Protein 4YCZ (pdb70)

Solvent-accessible surface area: 77269 Å² total

Organism: Thermothelomyces thermophilus (strain ATCC 42464 / BCRC 31852 / DSM 1799) (NCBI:txid573729)

B-factor: mean 158.87, std 43.63, range [20.0, 402.27]

InterPro domains:
  IPR021967 Nuclear pore complex protein NUP96, C-terminal domain [PF12110] (4-226)

Radius of gyration: 55.83 Å; Cα contacts (8 Å, |Δi|>4): 2030; chains: 3; bounding box: 93×138×165 Å

Nearest PDB structures (foldseek):
  4ycz-assembly1_B  TM=1.002E+00  e=1.978E-66  Thermothelomyces thermophilus ATCC 42464
  5a9q-assembly1_3  TM=1.408E-01  e=2.102E+00  Homo sapiens
  4ycz-assembly1_C  TM=1.005E+00  e=1.448E-30  Thermothelomyces thermophilus ATCC 42464
  8w15-assembly1_B  TM=4.619E-01  e=1.065E+00  Homo sapiens
  4ycz-assembly1_A  TM=1.001E+00  e=0.000E+00  Thermothelomyces thermophilus ATCC 42464

Sequence (1486 aa):
DMIHDAVLDYYGRRLATCSSDRTIKIFEIEGETQRLTETLKGHDGAVWCVSWAHPKYGNILASAGYDGKVLIWRELNGAWQRIFDFALHKASVNVVSWSPHEAGCLLACASSDGNVSVLEFRDNSWEHSIFHAHGLGVNSVSWAPATSPGSIVRRFVTGGSDNALKIWAYDPATNTYKLEREPLTGHTDWVRDVAWSPTVLQKSYIASASDRTVRIWTSDPANPLQWNCKVLAAVWRVSWSLSGNVLAASGGDNKVTLWKENLKGEWECVTNWGPNGLLVTTHHGEPADGTLAASEESVGSPENLARLQRYIDSVSFKEASPEFRELAQGDPSWELASLLFDDNGYGLPAFWRQLVSEATDRALAQEPEEKAIICLAGNRVADACGYLLAAGNFRLATLVSGIGMFSQPVRAIYELLARFGLDWMRSFGLRLFYTTGATANVAEAVRSFQADIEQDKEPEPDSALWSLLKAFANQEFDWSDGWLLTKAIYATGKGQDAAEKLDKASLAYASALTAQSQWVPATFVLLQLSDAASREAAVRDHLGRHARRPRNPNSAFSSLRKFGVPETWIWEAKALDFRARSQQEFLALVWAQNYSEANQAFVHRVGPDLVDFRRLFRFAQLLFKVKGKQDWDRGAAVYLLYPMARLQGQHGLDKFDHQLFDGLVALRGQTHGDIRQEAAIADMAEDLIRCRGGDPRLFGLLPEDVRSKYMRASEYRYAALAKDAYQQGTAPVTEPPQVILGTEDLLSRLYDEKDDTLATAAAQLAALWREHVDETPFEKANYLANLALQIHHPLPQTLFRWLNEYHYGSQVDDILRHRPSPACHSLFWQAVFIALKVGDAARLLDQAGWGHVYAYVNVQRAVDETIAVLESCPTLFRVRARGLLEHLRRFAEGWEIYENLNIVFDIVLGQQGAILEAAQDWLEATVGLANSESYLDRLARAFHTAVESDFVEIGACVFEDNIKGVIGLLRGWSLPIAAAVAEIASLGKWLEVDGIKDSTLVQYAQALADYEGLSSVQDRDGWELSISVLGRPERSEEVRDLVEHLVQQLHVDSNATVDRLWFLLNELGIEFAEDTTETYGDILARDSHRYGEAWYYALAHRPNKVREVNLLTSYSLIQPPANDLDDYLYKLLNDRKNTLEQCASQDEAAELLGKLSGYASLRQFYDIRPHATPLSRRKQAATALISVIASSDDEDFLLALLGEALVFVSDPTLDQIDVLLKAIEDLQAVGSRVYNACDEFLQLVLASAPGGSSLVASQLQRSLSGTGGEDIRRLRLGLAKDLAGLWLAEAMLSRLFTAATSISHFEEAHSALLSMMQKSYLRRLVEKMCETGQSSELITLPFSGLQTKVDDILVEKCRATRVPYHQILYAWRINHNDYRGGAAILLDRLQKLRRAGALDTQVTRQYLLLINALSCVPPQEAYILEDDDLEADIDELEKKLDVEGEDAALIEKMKRFSTRNGARRLLMLADLRKQYQQELDRIVAI

Structure (mmCIF, N/CA/C/O backbone):
data_4YCZ
#
_entry.id   4YCZ
#
_cell.length_a   104.984
_cell.length_b   212.022
_cell.length_c   170.643
_cell.angle_alpha   90.00
_cell.angle_beta   107.21
_cell.angle_gamma   90.00
#
_symmetry.space_group_name_H-M   'C 1 2 1'
#
loop_
_entity.id
_entity.type
_entity.pdbx_description
1 polymer 'Fusion Protein of Sec13 and Nup145C'
2 polymer Nup85
3 polymer Nup120
#
loop_
_atom_site.group_PDB
_atom_site.id
_atom_site.type_symbol
_atom_site.label_atom_id
_atom_site.label_alt_id
_atom_site.label_comp_id
_atom_site.label_asym_id
_atom_site.label_entity_id
_atom_site.label_seq_id
_atom_site.pdbx_PDB_ins_code
_atom_site.Cartn_x
_atom_site.Cartn_y
_atom_site.Cartn_z
_atom_site.occupancy
_atom_site.B_iso_or_equiv
_atom_site.auth_seq_id
_atom_site.auth_comp_id
_atom_site.auth_asym_id
_atom_site.auth_atom_id
_atom_site.pdbx_PDB_model_num
ATOM 1 N N . ASP A 1 19 ? 33.912 15.863 13.681 1.00 202.05 19 ASP A N 1
ATOM 2 C CA . ASP A 1 19 ? 34.236 17.275 13.847 1.00 236.15 19 ASP A CA 1
ATOM 3 C C . ASP A 1 19 ? 33.321 17.930 14.876 1.00 236.05 19 ASP A C 1
ATOM 4 O O . ASP A 1 19 ? 33.591 19.036 15.345 1.00 250.19 19 ASP A O 1
ATOM 6 N N . MET A 1 20 ? 32.238 17.242 15.224 1.00 206.45 20 MET A N 1
ATOM 7 C CA . MET A 1 20 ? 31.281 17.767 16.190 1.00 203.41 20 MET A CA 1
ATOM 8 C C . MET A 1 20 ? 31.419 17.050 17.531 1.00 183.68 20 MET A C 1
ATOM 9 O O . MET A 1 20 ? 30.684 16.107 17.828 1.00 179.08 20 MET A O 1
ATOM 14 N N . ILE A 1 21 ? 32.379 17.505 18.330 1.00 167.12 21 ILE A N 1
ATOM 15 C CA . ILE A 1 21 ? 32.621 16.953 19.657 1.00 138.14 21 ILE A CA 1
ATOM 16 C C . ILE A 1 21 ? 31.849 17.770 20.687 1.00 130.70 21 ILE A C 1
ATOM 17 O O . ILE A 1 21 ? 31.764 18.993 20.580 1.00 151.46 21 ILE A O 1
ATOM 22 N N . HIS A 1 22 ? 31.278 17.095 21.680 1.00 104.92 22 HIS A N 1
ATOM 23 C CA . HIS A 1 22 ? 30.462 17.780 22.674 1.00 124.85 22 HIS A CA 1
ATOM 24 C C . HIS A 1 22 ? 31.097 17.752 24.063 1.00 135.59 22 HIS A C 1
ATOM 25 O O . HIS A 1 22 ? 30.654 18.467 24.963 1.00 164.89 22 HIS A O 1
ATOM 32 N N . ASP A 1 23 ? 32.132 16.935 24.236 1.00 81.87 23 ASP A N 1
ATOM 33 C CA . ASP A 1 23 ? 32.814 16.847 25.525 1.00 75.57 23 ASP A CA 1
ATOM 34 C C . ASP A 1 23 ? 34.190 16.196 25.411 1.00 83.70 23 ASP A C 1
ATOM 35 O O . ASP A 1 23 ? 34.405 15.304 24.591 1.00 101.83 23 ASP A O 1
ATOM 40 N N . ALA A 1 24 ? 35.118 16.657 26.245 1.00 79.08 24 ALA A N 1
ATOM 41 C CA . ALA A 1 24 ? 36.459 16.089 26.318 1.00 80.80 24 ALA A CA 1
ATOM 42 C C . ALA A 1 24 ? 36.933 16.086 27.768 1.00 83.45 24 ALA A C 1
ATOM 43 O O . ALA A 1 24 ? 37.135 17.144 28.363 1.00 94.18 24 ALA A O 1
ATOM 45 N N . VAL A 1 25 ? 37.110 14.896 28.334 1.00 121.06 25 VAL A N 1
ATOM 46 C CA . VAL A 1 25 ? 37.412 14.780 29.758 1.00 115.73 25 VAL A CA 1
ATOM 47 C C . VAL A 1 25 ? 38.786 14.169 30.015 1.00 116.32 25 VAL A C 1
ATOM 48 O O . VAL A 1 25 ? 39.087 13.071 29.548 1.00 105.58 25 VAL A O 1
ATOM 52 N N . LEU A 1 26 ? 39.613 14.887 30.768 1.00 95.20 26 LEU A N 1
ATOM 53 C CA . LEU A 1 26 ? 40.917 14.378 31.180 1.00 105.05 26 LEU A CA 1
ATOM 54 C C . LEU A 1 26 ? 40.762 13.370 32.312 1.00 115.30 26 LEU A C 1
ATOM 55 O O . LEU A 1 26 ? 39.813 13.441 33.092 1.00 94.65 26 LEU A O 1
ATOM 60 N N . ASP A 1 27 ? 41.701 12.433 32.399 1.00 133.14 27 ASP A N 1
ATOM 61 C CA . ASP A 1 27 ? 41.684 11.438 33.463 1.00 121.42 27 ASP A CA 1
ATOM 62 C C . ASP A 1 27 ? 42.164 12.053 34.774 1.00 117.13 27 ASP A C 1
ATOM 63 O O . ASP A 1 27 ? 42.448 13.249 34.840 1.00 142.37 27 ASP A O 1
ATOM 68 N N . TYR A 1 28 ? 42.253 11.231 35.813 1.00 109.26 28 TYR A N 1
ATOM 69 C CA . TYR A 1 28 ? 42.647 11.709 37.134 1.00 133.41 28 TYR A CA 1
ATOM 70 C C . TYR A 1 28 ? 44.108 12.154 37.162 1.00 131.67 28 TYR A C 1
ATOM 71 O O . TYR A 1 28 ? 44.494 12.990 37.979 1.00 114.69 28 TYR A O 1
ATOM 80 N N . TYR A 1 29 ? 44.916 11.598 36.265 1.00 137.99 29 TYR A N 1
ATOM 81 C CA . TYR A 1 29 ? 46.340 11.908 36.232 1.00 137.23 29 TYR A CA 1
ATOM 82 C C . TYR A 1 29 ? 46.676 12.922 35.143 1.00 90.12 29 TYR A C 1
ATOM 83 O O . TYR A 1 29 ? 47.672 13.639 35.238 1.00 65.94 29 TYR A O 1
ATOM 92 N N . GLY A 1 30 ? 45.844 12.977 34.109 1.00 104.46 30 GLY A N 1
ATOM 93 C CA . GLY A 1 30 ? 46.128 13.806 32.953 1.00 170.17 30 GLY A CA 1
ATOM 94 C C . GLY A 1 30 ? 47.078 13.095 32.010 1.00 179.24 30 GLY A C 1
ATOM 95 O O . GLY A 1 30 ? 48.137 13.617 31.660 1.00 187.98 30 GLY A O 1
ATOM 96 N N . ARG A 1 31 ? 46.691 11.891 31.602 1.00 177.29 31 ARG A N 1
ATOM 97 C CA . ARG A 1 31 ? 47.546 11.034 30.793 1.00 161.70 31 ARG A CA 1
ATOM 98 C C . ARG A 1 31 ? 46.715 10.300 29.742 1.00 149.64 31 ARG A C 1
ATOM 99 O O . ARG A 1 31 ? 47.243 9.806 28.746 1.00 135.68 31 ARG A O 1
ATOM 107 N N . ARG A 1 32 ? 45.407 10.247 29.972 1.00 143.70 32 ARG A N 1
ATOM 108 C CA . ARG A 1 32 ? 44.484 9.597 29.048 1.00 135.49 32 ARG A CA 1
ATOM 109 C C . ARG A 1 32 ? 43.260 10.477 28.810 1.00 154.89 32 ARG A C 1
ATOM 110 O O . ARG A 1 32 ? 42.543 10.826 29.748 1.00 158.45 32 ARG A O 1
ATOM 118 N N . LEU A 1 33 ? 43.024 10.830 27.550 1.00 155.42 33 LEU A N 1
ATOM 119 C CA . LEU A 1 33 ? 41.947 11.752 27.205 1.00 131.99 33 LEU A CA 1
ATOM 120 C C . LEU A 1 33 ? 40.708 11.009 26.712 1.00 94.27 33 LEU A C 1
ATOM 121 O O . LEU A 1 33 ? 40.802 10.101 25.887 1.00 118.35 33 LEU A O 1
ATOM 126 N N . ALA A 1 34 ? 39.547 11.407 27.226 1.00 63.93 34 ALA A N 1
ATOM 127 C CA . ALA A 1 34 ? 38.279 10.803 26.832 1.00 121.70 34 ALA A CA 1
ATOM 128 C C . ALA A 1 34 ? 37.509 11.725 25.893 1.00 96.14 34 ALA A C 1
ATOM 129 O O . ALA A 1 34 ? 37.269 12.892 26.211 1.00 111.26 34 ALA A O 1
ATOM 131 N N . THR A 1 35 ? 37.119 11.187 24.741 1.00 123.53 35 THR A N 1
ATOM 132 C CA . THR A 1 35 ? 36.429 11.963 23.718 1.00 127.65 35 THR A CA 1
ATOM 133 C C . THR A 1 35 ? 35.074 11.363 23.360 1.00 139.63 35 THR A C 1
ATOM 134 O O . THR A 1 35 ? 34.966 10.168 23.086 1.00 158.82 35 THR A O 1
ATOM 138 N N . CYS A 1 36 ? 34.042 12.199 23.368 1.00 137.31 36 CYS A N 1
ATOM 139 C CA . CYS A 1 36 ? 32.735 11.803 22.862 1.00 138.69 36 CYS A CA 1
ATOM 140 C C . CYS A 1 36 ? 32.490 12.514 21.537 1.00 151.08 36 CYS A C 1
ATOM 141 O O . CYS A 1 36 ? 33.290 13.352 21.123 1.00 161.58 36 CYS A O 1
ATOM 144 N N . SER A 1 37 ? 31.387 12.186 20.874 1.00 143.05 37 SER A N 1
ATOM 145 C CA . SER A 1 37 ? 31.079 12.798 19.588 1.00 144.33 37 SER A CA 1
ATOM 146 C C . SER A 1 37 ? 29.586 12.771 19.286 1.00 130.71 37 SER A C 1
ATOM 147 O O . SER A 1 37 ? 28.775 12.393 20.131 1.00 119.90 37 SER A O 1
ATOM 150 N N . SER A 1 38 ? 29.235 13.179 18.072 1.00 110.86 38 SER A N 1
ATOM 151 C CA . SER A 1 38 ? 27.844 13.204 17.640 1.00 116.37 38 SER A CA 1
ATOM 152 C C . SER A 1 38 ? 27.538 12.028 16.722 1.00 150.93 38 SER A C 1
ATOM 153 O O . SER A 1 38 ? 26.381 11.642 16.555 1.00 152.92 38 SER A O 1
ATOM 156 N N . ASP A 1 39 ? 28.584 11.460 16.130 1.00 183.92 39 ASP A N 1
ATOM 157 C CA . ASP A 1 39 ? 28.427 10.343 15.206 1.00 204.46 39 ASP A CA 1
ATOM 158 C C . ASP A 1 39 ? 28.547 8.997 15.916 1.00 183.73 39 ASP A C 1
ATOM 159 O O . ASP A 1 39 ? 29.078 8.038 15.355 1.00 144.94 39 ASP A O 1
ATOM 164 N N . ARG A 1 40 ? 28.055 8.945 17.152 1.00 181.76 40 ARG A N 1
ATOM 165 C CA . ARG A 1 40 ? 27.983 7.708 17.930 1.00 172.08 40 ARG A CA 1
ATOM 166 C C . ARG A 1 40 ? 29.350 7.063 18.147 1.00 155.81 40 ARG A C 1
ATOM 167 O O . ARG A 1 40 ? 29.460 5.839 18.206 1.00 174.85 40 ARG A O 1
ATOM 175 N N . THR A 1 41 ? 30.389 7.884 18.271 1.00 141.02 41 THR A N 1
ATOM 176 C CA . THR A 1 41 ? 31.743 7.368 18.443 1.00 142.19 41 THR A CA 1
ATOM 177 C C . THR A 1 41 ? 32.413 7.914 19.702 1.00 144.20 41 THR A C 1
ATOM 178 O O . THR A 1 41 ? 32.516 9.126 19.888 1.00 168.26 41 THR A O 1
ATOM 182 N N . ILE A 1 42 ? 32.868 7.006 20.560 1.00 126.09 42 ILE A N 1
ATOM 183 C CA . ILE A 1 42 ? 33.594 7.381 21.767 1.00 122.96 42 ILE A CA 1
ATOM 184 C C . ILE A 1 42 ? 35.070 7.044 21.597 1.00 132.54 42 ILE A C 1
ATOM 185 O O . ILE A 1 42 ? 35.470 5.886 21.720 1.00 146.38 42 ILE A O 1
ATOM 190 N N . LYS A 1 43 ? 35.877 8.061 21.314 1.00 120.20 43 LYS A N 1
ATOM 191 C CA . LYS A 1 43 ? 37.298 7.860 21.055 1.00 124.32 43 LYS A CA 1
ATOM 192 C C . LYS A 1 43 ? 38.131 8.015 22.324 1.00 117.29 43 LYS A C 1
ATOM 193 O O . LYS A 1 43 ? 37.831 8.851 23.176 1.00 127.64 43 LYS A O 1
ATOM 199 N N . ILE A 1 44 ? 39.178 7.204 22.442 1.00 128.58 44 ILE A N 1
ATOM 200 C CA . ILE A 1 44 ? 40.063 7.261 23.598 1.00 134.78 44 ILE A CA 1
ATOM 201 C C . ILE A 1 44 ? 41.488 7.584 23.160 1.00 162.86 44 ILE A C 1
ATOM 202 O O . ILE A 1 44 ? 42.093 6.839 22.388 1.00 161.68 44 ILE A O 1
ATOM 207 N N . PHE A 1 45 ? 42.019 8.696 23.658 1.00 156.75 45 PHE A N 1
ATOM 208 C CA . PHE A 1 45 ? 43.366 9.128 23.301 1.00 123.59 45 PHE A CA 1
ATOM 209 C C . PHE A 1 45 ? 44.334 8.985 24.473 1.00 108.30 45 PHE A C 1
ATOM 210 O O . PHE A 1 45 ? 43.918 8.854 25.624 1.00 90.95 45 PHE A O 1
ATOM 218 N N . GLU A 1 46 ? 45.627 9.010 24.166 1.00 134.89 46 GLU A N 1
ATOM 219 C CA . GLU A 1 46 ? 46.670 8.946 25.184 1.00 161.06 46 GLU A CA 1
ATOM 220 C C . GLU A 1 46 ? 47.533 10.203 25.135 1.00 171.32 46 GLU A C 1
ATOM 221 O O . GLU A 1 46 ? 48.451 10.303 24.321 1.00 185.59 46 GLU A O 1
ATOM 227 N N . ILE A 1 47 ? 47.234 11.159 26.009 1.00 145.09 47 ILE A N 1
ATOM 228 C CA . ILE A 1 47 ? 47.918 12.447 25.994 1.00 160.55 47 ILE A CA 1
ATOM 229 C C . ILE A 1 47 ? 49.163 12.448 26.875 1.00 155.65 47 ILE A C 1
ATOM 230 O O . ILE A 1 47 ? 49.104 12.116 28.059 1.00 145.36 47 ILE A O 1
ATOM 235 N N . GLU A 1 48 ? 50.289 12.824 26.278 1.00 166.34 48 GLU A N 1
ATOM 236 C CA . GLU A 1 48 ? 51.521 13.067 27.018 1.00 189.16 48 GLU A CA 1
ATOM 237 C C . GLU A 1 48 ? 52.100 14.413 26.599 1.00 204.33 48 GLU A C 1
ATOM 238 O O . GLU A 1 48 ? 53.183 14.483 26.016 1.00 216.95 48 GLU A O 1
ATOM 244 N N . GLY A 1 49 ? 51.367 15.481 26.897 1.00 183.52 49 GLY A N 1
ATOM 245 C CA . GLY A 1 49 ? 51.746 16.814 26.469 1.00 148.34 49 GLY A CA 1
ATOM 246 C C . GLY A 1 49 ? 51.197 17.134 25.093 1.00 128.33 49 GLY A C 1
ATOM 247 O O . GLY A 1 49 ? 50.018 17.453 24.943 1.00 95.27 49 GLY A O 1
ATOM 248 N N . GLU A 1 50 ? 52.057 17.045 24.084 1.00 136.96 50 GLU A N 1
ATOM 249 C CA . GLU A 1 50 ? 51.640 17.251 22.703 1.00 146.14 50 GLU A CA 1
ATOM 250 C C . GLU A 1 50 ? 51.536 15.913 21.980 1.00 142.92 50 GLU A C 1
ATOM 251 O O . GLU A 1 50 ? 51.106 15.847 20.829 1.00 130.89 50 GLU A O 1
ATOM 253 N N . THR A 1 51 ? 51.932 14.848 22.669 1.00 187.66 51 THR A N 1
ATOM 254 C CA . THR A 1 51 ? 51.901 13.507 22.100 1.00 223.54 51 THR A CA 1
ATOM 255 C C . THR A 1 51 ? 50.483 12.945 22.104 1.00 213.71 51 THR A C 1
ATOM 256 O O . THR A 1 51 ? 50.020 12.407 23.110 1.00 187.20 51 THR A O 1
ATOM 260 N N . GLN A 1 52 ? 49.797 13.078 20.974 1.00 207.75 52 GLN A N 1
ATOM 261 C CA . GLN A 1 52 ? 48.444 12.552 20.830 1.00 188.82 52 GLN A CA 1
ATOM 262 C C . GLN A 1 52 ? 48.480 11.141 20.254 1.00 203.53 52 GLN A C 1
ATOM 263 O O . GLN A 1 52 ? 48.829 10.946 19.090 1.00 210.69 52 GLN A O 1
ATOM 269 N N . ARG A 1 53 ? 48.117 10.160 21.074 1.00 215.29 53 ARG A N 1
ATOM 270 C CA . ARG A 1 53 ? 48.149 8.765 20.652 1.00 203.54 53 ARG A CA 1
ATOM 271 C C . ARG A 1 53 ? 46.768 8.122 20.725 1.00 179.60 53 ARG A C 1
ATOM 272 O O . ARG A 1 53 ? 46.283 7.790 21.807 1.00 156.57 53 ARG A O 1
ATOM 274 N N . LEU A 1 54 ? 46.140 7.949 19.566 1.00 193.03 54 LEU A N 1
ATOM 275 C CA . LEU A 1 54 ? 44.845 7.285 19.486 1.00 189.32 54 LEU A CA 1
ATOM 276 C C . LEU A 1 54 ? 45.003 5.787 19.719 1.00 185.00 54 LEU A C 1
ATOM 277 O O . LEU A 1 54 ? 45.869 5.147 19.122 1.00 194.80 54 LEU A O 1
ATOM 282 N N . THR A 1 55 ? 44.166 5.232 20.589 1.00 186.29 55 THR A N 1
ATOM 283 C CA . THR A 1 55 ? 44.255 3.816 20.925 1.00 206.67 55 THR A CA 1
ATOM 284 C C . THR A 1 55 ? 42.971 3.059 20.604 1.00 216.79 55 THR A C 1
ATOM 285 O O . THR A 1 55 ? 42.939 2.238 19.688 1.00 240.60 55 THR A O 1
ATOM 289 N N . GLU A 1 56 ? 41.913 3.336 21.360 1.00 190.28 56 GLU A N 1
ATOM 290 C CA . GLU A 1 56 ? 40.684 2.559 21.246 1.00 188.49 56 GLU A CA 1
ATOM 291 C C . GLU A 1 56 ? 39.479 3.404 20.844 1.00 164.96 56 GLU A C 1
ATOM 292 O O . GLU A 1 56 ? 39.387 4.586 21.183 1.00 177.37 56 GLU A O 1
ATOM 298 N N . THR A 1 57 ? 38.557 2.777 20.120 1.00 137.12 57 THR A N 1
ATOM 299 C CA . THR A 1 57 ? 37.337 3.435 19.667 1.00 130.14 57 THR A CA 1
ATOM 300 C C . THR A 1 57 ? 36.117 2.595 20.037 1.00 127.13 57 THR A C 1
ATOM 301 O O . THR A 1 57 ? 36.099 1.383 19.821 1.00 160.49 57 THR A O 1
ATOM 305 N N . LEU A 1 58 ? 35.100 3.244 20.596 1.00 128.12 58 LEU A N 1
ATOM 306 C CA . LEU A 1 58 ? 33.892 2.551 21.028 1.00 154.21 58 LEU A CA 1
ATOM 307 C C . LEU A 1 58 ? 32.669 3.050 20.263 1.00 152.20 58 LEU A C 1
ATOM 308 O O . LEU A 1 58 ? 32.616 4.207 19.846 1.00 149.80 58 LEU A O 1
ATOM 313 N N . LYS A 1 59 ? 31.687 2.171 20.083 1.00 142.67 59 LYS A N 1
ATOM 314 C CA . LYS A 1 59 ? 30.489 2.505 19.320 1.00 149.97 59 LYS A CA 1
ATOM 315 C C . LYS A 1 59 ? 29.315 1.623 19.737 1.00 168.91 59 LYS A C 1
ATOM 316 O O . LYS A 1 59 ? 29.494 0.443 20.042 1.00 186.03 59 LYS A O 1
ATOM 322 N N . GLY A 1 60 ? 28.117 2.199 19.752 1.00 184.09 60 GLY A N 1
ATOM 323 C CA . GLY A 1 60 ? 26.920 1.452 20.095 1.00 194.08 60 GLY A CA 1
ATOM 324 C C . GLY A 1 60 ? 25.809 2.280 20.711 1.00 184.65 60 GLY A C 1
ATOM 325 O O . GLY A 1 60 ? 25.182 1.862 21.685 1.00 151.75 60 GLY A O 1
ATOM 326 N N . HIS A 1 61 ? 25.560 3.456 20.143 1.00 197.70 61 HIS A N 1
ATOM 327 C CA . HIS A 1 61 ? 24.493 4.328 20.625 1.00 174.20 61 HIS A CA 1
ATOM 328 C C . HIS A 1 61 ? 23.569 4.757 19.491 1.00 176.39 61 HIS A C 1
ATOM 329 O O . HIS A 1 61 ? 23.971 4.787 18.329 1.00 196.90 61 HIS A O 1
ATOM 336 N N . ASP A 1 62 ? 22.329 5.087 19.836 1.00 155.21 62 ASP A N 1
ATOM 337 C CA . ASP A 1 62 ? 21.349 5.529 18.850 1.00 163.47 62 ASP A CA 1
ATOM 338 C C . ASP A 1 62 ? 21.586 6.979 18.445 1.00 158.67 62 ASP A C 1
ATOM 339 O O . ASP A 1 62 ? 21.662 7.297 17.258 1.00 164.11 62 ASP A O 1
ATOM 344 N N . GLY A 1 63 ? 21.702 7.854 19.438 1.00 160.57 63 GLY A N 1
ATOM 345 C CA . GLY A 1 63 ? 21.903 9.268 19.185 1.00 178.26 63 GLY A CA 1
ATOM 346 C C . GLY A 1 63 ? 23.303 9.755 19.504 1.00 173.59 63 GLY A C 1
ATOM 347 O O . GLY A 1 63 ? 24.227 8.959 19.674 1.00 205.10 63 GLY A O 1
ATOM 348 N N . ALA A 1 64 ? 23.456 11.072 19.586 1.00 113.87 64 ALA A N 1
ATOM 349 C CA . ALA A 1 64 ? 24.748 11.682 19.876 1.00 103.35 64 ALA A CA 1
ATOM 350 C C . ALA A 1 64 ? 25.131 11.498 21.341 1.00 118.82 64 ALA A C 1
ATOM 351 O O . ALA A 1 64 ? 24.277 11.541 22.226 1.00 95.91 64 ALA A O 1
ATOM 353 N N . VAL A 1 65 ? 26.420 11.289 21.589 1.00 122.65 65 VAL A N 1
ATOM 354 C CA . VAL A 1 65 ? 26.923 11.162 22.950 1.00 130.49 65 VAL A CA 1
ATOM 355 C C . VAL A 1 65 ? 27.218 12.548 23.508 1.00 142.95 65 VAL A C 1
ATOM 356 O O . VAL A 1 65 ? 27.972 13.319 22.915 1.00 140.58 65 VAL A O 1
ATOM 360 N N . TRP A 1 66 ? 26.621 12.860 24.654 1.00 150.10 66 TRP A N 1
ATOM 361 C CA . TRP A 1 66 ? 26.720 14.196 25.229 1.00 126.73 66 TRP A CA 1
ATOM 362 C C . TRP A 1 66 ? 27.920 14.350 26.160 1.00 133.36 66 TRP A C 1
ATOM 363 O O . TRP A 1 66 ? 28.865 15.073 25.846 1.00 144.71 66 TRP A O 1
ATOM 374 N N . CYS A 1 67 ? 27.881 13.676 27.304 1.00 115.10 67 CYS A N 1
ATOM 375 C CA . CYS A 1 67 ? 28.931 13.837 28.304 1.00 100.97 67 CYS A CA 1
ATOM 376 C C . CYS A 1 67 ? 29.527 12.513 28.771 1.00 96.88 67 CYS A C 1
ATOM 377 O O . CYS A 1 67 ? 28.808 11.595 29.164 1.00 110.95 67 CYS A O 1
ATOM 380 N N . VAL A 1 68 ? 30.853 12.431 28.720 1.00 122.51 68 VAL A N 1
ATOM 381 C CA . VAL A 1 68 ? 31.582 11.313 29.301 1.00 124.75 68 VAL A CA 1
ATOM 382 C C . VAL A 1 68 ? 32.167 11.769 30.630 1.00 114.48 68 VAL A C 1
ATOM 383 O O . VAL A 1 68 ? 32.272 12.969 30.886 1.00 123.24 68 VAL A O 1
ATOM 387 N N . SER A 1 69 ? 32.544 10.819 31.478 1.00 114.20 69 SER A N 1
ATOM 388 C CA . SER A 1 69 ? 33.113 11.155 32.777 1.00 113.06 69 SER A CA 1
ATOM 389 C C . SER A 1 69 ? 33.991 10.030 33.309 1.00 109.96 69 SER A C 1
ATOM 390 O O . SER A 1 69 ? 33.544 8.891 33.444 1.00 144.04 69 SER A O 1
ATOM 393 N N . TRP A 1 70 ? 35.242 10.358 33.611 1.00 65.68 70 TRP A N 1
ATOM 394 C CA . TRP A 1 70 ? 36.170 9.385 34.169 1.00 78.52 70 TRP A CA 1
ATOM 395 C C . TRP A 1 70 ? 35.801 9.034 35.604 1.00 93.00 70 TRP A C 1
ATOM 396 O O . TRP A 1 70 ? 35.080 9.775 36.272 1.00 50.56 70 TRP A O 1
ATOM 407 N N . ALA A 1 71 ? 36.303 7.896 36.069 1.00 127.21 71 ALA A N 1
ATOM 408 C CA . ALA A 1 71 ? 36.041 7.440 37.426 1.00 96.95 71 ALA A CA 1
ATOM 409 C C . ALA A 1 71 ? 37.282 7.592 38.293 1.00 76.02 71 ALA A C 1
ATOM 410 O O . ALA A 1 71 ? 38.395 7.715 37.782 1.00 87.37 71 ALA A O 1
ATOM 412 N N . HIS A 1 72 ? 37.085 7.582 39.606 1.00 55.92 72 HIS A N 1
ATOM 413 C CA . HIS A 1 72 ? 38.204 7.642 40.533 1.00 99.22 72 HIS A CA 1
ATOM 414 C C . HIS A 1 72 ? 38.958 6.317 40.501 1.00 98.42 72 HIS A C 1
ATOM 415 O O . HIS A 1 72 ? 38.350 5.252 40.613 1.00 116.80 72 HIS A O 1
ATOM 422 N N . PRO A 1 73 ? 40.290 6.384 40.341 1.00 97.62 73 PRO A N 1
ATOM 423 C CA . PRO A 1 73 ? 41.182 5.226 40.197 1.00 105.32 73 PRO A CA 1
ATOM 424 C C . PRO A 1 73 ? 41.021 4.156 41.278 1.00 112.40 73 PRO A C 1
ATOM 425 O O . PRO A 1 73 ? 41.422 3.013 41.060 1.00 124.24 73 PRO A O 1
ATOM 429 N N . LYS A 1 74 ? 40.445 4.521 42.419 1.00 104.15 74 LYS A N 1
ATOM 430 C CA . LYS A 1 74 ? 40.223 3.567 43.501 1.00 108.83 74 LYS A CA 1
ATOM 431 C C . LYS A 1 74 ? 39.175 2.529 43.114 1.00 79.69 74 LYS A C 1
ATOM 432 O O . LYS A 1 74 ? 39.114 1.447 43.698 1.00 76.78 74 LYS A O 1
ATOM 434 N N . TYR A 1 75 ? 38.350 2.866 42.128 1.00 59.46 75 TYR A N 1
ATOM 435 C CA . TYR A 1 75 ? 37.302 1.965 41.664 1.00 48.61 75 TYR A CA 1
ATOM 436 C C . TYR A 1 75 ? 37.632 1.422 40.278 1.00 70.16 75 TYR A C 1
ATOM 437 O O . TYR A 1 75 ? 36.777 0.842 39.608 1.00 105.86 75 TYR A O 1
ATOM 446 N N . GLY A 1 76 ? 38.877 1.614 39.854 1.00 59.24 76 GLY A N 1
ATOM 447 C CA . GLY A 1 76 ? 39.315 1.163 38.546 1.00 70.68 76 GLY A CA 1
ATOM 448 C C . GLY A 1 76 ? 38.976 2.142 37.439 1.00 64.80 76 GLY A C 1
ATOM 449 O O . GLY A 1 76 ? 38.247 3.109 37.657 1.00 88.32 76 GLY A O 1
ATOM 450 N N . ASN A 1 77 ? 39.506 1.890 36.247 1.00 65.88 77 ASN A N 1
ATOM 451 C CA . ASN A 1 77 ? 39.261 2.758 35.101 1.00 116.53 77 ASN A CA 1
ATOM 452 C C . ASN A 1 77 ? 37.859 2.541 34.540 1.00 118.57 77 ASN A C 1
ATOM 453 O O . ASN A 1 77 ? 37.616 1.593 33.792 1.00 133.97 77 ASN A O 1
ATOM 458 N N . ILE A 1 78 ? 36.940 3.429 34.907 1.00 95.01 78 ILE A N 1
ATOM 459 C CA . ILE A 1 78 ? 35.547 3.318 34.494 1.00 105.70 78 ILE A CA 1
ATOM 460 C C . ILE A 1 78 ? 35.099 4.605 33.805 1.00 106.92 78 ILE A C 1
ATOM 461 O O . ILE A 1 78 ? 35.447 5.703 34.237 1.00 122.93 78 ILE A O 1
ATOM 466 N N . LEU A 1 79 ? 34.332 4.465 32.727 1.00 110.97 79 LEU A N 1
ATOM 467 C CA . LEU A 1 79 ? 33.802 5.617 32.007 1.00 80.75 79 LEU A CA 1
ATOM 468 C C . LEU A 1 79 ? 32.275 5.610 32.044 1.00 89.68 79 LEU A C 1
ATOM 469 O O . LEU A 1 79 ? 31.654 4.549 32.069 1.00 120.91 79 LEU A O 1
ATOM 474 N N . ALA A 1 80 ? 31.675 6.796 32.056 1.00 73.34 80 ALA A N 1
ATOM 475 C CA . ALA A 1 80 ? 30.220 6.913 32.068 1.00 109.13 80 ALA A CA 1
ATOM 476 C C . ALA A 1 80 ? 29.733 7.747 30.887 1.00 113.45 80 ALA A C 1
ATOM 477 O O . ALA A 1 80 ? 29.943 8.958 30.841 1.00 108.19 80 ALA A O 1
ATOM 479 N N . SER A 1 81 ? 29.079 7.088 29.937 1.00 134.29 81 SER A N 1
ATOM 480 C CA . SER A 1 81 ? 28.611 7.748 28.723 1.00 133.46 81 SER A CA 1
ATOM 481 C C . SER A 1 81 ? 27.096 7.916 28.711 1.00 112.49 81 SER A C 1
ATOM 482 O O . SER A 1 81 ? 26.355 6.994 29.051 1.00 109.98 81 SER A O 1
ATOM 485 N N . ALA A 1 82 ? 26.645 9.100 28.310 1.00 114.63 82 ALA A N 1
ATOM 486 C CA . ALA A 1 82 ? 25.220 9.391 28.202 1.00 106.02 82 ALA A CA 1
ATOM 487 C C . ALA A 1 82 ? 24.875 9.836 26.785 1.00 110.99 82 ALA A C 1
ATOM 488 O O . ALA A 1 82 ? 25.398 10.837 26.295 1.00 115.61 82 ALA A O 1
ATOM 490 N N . GLY A 1 83 ? 23.991 9.090 26.130 1.00 141.95 83 GLY A N 1
ATOM 491 C CA . GLY A 1 83 ? 23.630 9.372 24.753 1.00 148.58 83 GLY A CA 1
ATOM 492 C C . GLY A 1 83 ? 22.342 10.155 24.585 1.00 143.64 83 GLY A C 1
ATOM 493 O O . GLY A 1 83 ? 21.646 10.448 25.557 1.00 130.24 83 GLY A O 1
ATOM 494 N N . TYR A 1 84 ? 22.029 10.495 23.338 1.00 135.59 84 TYR A N 1
ATOM 495 C CA . TYR A 1 84 ? 20.815 11.235 23.016 1.00 152.67 84 TYR A CA 1
ATOM 496 C C . TYR A 1 84 ? 19.589 10.333 23.121 1.00 162.80 84 TYR A C 1
ATOM 497 O O . TYR A 1 84 ? 18.469 10.807 23.314 1.00 176.48 84 TYR A O 1
ATOM 506 N N . ASP A 1 85 ? 19.814 9.029 22.994 1.00 138.77 85 ASP A N 1
ATOM 507 C CA . ASP A 1 85 ? 18.738 8.047 23.065 1.00 129.28 85 ASP A CA 1
ATOM 508 C C . ASP A 1 85 ? 18.122 7.979 24.459 1.00 139.35 85 ASP A C 1
ATOM 509 O O . ASP A 1 85 ? 16.938 7.681 24.612 1.00 156.24 85 ASP A O 1
ATOM 514 N N . GLY A 1 86 ? 18.935 8.256 25.472 1.00 101.72 86 GLY A N 1
ATOM 515 C CA . GLY A 1 86 ? 18.490 8.176 26.850 1.00 76.42 86 GLY A CA 1
ATOM 516 C C . GLY A 1 86 ? 19.187 7.065 27.609 1.00 107.90 86 GLY A C 1
ATOM 517 O O . GLY A 1 86 ? 19.044 6.946 28.826 1.00 117.05 86 GLY A O 1
ATOM 518 N N . LYS A 1 87 ? 19.944 6.248 26.884 1.00 144.96 87 LYS A N 1
ATOM 519 C CA . LYS A 1 87 ? 20.686 5.152 27.493 1.00 159.32 87 LYS A CA 1
ATOM 520 C C . LYS A 1 87 ? 21.997 5.646 28.093 1.00 122.82 87 LYS A C 1
ATOM 521 O O . LYS A 1 87 ? 22.577 6.625 27.624 1.00 128.01 87 LYS A O 1
ATOM 527 N N . VAL A 1 88 ? 22.456 4.961 29.134 1.00 111.07 88 VAL A N 1
ATOM 528 C CA . VAL A 1 88 ? 23.705 5.307 29.796 1.00 111.39 88 VAL A CA 1
ATOM 529 C C . VAL A 1 88 ? 24.627 4.094 29.821 1.00 129.90 88 VAL A C 1
ATOM 530 O O . VAL A 1 88 ? 24.361 3.116 30.521 1.00 133.95 88 VAL A O 1
ATOM 534 N N . LEU A 1 89 ? 25.709 4.160 29.051 1.00 126.62 89 LEU A N 1
ATOM 535 C CA . LEU A 1 89 ? 26.651 3.048 28.962 1.00 123.44 89 LEU A CA 1
ATOM 536 C C . LEU A 1 89 ? 27.841 3.243 29.894 1.00 98.99 89 LEU A C 1
ATOM 537 O O . LEU A 1 89 ? 28.545 4.248 29.815 1.00 99.47 89 LEU A O 1
ATOM 542 N N . ILE A 1 90 ? 28.061 2.273 30.775 1.00 99.70 90 ILE A N 1
ATOM 543 C CA . ILE A 1 90 ? 29.175 2.330 31.712 1.00 46.04 90 ILE A CA 1
ATOM 544 C C . ILE A 1 90 ? 30.305 1.422 31.237 1.00 47.46 90 ILE A C 1
ATOM 545 O O . ILE A 1 90 ? 30.228 0.200 31.363 1.00 121.65 90 ILE A O 1
ATOM 550 N N . TRP A 1 91 ? 31.351 2.030 30.688 1.00 38.90 91 TRP A N 1
ATOM 551 C CA . TRP A 1 91 ? 32.492 1.287 30.165 1.00 72.59 91 TRP A CA 1
ATOM 552 C C . TRP A 1 91 ? 33.527 1.016 31.253 1.00 100.09 91 TRP A C 1
ATOM 553 O O . TRP A 1 91 ? 33.568 1.708 32.269 1.00 82.88 91 TRP A O 1
ATOM 564 N N . ARG A 1 92 ? 34.365 0.009 31.023 1.00 123.11 92 ARG A N 1
ATOM 565 C CA . ARG A 1 92 ? 35.446 -0.334 31.942 1.00 113.95 92 ARG A CA 1
ATOM 566 C C . ARG A 1 92 ? 36.433 -1.272 31.255 1.00 117.86 92 ARG A C 1
ATOM 567 O O . ARG A 1 92 ? 36.031 -2.162 30.506 1.00 130.21 92 ARG A O 1
ATOM 575 N N . GLU A 1 93 ? 37.724 -1.071 31.504 1.00 120.56 93 GLU A N 1
ATOM 576 C CA . GLU A 1 93 ? 38.746 -1.907 30.885 1.00 135.13 93 GLU A CA 1
ATOM 577 C C . GLU A 1 93 ? 39.033 -3.150 31.726 1.00 163.81 93 GLU A C 1
ATOM 578 O O . GLU A 1 93 ? 39.031 -3.098 32.957 1.00 163.60 93 GLU A O 1
ATOM 584 N N . LEU A 1 94 ? 39.265 -4.270 31.049 1.00 151.73 94 LEU A N 1
ATOM 585 C CA . LEU A 1 94 ? 39.571 -5.530 31.719 1.00 133.82 94 LEU A CA 1
ATOM 586 C C . LEU A 1 94 ? 40.853 -6.146 31.166 1.00 147.91 94 LEU A C 1
ATOM 587 O O . LEU A 1 94 ? 40.875 -6.638 30.037 1.00 137.26 94 LEU A O 1
ATOM 592 N N . ASN A 1 95 ? 41.911 -6.110 31.973 1.00 179.28 95 ASN A N 1
ATOM 593 C CA . ASN A 1 95 ? 43.212 -6.672 31.609 1.00 186.84 95 ASN A CA 1
ATOM 594 C C . ASN A 1 95 ? 43.747 -6.109 30.294 1.00 179.02 95 ASN A C 1
ATOM 595 O O . ASN A 1 95 ? 44.174 -6.859 29.416 1.00 191.48 95 ASN A O 1
ATOM 600 N N . GLY A 1 96 ? 43.720 -4.786 30.165 1.00 161.67 96 GLY A N 1
ATOM 601 C CA . GLY A 1 96 ? 44.258 -4.123 28.991 1.00 160.34 96 GLY A CA 1
ATOM 602 C C . GLY A 1 96 ? 43.302 -4.044 27.816 1.00 128.22 96 GLY A C 1
ATOM 603 O O . GLY A 1 96 ? 43.696 -3.670 26.712 1.00 118.04 96 GLY A O 1
ATOM 604 N N . ALA A 1 97 ? 42.043 -4.396 28.053 1.00 116.85 97 ALA A N 1
ATOM 605 C CA . ALA A 1 97 ? 41.028 -4.349 27.006 1.00 129.41 97 ALA A CA 1
ATOM 606 C C . ALA A 1 97 ? 39.712 -3.805 27.551 1.00 135.97 97 ALA A C 1
ATOM 607 O O . ALA A 1 97 ? 39.301 -4.147 28.659 1.00 150.18 97 ALA A O 1
ATOM 609 N N . TRP A 1 98 ? 39.052 -2.962 26.762 1.00 106.82 98 TRP A N 1
ATOM 610 C CA . TRP A 1 98 ? 37.819 -2.313 27.192 1.00 99.37 98 TRP A CA 1
ATOM 611 C C . TRP A 1 98 ? 36.605 -3.216 27.008 1.00 105.13 98 TRP A C 1
ATOM 612 O O . TRP A 1 98 ? 36.435 -3.841 25.960 1.00 97.87 98 TRP A O 1
ATOM 623 N N . GLN A 1 99 ? 35.761 -3.277 28.033 1.00 125.37 99 GLN A N 1
ATOM 624 C CA . GLN A 1 99 ? 34.568 -4.114 27.997 1.00 131.00 99 GLN A CA 1
ATOM 625 C C . GLN A 1 99 ? 33.334 -3.349 28.468 1.00 106.09 99 GLN A C 1
ATOM 626 O O . GLN A 1 99 ? 33.327 -2.768 29.553 1.00 109.47 99 GLN A O 1
ATOM 628 N N . ARG A 1 100 ? 32.295 -3.355 27.640 1.00 88.76 100 ARG A N 1
ATOM 629 C CA . ARG A 1 100 ? 31.026 -2.722 27.982 1.00 85.15 100 ARG A CA 1
ATOM 630 C C . ARG A 1 100 ? 30.272 -3.570 29.003 1.00 91.32 100 ARG A C 1
ATOM 631 O O . ARG A 1 100 ? 29.779 -4.651 28.681 1.00 144.27 100 ARG A O 1
ATOM 639 N N . ILE A 1 101 ? 30.184 -3.073 30.233 1.00 60.38 101 ILE A N 1
ATOM 640 C CA . ILE A 1 101 ? 29.611 -3.848 31.327 1.00 118.69 101 ILE A CA 1
ATOM 641 C C . ILE A 1 101 ? 28.107 -3.630 31.469 1.00 131.76 101 ILE A C 1
ATOM 642 O O . ILE A 1 101 ? 27.319 -4.548 31.247 1.00 174.93 101 ILE A O 1
ATOM 647 N N . PHE A 1 102 ? 27.710 -2.416 31.841 1.00 75.01 102 PHE A N 1
ATOM 648 C CA . PHE A 1 102 ? 26.320 -2.159 32.205 1.00 114.11 102 PHE A CA 1
ATOM 649 C C . PHE A 1 102 ? 25.672 -1.023 31.412 1.00 137.65 102 PHE A C 1
ATOM 650 O O . PHE A 1 102 ? 26.313 -0.022 31.091 1.00 148.88 102 PHE A O 1
ATOM 658 N N . ASP A 1 103 ? 24.388 -1.199 31.107 1.00 146.89 103 ASP A N 1
ATOM 659 C CA . ASP A 1 103 ? 23.590 -0.199 30.406 1.00 133.57 103 ASP A CA 1
ATOM 660 C C . ASP A 1 103 ? 22.345 0.176 31.210 1.00 138.29 103 ASP A C 1
ATOM 661 O O . ASP A 1 103 ? 21.531 -0.687 31.539 1.00 148.34 103 ASP A O 1
ATOM 666 N N . PHE A 1 104 ? 22.196 1.461 31.520 1.00 130.05 104 PHE A N 1
ATOM 667 C CA . PHE A 1 104 ? 21.024 1.932 32.255 1.00 125.20 104 PHE A CA 1
ATOM 668 C C . PHE A 1 104 ? 20.167 2.863 31.406 1.00 153.45 104 PHE A C 1
ATOM 669 O O . PHE A 1 104 ? 20.573 3.981 31.095 1.00 162.90 104 PHE A O 1
ATOM 677 N N . ALA A 1 105 ? 18.975 2.402 31.044 1.00 150.92 105 ALA A N 1
ATOM 678 C CA . ALA A 1 105 ? 18.063 3.201 30.236 1.00 147.77 105 ALA A CA 1
ATOM 679 C C . ALA A 1 105 ? 16.749 3.452 30.969 1.00 141.21 105 ALA A C 1
ATOM 680 O O . ALA A 1 105 ? 15.898 2.567 31.056 1.00 128.87 105 ALA A O 1
ATOM 682 N N . LEU A 1 106 ? 16.591 4.662 31.496 1.00 139.12 106 LEU A N 1
ATOM 683 C CA . LEU A 1 106 ? 15.363 5.039 32.186 1.00 141.95 106 LEU A CA 1
ATOM 684 C C . LEU A 1 106 ? 15.131 6.544 32.076 1.00 136.85 106 LEU A C 1
ATOM 685 O O . LEU A 1 106 ? 14.865 7.223 33.068 1.00 120.99 106 LEU A O 1
ATOM 690 N N . HIS A 1 107 ? 15.241 7.059 30.856 1.00 140.80 107 HIS A N 1
ATOM 691 C CA . HIS A 1 107 ? 14.987 8.469 30.589 1.00 142.10 107 HIS A CA 1
ATOM 692 C C . HIS A 1 107 ? 14.315 8.633 29.231 1.00 151.12 107 HIS A C 1
ATOM 693 O O . HIS A 1 107 ? 14.841 8.190 28.210 1.00 155.21 107 HIS A O 1
ATOM 700 N N . LYS A 1 108 ? 13.148 9.269 29.228 1.00 134.60 108 LYS A N 1
ATOM 701 C CA . LYS A 1 108 ? 12.359 9.431 28.012 1.00 115.30 108 LYS A CA 1
ATOM 702 C C . LYS A 1 108 ? 13.062 10.340 27.009 1.00 106.93 108 LYS A C 1
ATOM 703 O O . LYS A 1 108 ? 12.905 10.183 25.798 1.00 87.48 108 LYS A O 1
ATOM 709 N N . ALA A 1 109 ? 13.838 11.290 27.521 1.00 121.80 109 ALA A N 1
ATOM 710 C CA . ALA A 1 109 ? 14.573 12.216 26.669 1.00 139.45 109 ALA A CA 1
ATOM 711 C C . ALA A 1 109 ? 16.075 11.979 26.776 1.00 130.10 109 ALA A C 1
ATOM 712 O O . ALA A 1 109 ? 16.520 11.045 27.443 1.00 129.89 109 ALA A O 1
ATOM 714 N N . SER A 1 110 ? 16.850 12.832 26.116 1.00 125.82 110 SER A N 1
ATOM 715 C CA . SER A 1 110 ? 18.302 12.702 26.101 1.00 100.58 110 SER A CA 1
ATOM 716 C C . SER A 1 110 ? 18.914 13.035 27.458 1.00 107.10 110 SER A C 1
ATOM 717 O O . SER A 1 110 ? 18.498 13.985 28.121 1.00 114.32 110 SER A O 1
ATOM 720 N N . VAL A 1 111 ? 19.904 12.246 27.864 1.00 112.49 111 VAL A N 1
ATOM 721 C CA . VAL A 1 111 ? 20.637 12.510 29.094 1.00 111.80 111 VAL A CA 1
ATOM 722 C C . VAL A 1 111 ? 21.780 13.470 28.785 1.00 136.14 111 VAL A C 1
ATOM 723 O O . VAL A 1 111 ? 22.766 13.091 28.151 1.00 148.54 111 VAL A O 1
ATOM 727 N N . ASN A 1 112 ? 21.642 14.713 29.234 1.00 127.65 112 ASN A N 1
ATOM 728 C CA . ASN A 1 112 ? 22.580 15.770 28.867 1.00 118.21 112 ASN A CA 1
ATOM 729 C C . ASN A 1 112 ? 23.941 15.631 29.546 1.00 107.52 112 ASN A C 1
ATOM 730 O O . ASN A 1 112 ? 24.975 15.693 28.883 1.00 96.37 112 ASN A O 1
ATOM 735 N N . VAL A 1 113 ? 23.946 15.451 30.862 1.00 103.72 113 VAL A N 1
ATOM 736 C CA . VAL A 1 113 ? 25.202 15.390 31.599 1.00 107.30 113 VAL A CA 1
ATOM 737 C C . VAL A 1 113 ? 25.132 14.360 32.726 1.00 111.63 113 VAL A C 1
ATOM 738 O O . VAL A 1 113 ? 24.078 14.146 33.327 1.00 87.16 113 VAL A O 1
ATOM 742 N N . VAL A 1 114 ? 26.261 13.712 32.992 1.00 117.05 114 VAL A N 1
ATOM 743 C CA . VAL A 1 114 ? 26.365 12.744 34.076 1.00 129.45 114 VAL A CA 1
ATOM 744 C C . VAL A 1 114 ? 27.593 13.061 34.925 1.00 157.61 114 VAL A C 1
ATOM 745 O O . VAL A 1 114 ? 28.727 12.926 34.466 1.00 169.19 114 VAL A O 1
ATOM 749 N N . SER A 1 115 ? 27.361 13.486 36.163 1.00 156.90 115 SER A N 1
ATOM 750 C CA . SER A 1 115 ? 28.448 13.863 37.061 1.00 136.58 115 SER A CA 1
ATOM 751 C C . SER A 1 115 ? 28.968 12.660 37.841 1.00 101.11 115 SER A C 1
ATOM 752 O O . SER A 1 115 ? 28.208 11.755 38.185 1.00 95.06 115 SER A O 1
ATOM 755 N N . TRP A 1 116 ? 30.268 12.659 38.120 1.00 103.88 116 TRP A N 1
ATOM 756 C CA . TRP A 1 116 ? 30.891 11.563 38.853 1.00 110.08 116 TRP A CA 1
ATOM 757 C C . TRP A 1 116 ? 30.957 11.859 40.350 1.00 86.78 116 TRP A C 1
ATOM 758 O O . TRP A 1 116 ? 31.314 12.962 40.762 1.00 115.98 116 TRP A O 1
ATOM 769 N N . SER A 1 117 ? 30.610 10.859 41.154 1.00 86.95 117 SER A N 1
ATOM 770 C CA . SER A 1 117 ? 30.579 10.997 42.606 1.00 80.01 117 SER A CA 1
ATOM 771 C C . SER A 1 117 ? 31.983 10.934 43.204 1.00 98.73 117 SER A C 1
ATOM 772 O O . SER A 1 117 ? 32.875 10.312 42.630 1.00 108.62 117 SER A O 1
ATOM 775 N N . PRO A 1 118 ? 32.185 11.573 44.368 1.00 102.56 118 PRO A N 1
ATOM 776 C CA . PRO A 1 118 ? 33.507 11.490 44.997 1.00 91.61 118 PRO A CA 1
ATOM 777 C C . PRO A 1 118 ? 33.726 10.153 45.699 1.00 80.38 118 PRO A C 1
ATOM 778 O O . PRO A 1 118 ? 32.775 9.543 46.186 1.00 90.31 118 PRO A O 1
ATOM 782 N N . HIS A 1 119 ? 34.979 9.712 45.745 1.00 54.50 119 HIS A N 1
ATOM 783 C CA . HIS A 1 119 ? 35.325 8.399 46.280 1.00 112.42 119 HIS A CA 1
ATOM 784 C C . HIS A 1 119 ? 35.119 8.299 47.790 1.00 101.24 119 HIS A C 1
ATOM 785 O O . HIS A 1 119 ? 35.123 7.204 48.352 1.00 107.44 119 HIS A O 1
ATOM 792 N N . GLU A 1 120 ? 34.938 9.442 48.444 1.00 82.81 120 GLU A N 1
ATOM 793 C CA . GLU A 1 120 ? 34.669 9.463 49.878 1.00 100.23 120 GLU A CA 1
ATOM 794 C C . GLU A 1 120 ? 33.209 9.117 50.153 1.00 102.73 120 GLU A C 1
ATOM 795 O O . GLU A 1 120 ? 32.838 8.792 51.281 1.00 96.17 120 GLU A O 1
ATOM 801 N N . ALA A 1 121 ? 32.387 9.189 49.111 1.00 94.46 121 ALA A N 1
ATOM 802 C CA . ALA A 1 121 ? 30.964 8.898 49.233 1.00 106.10 121 ALA A CA 1
ATOM 803 C C . ALA A 1 121 ? 30.594 7.643 48.451 1.00 116.18 121 ALA A C 1
ATOM 804 O O . ALA A 1 121 ? 29.471 7.511 47.965 1.00 102.19 121 ALA A O 1
ATOM 806 N N . GLY A 1 122 ? 31.546 6.723 48.334 1.00 127.11 122 GLY A N 1
ATOM 807 C CA . GLY A 1 122 ? 31.326 5.490 47.601 1.00 114.53 122 GLY A CA 1
ATOM 808 C C . GLY A 1 122 ? 31.397 5.675 46.098 1.00 102.90 122 GLY A C 1
ATOM 809 O O . GLY A 1 122 ? 31.971 6.648 45.608 1.00 116.59 122 GLY A O 1
ATOM 810 N N . CYS A 1 123 ? 30.807 4.739 45.363 1.00 112.81 123 CYS A N 1
ATOM 811 C CA . CYS A 1 123 ? 30.818 4.793 43.906 1.00 121.42 123 CYS A CA 1
ATOM 812 C C . CYS A 1 123 ? 29.414 5.035 43.357 1.00 146.99 123 CYS A C 1
ATOM 813 O O . CYS A 1 123 ? 28.742 4.106 42.910 1.00 167.85 123 CYS A O 1
ATOM 816 N N . LEU A 1 124 ? 28.978 6.290 43.398 1.00 101.60 124 LEU A N 1
ATOM 817 C CA . LEU A 1 124 ? 27.658 6.659 42.897 1.00 105.34 124 LEU A CA 1
ATOM 818 C C . LEU A 1 124 ? 27.770 7.264 41.502 1.00 110.59 124 LEU A C 1
ATOM 819 O O . LEU A 1 124 ? 28.867 7.388 40.958 1.00 87.73 124 LEU A O 1
ATOM 824 N N . LEU A 1 125 ? 26.631 7.642 40.928 1.00 123.29 125 LEU A N 1
ATOM 825 C CA . LEU A 1 125 ? 26.606 8.218 39.588 1.00 119.41 125 LEU A CA 1
ATOM 826 C C . LEU A 1 125 ? 25.300 8.965 39.331 1.00 110.45 125 LEU A C 1
ATOM 827 O O . LEU A 1 125 ? 24.256 8.349 39.118 1.00 124.69 125 LEU A O 1
ATOM 832 N N . ALA A 1 126 ? 25.365 10.293 39.347 1.00 100.08 126 ALA A N 1
ATOM 833 C CA . ALA A 1 126 ? 24.181 11.119 39.132 1.00 93.74 126 ALA A CA 1
ATOM 834 C C . ALA A 1 126 ? 23.930 11.354 37.646 1.00 112.70 126 ALA A C 1
ATOM 835 O O . ALA A 1 126 ? 24.828 11.767 36.912 1.00 95.15 126 ALA A O 1
ATOM 837 N N . CYS A 1 127 ? 22.702 11.092 37.210 1.00 123.84 127 CYS A N 1
ATOM 838 C CA . CYS A 1 127 ? 22.327 11.276 35.813 1.00 133.70 127 CYS A CA 1
ATOM 839 C C . CYS A 1 127 ? 21.334 12.423 35.661 1.00 121.44 127 CYS A C 1
ATOM 840 O O . CYS A 1 127 ? 20.386 12.539 36.437 1.00 113.18 127 CYS A O 1
ATOM 843 N N . ALA A 1 128 ? 21.555 13.267 34.657 1.00 96.06 128 ALA A N 1
ATOM 844 C CA . ALA A 1 128 ? 20.681 14.409 34.411 1.00 84.11 128 ALA A CA 1
ATOM 845 C C . ALA A 1 128 ? 20.114 14.380 32.995 1.00 88.86 128 ALA A C 1
ATOM 846 O O . ALA A 1 128 ? 20.854 14.492 32.018 1.00 74.94 128 ALA A O 1
ATOM 848 N N . SER A 1 129 ? 18.797 14.233 32.893 1.00 98.92 129 SER A N 1
ATOM 849 C CA . SER A 1 129 ? 18.128 14.196 31.598 1.00 123.84 129 SER A CA 1
ATOM 850 C C . SER A 1 129 ? 16.996 15.216 31.537 1.00 135.03 129 SER A C 1
ATOM 851 O O . SER A 1 129 ? 16.453 15.617 32.566 1.00 127.67 129 SER A O 1
ATOM 854 N N . SER A 1 130 ? 16.645 15.631 30.324 1.00 130.11 130 SER A N 1
ATOM 855 C CA . SER A 1 130 ? 15.593 16.622 30.129 1.00 99.48 130 SER A CA 1
ATOM 856 C C . SER A 1 130 ? 14.234 15.960 29.928 1.00 93.94 130 SER A C 1
ATOM 857 O O . SER A 1 130 ? 13.541 16.235 28.949 1.00 95.32 130 SER A O 1
ATOM 860 N N . ASP A 1 131 ? 13.857 15.090 30.859 1.00 87.62 131 ASP A N 1
ATOM 861 C CA . ASP A 1 131 ? 12.570 14.407 30.784 1.00 119.07 131 ASP A CA 1
ATOM 862 C C . ASP A 1 131 ? 11.742 14.647 32.043 1.00 120.43 131 ASP A C 1
ATOM 863 O O . ASP A 1 131 ? 10.514 14.701 31.984 1.00 140.54 131 ASP A O 1
ATOM 868 N N . GLY A 1 132 ? 12.415 14.789 33.181 1.00 98.25 132 GLY A N 1
ATOM 869 C CA . GLY A 1 132 ? 11.730 15.096 34.423 1.00 137.34 132 GLY A CA 1
ATOM 870 C C . GLY A 1 132 ? 12.219 14.361 35.657 1.00 140.06 132 GLY A C 1
ATOM 871 O O . GLY A 1 132 ? 11.609 14.461 36.722 1.00 144.25 132 GLY A O 1
ATOM 872 N N . ASN A 1 133 ? 13.317 13.624 35.526 1.00 142.19 133 ASN A N 1
ATOM 873 C CA . ASN A 1 133 ? 13.856 12.877 36.659 1.00 152.92 133 ASN A CA 1
ATOM 874 C C . ASN A 1 133 ? 15.381 12.789 36.627 1.00 145.42 133 ASN A C 1
ATOM 875 O O . ASN A 1 133 ? 16.000 12.904 35.569 1.00 141.28 133 ASN A O 1
ATOM 880 N N . VAL A 1 134 ? 15.976 12.591 37.799 1.00 103.40 134 VAL A N 1
ATOM 881 C CA . VAL A 1 134 ? 17.423 12.456 37.917 1.00 94.64 134 VAL A CA 1
ATOM 882 C C . VAL A 1 134 ? 17.763 11.245 38.785 1.00 140.58 134 VAL A C 1
ATOM 883 O O . VAL A 1 134 ? 17.648 11.287 40.010 1.00 140.47 134 VAL A O 1
ATOM 887 N N . SER A 1 135 ? 18.180 10.161 38.140 1.00 151.57 135 SER A N 1
ATOM 888 C CA . SER A 1 135 ? 18.460 8.914 38.844 1.00 131.77 135 SER A CA 1
ATOM 889 C C . SER A 1 135 ? 19.935 8.783 39.210 1.00 122.95 135 SER A C 1
ATOM 890 O O . SER A 1 135 ? 20.815 9.078 38.402 1.00 93.31 135 SER A O 1
ATOM 893 N N . VAL A 1 136 ? 20.193 8.337 40.436 1.00 146.61 136 VAL A N 1
ATOM 894 C CA . VAL A 1 136 ? 21.555 8.109 40.902 1.00 144.05 136 VAL A CA 1
ATOM 895 C C . VAL A 1 136 ? 21.860 6.614 40.876 1.00 127.39 136 VAL A C 1
ATOM 896 O O . VAL A 1 136 ? 21.072 5.800 41.362 1.00 92.06 136 VAL A O 1
ATOM 900 N N . LEU A 1 137 ? 23.007 6.259 40.305 1.00 109.39 137 LEU A N 1
ATOM 901 C CA . LEU A 1 137 ? 23.382 4.859 40.146 1.00 104.04 137 LEU A CA 1
ATOM 902 C C . LEU A 1 137 ? 24.458 4.430 41.141 1.00 137.26 137 LEU A C 1
ATOM 903 O O . LEU A 1 137 ? 25.624 4.803 41.013 1.00 146.28 137 LEU A O 1
ATOM 908 N N . GLU A 1 138 ? 24.050 3.643 42.131 1.00 156.48 138 GLU A N 1
ATOM 909 C CA . GLU A 1 138 ? 24.972 3.058 43.097 1.00 149.53 138 GLU A CA 1
ATOM 910 C C . GLU A 1 138 ? 25.671 1.835 42.512 1.00 139.08 138 GLU A C 1
ATOM 911 O O . GLU A 1 138 ? 25.055 1.032 41.806 1.00 155.77 138 GLU A O 1
ATOM 917 N N . PHE A 1 139 ? 26.957 1.692 42.819 1.00 119.93 139 PHE A N 1
ATOM 918 C CA . PHE A 1 139 ? 27.737 0.560 42.334 1.00 173.98 139 PHE A CA 1
ATOM 919 C C . PHE A 1 139 ? 27.831 -0.543 43.382 1.00 207.24 139 PHE A C 1
ATOM 920 O O . PHE A 1 139 ? 28.653 -0.483 44.296 1.00 196.14 139 PHE A O 1
ATOM 928 N N . ARG A 1 140 ? 26.971 -1.546 43.242 1.00 217.82 140 ARG A N 1
ATOM 929 C CA . ARG A 1 140 ? 27.016 -2.738 44.077 1.00 208.78 140 ARG A CA 1
ATOM 930 C C . ARG A 1 140 ? 28.296 -3.514 43.765 1.00 200.00 140 ARG A C 1
ATOM 931 O O . ARG A 1 140 ? 28.859 -3.367 42.680 1.00 195.37 140 ARG A O 1
ATOM 939 N N . ASP A 1 141 ? 28.756 -4.319 44.721 1.00 188.33 141 ASP A N 1
ATOM 940 C CA . ASP A 1 141 ? 29.983 -5.102 44.570 1.00 179.48 141 ASP A CA 1
ATOM 941 C C . ASP A 1 141 ? 30.014 -5.910 43.273 1.00 187.49 141 ASP A C 1
ATOM 942 O O . ASP A 1 141 ? 31.068 -6.084 42.662 1.00 183.76 141 ASP A O 1
ATOM 947 N N . ASN A 1 142 ? 28.848 -6.397 42.861 1.00 181.25 142 ASN A N 1
ATOM 948 C CA . ASN A 1 142 ? 28.725 -7.162 41.627 1.00 183.07 142 ASN A CA 1
ATOM 949 C C . ASN A 1 142 ? 28.205 -6.291 40.491 1.00 175.14 142 ASN A C 1
ATOM 950 O O . ASN A 1 142 ? 28.973 -5.813 39.656 1.00 139.42 142 ASN A O 1
ATOM 952 N N . SER A 1 143 ? 26.892 -6.089 40.470 1.00 185.98 143 SER A N 1
ATOM 953 C CA . SER A 1 143 ? 26.254 -5.325 39.408 1.00 179.68 143 SER A CA 1
ATOM 954 C C . SER A 1 143 ? 25.350 -4.226 39.956 1.00 175.96 143 SER A C 1
ATOM 955 O O . SER A 1 143 ? 24.767 -4.364 41.029 1.00 178.67 143 SER A O 1
ATOM 957 N N . TRP A 1 144 ? 25.261 -3.144 39.187 1.00 161.55 144 TRP A N 1
ATOM 958 C CA . TRP A 1 144 ? 24.430 -1.959 39.438 1.00 151.27 144 TRP A CA 1
ATOM 959 C C . TRP A 1 144 ? 23.245 -2.071 40.402 1.00 152.17 144 TRP A C 1
ATOM 960 O O . TRP A 1 144 ? 22.497 -3.049 40.390 1.00 173.37 144 TRP A O 1
ATOM 971 N N . GLU A 1 145 ? 23.078 -1.036 41.221 1.00 139.32 145 GLU A N 1
ATOM 972 C CA . GLU A 1 145 ? 21.842 -0.816 41.964 1.00 148.64 145 GLU A CA 1
ATOM 973 C C . GLU A 1 145 ? 21.371 0.600 41.659 1.00 147.09 145 GLU A C 1
ATOM 974 O O . GLU A 1 145 ? 22.167 1.531 41.692 1.00 161.23 145 GLU A O 1
ATOM 980 N N . HIS A 1 146 ? 20.090 0.774 41.350 1.00 143.13 146 HIS A N 1
ATOM 981 C CA . HIS A 1 146 ? 19.615 2.083 40.912 1.00 126.37 146 HIS A CA 1
ATOM 982 C C . HIS A 1 146 ? 18.679 2.749 41.917 1.00 143.46 146 HIS A C 1
ATOM 983 O O . HIS A 1 146 ? 17.820 2.099 42.515 1.00 137.67 146 HIS A O 1
ATOM 990 N N . SER A 1 147 ? 18.860 4.054 42.097 1.00 151.57 147 SER A N 1
ATOM 991 C CA . SER A 1 147 ? 17.988 4.848 42.955 1.00 154.01 147 SER A CA 1
ATOM 992 C C . SER A 1 147 ? 17.333 5.958 42.139 1.00 155.77 147 SER A C 1
ATOM 993 O O . SER A 1 147 ? 18.013 6.842 41.620 1.00 117.70 147 SER A O 1
ATOM 996 N N . ILE A 1 148 ? 16.009 5.909 42.030 1.00 173.05 148 ILE A N 1
ATOM 997 C CA . ILE A 1 148 ? 15.280 6.836 41.174 1.00 135.14 148 ILE A CA 1
ATOM 998 C C . ILE A 1 148 ? 14.760 8.034 41.958 1.00 139.28 148 ILE A C 1
ATOM 999 O O . ILE A 1 148 ? 14.097 7.879 42.984 1.00 114.48 148 ILE A O 1
ATOM 1004 N N . PHE A 1 149 ? 15.063 9.230 41.464 1.00 174.99 149 PHE A N 1
ATOM 1005 C CA . PHE A 1 149 ? 14.537 10.460 42.041 1.00 160.71 149 PHE A CA 1
ATOM 1006 C C . PHE A 1 149 ? 13.752 11.227 40.982 1.00 153.07 149 PHE A C 1
ATOM 1007 O O . PHE A 1 149 ? 13.730 10.836 39.816 1.00 177.92 149 PHE A O 1
ATOM 1009 N N . HIS A 1 150 ? 13.109 12.316 41.389 1.00 148.31 150 HIS A N 1
ATOM 1010 C CA . HIS A 1 150 ? 12.338 13.132 40.459 1.00 170.73 150 HIS A CA 1
ATOM 1011 C C . HIS A 1 150 ? 12.959 14.518 40.325 1.00 177.57 150 HIS A C 1
ATOM 1012 O O . HIS A 1 150 ? 13.517 15.048 41.284 1.00 186.79 150 HIS A O 1
ATOM 1019 N N . ALA A 1 151 ? 12.861 15.101 39.135 1.00 164.81 151 ALA A N 1
ATOM 1020 C CA . ALA A 1 151 ? 13.476 16.397 38.872 1.00 144.31 151 ALA A CA 1
ATOM 1021 C C . ALA A 1 151 ? 12.465 17.415 38.353 1.00 148.76 151 ALA A C 1
ATOM 1022 O O . ALA A 1 151 ? 11.261 17.279 38.569 1.00 170.54 151 ALA A O 1
ATOM 1024 N N . HIS A 1 152 ? 12.970 18.436 37.667 1.00 136.13 152 HIS A N 1
ATOM 1025 C CA . HIS A 1 152 ? 12.135 19.517 37.157 1.00 136.49 152 HIS A CA 1
ATOM 1026 C C . HIS A 1 152 ? 11.237 19.052 36.017 1.00 123.46 152 HIS A C 1
ATOM 1027 O O . HIS A 1 152 ? 11.628 18.213 35.206 1.00 126.91 152 HIS A O 1
ATOM 1034 N N . GLY A 1 153 ? 10.033 19.612 35.958 1.00 120.31 153 GLY A N 1
ATOM 1035 C CA . GLY A 1 153 ? 9.069 19.250 34.936 1.00 103.55 153 GLY A CA 1
ATOM 1036 C C . GLY A 1 153 ? 9.473 19.654 33.532 1.00 113.47 153 GLY A C 1
ATOM 1037 O O . GLY A 1 153 ? 9.223 18.922 32.575 1.00 121.05 153 GLY A O 1
ATOM 1038 N N . LEU A 1 154 ? 10.103 20.818 33.405 1.00 91.32 154 LEU A N 1
ATOM 1039 C CA . LEU A 1 154 ? 10.506 21.323 32.096 1.00 81.68 154 LEU A CA 1
ATOM 1040 C C . LEU A 1 154 ? 11.830 20.721 31.637 1.00 62.96 154 LEU A C 1
ATOM 1041 O O . LEU A 1 154 ? 12.355 21.087 30.585 1.00 38.01 154 LEU A O 1
ATOM 1046 N N . GLY A 1 155 ? 12.369 19.800 32.430 1.00 74.38 155 GLY A N 1
ATOM 1047 C CA . GLY A 1 155 ? 13.605 19.127 32.078 1.00 104.74 155 GLY A CA 1
ATOM 1048 C C . GLY A 1 155 ? 14.803 19.553 32.906 1.00 96.33 155 GLY A C 1
ATOM 1049 O O . GLY A 1 155 ? 14.748 20.543 33.636 1.00 114.36 155 GLY A O 1
ATOM 1050 N N . VAL A 1 156 ? 15.889 18.795 32.789 1.00 89.09 156 VAL A N 1
ATOM 1051 C CA . VAL A 1 156 ? 17.118 19.077 33.521 1.00 99.25 156 VAL A CA 1
ATOM 1052 C C . VAL A 1 156 ? 18.321 18.904 32.600 1.00 86.76 156 VAL A C 1
ATOM 1053 O O . VAL A 1 156 ? 18.415 17.924 31.863 1.00 83.89 156 VAL A O 1
ATOM 1057 N N . ASN A 1 157 ? 19.241 19.863 32.646 1.00 86.49 157 ASN A N 1
ATOM 1058 C CA . ASN A 1 157 ? 20.394 19.859 31.755 1.00 106.26 157 ASN A CA 1
ATOM 1059 C C . ASN A 1 157 ? 21.714 19.862 32.519 1.00 90.83 157 ASN A C 1
ATOM 1060 O O . ASN A 1 157 ? 22.785 19.872 31.911 1.00 81.25 157 ASN A O 1
ATOM 1065 N N . SER A 1 158 ? 21.644 19.844 33.846 1.00 55.61 158 SER A N 1
ATOM 1066 C CA . SER A 1 158 ? 22.856 19.963 34.649 1.00 57.28 158 SER A CA 1
ATOM 1067 C C . SER A 1 158 ? 22.787 19.229 35.986 1.00 75.42 158 SER A C 1
ATOM 1068 O O . SER A 1 158 ? 21.723 19.109 36.594 1.00 73.34 158 SER A O 1
ATOM 1071 N N . VAL A 1 159 ? 23.945 18.749 36.432 1.00 84.36 159 VAL A N 1
ATOM 1072 C CA . VAL A 1 159 ? 24.084 18.098 37.729 1.00 86.62 159 VAL A CA 1
ATOM 1073 C C . VAL A 1 159 ? 25.556 18.140 38.146 1.00 87.68 159 VAL A C 1
ATOM 1074 O O . VAL A 1 159 ? 26.450 18.038 37.304 1.00 58.42 159 VAL A O 1
ATOM 1078 N N . SER A 1 160 ? 25.807 18.311 39.440 1.00 73.97 160 SER A N 1
ATOM 1079 C CA . SER A 1 160 ? 27.177 18.363 39.946 1.00 68.10 160 SER A CA 1
ATOM 1080 C C . SER A 1 160 ? 27.256 17.869 41.387 1.00 86.73 160 SER A C 1
ATOM 1081 O O . SER A 1 160 ? 26.439 18.245 42.226 1.00 43.34 160 SER A O 1
ATOM 1084 N N . TRP A 1 161 ? 28.248 17.029 41.669 1.00 115.25 161 TRP A N 1
ATOM 1085 C CA . TRP A 1 161 ? 28.411 16.453 43.001 1.00 101.85 161 TRP A CA 1
ATOM 1086 C C . TRP A 1 161 ? 29.121 17.403 43.959 1.00 84.30 161 TRP A C 1
ATOM 1087 O O . TRP A 1 161 ? 29.958 18.208 43.550 1.00 110.34 161 TRP A O 1
ATOM 1098 N N . ALA A 1 162 ? 28.779 17.295 45.239 1.00 70.77 162 ALA A N 1
ATOM 1099 C CA . ALA A 1 162 ? 29.373 18.134 46.272 1.00 86.29 162 ALA A CA 1
ATOM 1100 C C . ALA A 1 162 ? 30.276 17.314 47.188 1.00 107.80 162 ALA A C 1
ATOM 1101 O O . ALA A 1 162 ? 29.852 16.296 47.734 1.00 145.13 162 ALA A O 1
ATOM 1103 N N . PRO A 1 163 ? 31.530 17.759 47.357 1.00 83.41 163 PRO A N 1
ATOM 1104 C CA . PRO A 1 163 ? 32.489 17.079 48.235 1.00 111.46 163 PRO A CA 1
ATOM 1105 C C . PRO A 1 163 ? 32.120 17.209 49.711 1.00 121.23 163 PRO A C 1
ATOM 1106 O O . PRO A 1 163 ? 31.822 18.308 50.178 1.00 137.57 163 PRO A O 1
ATOM 1110 N N . ALA A 1 164 ? 32.141 16.092 50.431 1.00 109.63 164 ALA A N 1
ATOM 1111 C CA . ALA A 1 164 ? 31.785 16.087 51.845 1.00 102.88 164 ALA A CA 1
ATOM 1112 C C . ALA A 1 164 ? 32.994 16.398 52.721 1.00 71.90 164 ALA A C 1
ATOM 1113 O O . ALA A 1 164 ? 34.031 16.842 52.229 1.00 68.78 164 ALA A O 1
ATOM 1115 N N . THR A 1 165 ? 32.853 16.157 54.020 1.00 73.54 165 THR A N 1
ATOM 1116 C CA . THR A 1 165 ? 33.920 16.430 54.976 1.00 98.68 165 THR A CA 1
ATOM 1117 C C . THR A 1 165 ? 34.567 15.140 55.471 1.00 76.95 165 THR A C 1
ATOM 1118 O O . THR A 1 165 ? 34.273 14.675 56.573 1.00 78.06 165 THR A O 1
ATOM 1122 N N . SER A 1 166 ? 35.451 14.568 54.658 1.00 60.17 166 SER A N 1
ATOM 1123 C CA . SER A 1 166 ? 36.099 13.308 55.009 1.00 91.65 166 SER A CA 1
ATOM 1124 C C . SER A 1 166 ? 37.356 13.046 54.183 1.00 105.02 166 SER A C 1
ATOM 1125 O O . SER A 1 166 ? 37.350 13.213 52.964 1.00 88.50 166 SER A O 1
ATOM 1128 N N . PRO A 1 167 ? 38.445 12.643 54.857 1.00 135.89 167 PRO A N 1
ATOM 1129 C CA . PRO A 1 167 ? 39.683 12.214 54.201 1.00 143.14 167 PRO A CA 1
ATOM 1130 C C . PRO A 1 167 ? 39.733 10.703 53.956 1.00 136.54 167 PRO A C 1
ATOM 1131 O O . PRO A 1 167 ? 39.718 9.916 54.903 1.00 137.20 167 PRO A O 1
ATOM 1135 N N . GLY A 1 168 ? 39.789 10.311 52.688 1.00 134.00 168 GLY A N 1
ATOM 1136 C CA . GLY A 1 168 ? 39.849 8.908 52.319 1.00 114.98 168 GLY A CA 1
ATOM 1137 C C . GLY A 1 168 ? 40.243 8.743 50.865 1.00 115.47 168 GLY A C 1
ATOM 1138 O O . GLY A 1 168 ? 39.723 9.443 49.999 1.00 133.59 168 GLY A O 1
ATOM 1139 N N . SER A 1 169 ? 41.158 7.819 50.592 1.00 100.56 169 SER A N 1
ATOM 1140 C CA . SER A 1 169 ? 41.717 7.690 49.250 1.00 94.11 169 SER A CA 1
ATOM 1141 C C . SER A 1 169 ? 41.547 6.292 48.655 1.00 146.44 169 SER A C 1
ATOM 1142 O O . SER A 1 169 ? 40.982 6.138 47.572 1.00 149.37 169 SER A O 1
ATOM 1145 N N . ILE A 1 170 ? 42.039 5.279 49.361 1.00 174.29 170 ILE A N 1
ATOM 1146 C CA . ILE A 1 170 ? 42.068 3.918 48.833 1.00 134.37 170 ILE A CA 1
ATOM 1147 C C . ILE A 1 170 ? 40.687 3.265 48.837 1.00 138.59 170 ILE A C 1
ATOM 1148 O O . ILE A 1 170 ? 40.311 2.601 47.868 1.00 137.29 170 ILE A O 1
ATOM 1153 N N . VAL A 1 171 ? 39.946 3.466 49.926 1.00 121.59 171 VAL A N 1
ATOM 1154 C CA . VAL A 1 171 ? 38.645 2.830 50.153 1.00 127.99 171 VAL A CA 1
ATOM 1155 C C . VAL A 1 171 ? 38.799 1.314 50.248 1.00 166.31 171 VAL A C 1
ATOM 1156 O O . VAL A 1 171 ? 38.985 0.627 49.243 1.00 171.09 171 VAL A O 1
ATOM 1160 N N . ARG A 1 183 ? 26.838 13.923 51.783 1.00 131.62 183 ARG A N 1
ATOM 1161 C CA . ARG A 1 183 ? 26.952 13.860 50.331 1.00 140.89 183 ARG A CA 1
ATOM 1162 C C . ARG A 1 183 ? 25.736 14.476 49.645 1.00 148.09 183 ARG A C 1
ATOM 1163 O O . ARG A 1 183 ? 24.640 13.915 49.671 1.00 148.50 183 ARG A O 1
ATOM 1171 N N . ARG A 1 184 ? 25.944 15.638 49.034 1.00 119.82 184 ARG A N 1
ATOM 1172 C CA . ARG A 1 184 ? 24.881 16.356 48.342 1.00 95.06 184 ARG A CA 1
ATOM 1173 C C . ARG A 1 184 ? 25.229 16.514 46.867 1.00 101.43 184 ARG A C 1
ATOM 1174 O O . ARG A 1 184 ? 26.363 16.259 46.463 1.00 79.72 184 ARG A O 1
ATOM 1182 N N . PHE A 1 185 ? 24.256 16.933 46.063 1.00 107.00 185 PHE A N 1
ATOM 1183 C CA . PHE A 1 185 ? 24.529 17.262 44.667 1.00 90.78 185 PHE A CA 1
ATOM 1184 C C . PHE A 1 185 ? 23.494 18.238 44.115 1.00 100.53 185 PHE A C 1
ATOM 1185 O O . PHE A 1 185 ? 22.295 18.094 44.353 1.00 89.82 185 PHE A O 1
ATOM 1193 N N . VAL A 1 186 ? 23.976 19.236 43.381 1.00 91.16 186 VAL A N 1
ATOM 1194 C CA . VAL A 1 186 ? 23.122 20.288 42.848 1.00 100.75 186 VAL A CA 1
ATOM 1195 C C . VAL A 1 186 ? 22.631 19.925 41.449 1.00 104.28 186 VAL A C 1
ATOM 1196 O O . VAL A 1 186 ? 23.388 19.414 40.621 1.00 86.56 186 VAL A O 1
ATOM 1200 N N . THR A 1 187 ? 21.351 20.181 41.202 1.00 94.68 187 THR A N 1
ATOM 1201 C CA . THR A 1 187 ? 20.738 19.910 39.910 1.00 90.53 187 THR A CA 1
ATOM 1202 C C . THR A 1 187 ? 20.277 21.202 39.242 1.00 109.01 187 THR A C 1
ATOM 1203 O O . THR A 1 187 ? 19.479 21.961 39.805 1.00 114.04 187 THR A O 1
ATOM 1207 N N . GLY A 1 188 ? 20.799 21.448 38.043 1.00 120.37 188 GLY A N 1
ATOM 1208 C CA . GLY A 1 188 ? 20.399 22.593 37.245 1.00 136.78 188 GLY A CA 1
ATOM 1209 C C . GLY A 1 188 ? 19.050 22.364 36.595 1.00 128.09 188 GLY A C 1
ATOM 1210 O O . GLY A 1 188 ? 18.562 21.236 36.555 1.00 114.75 188 GLY A O 1
ATOM 1211 N N . GLY A 1 189 ? 18.443 23.426 36.076 1.00 141.25 189 GLY A N 1
ATOM 1212 C CA . GLY A 1 189 ? 17.099 23.311 35.546 1.00 123.17 189 GLY A CA 1
ATOM 1213 C C . GLY A 1 189 ? 16.782 24.031 34.253 1.00 119.04 189 GLY A C 1
ATOM 1214 O O . GLY A 1 189 ? 17.246 25.145 34.009 1.00 123.15 189 GLY A O 1
ATOM 1215 N N . SER A 1 190 ? 15.973 23.381 33.424 1.00 100.29 190 SER A N 1
ATOM 1216 C CA . SER A 1 190 ? 15.476 23.987 32.198 1.00 79.37 190 SER A CA 1
ATOM 1217 C C . SER A 1 190 ? 14.159 24.703 32.478 1.00 87.06 190 SER A C 1
ATOM 1218 O O . SER A 1 190 ? 13.501 25.197 31.563 1.00 81.98 190 SER A O 1
ATOM 1221 N N . ASP A 1 191 ? 13.778 24.748 33.751 1.00 74.75 191 ASP A N 1
ATOM 1222 C CA . ASP A 1 191 ? 12.564 25.438 34.168 1.00 98.92 191 ASP A CA 1
ATOM 1223 C C . ASP A 1 191 ? 12.910 26.776 34.811 1.00 143.54 191 ASP A C 1
ATOM 1224 O O . ASP A 1 191 ? 12.144 27.302 35.621 1.00 151.13 191 ASP A O 1
ATOM 1229 N N . ASN A 1 192 ? 14.074 27.308 34.443 1.00 160.83 192 ASN A N 1
ATOM 1230 C CA . ASN A 1 192 ? 14.554 28.598 34.935 1.00 151.18 192 ASN A CA 1
ATOM 1231 C C . ASN A 1 192 ? 14.705 28.601 36.457 1.00 153.45 192 ASN A C 1
ATOM 1232 O O . ASN A 1 192 ? 14.252 29.525 37.135 1.00 174.31 192 ASN A O 1
ATOM 1237 N N . ALA A 1 193 ? 15.346 27.561 36.984 1.00 122.90 193 ALA A N 1
ATOM 1238 C CA . ALA A 1 193 ? 15.586 27.438 38.420 1.00 124.15 193 ALA A CA 1
ATOM 1239 C C . ALA A 1 193 ? 16.592 26.330 38.711 1.00 143.03 193 ALA A C 1
ATOM 1240 O O . ALA A 1 193 ? 16.862 25.487 37.857 1.00 155.39 193 ALA A O 1
ATOM 1242 N N . LEU A 1 194 ? 17.145 26.337 39.919 1.00 125.29 194 LEU A N 1
ATOM 1243 C CA . LEU A 1 194 ? 18.055 25.282 40.355 1.00 122.19 194 LEU A CA 1
ATOM 1244 C C . LEU A 1 194 ? 17.482 24.574 41.576 1.00 138.11 194 LEU A C 1
ATOM 1245 O O . LEU A 1 194 ? 16.536 25.064 42.192 1.00 119.93 194 LEU A O 1
ATOM 1250 N N . LYS A 1 195 ? 18.049 23.420 41.918 1.00 152.39 195 LYS A N 1
ATOM 1251 C CA . LYS A 1 195 ? 17.700 22.748 43.169 1.00 119.92 195 LYS A CA 1
ATOM 1252 C C . LYS A 1 195 ? 18.927 22.075 43.776 1.00 105.37 195 LYS A C 1
ATOM 1253 O O . LYS A 1 195 ? 19.903 21.811 43.081 1.00 95.91 195 LYS A O 1
ATOM 1259 N N . ILE A 1 196 ? 18.876 21.811 45.078 1.00 106.57 196 ILE A N 1
ATOM 1260 C CA . ILE A 1 196 ? 19.995 21.185 45.773 1.00 138.96 196 ILE A CA 1
ATOM 1261 C C . ILE A 1 196 ? 19.537 19.916 46.483 1.00 158.62 196 ILE A C 1
ATOM 1262 O O . ILE A 1 196 ? 18.785 19.975 47.455 1.00 153.66 196 ILE A O 1
ATOM 1267 N N . TRP A 1 197 ? 20.001 18.770 45.996 1.00 122.15 197 TRP A N 1
ATOM 1268 C CA . TRP A 1 197 ? 19.603 17.486 46.562 1.00 93.30 197 TRP A CA 1
ATOM 1269 C C . TRP A 1 197 ? 20.535 17.039 47.681 1.00 134.02 197 TRP A C 1
ATOM 1270 O O . TRP A 1 197 ? 21.759 17.133 47.560 1.00 101.53 197 TRP A O 1
ATOM 1281 N N . ALA A 1 198 ? 19.946 16.545 48.766 1.00 176.36 198 ALA A N 1
ATOM 1282 C CA . ALA A 1 198 ? 20.716 16.000 49.878 1.00 153.95 198 ALA A CA 1
ATOM 1283 C C . ALA A 1 198 ? 20.340 14.541 50.115 1.00 129.84 198 ALA A C 1
ATOM 1284 O O . ALA A 1 198 ? 19.181 14.161 49.961 1.00 124.36 198 ALA A O 1
ATOM 1286 N N . TYR A 1 199 ? 21.323 13.727 50.486 1.00 130.70 199 TYR A N 1
ATOM 1287 C CA . TYR A 1 199 ? 21.085 12.308 50.730 1.00 160.76 199 TYR A CA 1
ATOM 1288 C C . TYR A 1 199 ? 20.223 12.111 51.973 1.00 151.38 199 TYR A C 1
ATOM 1289 O O . TYR A 1 199 ? 20.354 12.845 52.952 1.00 156.18 199 TYR A O 1
ATOM 1298 N N . ASP A 1 200 ? 19.341 11.117 51.927 1.00 135.28 200 ASP A N 1
ATOM 1299 C CA . ASP A 1 200 ? 18.444 10.844 53.044 1.00 126.90 200 ASP A CA 1
ATOM 1300 C C . ASP A 1 200 ? 18.224 9.343 53.214 1.00 114.47 200 ASP A C 1
ATOM 1301 O O . ASP A 1 200 ? 17.536 8.716 52.408 1.00 113.53 200 ASP A O 1
ATOM 1306 N N . PRO A 1 201 ? 18.815 8.763 54.271 1.00 117.34 201 PRO A N 1
ATOM 1307 C CA . PRO A 1 201 ? 18.700 7.332 54.570 1.00 128.91 201 PRO A CA 1
ATOM 1308 C C . PRO A 1 201 ? 17.396 6.969 55.278 1.00 140.43 201 PRO A C 1
ATOM 1309 O O . PRO A 1 201 ? 17.087 5.786 55.418 1.00 147.43 201 PRO A O 1
ATOM 1313 N N . ALA A 1 202 ? 16.648 7.976 55.721 1.00 145.34 202 ALA A N 1
ATOM 1314 C CA . ALA A 1 202 ? 15.381 7.744 56.407 1.00 162.38 202 ALA A CA 1
ATOM 1315 C C . ALA A 1 202 ? 14.363 7.116 55.462 1.00 140.03 202 ALA A C 1
ATOM 1316 O O . ALA A 1 202 ? 13.540 6.298 55.873 1.00 106.30 202 ALA A O 1
ATOM 1318 N N . THR A 1 203 ? 14.425 7.507 54.194 1.00 123.35 203 THR A N 1
ATOM 1319 C CA . THR A 1 203 ? 13.553 6.944 53.171 1.00 84.47 203 THR A CA 1
ATOM 1320 C C . THR A 1 203 ? 14.383 6.342 52.044 1.00 98.89 203 THR A C 1
ATOM 1321 O O . THR A 1 203 ? 13.846 5.954 51.005 1.00 117.80 203 THR A O 1
ATOM 1325 N N . ASN A 1 204 ? 15.695 6.272 52.266 1.00 113.51 204 ASN A N 1
ATOM 1326 C CA . ASN A 1 204 ? 16.648 5.745 51.289 1.00 119.94 204 ASN A CA 1
ATOM 1327 C C . ASN A 1 204 ? 16.546 6.463 49.946 1.00 129.77 204 ASN A C 1
ATOM 1328 O O . ASN A 1 204 ? 16.747 5.859 48.892 1.00 108.10 204 ASN A O 1
ATOM 1333 N N . THR A 1 205 ? 16.234 7.754 49.993 1.00 140.82 205 THR A N 1
ATOM 1334 C CA . THR A 1 205 ? 16.114 8.560 48.784 1.00 124.62 205 THR A CA 1
ATOM 1335 C C . THR A 1 205 ? 16.885 9.868 48.924 1.00 125.79 205 THR A C 1
ATOM 1336 O O . THR A 1 205 ? 17.785 9.984 49.757 1.00 139.11 205 THR A O 1
ATOM 1340 N N . TYR A 1 206 ? 16.527 10.850 48.105 1.00 114.42 206 TYR A N 1
ATOM 1341 C CA . TYR A 1 206 ? 17.174 12.156 48.148 1.00 110.43 206 TYR A CA 1
ATOM 1342 C C . TYR A 1 206 ? 16.166 13.257 48.453 1.00 127.86 206 TYR A C 1
ATOM 1343 O O . TYR A 1 206 ? 15.266 13.529 47.658 1.00 147.02 206 TYR A O 1
ATOM 1352 N N . LYS A 1 207 ? 16.326 13.888 49.611 1.00 134.49 207 LYS A N 1
ATOM 1353 C CA . LYS A 1 207 ? 15.419 14.942 50.043 1.00 156.01 207 LYS A CA 1
ATOM 1354 C C . LYS A 1 207 ? 15.906 16.322 49.608 1.00 159.37 207 LYS A C 1
ATOM 1355 O O . LYS A 1 207 ? 17.109 16.557 49.464 1.00 154.34 207 LYS A O 1
ATOM 1357 N N . LEU A 1 208 ? 14.954 17.226 49.399 1.00 148.98 208 LEU A N 1
ATOM 1358 C CA . LEU A 1 208 ? 15.251 18.610 49.054 1.00 149.11 208 LEU A CA 1
ATOM 1359 C C . LEU A 1 208 ? 15.118 19.490 50.292 1.00 174.88 208 LEU A C 1
ATOM 1360 O O . LEU A 1 208 ? 14.009 19.799 50.727 1.00 195.51 208 LEU A O 1
ATOM 1365 N N . GLU A 1 209 ? 16.252 19.891 50.858 1.00 160.84 209 GLU A N 1
ATOM 1366 C CA . GLU A 1 209 ? 16.252 20.652 52.103 1.00 164.31 209 GLU A CA 1
ATOM 1367 C C . GLU A 1 209 ? 16.007 22.143 51.876 1.00 144.85 209 GLU A C 1
ATOM 1368 O O . GLU A 1 209 ? 15.234 22.767 52.603 1.00 130.12 209 GLU A O 1
ATOM 1374 N N . ARG A 1 210 ? 16.661 22.710 50.868 1.00 144.27 210 ARG A N 1
ATOM 1375 C CA . ARG A 1 210 ? 16.528 24.134 50.581 1.00 145.08 210 ARG A CA 1
ATOM 1376 C C . ARG A 1 210 ? 16.539 24.397 49.081 1.00 146.53 210 ARG A C 1
ATOM 1377 O O . ARG A 1 210 ? 17.502 24.061 48.391 1.00 175.34 210 ARG A O 1
ATOM 1379 N N . GLU A 1 211 ? 15.466 25.000 48.581 1.00 113.24 211 GLU A N 1
ATOM 1380 C CA . GLU A 1 211 ? 15.365 25.301 47.159 1.00 118.49 211 GLU A CA 1
ATOM 1381 C C . GLU A 1 211 ? 15.747 26.754 46.881 1.00 152.51 211 GLU A C 1
ATOM 1382 O O . GLU A 1 211 ? 15.307 27.668 47.580 1.00 185.22 211 GLU A O 1
ATOM 1388 N N . PRO A 1 212 ? 16.607 26.967 45.875 1.00 168.31 212 PRO A N 1
ATOM 1389 C CA . PRO A 1 212 ? 16.944 28.319 45.422 1.00 163.60 212 PRO A CA 1
ATOM 1390 C C . PRO A 1 212 ? 15.896 28.852 44.450 1.00 166.94 212 PRO A C 1
ATOM 1391 O O . PRO A 1 212 ? 15.225 28.061 43.788 1.00 135.30 212 PRO A O 1
ATOM 1395 N N . LEU A 1 213 ? 15.758 30.172 44.363 1.00 166.56 213 LEU A N 1
ATOM 1396 C CA . LEU A 1 213 ? 14.661 30.760 43.603 1.00 161.38 213 LEU A CA 1
ATOM 1397 C C . LEU A 1 213 ? 15.112 31.742 42.524 1.00 174.33 213 LEU A C 1
ATOM 1398 O O . LEU A 1 213 ? 15.754 32.750 42.817 1.00 191.40 213 LEU A O 1
ATOM 1400 N N . THR A 1 214 ? 14.756 31.425 41.280 1.00 180.88 214 THR A N 1
ATOM 1401 C CA . THR A 1 214 ? 14.908 32.322 40.132 1.00 194.48 214 THR A CA 1
ATOM 1402 C C . THR A 1 214 ? 16.281 32.980 40.020 1.00 192.21 214 THR A C 1
ATOM 1403 O O . THR A 1 214 ? 16.421 34.183 40.239 1.00 196.61 214 THR A O 1
ATOM 1407 N N . GLY A 1 215 ? 17.290 32.188 39.673 1.00 182.39 215 GLY A N 1
ATOM 1408 C CA . GLY A 1 215 ? 18.625 32.715 39.465 1.00 175.89 215 GLY A CA 1
ATOM 1409 C C . GLY A 1 215 ? 18.730 33.508 38.177 1.00 158.87 215 GLY A C 1
ATOM 1410 O O . GLY A 1 215 ? 19.438 34.513 38.108 1.00 150.33 215 GLY A O 1
ATOM 1411 N N . HIS A 1 216 ? 18.015 33.053 37.154 1.00 140.52 216 HIS A N 1
ATOM 1412 C CA . HIS A 1 216 ? 18.027 33.709 35.852 1.00 133.73 216 HIS A CA 1
ATOM 1413 C C . HIS A 1 216 ? 16.613 33.941 35.329 1.00 154.54 216 HIS A C 1
ATOM 1414 O O . HIS A 1 216 ? 15.640 33.861 36.079 1.00 158.28 216 HIS A O 1
ATOM 1421 N N . THR A 1 217 ? 16.513 34.225 34.035 1.00 167.07 217 THR A N 1
ATOM 1422 C CA . THR A 1 217 ? 15.223 34.398 33.377 1.00 187.51 217 THR A CA 1
ATOM 1423 C C . THR A 1 217 ? 15.044 33.346 32.287 1.00 202.78 217 THR A C 1
ATOM 1424 O O . THR A 1 217 ? 13.927 32.913 32.002 1.00 209.75 217 THR A O 1
ATOM 1428 N N . ASP A 1 218 ? 16.156 32.939 31.684 1.00 187.21 218 ASP A N 1
ATOM 1429 C CA . ASP A 1 218 ? 16.146 31.906 30.655 1.00 179.55 218 ASP A CA 1
ATOM 1430 C C . ASP A 1 218 ? 16.598 30.578 31.258 1.00 168.95 218 ASP A C 1
ATOM 1431 O O . ASP A 1 218 ? 17.083 30.539 32.390 1.00 160.96 218 ASP A O 1
ATOM 1436 N N . TRP A 1 219 ? 16.431 29.495 30.503 1.00 176.61 219 TRP A N 1
ATOM 1437 C CA . TRP A 1 219 ? 16.788 28.156 30.963 1.00 143.89 219 TRP A CA 1
ATOM 1438 C C . TRP A 1 219 ? 18.259 28.069 31.359 1.00 138.19 219 TRP A C 1
ATOM 1439 O O . TRP A 1 219 ? 19.133 28.564 30.648 1.00 167.64 219 TRP A O 1
ATOM 1450 N N . VAL A 1 220 ? 18.526 27.437 32.498 1.00 101.66 220 VAL A N 1
ATOM 1451 C CA . VAL A 1 220 ? 19.893 27.269 32.972 1.00 91.15 220 VAL A CA 1
ATOM 1452 C C . VAL A 1 220 ? 20.606 26.211 32.141 1.00 67.99 220 VAL A C 1
ATOM 1453 O O . VAL A 1 220 ? 20.164 25.065 32.064 1.00 78.88 220 VAL A O 1
ATOM 1457 N N . ARG A 1 221 ? 21.714 26.603 31.521 1.00 74.81 221 ARG A N 1
ATOM 1458 C CA . ARG A 1 221 ? 22.460 25.708 30.647 1.00 68.62 221 ARG A CA 1
ATOM 1459 C C . ARG A 1 221 ? 23.254 24.674 31.439 1.00 73.36 221 ARG A C 1
ATOM 1460 O O . ARG A 1 221 ? 23.179 23.479 31.153 1.00 91.60 221 ARG A O 1
ATOM 1462 N N . ASP A 1 222 ? 24.013 25.127 32.434 1.00 100.75 222 ASP A N 1
ATOM 1463 C CA . ASP A 1 222 ? 24.840 24.208 33.215 1.00 94.42 222 ASP A CA 1
ATOM 1464 C C . ASP A 1 222 ? 25.134 24.725 34.622 1.00 93.45 222 ASP A C 1
ATOM 1465 O O . ASP A 1 222 ? 25.151 25.931 34.863 1.00 130.81 222 ASP A O 1
ATOM 1470 N N . VAL A 1 223 ? 25.364 23.797 35.547 1.00 54.96 223 VAL A N 1
ATOM 1471 C CA . VAL A 1 223 ? 25.688 24.126 36.931 1.00 85.91 223 VAL A CA 1
ATOM 1472 C C . VAL A 1 223 ? 26.889 23.300 37.380 1.00 50.19 223 VAL A C 1
ATOM 1473 O O . VAL A 1 223 ? 26.961 22.104 37.102 1.00 66.82 223 VAL A O 1
ATOM 1477 N N . ALA A 1 224 ? 27.831 23.936 38.071 1.00 97.37 224 ALA A N 1
ATOM 1478 C CA . ALA A 1 224 ? 29.029 23.239 38.529 1.00 117.61 224 ALA A CA 1
ATOM 1479 C C . ALA A 1 224 ? 29.375 23.585 39.977 1.00 134.41 224 ALA A C 1
ATOM 1480 O O . ALA A 1 224 ? 29.411 24.755 40.356 1.00 134.42 224 ALA A O 1
ATOM 1482 N N . TRP A 1 225 ? 29.630 22.555 40.780 1.00 113.53 225 TRP A N 1
ATOM 1483 C CA . TRP A 1 225 ? 29.988 22.734 42.185 1.00 94.58 225 TRP A CA 1
ATOM 1484 C C . TRP A 1 225 ? 31.504 22.845 42.336 1.00 94.30 225 TRP A C 1
ATOM 1485 O O . TRP A 1 225 ? 32.255 22.151 41.650 1.00 64.66 225 TRP A O 1
ATOM 1496 N N . SER A 1 226 ? 31.950 23.718 43.234 1.00 107.67 226 SER A N 1
ATOM 1497 C CA . SER A 1 226 ? 33.377 23.931 43.454 1.00 97.90 226 SER A CA 1
ATOM 1498 C C . SER A 1 226 ? 34.008 22.778 44.229 1.00 80.11 226 SER A C 1
ATOM 1499 O O . SER A 1 226 ? 33.572 22.455 45.334 1.00 68.10 226 SER A O 1
ATOM 1502 N N . PRO A 1 227 ? 35.044 22.154 43.648 1.00 90.48 227 PRO A N 1
ATOM 1503 C CA . PRO A 1 227 ? 35.775 21.061 44.296 1.00 93.80 227 PRO A CA 1
ATOM 1504 C C . PRO A 1 227 ? 36.713 21.562 45.390 1.00 113.26 227 PRO A C 1
ATOM 1505 O O . PRO A 1 227 ? 37.159 20.778 46.228 1.00 139.76 227 PRO A O 1
ATOM 1509 N N . THR A 1 228 ? 37.008 22.858 45.371 1.00 111.88 228 THR A N 1
ATOM 1510 C CA . THR A 1 228 ? 37.873 23.469 46.373 1.00 94.70 228 THR A CA 1
ATOM 1511 C C . THR A 1 228 ? 37.214 23.422 47.746 1.00 90.06 228 THR A C 1
ATOM 1512 O O . THR A 1 228 ? 36.059 23.820 47.901 1.00 89.79 228 THR A O 1
ATOM 1516 N N . VAL A 1 229 ? 37.949 22.935 48.740 1.00 61.20 229 VAL A N 1
ATOM 1517 C CA . VAL A 1 229 ? 37.411 22.828 50.089 1.00 78.19 229 VAL A CA 1
ATOM 1518 C C . VAL A 1 229 ? 37.713 24.095 50.887 1.00 102.37 229 VAL A C 1
ATOM 1519 O O . VAL A 1 229 ? 38.871 24.437 51.129 1.00 84.05 229 VAL A O 1
ATOM 1523 N N . LEU A 1 230 ? 36.655 24.796 51.282 1.00 124.44 230 LEU A N 1
ATOM 1524 C CA . LEU A 1 230 ? 36.784 26.031 52.047 1.00 116.50 230 LEU A CA 1
ATOM 1525 C C . LEU A 1 230 ? 35.728 26.098 53.144 1.00 104.84 230 LEU A C 1
ATOM 1526 O O . LEU A 1 230 ? 35.125 25.087 53.502 1.00 86.65 230 LEU A O 1
ATOM 1531 N N . GLN A 1 231 ? 35.508 27.297 53.673 1.00 145.61 231 GLN A N 1
ATOM 1532 C CA . GLN A 1 231 ? 34.480 27.509 54.684 1.00 192.64 231 GLN A CA 1
ATOM 1533 C C . GLN A 1 231 ? 33.108 27.613 54.027 1.00 186.84 231 GLN A C 1
ATOM 1534 O O . GLN A 1 231 ? 32.079 27.424 54.676 1.00 178.57 231 GLN A O 1
ATOM 1536 N N . LYS A 1 232 ? 33.104 27.915 52.732 1.00 183.72 232 LYS A N 1
ATOM 1537 C CA . LYS A 1 232 ? 31.867 28.025 51.969 1.00 183.17 232 LYS A CA 1
ATOM 1538 C C . LYS A 1 232 ? 31.958 27.221 50.677 1.00 138.85 232 LYS A C 1
ATOM 1539 O O . LYS A 1 232 ? 33.051 26.892 50.215 1.00 110.79 232 LYS A O 1
ATOM 1541 N N . SER A 1 233 ? 30.805 26.906 50.097 1.00 105.85 233 SER A N 1
ATOM 1542 C CA . SER A 1 233 ? 30.758 26.140 48.858 1.00 94.50 233 SER A CA 1
ATOM 1543 C C . SER A 1 233 ? 30.248 27.002 47.708 1.00 95.20 233 SER A C 1
ATOM 1544 O O . SER A 1 233 ? 29.128 27.506 47.749 1.00 93.39 233 SER A O 1
ATOM 1547 N N . TYR A 1 234 ? 31.074 27.165 46.681 1.00 115.09 234 TYR A N 1
ATOM 1548 C CA . TYR A 1 234 ? 30.727 28.026 45.557 1.00 139.06 234 TYR A CA 1
ATOM 1549 C C . TYR A 1 234 ? 30.056 27.243 44.430 1.00 128.49 234 TYR A C 1
ATOM 1550 O O . TYR A 1 234 ? 30.544 26.195 44.009 1.00 118.40 234 TYR A O 1
ATOM 1559 N N . ILE A 1 235 ? 28.933 27.765 43.949 1.00 129.97 235 ILE A N 1
ATOM 1560 C CA . ILE A 1 235 ? 28.178 27.124 42.881 1.00 124.94 235 ILE A CA 1
ATOM 1561 C C . ILE A 1 235 ? 28.113 28.036 41.663 1.00 138.22 235 ILE A C 1
ATOM 1562 O O . ILE A 1 235 ? 27.725 29.200 41.766 1.00 159.89 235 ILE A O 1
ATOM 1567 N N . ALA A 1 236 ? 28.495 27.498 40.509 1.00 108.76 236 ALA A N 1
ATOM 1568 C CA . ALA A 1 236 ? 28.455 28.250 39.262 1.00 127.59 236 ALA A CA 1
ATOM 1569 C C . ALA A 1 236 ? 27.221 27.880 38.449 1.00 102.24 236 ALA A C 1
ATOM 1570 O O . ALA A 1 236 ? 26.929 26.702 38.251 1.00 146.13 236 ALA A O 1
ATOM 1572 N N . SER A 1 237 ? 26.503 28.896 37.981 1.00 85.54 237 SER A N 1
ATOM 1573 C CA . SER A 1 237 ? 25.292 28.694 37.196 1.00 65.72 237 SER A CA 1
ATOM 1574 C C . SER A 1 237 ? 25.334 29.510 35.909 1.00 103.08 237 SER A C 1
ATOM 1575 O O . SER A 1 237 ? 25.391 30.740 35.942 1.00 140.80 237 SER A O 1
ATOM 1578 N N . ALA A 1 238 ? 25.303 28.815 34.777 1.00 90.71 238 ALA A N 1
ATOM 1579 C CA . ALA A 1 238 ? 25.352 29.464 33.473 1.00 102.77 238 ALA A CA 1
ATOM 1580 C C . ALA A 1 238 ? 24.094 29.172 32.664 1.00 76.58 238 ALA A C 1
ATOM 1581 O O . ALA A 1 238 ? 23.642 28.027 32.588 1.00 148.94 238 ALA A O 1
ATOM 1583 N N . SER A 1 239 ? 23.540 30.218 32.060 1.00 42.28 239 SER A N 1
ATOM 1584 C CA . SER A 1 239 ? 22.340 30.097 31.243 1.00 83.40 239 SER A CA 1
ATOM 1585 C C . SER A 1 239 ? 22.632 30.458 29.790 1.00 115.49 239 SER A C 1
ATOM 1586 O O . SER A 1 239 ? 22.576 31.627 29.407 1.00 126.76 239 SER A O 1
ATOM 1589 N N . ASP A 1 241 ? 20.088 33.346 29.021 1.00 155.71 241 ASP A N 1
ATOM 1590 C CA . ASP A 1 241 ? 19.888 34.783 28.877 1.00 210.39 241 ASP A CA 1
ATOM 1591 C C . ASP A 1 241 ? 21.220 35.522 28.883 1.00 188.08 241 ASP A C 1
ATOM 1592 O O . ASP A 1 241 ? 21.274 36.721 29.162 1.00 177.97 241 ASP A O 1
ATOM 1597 N N . ARG A 1 242 ? 22.288 34.787 28.581 1.00 159.47 242 ARG A N 1
ATOM 1598 C CA . ARG A 1 242 ? 23.638 35.339 28.489 1.00 176.53 242 ARG A CA 1
ATOM 1599 C C . ARG A 1 242 ? 24.086 35.998 29.793 1.00 170.47 242 ARG A C 1
ATOM 1600 O O . ARG A 1 242 ? 24.913 36.910 29.788 1.00 191.56 242 ARG A O 1
ATOM 1608 N N . THR A 1 243 ? 23.535 35.526 30.906 1.00 119.83 243 THR A N 1
ATOM 1609 C CA . THR A 1 243 ? 23.944 35.987 32.227 1.00 103.20 243 THR A CA 1
ATOM 1610 C C . THR A 1 243 ? 24.470 34.806 33.035 1.00 102.01 243 THR A C 1
ATOM 1611 O O . THR A 1 243 ? 24.111 33.659 32.771 1.00 172.68 243 THR A O 1
ATOM 1615 N N . VAL A 1 244 ? 25.328 35.085 34.012 1.00 82.72 244 VAL A N 1
ATOM 1616 C CA . VAL A 1 244 ? 25.936 34.030 34.817 1.00 103.92 244 VAL A CA 1
ATOM 1617 C C . VAL A 1 244 ? 25.837 34.350 36.306 1.00 137.21 244 VAL A C 1
ATOM 1618 O O . VAL A 1 244 ? 26.252 35.423 36.746 1.00 170.60 244 VAL A O 1
ATOM 1622 N N . ARG A 1 245 ? 25.290 33.415 37.077 1.00 106.85 245 ARG A N 1
ATOM 1623 C CA . ARG A 1 245 ? 25.209 33.570 38.527 1.00 108.74 245 ARG A CA 1
ATOM 1624 C C . ARG A 1 245 ? 26.299 32.760 39.219 1.00 82.33 245 ARG A C 1
ATOM 1625 O O . ARG A 1 245 ? 26.646 31.667 38.776 1.00 105.66 245 ARG A O 1
ATOM 1633 N N . ILE A 1 246 ? 26.845 33.307 40.300 1.00 90.95 246 ILE A N 1
ATOM 1634 C CA . ILE A 1 246 ? 27.841 32.605 41.102 1.00 99.14 246 ILE A CA 1
ATOM 1635 C C . ILE A 1 246 ? 27.435 32.670 42.571 1.00 133.28 246 ILE A C 1
ATOM 1636 O O . ILE A 1 246 ? 27.727 33.646 43.262 1.00 152.17 246 ILE A O 1
ATOM 1641 N N . TRP A 1 247 ? 26.759 31.627 43.043 1.00 138.60 247 TRP A N 1
ATOM 1642 C CA . TRP A 1 247 ? 26.238 31.608 44.406 1.00 144.21 247 TRP A CA 1
ATOM 1643 C C . TRP A 1 247 ? 27.290 31.170 45.419 1.00 137.86 247 TRP A C 1
ATOM 1644 O O . TRP A 1 247 ? 27.909 30.118 45.271 1.00 141.83 247 TRP A O 1
ATOM 1655 N N . THR A 1 248 ? 27.485 31.985 46.450 1.00 147.33 248 THR A N 1
ATOM 1656 C CA . THR A 1 248 ? 28.432 31.669 47.513 1.00 156.68 248 THR A CA 1
ATOM 1657 C C . THR A 1 248 ? 27.698 31.091 48.718 1.00 164.51 248 THR A C 1
ATOM 1658 O O . THR A 1 248 ? 27.175 31.832 49.550 1.00 167.87 248 THR A O 1
ATOM 1662 N N . SER A 1 249 ? 27.662 29.766 48.807 1.00 183.46 249 SER A N 1
ATOM 1663 C CA . SER A 1 249 ? 26.895 29.092 49.849 1.00 182.55 249 SER A CA 1
ATOM 1664 C C . SER A 1 249 ? 27.677 28.939 51.151 1.00 161.19 249 SER A C 1
ATOM 1665 O O . SER A 1 249 ? 28.403 27.963 51.345 1.00 138.04 249 SER A O 1
ATOM 1668 N N . ASP A 1 250 ? 27.523 29.920 52.032 1.00 185.60 250 ASP A N 1
ATOM 1669 C CA . ASP A 1 250 ? 28.007 29.825 53.403 1.00 214.54 250 ASP A CA 1
ATOM 1670 C C . ASP A 1 250 ? 26.927 29.109 54.214 1.00 229.42 250 ASP A C 1
ATOM 1671 O O . ASP A 1 250 ? 25.880 28.768 53.663 1.00 221.90 250 ASP A O 1
ATOM 1673 N N . PRO A 1 251 ? 27.163 28.859 55.516 1.00 250.94 251 PRO A N 1
ATOM 1674 C CA . PRO A 1 251 ? 26.050 28.334 56.320 1.00 251.22 251 PRO A CA 1
ATOM 1675 C C . PRO A 1 251 ? 24.842 29.277 56.398 1.00 245.83 251 PRO A C 1
ATOM 1676 O O . PRO A 1 251 ? 24.413 29.635 57.496 1.00 210.84 251 PRO A O 1
ATOM 1680 N N . ALA A 1 252 ? 24.303 29.649 55.239 1.00 260.76 252 ALA A N 1
ATOM 1681 C CA . ALA A 1 252 ? 23.172 30.565 55.134 1.00 253.31 252 ALA A CA 1
ATOM 1682 C C . ALA A 1 252 ? 22.668 30.594 53.694 1.00 210.25 252 ALA A C 1
ATOM 1683 O O . ALA A 1 252 ? 22.938 29.680 52.915 1.00 183.46 252 ALA A O 1
ATOM 1685 N N . ASN A 1 253 ? 21.943 31.651 53.341 1.00 195.97 253 ASN A N 1
ATOM 1686 C CA . ASN A 1 253 ? 21.416 31.801 51.988 1.00 179.34 253 ASN A CA 1
ATOM 1687 C C . ASN A 1 253 ? 22.425 32.497 51.077 1.00 208.94 253 ASN A C 1
ATOM 1688 O O . ASN A 1 253 ? 22.866 33.609 51.368 1.00 235.02 253 ASN A O 1
ATOM 1690 N N . PRO A 1 254 ? 22.795 31.837 49.969 1.00 192.61 254 PRO A N 1
ATOM 1691 C CA . PRO A 1 254 ? 23.774 32.367 49.014 1.00 182.18 254 PRO A CA 1
ATOM 1692 C C . PRO A 1 254 ? 23.193 33.402 48.052 1.00 179.23 254 PRO A C 1
ATOM 1693 O O . PRO A 1 254 ? 21.983 33.431 47.827 1.00 176.33 254 PRO A O 1
ATOM 1697 N N . LEU A 1 255 ? 24.062 34.240 47.494 1.00 169.06 255 LEU A N 1
ATOM 1698 C CA . LEU A 1 255 ? 23.659 35.238 46.510 1.00 150.41 255 LEU A CA 1
ATOM 1699 C C . LEU A 1 255 ? 24.728 35.363 45.428 1.00 119.38 255 LEU A C 1
ATOM 1700 O O . LEU A 1 255 ? 25.787 34.744 45.523 1.00 130.87 255 LEU A O 1
ATOM 1702 N N . GLN A 1 256 ? 24.452 36.162 44.402 1.00 96.91 256 GLN A N 1
ATOM 1703 C CA . GLN A 1 256 ? 25.386 36.305 43.290 1.00 107.94 256 GLN A CA 1
ATOM 1704 C C . GLN A 1 256 ? 25.362 37.694 42.664 1.00 177.30 256 GLN A C 1
ATOM 1705 O O . GLN A 1 256 ? 24.485 38.508 42.952 1.00 211.75 256 GLN A O 1
ATOM 1707 N N . TRP A 1 257 ? 26.340 37.949 41.802 1.00 161.66 257 TRP A N 1
ATOM 1708 C CA . TRP A 1 257 ? 26.413 39.195 41.051 1.00 159.81 257 TRP A CA 1
ATOM 1709 C C . TRP A 1 257 ? 26.499 38.893 39.559 1.00 139.89 257 TRP A C 1
ATOM 1710 O O . TRP A 1 257 ? 27.587 38.699 39.017 1.00 110.63 257 TRP A O 1
ATOM 1712 N N . ASN A 1 258 ? 25.344 38.848 38.903 1.00 127.08 258 ASN A N 1
ATOM 1713 C CA . ASN A 1 258 ? 25.274 38.511 37.486 1.00 145.45 258 ASN A CA 1
ATOM 1714 C C . ASN A 1 258 ? 25.950 39.566 36.618 1.00 224.72 258 ASN A C 1
ATOM 1715 O O . ASN A 1 258 ? 25.502 40.711 36.552 1.00 266.52 258 ASN A O 1
ATOM 1717 N N . CYS A 1 259 ? 27.030 39.171 35.953 1.00 219.28 259 CYS A N 1
ATOM 1718 C CA . CYS A 1 259 ? 27.746 40.068 35.055 1.00 244.95 259 CYS A CA 1
ATOM 1719 C C . CYS A 1 259 ? 27.121 40.043 33.664 1.00 246.91 259 CYS A C 1
ATOM 1720 O O . CYS A 1 259 ? 27.128 39.014 32.988 1.00 226.14 259 CYS A O 1
ATOM 1722 N N . LYS A 1 260 ? 26.578 41.181 33.243 1.00 252.13 260 LYS A N 1
ATOM 1723 C CA . LYS A 1 260 ? 25.947 41.289 31.933 1.00 255.89 260 LYS A CA 1
ATOM 1724 C C . LYS A 1 260 ? 26.991 41.274 30.821 1.00 283.63 260 LYS A C 1
ATOM 1725 O O . LYS A 1 260 ? 27.271 42.302 30.205 1.00 311.86 260 LYS A O 1
ATOM 1727 N N . VAL A 1 261 ? 27.562 40.100 30.571 1.00 263.71 261 VAL A N 1
ATOM 1728 C CA . VAL A 1 261 ? 28.590 39.949 29.549 1.00 257.49 261 VAL A CA 1
ATOM 1729 C C . VAL A 1 261 ? 27.953 39.756 28.178 1.00 242.96 261 VAL A C 1
ATOM 1730 O O . VAL A 1 261 ? 28.627 39.868 27.153 1.00 243.67 261 VAL A O 1
ATOM 1732 N N . LEU A 1 262 ? 26.654 39.466 28.176 1.00 220.94 262 LEU A N 1
ATOM 1733 C CA . LEU A 1 262 ? 25.890 39.246 26.949 1.00 202.88 262 LEU A CA 1
ATOM 1734 C C . LEU A 1 262 ? 26.513 38.154 26.083 1.00 200.91 262 LEU A C 1
ATOM 1735 O O . LEU A 1 262 ? 26.945 38.410 24.959 1.00 203.28 262 LEU A O 1
ATOM 1737 N N . ALA A 1 266 ? 27.537 35.999 23.379 1.00 215.69 266 ALA A N 1
ATOM 1738 C CA . ALA A 1 266 ? 26.567 34.953 23.081 1.00 230.81 266 ALA A CA 1
ATOM 1739 C C . ALA A 1 266 ? 26.140 34.225 24.351 1.00 208.29 266 ALA A C 1
ATOM 1740 O O . ALA A 1 266 ? 26.536 34.600 25.455 1.00 197.06 266 ALA A O 1
ATOM 1742 N N . ALA A 1 267 ? 25.328 33.186 24.188 1.00 199.28 267 ALA A N 1
ATOM 1743 C CA . ALA A 1 267 ? 24.848 32.401 25.320 1.00 182.94 267 ALA A CA 1
ATOM 1744 C C . ALA A 1 267 ? 25.960 31.535 25.902 1.00 163.29 267 ALA A C 1
ATOM 1745 O O . ALA A 1 267 ? 26.784 30.994 25.166 1.00 152.72 267 ALA A O 1
ATOM 1747 N N . VAL A 1 268 ? 25.978 31.410 27.227 1.00 143.85 268 VAL A N 1
ATOM 1748 C CA . VAL A 1 268 ? 26.962 30.581 27.913 1.00 148.18 268 VAL A CA 1
ATOM 1749 C C . VAL A 1 268 ? 26.385 29.190 28.146 1.00 137.51 268 VAL A C 1
ATOM 1750 O O . VAL A 1 268 ? 25.358 29.040 28.807 1.00 89.16 268 VAL A O 1
ATOM 1754 N N . TRP A 1 269 ? 27.050 28.173 27.608 1.00 148.21 269 TRP A N 1
ATOM 1755 C CA . TRP A 1 269 ? 26.529 26.813 27.681 1.00 152.02 269 TRP A CA 1
ATOM 1756 C C . TRP A 1 269 ? 27.157 25.999 28.813 1.00 133.30 269 TRP A C 1
ATOM 1757 O O . TRP A 1 269 ? 26.443 25.439 29.645 1.00 120.12 269 TRP A O 1
ATOM 1768 N N . ARG A 1 270 ? 28.485 25.937 28.850 1.00 129.40 270 ARG A N 1
ATOM 1769 C CA . ARG A 1 270 ? 29.157 25.051 29.800 1.00 115.12 270 ARG A CA 1
ATOM 1770 C C . ARG A 1 270 ? 30.149 25.770 30.709 1.00 103.99 270 ARG A C 1
ATOM 1771 O O . ARG A 1 270 ? 30.885 26.645 30.266 1.00 137.90 270 ARG A O 1
ATOM 1779 N N . VAL A 1 271 ? 30.172 25.383 31.981 1.00 89.72 271 VAL A N 1
ATOM 1780 C CA . VAL A 1 271 ? 31.094 25.970 32.948 1.00 107.49 271 VAL A CA 1
ATOM 1781 C C . VAL A 1 271 ? 31.836 24.881 33.716 1.00 113.80 271 VAL A C 1
ATOM 1782 O O . VAL A 1 271 ? 31.219 24.003 34.320 1.00 143.12 271 VAL A O 1
ATOM 1786 N N . SER A 1 272 ? 33.163 24.951 33.695 1.00 104.36 272 SER A N 1
ATOM 1787 C CA . SER A 1 272 ? 33.993 23.975 34.393 1.00 95.62 272 SER A CA 1
ATOM 1788 C C . SER A 1 272 ? 34.814 24.625 35.502 1.00 99.77 272 SER A C 1
ATOM 1789 O O . SER A 1 272 ? 35.497 25.626 35.279 1.00 145.34 272 SER A O 1
ATOM 1792 N N . TRP A 1 273 ? 34.738 24.052 36.699 1.00 95.76 273 TRP A N 1
ATOM 1793 C CA . TRP A 1 273 ? 35.537 24.522 37.823 1.00 89.24 273 TRP A CA 1
ATOM 1794 C C . TRP A 1 273 ? 36.979 24.050 37.687 1.00 64.90 273 TRP A C 1
ATOM 1795 O O . TRP A 1 273 ? 37.287 23.207 36.844 1.00 78.28 273 TRP A O 1
ATOM 1806 N N . SER A 1 274 ? 37.860 24.595 38.518 1.00 86.68 274 SER A N 1
ATOM 1807 C CA . SER A 1 274 ? 39.268 24.224 38.467 1.00 106.30 274 SER A CA 1
ATOM 1808 C C . SER A 1 274 ? 39.936 24.338 39.832 1.00 142.50 274 SER A C 1
ATOM 1809 O O . SER A 1 274 ? 40.007 25.425 40.417 1.00 179.81 274 SER A O 1
ATOM 1812 N N . LEU A 1 275 ? 40.427 23.204 40.326 1.00 127.96 275 LEU A N 1
ATOM 1813 C CA . LEU A 1 275 ? 41.186 23.151 41.571 1.00 163.99 275 LEU A CA 1
ATOM 1814 C C . LEU A 1 275 ? 42.625 23.590 41.305 1.00 182.62 275 LEU A C 1
ATOM 1815 O O . LEU A 1 275 ? 43.576 22.838 41.522 1.00 200.75 275 LEU A O 1
ATOM 1820 N N . SER A 1 276 ? 42.770 24.815 40.812 1.00 174.72 276 SER A N 1
ATOM 1821 C CA . SER A 1 276 ? 44.076 25.388 40.518 1.00 183.75 276 SER A CA 1
ATOM 1822 C C . SER A 1 276 ? 44.073 26.863 40.894 1.00 174.05 276 SER A C 1
ATOM 1823 O O . SER A 1 276 ? 44.573 27.710 40.154 1.00 168.17 276 SER A O 1
ATOM 1826 N N . GLY A 1 277 ? 43.502 27.157 42.057 1.00 187.30 277 GLY A N 1
ATOM 1827 C CA . GLY A 1 277 ? 43.354 28.522 42.520 1.00 173.20 277 GLY A CA 1
ATOM 1828 C C . GLY A 1 277 ? 41.895 28.925 42.565 1.00 164.40 277 GLY A C 1
ATOM 1829 O O . GLY A 1 277 ? 41.568 30.110 42.480 1.00 172.60 277 GLY A O 1
ATOM 1830 N N . ASN A 1 278 ? 41.025 27.925 42.701 1.00 140.55 278 ASN A N 1
ATOM 1831 C CA . ASN A 1 278 ? 39.578 28.123 42.700 1.00 121.44 278 ASN A CA 1
ATOM 1832 C C . ASN A 1 278 ? 39.153 28.848 41.426 1.00 113.66 278 ASN A C 1
ATOM 1833 O O . ASN A 1 278 ? 38.447 29.856 41.474 1.00 127.86 278 ASN A O 1
ATOM 1838 N N . VAL A 1 279 ? 39.596 28.329 40.284 1.00 104.96 279 VAL A N 1
ATOM 1839 C CA . VAL A 1 279 ? 39.352 28.988 39.005 1.00 96.18 279 VAL A CA 1
ATOM 1840 C C . VAL A 1 279 ? 37.991 28.595 38.444 1.00 92.51 279 VAL A C 1
ATOM 1841 O O . VAL A 1 279 ? 37.522 27.476 38.656 1.00 132.18 279 VAL A O 1
ATOM 1843 N N . LEU A 1 280 ? 37.361 29.520 37.726 1.00 87.44 280 LEU A N 1
ATOM 1844 C CA . LEU A 1 280 ? 36.041 29.268 37.158 1.00 85.30 280 LEU A CA 1
ATOM 1845 C C . LEU A 1 280 ? 36.016 29.528 35.655 1.00 73.96 280 LEU A C 1
ATOM 1846 O O . LEU A 1 280 ? 35.990 30.676 35.218 1.00 108.65 280 LEU A O 1
ATOM 1851 N N . ALA A 1 281 ? 36.014 28.457 34.869 1.00 84.53 281 ALA A N 1
ATOM 1852 C CA . ALA A 1 281 ? 36.023 28.583 33.416 1.00 81.20 281 ALA A CA 1
ATOM 1853 C C . ALA A 1 281 ? 34.607 28.628 32.851 1.00 78.89 281 ALA A C 1
ATOM 1854 O O . ALA A 1 281 ? 33.838 27.681 33.005 1.00 113.18 281 ALA A O 1
ATOM 1856 N N . ALA A 1 282 ? 34.272 29.734 32.195 1.00 108.96 282 ALA A N 1
ATOM 1857 C CA . ALA A 1 282 ? 32.968 29.893 31.563 1.00 98.73 282 ALA A CA 1
ATOM 1858 C C . ALA A 1 282 ? 33.105 29.811 30.047 1.00 104.51 282 ALA A C 1
ATOM 1859 O O . ALA A 1 282 ? 33.993 30.427 29.458 1.00 106.13 282 ALA A O 1
ATOM 1861 N N . SER A 1 283 ? 32.211 29.057 29.418 1.00 102.25 283 SER A N 1
ATOM 1862 C CA . SER A 1 283 ? 32.321 28.777 27.992 1.00 106.03 283 SER A CA 1
ATOM 1863 C C . SER A 1 283 ? 30.976 28.867 27.266 1.00 123.16 283 SER A C 1
ATOM 1864 O O . SER A 1 283 ? 30.027 28.132 27.578 1.00 132.82 283 SER A O 1
ATOM 1867 N N . GLY A 1 284 ? 30.917 29.782 26.300 1.00 165.72 284 GLY A N 1
ATOM 1868 C CA . GLY A 1 284 ? 29.768 29.948 25.429 1.00 155.35 284 GLY A CA 1
ATOM 1869 C C . GLY A 1 284 ? 30.214 30.128 23.989 1.00 171.43 284 GLY A C 1
ATOM 1870 O O . GLY A 1 284 ? 31.370 29.866 23.666 1.00 203.58 284 GLY A O 1
ATOM 1871 N N . GLY A 1 285 ? 29.312 30.586 23.126 1.00 129.87 285 GLY A N 1
ATOM 1872 C CA . GLY A 1 285 ? 29.613 30.690 21.707 1.00 128.51 285 GLY A CA 1
ATOM 1873 C C . GLY A 1 285 ? 30.318 31.956 21.247 1.00 162.97 285 GLY A C 1
ATOM 1874 O O . GLY A 1 285 ? 29.725 32.792 20.565 1.00 183.40 285 GLY A O 1
ATOM 1875 N N . ASP A 1 286 ? 31.590 32.096 21.609 1.00 175.73 286 ASP A N 1
ATOM 1876 C CA . ASP A 1 286 ? 32.381 33.248 21.183 1.00 201.87 286 ASP A CA 1
ATOM 1877 C C . ASP A 1 286 ? 33.777 32.833 20.723 1.00 192.64 286 ASP A C 1
ATOM 1878 O O . ASP A 1 286 ? 34.685 33.662 20.656 1.00 208.89 286 ASP A O 1
ATOM 1883 N N . ASN A 1 287 ? 33.932 31.548 20.406 1.00 190.39 287 ASN A N 1
ATOM 1884 C CA . ASN A 1 287 ? 35.207 30.984 19.957 1.00 210.85 287 ASN A CA 1
ATOM 1885 C C . ASN A 1 287 ? 36.329 31.223 20.966 1.00 203.95 287 ASN A C 1
ATOM 1886 O O . ASN A 1 287 ? 37.494 31.361 20.591 1.00 198.44 287 ASN A O 1
ATOM 1888 N N . LYS A 1 288 ? 35.970 31.265 22.246 1.00 190.97 288 LYS A N 1
ATOM 1889 C CA . LYS A 1 288 ? 36.940 31.483 23.313 1.00 164.29 288 LYS A CA 1
ATOM 1890 C C . LYS A 1 288 ? 36.373 31.062 24.665 1.00 151.65 288 LYS A C 1
ATOM 1891 O O . LYS A 1 288 ? 35.157 30.962 24.835 1.00 147.15 288 LYS A O 1
ATOM 1893 N N . VAL A 1 289 ? 37.260 30.819 25.624 1.00 131.20 289 VAL A N 1
ATOM 1894 C CA . VAL A 1 289 ? 36.848 30.437 26.968 1.00 119.56 289 VAL A CA 1
ATOM 1895 C C . VAL A 1 289 ? 37.212 31.535 27.960 1.00 109.45 289 VAL A C 1
ATOM 1896 O O . VAL A 1 289 ? 38.387 31.842 28.156 1.00 134.10 289 VAL A O 1
ATOM 1898 N N . THR A 1 290 ? 36.197 32.122 28.586 1.00 82.40 290 THR A N 1
ATOM 1899 C CA . THR A 1 290 ? 36.412 33.199 29.545 1.00 99.77 290 THR A CA 1
ATOM 1900 C C . THR A 1 290 ? 36.771 32.643 30.918 1.00 95.59 290 THR A C 1
ATOM 1901 O O . THR A 1 290 ? 35.951 31.996 31.566 1.00 129.09 290 THR A O 1
ATOM 1905 N N . LEU A 1 291 ? 38.000 32.897 31.357 1.00 95.05 291 LEU A N 1
ATOM 1906 C CA . LEU A 1 291 ? 38.465 32.398 32.647 1.00 96.17 291 LEU A CA 1
ATOM 1907 C C . LEU A 1 291 ? 38.219 33.429 33.745 1.00 87.05 291 LEU A C 1
ATOM 1908 O O . LEU A 1 291 ? 38.478 34.618 33.561 1.00 128.39 291 LEU A O 1
ATOM 1913 N N . TRP A 1 292 ? 37.720 32.965 34.886 1.00 74.21 292 TRP A N 1
ATOM 1914 C CA . TRP A 1 292 ? 37.349 33.854 35.982 1.00 89.37 292 TRP A CA 1
ATOM 1915 C C . TRP A 1 292 ? 38.074 33.500 37.277 1.00 87.72 292 TRP A C 1
ATOM 1916 O O . TRP A 1 292 ? 37.996 32.368 37.759 1.00 108.97 292 TRP A O 1
ATOM 1927 N N . LYS A 1 293 ? 38.781 34.481 37.833 1.00 86.49 293 LYS A N 1
ATOM 1928 C CA . LYS A 1 293 ? 39.432 34.335 39.129 1.00 75.12 293 LYS A CA 1
ATOM 1929 C C . LYS A 1 293 ? 38.732 35.225 40.152 1.00 110.05 293 LYS A C 1
ATOM 1930 O O . LYS A 1 293 ? 37.973 36.120 39.784 1.00 136.18 293 LYS A O 1
ATOM 1932 N N . GLU A 1 294 ? 38.992 34.983 41.433 1.00 108.35 294 GLU A N 1
ATOM 1933 C CA . GLU A 1 294 ? 38.299 35.706 42.494 1.00 110.33 294 GLU A CA 1
ATOM 1934 C C . GLU A 1 294 ? 39.171 36.778 43.142 1.00 130.23 294 GLU A C 1
ATOM 1935 O O . GLU A 1 294 ? 40.334 36.537 43.466 1.00 109.80 294 GLU A O 1
ATOM 1941 N N . ASN A 1 295 ? 38.597 37.963 43.326 1.00 137.01 295 ASN A N 1
ATOM 1942 C CA . ASN A 1 295 ? 39.263 39.037 44.053 1.00 133.96 295 ASN A CA 1
ATOM 1943 C C . ASN A 1 295 ? 38.703 39.133 45.469 1.00 131.21 295 ASN A C 1
ATOM 1944 O O . ASN A 1 295 ? 37.601 38.656 45.741 1.00 108.68 295 ASN A O 1
ATOM 1949 N N . LEU A 1 296 ? 39.464 39.752 46.365 1.00 158.01 296 LEU A N 1
ATOM 1950 C CA . LEU A 1 296 ? 39.073 39.841 47.768 1.00 171.06 296 LEU A CA 1
ATOM 1951 C C . LEU A 1 296 ? 37.974 40.876 47.993 1.00 194.33 296 LEU A C 1
ATOM 1952 O O . LEU A 1 296 ? 37.378 40.934 49.069 1.00 199.53 296 LEU A O 1
ATOM 1957 N N . LYS A 1 297 ? 37.709 41.692 46.978 1.00 192.87 297 LYS A N 1
ATOM 1958 C CA . LYS A 1 297 ? 36.660 42.704 47.063 1.00 178.84 297 LYS A CA 1
ATOM 1959 C C . LYS A 1 297 ? 35.276 42.063 47.066 1.00 165.59 297 LYS A C 1
ATOM 1960 O O . LYS A 1 297 ? 34.418 42.417 47.874 1.00 170.05 297 LYS A O 1
ATOM 1966 N N . GLY A 1 298 ? 35.067 41.119 46.155 1.00 117.59 298 GLY A N 1
ATOM 1967 C CA . GLY A 1 298 ? 33.784 40.454 46.022 1.00 101.82 298 GLY A CA 1
ATOM 1968 C C . GLY A 1 298 ? 33.403 40.236 44.572 1.00 106.97 298 GLY A C 1
ATOM 1969 O O . GLY A 1 298 ? 32.427 39.550 44.269 1.00 120.43 298 GLY A O 1
ATOM 1970 N N . GLU A 1 299 ? 34.180 40.830 43.672 1.00 122.34 299 GLU A N 1
ATOM 1971 C CA . GLU A 1 299 ? 33.955 40.678 42.240 1.00 92.55 299 GLU A CA 1
ATOM 1972 C C . GLU A 1 299 ? 34.953 39.690 41.646 1.00 71.07 299 GLU A C 1
ATOM 1973 O O . GLU A 1 299 ? 35.994 39.411 42.241 1.00 68.65 299 GLU A O 1
ATOM 1975 N N . TRP A 1 300 ? 34.630 39.165 40.469 1.00 49.89 300 TRP A N 1
ATOM 1976 C CA . TRP A 1 300 ? 35.480 38.177 39.815 1.00 78.29 300 TRP A CA 1
ATOM 1977 C C . TRP A 1 300 ? 36.195 38.772 38.606 1.00 58.08 300 TRP A C 1
ATOM 1978 O O . TRP A 1 300 ? 35.558 39.236 37.661 1.00 66.53 300 TRP A O 1
ATOM 1989 N N . GLU A 1 301 ? 37.524 38.752 38.644 1.00 61.14 301 GLU A N 1
ATOM 1990 C CA . GLU A 1 301 ? 38.331 39.308 37.562 1.00 102.48 301 GLU A CA 1
ATOM 1991 C C . GLU A 1 301 ? 38.513 38.301 36.431 1.00 82.59 301 GLU A C 1
ATOM 1992 O O . GLU A 1 301 ? 38.813 37.132 36.670 1.00 72.31 301 GLU A O 1
ATOM 1994 N N . CYS A 1 302 ? 38.333 38.764 35.198 1.00 96.53 302 CYS A N 1
ATOM 1995 C CA . CYS A 1 302 ? 38.472 37.905 34.028 1.00 82.03 302 CYS A CA 1
ATOM 1996 C C . CYS A 1 302 ? 39.906 37.910 33.510 1.00 70.16 302 CYS A C 1
ATOM 1997 O O . CYS A 1 302 ? 40.492 38.970 33.289 1.00 123.77 302 CYS A O 1
ATOM 2000 N N . VAL A 1 303 ? 40.466 36.721 33.317 1.00 47.79 303 VAL A N 1
ATOM 2001 C CA . VAL A 1 303 ? 41.831 36.590 32.821 1.00 62.14 303 VAL A CA 1
ATOM 2002 C C . VAL A 1 303 ? 41.830 36.376 31.312 1.00 55.32 303 VAL A C 1
ATOM 2003 O O . VAL A 1 303 ? 40.916 35.761 30.762 1.00 67.39 303 VAL A O 1
ATOM 2007 N N . THR A 1 356 ? 25.451 23.156 17.823 1.00 135.81 1271 THR A N 1
ATOM 2008 C CA . THR A 1 356 ? 26.766 23.602 18.267 1.00 158.44 1271 THR A CA 1
ATOM 2009 C C . THR A 1 356 ? 26.941 23.385 19.768 1.00 163.41 1271 THR A C 1
ATOM 2010 O O . THR A 1 356 ? 25.973 23.430 20.528 1.00 151.38 1271 THR A O 1
ATOM 2012 N N . ASN A 1 357 ? 28.180 23.150 20.188 1.00 180.33 1272 ASN A N 1
ATOM 2013 C CA . ASN A 1 357 ? 28.473 22.900 21.594 1.00 180.79 1272 ASN A CA 1
ATOM 2014 C C . ASN A 1 357 ? 29.931 23.198 21.928 1.00 162.66 1272 ASN A C 1
ATOM 2015 O O . ASN A 1 357 ? 30.750 23.421 21.038 1.00 170.19 1272 ASN A O 1
ATOM 2017 N N . TRP A 1 358 ? 30.244 23.198 23.220 1.00 145.63 1273 TRP A N 1
ATOM 2018 C CA . TRP A 1 358 ? 31.604 23.437 23.690 1.00 155.00 1273 TRP A CA 1
ATOM 2019 C C . TRP A 1 358 ? 32.093 22.278 24.551 1.00 111.29 1273 TRP A C 1
ATOM 2020 O O . TRP A 1 358 ? 32.808 21.395 24.077 1.00 106.63 1273 TRP A O 1
ATOM 2031 N N . GLY A 1 359 ? 31.701 22.294 25.820 1.00 89.89 1274 GLY A N 1
ATOM 2032 C CA . GLY A 1 359 ? 32.081 21.256 26.762 1.00 108.17 1274 GLY A CA 1
ATOM 2033 C C . GLY A 1 359 ? 33.552 21.215 27.137 1.00 131.82 1274 GLY A C 1
ATOM 2034 O O . GLY A 1 359 ? 34.268 20.297 26.736 1.00 147.84 1274 GLY A O 1
ATOM 2035 N N . PRO A 1 360 ? 34.017 22.212 27.907 1.00 147.74 1275 PRO A N 1
ATOM 2036 C CA . PRO A 1 360 ? 35.392 22.194 28.410 1.00 139.42 1275 PRO A CA 1
ATOM 2037 C C . PRO A 1 360 ? 35.492 21.528 29.778 1.00 132.53 1275 PRO A C 1
ATOM 2038 O O . PRO A 1 360 ? 34.493 21.451 30.494 1.00 144.70 1275 PRO A O 1
ATOM 2042 N N . ASN A 1 361 ? 36.681 21.056 30.134 1.00 112.70 1276 ASN A N 1
ATOM 2043 C CA . ASN A 1 361 ? 36.903 20.458 31.446 1.00 115.05 1276 ASN A CA 1
ATOM 2044 C C . ASN A 1 361 ? 38.329 20.699 31.924 1.00 121.52 1276 ASN A C 1
ATOM 2045 O O . ASN A 1 361 ? 39.282 20.152 31.369 1.00 103.60 1276 ASN A O 1
ATOM 2050 N N . GLY A 1 362 ? 38.467 21.524 32.957 1.00 158.47 1277 GLY A N 1
ATOM 2051 C CA . GLY A 1 362 ? 39.766 21.809 33.535 1.00 166.02 1277 GLY A CA 1
ATOM 2052 C C . GLY A 1 362 ? 40.345 20.614 34.263 1.00 154.24 1277 GLY A C 1
ATOM 2053 O O . GLY A 1 362 ? 39.779 20.145 35.252 1.00 153.18 1277 GLY A O 1
ATOM 2054 N N . LEU A 1 363 ? 41.474 20.116 33.769 1.00 168.22 1278 LEU A N 1
ATOM 2055 C CA . LEU A 1 363 ? 42.135 18.968 34.375 1.00 157.47 1278 LEU A CA 1
ATOM 2056 C C . LEU A 1 363 ? 42.618 19.299 35.781 1.00 164.00 1278 LEU A C 1
ATOM 2057 O O . LEU A 1 363 ? 42.962 20.444 36.076 1.00 196.56 1278 LEU A O 1
ATOM 2059 N N . LEU A 1 364 ? 42.644 18.290 36.645 1.00 129.28 1279 LEU A N 1
ATOM 2060 C CA . LEU A 1 364 ? 43.077 18.474 38.025 1.00 120.94 1279 LEU A CA 1
ATOM 2061 C C . LEU A 1 364 ? 44.600 18.508 38.120 1.00 127.95 1279 LEU A C 1
ATOM 2062 O O . LEU A 1 364 ? 45.163 18.631 39.207 1.00 159.60 1279 LEU A O 1
ATOM 2064 N N . VAL A 1 365 ? 45.257 18.399 36.969 1.00 105.98 1280 VAL A N 1
ATOM 2065 C CA . VAL A 1 365 ? 46.706 18.505 36.887 1.00 149.22 1280 VAL A CA 1
ATOM 2066 C C . VAL A 1 365 ? 47.049 19.951 36.508 1.00 177.14 1280 VAL A C 1
ATOM 2067 O O . VAL A 1 365 ? 48.119 20.242 35.966 1.00 170.38 1280 VAL A O 1
ATOM 2071 N N . THR A 1 366 ? 46.121 20.853 36.827 1.00 186.29 1281 THR A N 1
ATOM 2072 C CA . THR A 1 366 ? 46.232 22.279 36.516 1.00 176.73 1281 THR A CA 1
ATOM 2073 C C . THR A 1 366 ? 46.392 22.510 35.017 1.00 197.18 1281 THR A C 1
ATOM 2074 O O . THR A 1 366 ? 47.433 22.982 34.557 1.00 210.19 1281 THR A O 1
ATOM 2078 N N . THR A 1 367 ? 45.352 22.172 34.260 1.00 193.59 1282 THR A N 1
ATOM 2079 C CA . THR A 1 367 ? 45.356 22.346 32.812 1.00 171.97 1282 THR A CA 1
ATOM 2080 C C . THR A 1 367 ? 43.931 22.523 32.291 1.00 146.21 1282 THR A C 1
ATOM 2081 O O . THR A 1 367 ? 43.017 21.812 32.707 1.00 155.46 1282 THR A O 1
ATOM 2085 N N . HIS A 1 368 ? 43.747 23.478 31.384 1.00 131.83 1283 HIS A N 1
ATOM 2086 C CA . HIS A 1 368 ? 42.441 23.721 30.781 1.00 128.82 1283 HIS A CA 1
ATOM 2087 C C . HIS A 1 368 ? 42.348 23.059 29.410 1.00 145.94 1283 HIS A C 1
ATOM 2088 O O . HIS A 1 368 ? 43.265 23.169 28.595 1.00 131.10 1283 HIS A O 1
ATOM 2090 N N . HIS A 1 369 ? 41.237 22.374 29.160 1.00 176.06 1284 HIS A N 1
ATOM 2091 C CA . HIS A 1 369 ? 41.044 21.666 27.899 1.00 165.42 1284 HIS A CA 1
ATOM 2092 C C . HIS A 1 369 ? 39.989 22.343 27.030 1.00 173.90 1284 HIS A C 1
ATOM 2093 O O . HIS A 1 369 ? 38.837 22.493 27.437 1.00 165.45 1284 HIS A O 1
ATOM 2095 N N . GLY A 1 370 ? 40.392 22.746 25.829 1.00 159.07 1285 GLY A N 1
ATOM 2096 C CA . GLY A 1 370 ? 39.481 23.372 24.889 1.00 145.42 1285 GLY A CA 1
ATOM 2097 C C . GLY A 1 370 ? 38.979 22.409 23.832 1.00 156.60 1285 GLY A C 1
ATOM 2098 O O . GLY A 1 370 ? 39.534 21.325 23.654 1.00 151.07 1285 GLY A O 1
ATOM 2099 N N . GLU A 1 371 ? 37.923 22.805 23.129 1.00 166.46 1286 GLU A N 1
ATOM 2100 C CA . GLU A 1 371 ? 37.341 21.968 22.087 1.00 133.20 1286 GLU A CA 1
ATOM 2101 C C . GLU A 1 371 ? 37.338 22.687 20.741 1.00 153.44 1286 GLU A C 1
ATOM 2102 O O . GLU A 1 371 ? 36.360 23.347 20.390 1.00 175.96 1286 GLU A O 1
ATOM 2104 N N . PRO A 1 372 ? 38.441 22.562 19.986 1.00 168.67 1287 PRO A N 1
ATOM 2105 C CA . PRO A 1 372 ? 38.583 23.189 18.667 1.00 194.66 1287 PRO A CA 1
ATOM 2106 C C . PRO A 1 372 ? 37.529 22.713 17.671 1.00 205.91 1287 PRO A C 1
ATOM 2107 O O . PRO A 1 372 ? 37.338 21.505 17.536 1.00 207.28 1287 PRO A O 1
ATOM 2111 N N . ALA A 1 377 ? 40.126 18.002 16.934 1.00 233.75 1292 ALA A N 1
ATOM 2112 C CA . ALA A 1 377 ? 39.740 18.710 18.148 1.00 178.39 1292 ALA A CA 1
ATOM 2113 C C . ALA A 1 377 ? 40.633 18.313 19.319 1.00 174.29 1292 ALA A C 1
ATOM 2114 O O . ALA A 1 377 ? 40.404 17.294 19.970 1.00 198.65 1292 ALA A O 1
ATOM 2116 N N . ASP A 1 378 ? 41.652 19.125 19.580 1.00 151.39 1293 ASP A N 1
ATOM 2117 C CA . ASP A 1 378 ? 42.582 18.861 20.672 1.00 183.48 1293 ASP A CA 1
ATOM 2118 C C . ASP A 1 378 ? 42.948 20.148 21.403 1.00 189.99 1293 ASP A C 1
ATOM 2119 O O . ASP A 1 378 ? 43.496 21.076 20.809 1.00 190.05 1293 ASP A O 1
ATOM 2121 N N . GLY A 1 379 ? 42.641 20.197 22.695 1.00 182.66 1294 GLY A N 1
ATOM 2122 C CA . GLY A 1 379 ? 42.933 21.365 23.505 1.00 136.96 1294 GLY A CA 1
ATOM 2123 C C . GLY A 1 379 ? 43.710 21.045 24.767 1.00 114.81 1294 GLY A C 1
ATOM 2124 O O . GLY A 1 379 ? 43.371 20.114 25.497 1.00 108.92 1294 GLY A O 1
ATOM 2125 N N . THR A 1 380 ? 44.757 21.822 25.023 1.00 127.33 1295 THR A N 1
ATOM 2126 C CA . THR A 1 380 ? 45.587 21.626 26.206 1.00 166.71 1295 THR A CA 1
ATOM 2127 C C . THR A 1 380 ? 46.258 22.930 26.625 1.00 171.60 1295 THR A C 1
ATOM 2128 O O . THR A 1 380 ? 47.462 23.107 26.440 1.00 175.23 1295 THR A O 1
ATOM 2130 N N . LEU A 1 381 ? 45.470 23.840 27.189 1.00 146.44 1296 LEU A N 1
ATOM 2131 C CA . LEU A 1 381 ? 45.983 25.134 27.623 1.00 140.33 1296 LEU A CA 1
ATOM 2132 C C . LEU A 1 381 ? 46.292 25.136 29.117 1.00 148.34 1296 LEU A C 1
ATOM 2133 O O . LEU A 1 381 ? 45.425 24.842 29.940 1.00 154.37 1296 LEU A O 1
ATOM 2138 N N . ALA A 1 382 ? 47.531 25.470 29.460 1.00 124.61 1297 ALA A N 1
ATOM 2139 C CA . ALA A 1 382 ? 47.942 25.552 30.856 1.00 94.41 1297 ALA A CA 1
ATOM 2140 C C . ALA A 1 382 ? 47.606 26.925 31.429 1.00 128.55 1297 ALA A C 1
ATOM 2141 O O . ALA A 1 382 ? 48.067 27.948 30.924 1.00 160.06 1297 ALA A O 1
ATOM 2143 N N . ALA A 1 383 ? 46.799 26.940 32.486 1.00 121.78 1298 ALA A N 1
ATOM 2144 C CA . ALA A 1 383 ? 46.366 28.191 33.097 1.00 150.68 1298 ALA A CA 1
ATOM 2145 C C . ALA A 1 383 ? 46.957 28.365 34.493 1.00 194.95 1298 ALA A C 1
ATOM 2146 O O . ALA A 1 383 ? 46.787 27.509 35.362 1.00 145.39 1298 ALA A O 1
ATOM 2148 N N . SER A 1 384 ? 47.651 29.479 34.699 1.00 223.30 1299 SER A N 1
ATOM 2149 C CA . SER A 1 384 ? 48.247 29.787 35.993 1.00 214.92 1299 SER A CA 1
ATOM 2150 C C . SER A 1 384 ? 48.301 31.295 36.216 1.00 211.87 1299 SER A C 1
ATOM 2151 O O . SER A 1 384 ? 48.131 32.075 35.279 1.00 208.63 1299 SER A O 1
ATOM 2154 N N . GLU A 1 385 ? 48.535 31.697 37.461 1.00 209.87 1300 GLU A N 1
ATOM 2155 C CA . GLU A 1 385 ? 48.597 33.112 37.813 1.00 229.72 1300 GLU A CA 1
ATOM 2156 C C . GLU A 1 385 ? 49.801 33.789 37.167 1.00 272.44 1300 GLU A C 1
ATOM 2157 O O . GLU A 1 385 ? 50.856 33.177 37.003 1.00 267.69 1300 GLU A O 1
ATOM 2159 N N . GLU A 1 386 ? 49.635 35.057 36.803 1.00 305.44 1301 GLU A N 1
ATOM 2160 C CA . GLU A 1 386 ? 50.696 35.810 36.143 1.00 297.15 1301 GLU A CA 1
ATOM 2161 C C . GLU A 1 386 ? 51.479 36.662 37.137 1.00 293.32 1301 GLU A C 1
ATOM 2162 O O . GLU A 1 386 ? 50.945 37.609 37.715 1.00 274.84 1301 GLU A O 1
ATOM 2164 N N . SER A 1 387 ? 52.748 36.317 37.329 1.00 304.70 1302 SER A N 1
ATOM 2165 C CA . SER A 1 387 ? 53.621 37.062 38.228 1.00 280.02 1302 SER A CA 1
ATOM 2166 C C . SER A 1 387 ? 55.081 36.880 37.829 1.00 283.64 1302 SER A C 1
ATOM 2167 O O . SER A 1 387 ? 55.393 36.112 36.919 1.00 304.25 1302 SER A O 1
ATOM 2170 N N . VAL A 1 388 ? 55.970 37.595 38.512 1.00 258.78 1303 VAL A N 1
ATOM 2171 C CA . VAL A 1 388 ? 57.403 37.476 38.270 1.00 250.58 1303 VAL A CA 1
ATOM 2172 C C . VAL A 1 388 ? 57.852 36.062 38.625 1.00 248.78 1303 VAL A C 1
ATOM 2173 O O . VAL A 1 388 ? 57.343 35.468 39.576 1.00 234.83 1303 VAL A O 1
ATOM 2177 N N . GLY A 1 389 ? 58.791 35.530 37.844 1.00 234.19 1304 GLY A N 1
ATOM 2178 C CA . GLY A 1 389 ? 59.290 34.175 38.010 1.00 181.54 1304 GLY A CA 1
ATOM 2179 C C . GLY A 1 389 ? 59.575 33.732 39.433 1.00 176.51 1304 GLY A C 1
ATOM 2180 O O . GLY A 1 389 ? 60.298 34.397 40.175 1.00 173.43 1304 GLY A O 1
ATOM 2181 N N . SER A 1 390 ? 58.997 32.596 39.805 1.00 184.66 1305 SER A N 1
ATOM 2182 C CA . SER A 1 390 ? 59.134 32.045 41.151 1.00 188.32 1305 SER A CA 1
ATOM 2183 C C . SER A 1 390 ? 60.382 31.194 41.492 1.00 186.94 1305 SER A C 1
ATOM 2184 O O . SER A 1 390 ? 60.591 30.919 42.671 1.00 189.25 1305 SER A O 1
ATOM 2187 N N . PRO A 1 391 ? 61.192 30.751 40.495 1.00 178.46 1306 PRO A N 1
ATOM 2188 C CA . PRO A 1 391 ? 62.398 29.999 40.880 1.00 183.82 1306 PRO A CA 1
ATOM 2189 C C . PRO A 1 391 ? 63.246 30.611 42.000 1.00 198.45 1306 PRO A C 1
ATOM 2190 O O . PRO A 1 391 ? 63.699 29.876 42.879 1.00 217.30 1306 PRO A O 1
ATOM 2194 N N . GLU A 1 392 ? 63.455 31.923 41.971 1.00 159.45 1307 GLU A N 1
ATOM 2195 C CA . GLU A 1 392 ? 64.169 32.593 43.051 1.00 143.26 1307 GLU A CA 1
ATOM 2196 C C . GLU A 1 392 ? 63.341 32.537 44.331 1.00 155.60 1307 GLU A C 1
ATOM 2197 O O . GLU A 1 392 ? 63.851 32.217 45.410 1.00 148.36 1307 GLU A O 1
ATOM 2199 N N . ASN A 1 393 ? 62.053 32.842 44.196 1.00 160.54 1308 ASN A N 1
ATOM 2200 C CA . ASN A 1 393 ? 61.126 32.802 45.319 1.00 167.34 1308 ASN A CA 1
ATOM 2201 C C . ASN A 1 393 ? 60.932 31.374 45.818 1.00 191.02 1308 ASN A C 1
ATOM 2202 O O . ASN A 1 393 ? 60.649 31.156 46.994 1.00 183.40 1308 ASN A O 1
ATOM 2204 N N . LEU A 1 394 ? 61.080 30.405 44.918 1.00 209.18 1309 LEU A N 1
ATOM 2205 C CA . LEU A 1 394 ? 60.987 28.998 45.291 1.00 210.16 1309 LEU A CA 1
ATOM 2206 C C . LEU A 1 394 ? 62.240 28.572 46.043 1.00 199.51 1309 LEU A C 1
ATOM 2207 O O . LEU A 1 394 ? 62.185 27.721 46.930 1.00 206.91 1309 LEU A O 1
ATOM 2209 N N . ALA A 1 395 ? 63.372 29.167 45.677 1.00 183.44 1310 ALA A N 1
ATOM 2210 C CA . ALA A 1 395 ? 64.626 28.911 46.372 1.00 163.78 1310 ALA A CA 1
ATOM 2211 C C . ALA A 1 395 ? 64.558 29.474 47.786 1.00 130.26 1310 ALA A C 1
ATOM 2212 O O . ALA A 1 395 ? 64.961 28.818 48.749 1.00 137.95 1310 ALA A O 1
ATOM 2214 N N . ARG A 1 396 ? 64.038 30.693 47.903 1.00 138.06 1311 ARG A N 1
ATOM 2215 C CA . ARG A 1 396 ? 63.872 31.330 49.205 1.00 189.89 1311 ARG A CA 1
ATOM 2216 C C . ARG A 1 396 ? 62.861 30.570 50.062 1.00 167.49 1311 ARG A C 1
ATOM 2217 O O . ARG A 1 396 ? 63.047 30.419 51.271 1.00 149.94 1311 ARG A O 1
ATOM 2219 N N . LEU A 1 397 ? 61.796 30.093 49.427 1.00 163.52 1312 LEU A N 1
ATOM 2220 C CA . LEU A 1 397 ? 60.752 29.346 50.122 1.00 162.94 1312 LEU A CA 1
ATOM 2221 C C . LEU A 1 397 ? 61.286 28.015 50.636 1.00 162.79 1312 LEU A C 1
ATOM 2222 O O . LEU A 1 397 ? 61.010 27.624 51.769 1.00 158.36 1312 LEU A O 1
ATOM 2224 N N . GLN A 1 398 ? 62.048 27.322 49.795 1.00 179.68 1313 GLN A N 1
ATOM 2225 C CA . GLN A 1 398 ? 62.669 26.062 50.186 1.00 177.54 1313 GLN A CA 1
ATOM 2226 C C . GLN A 1 398 ? 63.671 26.302 51.309 1.00 165.66 1313 GLN A C 1
ATOM 2227 O O . GLN A 1 398 ? 63.818 25.477 52.213 1.00 150.02 1313 GLN A O 1
ATOM 2229 N N . ARG A 1 399 ? 64.353 27.441 51.245 1.00 170.41 1314 ARG A N 1
ATOM 2230 C CA . ARG A 1 399 ? 65.280 27.841 52.296 1.00 160.27 1314 ARG A CA 1
ATOM 2231 C C . ARG A 1 399 ? 64.529 28.085 53.601 1.00 148.84 1314 ARG A C 1
ATOM 2232 O O . ARG A 1 399 ? 65.062 27.860 54.687 1.00 124.49 1314 ARG A O 1
ATOM 2234 N N . TYR A 1 400 ? 63.287 28.547 53.486 1.00 157.16 1315 TYR A N 1
ATOM 2235 C CA . TYR A 1 400 ? 62.440 28.765 54.653 1.00 152.26 1315 TYR A CA 1
ATOM 2236 C C . TYR A 1 400 ? 61.971 27.440 55.247 1.00 145.24 1315 TYR A C 1
ATOM 2237 O O . TYR A 1 400 ? 61.946 27.273 56.466 1.00 132.93 1315 TYR A O 1
ATOM 2246 N N . ILE A 1 401 ? 61.596 26.505 54.379 1.00 157.15 1316 ILE A N 1
ATOM 2247 C CA . ILE A 1 401 ? 61.122 25.196 54.814 1.00 167.55 1316 ILE A CA 1
ATOM 2248 C C . ILE A 1 401 ? 62.243 24.429 55.505 1.00 161.57 1316 ILE A C 1
ATOM 2249 O O . ILE A 1 401 ? 62.033 23.806 56.546 1.00 147.39 1316 ILE A O 1
ATOM 2254 N N . ASP A 1 402 ? 63.438 24.486 54.925 1.00 155.11 1317 ASP A N 1
ATOM 2255 C CA . ASP A 1 402 ? 64.585 23.762 55.462 1.00 144.04 1317 ASP A CA 1
ATOM 2256 C C . ASP A 1 402 ? 65.079 24.361 56.777 1.00 144.63 1317 ASP A C 1
ATOM 2257 O O . ASP A 1 402 ? 65.823 23.718 57.518 1.00 112.10 1317 ASP A O 1
ATOM 2259 N N . SER A 1 403 ? 64.665 25.591 57.063 1.00 170.07 1318 SER A N 1
ATOM 2260 C CA . SER A 1 403 ? 65.109 26.283 58.269 1.00 177.88 1318 SER A CA 1
ATOM 2261 C C . SER A 1 403 ? 63.990 26.413 59.299 1.00 169.85 1318 SER A C 1
ATOM 2262 O O . SER A 1 403 ? 64.151 27.087 60.317 1.00 174.87 1318 SER A O 1
ATOM 2264 N N . VAL A 1 404 ? 62.859 25.767 59.034 1.00 157.79 1319 VAL A N 1
ATOM 2265 C CA . VAL A 1 404 ? 61.722 25.822 59.945 1.00 166.71 1319 VAL A CA 1
ATOM 2266 C C . VAL A 1 404 ? 61.210 24.420 60.252 1.00 178.07 1319 VAL A C 1
ATOM 2267 O O . VAL A 1 404 ? 60.847 24.118 61.390 1.00 197.43 1319 VAL A O 1
ATOM 2269 N N . SER A 1 405 ? 61.181 23.567 59.234 1.00 156.97 1320 SER A N 1
ATOM 2270 C CA . SER A 1 405 ? 60.687 22.205 59.393 1.00 150.19 1320 SER A CA 1
ATOM 2271 C C . SER A 1 405 ? 61.794 21.262 59.856 1.00 168.68 1320 SER A C 1
ATOM 2272 O O . SER A 1 405 ? 62.670 20.887 59.076 1.00 172.65 1320 SER A O 1
ATOM 2274 N N . PHE A 1 406 ? 61.746 20.885 61.129 1.00 184.85 1321 PHE A N 1
ATOM 2275 C CA . PHE A 1 406 ? 62.724 19.965 61.697 1.00 183.52 1321 PHE A CA 1
ATOM 2276 C C . PHE A 1 406 ? 62.042 18.961 62.619 1.00 178.72 1321 PHE A C 1
ATOM 2277 O O . PHE A 1 406 ? 62.433 17.795 62.683 1.00 194.33 1321 PHE A O 1
ATOM 2279 N N . LYS A 1 407 ? 61.019 19.423 63.330 1.00 190.15 1322 LYS A N 1
ATOM 2280 C CA . LYS A 1 407 ? 60.260 18.566 64.232 1.00 199.94 1322 LYS A CA 1
ATOM 2281 C C . LYS A 1 407 ? 58.790 18.526 63.829 1.00 191.49 1322 LYS A C 1
ATOM 2282 O O . LYS A 1 407 ? 58.301 19.432 63.152 1.00 187.04 1322 LY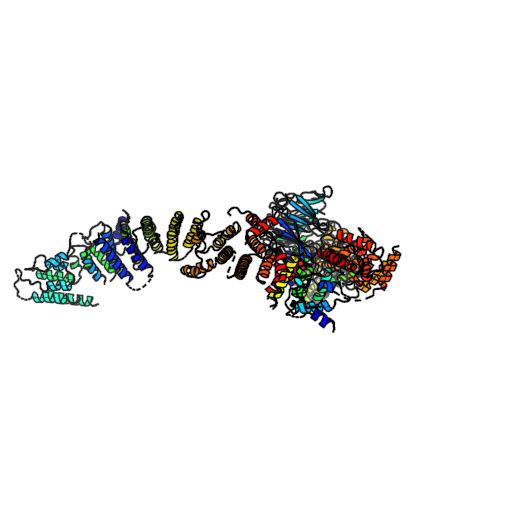S A O 1
ATOM 2284 N N . GLU A 1 408 ? 58.099 17.469 64.251 1.00 175.83 1323 GLU A N 1
ATOM 2285 C CA . GLU A 1 408 ? 56.682 17.271 63.949 1.00 149.61 1323 GLU A CA 1
ATOM 2286 C C . GLU A 1 408 ? 56.412 17.307 62.446 1.00 143.54 1323 GLU A C 1
ATOM 2287 O O . GLU A 1 408 ? 55.671 18.161 61.958 1.00 111.17 1323 GLU A O 1
ATOM 2289 N N . ALA A 1 413 ? 55.180 25.674 63.704 1.00 93.57 1328 ALA A N 1
ATOM 2290 C CA . ALA A 1 413 ? 55.885 26.496 62.727 1.00 82.83 1328 ALA A CA 1
ATOM 2291 C C . ALA A 1 413 ? 55.761 27.976 63.072 1.00 150.11 1328 ALA A C 1
ATOM 2292 O O . ALA A 1 413 ? 54.893 28.370 63.851 1.00 152.66 1328 ALA A O 1
ATOM 2294 N N . SER A 1 414 ? 56.633 28.790 62.485 1.00 185.61 1329 SER A N 1
ATOM 2295 C CA . SER A 1 414 ? 56.627 30.228 62.733 1.00 165.64 1329 SER A CA 1
ATOM 2296 C C . SER A 1 414 ? 57.314 30.987 61.601 1.00 157.33 1329 SER A C 1
ATOM 2297 O O . SER A 1 414 ? 58.390 30.596 61.149 1.00 175.90 1329 SER A O 1
ATOM 2299 N N . PRO A 1 415 ? 56.688 32.081 61.141 1.00 145.34 1330 PRO A N 1
ATOM 2300 C CA . PRO A 1 415 ? 57.242 32.930 60.083 1.00 183.97 1330 PRO A CA 1
ATOM 2301 C C . PRO A 1 415 ? 58.096 34.070 60.635 1.00 206.89 1330 PRO A C 1
ATOM 2302 O O . PRO A 1 415 ? 57.575 34.973 61.289 1.00 211.75 1330 PRO A O 1
ATOM 2306 N N . GLU A 1 416 ? 59.398 34.022 60.368 1.00 188.22 1331 GLU A N 1
ATOM 2307 C CA . GLU A 1 416 ? 60.322 35.027 60.882 1.00 159.14 1331 GLU A CA 1
ATOM 2308 C C . GLU A 1 416 ? 60.635 36.091 59.834 1.00 155.78 1331 GLU A C 1
ATOM 2309 O O . GLU A 1 416 ? 60.146 36.029 58.706 1.00 148.85 1331 GLU A O 1
ATOM 2311 N N . PHE A 1 417 ? 61.455 37.065 60.217 1.00 181.46 1332 PHE A N 1
ATOM 2312 C CA . PHE A 1 417 ? 61.810 38.167 59.330 1.00 183.57 1332 PHE A CA 1
ATOM 2313 C C . PHE A 1 417 ? 63.272 38.101 58.899 1.00 166.49 1332 PHE A C 1
ATOM 2314 O O . PHE A 1 417 ? 63.576 37.825 57.738 1.00 136.68 1332 PHE A O 1
ATOM 2322 N N . ARG A 1 418 ? 64.173 38.357 59.842 1.00 179.88 1333 ARG A N 1
ATOM 2323 C CA . ARG A 1 418 ? 65.601 38.418 59.548 1.00 172.19 1333 ARG A CA 1
ATOM 2324 C C . ARG A 1 418 ? 66.243 37.034 59.508 1.00 188.66 1333 ARG A C 1
ATOM 2325 O O . ARG A 1 418 ? 67.451 36.908 59.308 1.00 187.14 1333 ARG A O 1
ATOM 2327 N N . GLU A 1 419 ? 65.433 35.998 59.699 1.00 177.76 1334 GLU A N 1
ATOM 2328 C CA . GLU A 1 419 ? 65.931 34.628 59.669 1.00 150.89 1334 GLU A CA 1
ATOM 2329 C C . GLU A 1 419 ? 65.898 34.066 58.252 1.00 156.38 1334 GLU A C 1
ATOM 2330 O O . GLU A 1 419 ? 66.648 33.147 57.921 1.00 166.13 1334 GLU A O 1
ATOM 2332 N N . LEU A 1 420 ? 65.026 34.624 57.419 1.00 157.77 1335 LEU A N 1
ATOM 2333 C CA . LEU A 1 420 ? 64.889 34.173 56.039 1.00 159.12 1335 LEU A CA 1
ATOM 2334 C C . LEU A 1 420 ? 64.955 35.344 55.064 1.00 187.67 1335 LEU A C 1
ATOM 2335 O O . LEU A 1 420 ? 64.454 35.258 53.942 1.00 195.90 1335 LEU A O 1
ATOM 2337 N N . ALA A 1 421 ? 65.575 36.437 55.497 1.00 185.50 1336 ALA A N 1
ATOM 2338 C CA . ALA A 1 421 ? 65.710 37.626 54.662 1.00 159.87 1336 ALA A CA 1
ATOM 2339 C C . ALA A 1 421 ? 66.739 37.401 53.559 1.00 172.28 1336 ALA A C 1
ATOM 2340 O O . ALA A 1 421 ? 66.434 37.551 52.374 1.00 190.21 1336 ALA A O 1
ATOM 2342 N N . GLN A 1 422 ? 67.956 37.049 53.966 1.00 163.36 1337 GLN A N 1
ATOM 2343 C CA . GLN A 1 422 ? 69.049 36.732 53.047 1.00 165.97 1337 GLN A CA 1
ATOM 2344 C C . GLN A 1 422 ? 69.391 37.884 52.103 1.00 154.61 1337 GLN A C 1
ATOM 2345 O O . GLN A 1 422 ? 69.674 38.998 52.544 1.00 126.29 1337 GLN A O 1
ATOM 2347 N N . GLY A 1 423 ? 69.360 37.607 50.802 1.00 159.79 1338 GLY A N 1
ATOM 2348 C CA . GLY A 1 423 ? 69.835 38.550 49.806 1.00 148.23 1338 GLY A CA 1
ATOM 2349 C C . GLY A 1 423 ? 68.830 39.555 49.275 1.00 174.84 1338 GLY A C 1
ATOM 2350 O O . GLY A 1 423 ? 69.189 40.698 48.987 1.00 179.84 1338 GLY A O 1
ATOM 2351 N N . ASP A 1 424 ? 67.577 39.135 49.135 1.00 190.08 1339 ASP A N 1
ATOM 2352 C CA . ASP A 1 424 ? 66.541 39.996 48.570 1.00 148.88 1339 ASP A CA 1
ATOM 2353 C C . ASP A 1 424 ? 66.281 41.218 49.449 1.00 127.00 1339 ASP A C 1
ATOM 2354 O O . ASP A 1 424 ? 65.956 41.083 50.629 1.00 111.07 1339 ASP A O 1
ATOM 2356 N N . PRO A 1 425 ? 66.428 42.419 48.868 1.00 136.44 1340 PRO A N 1
ATOM 2357 C CA . PRO A 1 425 ? 66.258 43.697 49.571 1.00 135.37 1340 PRO A CA 1
ATOM 2358 C C . PRO A 1 425 ? 64.845 43.911 50.108 1.00 118.63 1340 PRO A C 1
ATOM 2359 O O . PRO A 1 425 ? 64.660 44.701 51.033 1.00 117.03 1340 PRO A O 1
ATOM 2363 N N . SER A 1 426 ? 63.870 43.217 49.529 1.00 107.11 1341 SER A N 1
ATOM 2364 C CA . SER A 1 426 ? 62.473 43.364 49.928 1.00 113.64 1341 SER A CA 1
ATOM 2365 C C . SER A 1 426 ? 62.262 42.993 51.393 1.00 116.25 1341 SER A C 1
ATOM 2366 O O . SER A 1 426 ? 61.618 43.729 52.143 1.00 88.19 1341 SER A O 1
ATOM 2369 N N . TRP A 1 427 ? 62.811 41.850 51.793 1.00 139.41 1342 TRP A N 1
ATOM 2370 C CA . TRP A 1 427 ? 62.667 41.363 53.160 1.00 167.81 1342 TRP A CA 1
ATOM 2371 C C . TRP A 1 427 ? 63.346 42.296 54.158 1.00 166.45 1342 TRP A C 1
ATOM 2372 O O . TRP A 1 427 ? 62.759 42.662 55.176 1.00 175.05 1342 TRP A O 1
ATOM 2383 N N . GLU A 1 428 ? 64.584 42.677 53.856 1.00 148.43 1343 GLU A N 1
ATOM 2384 C CA . GLU A 1 428 ? 65.361 43.542 54.738 1.00 135.78 1343 GLU A CA 1
ATOM 2385 C C . GLU A 1 428 ? 64.720 44.918 54.883 1.00 150.77 1343 GLU A C 1
ATOM 2386 O O . GLU A 1 428 ? 64.755 45.515 55.958 1.00 165.76 1343 GLU A O 1
ATOM 2392 N N . LEU A 1 429 ? 64.135 45.415 53.799 1.00 150.18 1344 LEU A N 1
ATOM 2393 C CA . LEU A 1 429 ? 63.479 46.717 53.820 1.00 160.14 1344 LEU A CA 1
ATOM 2394 C C . LEU A 1 429 ? 62.181 46.645 54.617 1.00 148.15 1344 LEU A C 1
ATOM 2395 O O . LEU A 1 429 ? 61.928 47.486 55.478 1.00 141.09 1344 LEU A O 1
ATOM 2400 N N . ALA A 1 430 ? 61.367 45.635 54.328 1.00 136.32 1345 ALA A N 1
ATOM 2401 C CA . ALA A 1 430 ? 60.068 45.486 54.977 1.00 139.35 1345 ALA A CA 1
ATOM 2402 C C . ALA A 1 430 ? 60.206 45.178 56.466 1.00 144.21 1345 ALA A C 1
ATOM 2403 O O . ALA A 1 430 ? 59.321 45.504 57.257 1.00 130.74 1345 ALA A O 1
ATOM 2405 N N . SER A 1 431 ? 61.317 44.552 56.842 1.00 152.31 1346 SER A N 1
ATOM 2406 C CA . SER A 1 431 ? 61.552 44.176 58.232 1.00 166.35 1346 SER A CA 1
ATOM 2407 C C . SER A 1 431 ? 61.715 45.399 59.130 1.00 171.37 1346 SER A C 1
ATOM 2408 O O . SER A 1 431 ? 61.127 45.471 60.209 1.00 146.02 1346 SER A O 1
ATOM 2411 N N . LEU A 1 432 ? 62.516 46.359 58.678 1.00 185.12 1347 LEU A N 1
ATOM 2412 C CA . LEU A 1 432 ? 62.770 47.569 59.453 1.00 163.89 1347 LEU A CA 1
ATOM 2413 C C . LEU A 1 432 ? 61.793 48.681 59.084 1.00 120.19 1347 LEU A C 1
ATOM 2414 O O . LEU A 1 432 ? 61.913 49.808 59.562 1.00 123.30 1347 LEU A O 1
ATOM 2419 N N . LEU A 1 433 ? 60.827 48.355 58.233 1.00 116.83 1348 LEU A N 1
ATOM 2420 C CA . LEU A 1 433 ? 59.859 49.338 57.762 1.00 136.31 1348 LEU A CA 1
ATOM 2421 C C . LEU A 1 433 ? 58.753 49.561 58.788 1.00 148.95 1348 LEU A C 1
ATOM 2422 O O . LEU A 1 433 ? 58.135 50.626 58.826 1.00 156.64 1348 LEU A O 1
ATOM 2427 N N . PHE A 1 434 ? 58.508 48.554 59.620 1.00 143.80 1349 PHE A N 1
ATOM 2428 C CA . PHE A 1 434 ? 57.487 48.654 60.656 1.00 166.98 1349 PHE A CA 1
ATOM 2429 C C . PHE A 1 434 ? 57.921 49.629 61.745 1.00 165.39 1349 PHE A C 1
ATOM 2430 O O . PHE A 1 434 ? 57.130 50.457 62.199 1.00 115.04 1349 PHE A O 1
ATOM 2438 N N . ASP A 1 435 ? 59.179 49.527 62.161 1.00 167.00 1350 ASP A N 1
ATOM 2439 C CA . ASP A 1 435 ? 59.745 50.484 63.102 1.00 122.21 1350 ASP A CA 1
ATOM 2440 C C . ASP A 1 435 ? 59.917 51.831 62.411 1.00 143.66 1350 ASP A C 1
ATOM 2441 O O . ASP A 1 435 ? 60.485 51.908 61.322 1.00 156.77 1350 ASP A O 1
ATOM 2446 N N . ASP A 1 436 ? 59.418 52.888 63.045 1.00 171.34 1351 ASP A N 1
ATOM 2447 C CA . ASP A 1 436 ? 59.470 54.226 62.464 1.00 176.77 1351 ASP A CA 1
ATOM 2448 C C . ASP A 1 436 ? 60.907 54.705 62.287 1.00 164.13 1351 ASP A C 1
ATOM 2449 O O . ASP A 1 436 ? 61.421 55.466 63.108 1.00 163.65 1351 ASP A O 1
ATOM 2451 N N . ASN A 1 437 ? 61.541 54.250 61.208 1.00 129.69 1352 ASN A N 1
ATOM 2452 C CA . ASN A 1 437 ? 62.921 54.604 60.884 1.00 142.18 1352 ASN A CA 1
ATOM 2453 C C . ASN A 1 437 ? 63.879 54.266 62.023 1.00 174.97 1352 ASN A C 1
ATOM 2454 O O . ASN A 1 437 ? 64.841 54.992 62.274 1.00 217.69 1352 ASN A O 1
ATOM 2456 N N . GLY A 1 438 ? 63.611 53.158 62.706 1.00 183.11 1353 GLY A N 1
ATOM 2457 C CA . GLY A 1 438 ? 64.425 52.741 63.831 1.00 191.67 1353 GLY A CA 1
ATOM 2458 C C . GLY A 1 438 ? 65.762 52.145 63.437 1.00 218.61 1353 GLY A C 1
ATOM 2459 O O . GLY A 1 438 ? 66.796 52.486 64.011 1.00 199.36 1353 GLY A O 1
ATOM 2460 N N . TYR A 1 439 ? 65.743 51.253 62.451 1.00 251.93 1354 TYR A N 1
ATOM 2461 C CA . TYR A 1 439 ? 66.958 50.574 62.014 1.00 261.34 1354 TYR A CA 1
ATOM 2462 C C . TYR A 1 439 ? 67.588 51.260 60.806 1.00 240.87 1354 TYR A C 1
ATOM 2463 O O . TYR A 1 439 ? 67.992 50.601 59.847 1.00 258.22 1354 TYR A O 1
ATOM 2465 N N . GLY A 1 440 ? 67.668 52.585 60.858 1.00 213.03 1355 GLY A N 1
ATOM 2466 C CA . GLY A 1 440 ? 68.312 53.356 59.810 1.00 212.79 1355 GLY A CA 1
ATOM 2467 C C . GLY A 1 440 ? 67.606 53.327 58.468 1.00 199.19 1355 GLY A C 1
ATOM 2468 O O . GLY A 1 440 ? 68.178 52.893 57.468 1.00 195.17 1355 GLY A O 1
ATOM 2469 N N . LEU A 1 441 ? 66.360 53.789 58.447 1.00 193.73 1356 LEU A N 1
ATOM 2470 C CA . LEU A 1 441 ? 65.599 53.897 57.204 1.00 195.55 1356 LEU A CA 1
ATOM 2471 C C . LEU A 1 441 ? 66.234 54.853 56.181 1.00 196.44 1356 LEU A C 1
ATOM 2472 O O . LEU A 1 441 ? 66.303 54.520 54.998 1.00 163.55 1356 LEU A O 1
ATOM 2477 N N . PRO A 1 442 ? 66.700 56.043 56.616 1.00 213.85 1357 PRO A N 1
ATOM 2478 C CA . PRO A 1 442 ? 67.316 56.903 55.598 1.00 223.89 1357 PRO A CA 1
ATOM 2479 C C . PRO A 1 442 ? 68.722 56.466 55.184 1.00 214.34 1357 PRO A C 1
ATOM 2480 O O . PRO A 1 442 ? 69.402 57.210 54.478 1.00 239.18 1357 PRO A O 1
ATOM 2484 N N . ALA A 1 443 ? 69.148 55.283 55.615 1.00 199.22 1358 ALA A N 1
ATOM 2485 C CA . ALA A 1 443 ? 70.469 54.771 55.268 1.00 188.88 1358 ALA A CA 1
ATOM 2486 C C . ALA A 1 443 ? 70.376 53.676 54.207 1.00 181.52 1358 ALA A C 1
ATOM 2487 O O . ALA A 1 443 ? 71.234 53.576 53.328 1.00 167.35 1358 ALA A O 1
ATOM 2489 N N . PHE A 1 444 ? 69.332 52.858 54.294 1.00 190.15 1359 PHE A N 1
ATOM 2490 C CA . PHE A 1 444 ? 69.135 51.771 53.341 1.00 169.68 1359 PHE A CA 1
ATOM 2491 C C . PHE A 1 444 ? 68.811 52.322 51.957 1.00 171.20 1359 PHE A C 1
ATOM 2492 O O . PHE A 1 444 ? 69.413 51.917 50.962 1.00 151.63 1359 PHE A O 1
ATOM 2500 N N . TRP A 1 445 ? 67.856 53.246 51.901 1.00 188.41 1360 TRP A N 1
ATOM 2501 C CA . TRP A 1 445 ? 67.514 53.913 50.651 1.00 162.07 1360 TRP A CA 1
ATOM 2502 C C . TRP A 1 445 ? 68.696 54.743 50.168 1.00 129.99 1360 TRP A C 1
ATOM 2503 O O . TRP A 1 445 ? 68.888 54.927 48.966 1.00 121.99 1360 TRP A O 1
ATOM 2514 N N . ARG A 1 446 ? 69.484 55.240 51.116 1.00 115.83 1361 ARG A N 1
ATOM 2515 C CA . ARG A 1 446 ? 70.708 55.961 50.793 1.00 139.80 1361 ARG A CA 1
ATOM 2516 C C . ARG A 1 446 ? 71.660 55.050 50.031 1.00 159.70 1361 ARG A C 1
ATOM 2517 O O . ARG A 1 446 ? 72.298 55.471 49.067 1.00 165.57 1361 ARG A O 1
ATOM 2519 N N . GLN A 1 447 ? 71.741 53.798 50.468 1.00 155.52 1362 GLN A N 1
ATOM 2520 C CA . GLN A 1 447 ? 72.559 52.801 49.789 1.00 137.48 1362 GLN A CA 1
ATOM 2521 C C . GLN A 1 447 ? 71.944 52.423 48.445 1.00 145.50 1362 GLN A C 1
ATOM 2522 O O . GLN A 1 447 ? 72.657 52.103 47.494 1.00 160.51 1362 GLN A O 1
ATOM 2524 N N . LEU A 1 448 ? 70.617 52.466 48.377 1.00 148.62 1363 LEU A N 1
ATOM 2525 C CA . LEU A 1 448 ? 69.899 52.139 47.149 1.00 145.68 1363 LEU A CA 1
ATOM 2526 C C . LEU A 1 448 ? 70.204 53.152 46.051 1.00 161.54 1363 LEU A C 1
ATOM 2527 O O . LEU A 1 448 ? 70.472 52.779 44.909 1.00 174.89 1363 LEU A O 1
ATOM 2529 N N . VAL A 1 449 ? 70.165 54.433 46.402 1.00 148.54 1364 VAL A N 1
ATOM 2530 C CA . VAL A 1 449 ? 70.456 55.491 45.443 1.00 153.07 1364 VAL A CA 1
ATOM 2531 C C . VAL A 1 449 ? 71.969 55.606 45.261 1.00 166.06 1364 VAL A C 1
ATOM 2532 O O . VAL A 1 449 ? 72.446 56.152 44.267 1.00 173.19 1364 VAL A O 1
ATOM 2536 N N . SER A 1 450 ? 72.724 55.075 46.220 1.00 176.17 1365 SER A N 1
ATOM 2537 C CA . SER A 1 450 ? 74.177 55.021 46.095 1.00 179.87 1365 SER A CA 1
ATOM 2538 C C . SER A 1 450 ? 74.575 54.029 45.008 1.00 168.69 1365 SER A C 1
ATOM 2539 O O . SER A 1 450 ? 75.687 54.075 44.484 1.00 159.65 1365 SER A O 1
ATOM 2541 N N . GLU A 1 451 ? 73.654 53.129 44.676 1.00 197.24 1366 GLU A N 1
ATOM 2542 C CA . GLU A 1 451 ? 73.881 52.145 43.627 1.00 221.31 1366 GLU A CA 1
ATOM 2543 C C . GLU A 1 451 ? 73.040 52.458 42.393 1.00 211.83 1366 GLU A C 1
ATOM 2544 O O . GLU A 1 451 ? 73.145 51.778 41.372 1.00 213.85 1366 GLU A O 1
ATOM 2546 N N . ALA A 1 452 ? 72.211 53.493 42.491 1.00 179.74 1367 ALA A N 1
ATOM 2547 C CA . ALA A 1 452 ? 71.309 53.854 41.403 1.00 178.99 1367 ALA A CA 1
ATOM 2548 C C . ALA A 1 452 ? 71.732 55.147 40.710 1.00 163.81 1367 ALA A C 1
ATOM 2549 O O . ALA A 1 452 ? 71.698 55.241 39.483 1.00 171.62 1367 ALA A O 1
ATOM 2551 N N . THR A 1 453 ? 72.135 56.139 41.498 1.00 151.55 1368 THR A N 1
ATOM 2552 C CA . THR A 1 453 ? 72.474 57.455 40.962 1.00 148.08 1368 THR A CA 1
ATOM 2553 C C . THR A 1 453 ? 73.793 57.452 40.193 1.00 140.05 1368 THR A C 1
ATOM 2554 O O . THR A 1 453 ? 74.129 58.429 39.526 1.00 158.45 1368 THR A O 1
ATOM 2556 N N . ASP A 1 454 ? 74.535 56.353 40.288 1.00 119.91 1369 ASP A N 1
ATOM 2557 C CA . ASP A 1 454 ? 75.824 56.233 39.612 1.00 98.75 1369 ASP A CA 1
ATOM 2558 C C . ASP A 1 454 ? 75.669 56.282 38.094 1.00 136.98 1369 ASP A C 1
ATOM 2559 O O . ASP A 1 454 ? 76.593 56.673 37.380 1.00 152.25 1369 ASP A O 1
ATOM 2561 N N . ARG A 1 455 ? 74.498 55.884 37.608 1.00 144.17 1370 ARG A N 1
ATOM 2562 C CA . ARG A 1 455 ? 74.215 55.904 36.178 1.00 155.84 1370 ARG A CA 1
ATOM 2563 C C . ARG A 1 455 ? 73.629 57.248 35.756 1.00 168.45 1370 ARG A C 1
ATOM 2564 O O . ARG A 1 455 ? 73.628 57.593 34.574 1.00 171.01 1370 ARG A O 1
ATOM 2566 N N . ALA A 1 456 ? 73.133 58.004 36.730 1.00 161.02 1371 ALA A N 1
ATOM 2567 C CA . ALA A 1 456 ? 72.529 59.304 36.461 1.00 182.91 1371 ALA A CA 1
ATOM 2568 C C . ALA A 1 456 ? 73.576 60.414 36.481 1.00 170.10 1371 ALA A C 1
ATOM 2569 O O . ALA A 1 456 ? 73.376 61.478 35.895 1.00 153.42 1371 ALA A O 1
ATOM 2571 N N . LEU A 1 457 ? 74.691 60.160 37.158 1.00 150.06 1372 LEU A N 1
ATOM 2572 C CA . LEU A 1 457 ? 75.773 61.134 37.242 1.00 137.73 1372 LEU A CA 1
ATOM 2573 C C . LEU A 1 457 ? 76.671 61.062 36.011 1.00 145.27 1372 LEU A C 1
ATOM 2574 O O . LEU A 1 457 ? 77.552 61.901 35.824 1.00 167.60 1372 LEU A O 1
ATOM 2579 N N . ALA A 1 458 ? 76.440 60.055 35.175 1.00 139.45 1373 ALA A N 1
ATOM 2580 C CA . ALA A 1 458 ? 77.210 59.887 33.948 1.00 162.03 1373 ALA A CA 1
ATOM 2581 C C . ALA A 1 458 ? 76.650 60.765 32.835 1.00 209.86 1373 ALA A C 1
ATOM 2582 O O . ALA A 1 458 ? 75.441 60.995 32.766 1.00 221.34 1373 ALA A O 1
ATOM 2584 N N . GLN A 1 459 ? 77.541 61.252 31.973 1.00 212.37 1374 GLN A N 1
ATOM 2585 C CA . GLN A 1 459 ? 77.176 62.118 30.852 1.00 177.50 1374 GLN A CA 1
ATOM 2586 C C . GLN A 1 459 ? 76.421 63.361 31.316 1.00 177.13 1374 GLN A C 1
ATOM 2587 O O . GLN A 1 459 ? 75.532 63.855 30.623 1.00 177.35 1374 GLN A O 1
ATOM 2589 N N . GLU A 1 460 ? 76.783 63.862 32.493 1.00 167.22 1375 GLU A N 1
ATOM 2590 C CA . GLU A 1 460 ? 76.151 65.053 33.048 1.00 157.71 1375 GLU A CA 1
ATOM 2591 C C . GLU A 1 460 ? 77.193 66.121 33.362 1.00 173.27 1375 GLU A C 1
ATOM 2592 O O . GLU A 1 460 ? 77.909 66.022 34.358 1.00 168.50 1375 GLU A O 1
ATOM 2594 N N . PRO A 1 461 ? 77.280 67.149 32.505 1.00 173.30 1376 PRO A N 1
ATOM 2595 C CA . PRO A 1 461 ? 78.249 68.235 32.662 1.00 165.88 1376 PRO A CA 1
ATOM 2596 C C . PRO A 1 461 ? 77.696 69.407 33.466 1.00 106.19 1376 PRO A C 1
ATOM 2597 O O . PRO A 1 461 ? 78.286 70.486 33.426 1.00 77.85 1376 PRO A O 1
ATOM 2601 N N . GLU A 1 464 ? 77.161 71.761 38.842 1.00 80.04 1379 GLU A N 1
ATOM 2602 C CA . GLU A 1 464 ? 76.440 71.854 37.578 1.00 104.80 1379 GLU A CA 1
ATOM 2603 C C . GLU A 1 464 ? 75.083 71.162 37.672 1.00 100.77 1379 GLU A C 1
ATOM 2604 O O . GLU A 1 464 ? 74.373 71.302 38.667 1.00 90.41 1379 GLU A O 1
ATOM 2606 N N . GLU A 1 465 ? 74.727 70.419 36.629 1.00 101.37 1380 GLU A N 1
ATOM 2607 C CA . GLU A 1 465 ? 73.484 69.656 36.623 1.00 132.27 1380 GLU A CA 1
ATOM 2608 C C . GLU A 1 465 ? 73.655 68.376 37.432 1.00 123.31 1380 GLU A C 1
ATOM 2609 O O . GLU A 1 465 ? 72.705 67.875 38.040 1.00 85.07 1380 GLU A O 1
ATOM 2611 N N . LYS A 1 466 ? 74.879 67.856 37.439 1.00 122.63 1381 LYS A N 1
ATOM 2612 C CA . LYS A 1 466 ? 75.209 66.669 38.217 1.00 89.98 1381 LYS A CA 1
ATOM 2613 C C . LYS A 1 466 ? 75.110 66.964 39.709 1.00 96.99 1381 LYS A C 1
ATOM 2614 O O . LYS A 1 4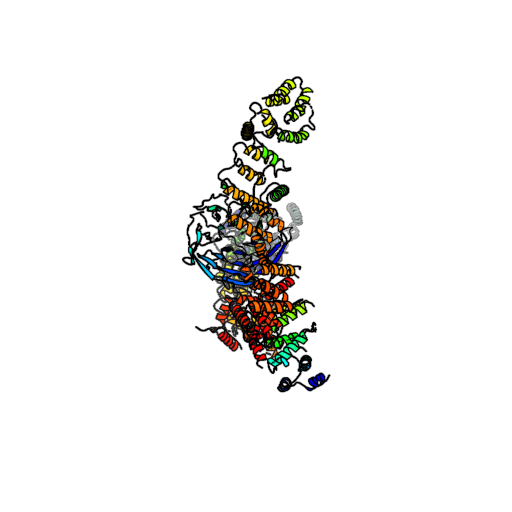66 ? 74.978 66.052 40.523 1.00 121.88 1381 LYS A O 1
ATOM 2616 N N . ALA A 1 467 ? 75.180 68.245 40.058 1.00 94.48 1382 ALA A N 1
ATOM 2617 C CA . ALA A 1 467 ? 75.001 68.678 41.438 1.00 122.84 1382 ALA A CA 1
ATOM 2618 C C . ALA A 1 467 ? 73.573 68.411 41.891 1.00 121.52 1382 ALA A C 1
ATOM 2619 O O . ALA A 1 467 ? 73.342 67.885 42.979 1.00 122.58 1382 ALA A O 1
ATOM 2621 N N . ILE A 1 468 ? 72.616 68.781 41.046 1.00 111.95 1383 ILE A N 1
ATOM 2622 C CA . ILE A 1 468 ? 71.206 68.567 41.338 1.00 120.49 1383 ILE A CA 1
ATOM 2623 C C . ILE A 1 468 ? 70.882 67.085 41.237 1.00 118.81 1383 ILE A C 1
ATOM 2624 O O . ILE A 1 468 ? 70.090 66.557 42.018 1.00 124.47 1383 ILE A O 1
ATOM 2629 N N . ILE A 1 469 ? 71.499 66.420 40.264 1.00 128.41 1384 ILE A N 1
ATOM 2630 C CA . ILE A 1 469 ? 71.291 64.992 40.057 1.00 142.37 1384 ILE A CA 1
ATOM 2631 C C . ILE A 1 469 ? 71.793 64.202 41.260 1.00 119.56 1384 ILE A C 1
ATOM 2632 O O . ILE A 1 469 ? 71.265 63.137 41.578 1.00 93.76 1384 ILE A O 1
ATOM 2634 N N . CYS A 1 470 ? 72.816 64.731 41.925 1.00 116.74 1385 CYS A N 1
ATOM 2635 C CA . CYS A 1 470 ? 73.362 64.095 43.118 1.00 95.33 1385 CYS A CA 1
ATOM 2636 C C . CYS A 1 470 ? 72.586 64.529 44.356 1.00 111.67 1385 CYS A C 1
ATOM 2637 O O . CYS A 1 470 ? 72.557 63.821 45.363 1.00 122.86 1385 CYS A O 1
ATOM 2640 N N . LEU A 1 471 ? 71.961 65.700 44.277 1.00 127.57 1386 LEU A N 1
ATOM 2641 C CA . LEU A 1 471 ? 71.115 66.187 45.360 1.00 134.75 1386 LEU A CA 1
ATOM 2642 C C . LEU A 1 471 ? 69.852 65.341 45.434 1.00 149.14 1386 LEU A C 1
ATOM 2643 O O . LEU A 1 471 ? 69.298 65.123 46.513 1.00 145.92 1386 LEU A O 1
ATOM 2648 N N . ALA A 1 472 ? 69.402 64.867 44.276 1.00 150.77 1387 ALA A N 1
ATOM 2649 C CA . ALA A 1 472 ? 68.300 63.917 44.215 1.00 145.77 1387 ALA A CA 1
ATOM 2650 C C . ALA A 1 472 ? 68.724 62.625 44.899 1.00 134.80 1387 ALA A C 1
ATOM 2651 O O . ALA A 1 472 ? 67.902 61.910 45.472 1.00 124.12 1387 ALA A O 1
ATOM 2653 N N . GLY A 1 473 ? 70.020 62.335 44.832 1.00 132.90 1388 GLY A N 1
ATOM 2654 C CA . GLY A 1 473 ? 70.596 61.235 45.579 1.00 113.87 1388 GLY A CA 1
ATOM 2655 C C . GLY A 1 473 ? 70.669 61.572 47.054 1.00 153.54 1388 GLY A C 1
ATOM 2656 O O . GLY A 1 473 ? 70.484 62.726 47.442 1.00 177.01 1388 GLY A O 1
ATOM 2657 N N . ASN A 1 474 ? 70.942 60.568 47.879 1.00 146.61 1389 ASN A N 1
ATOM 2658 C CA . ASN A 1 474 ? 70.971 60.755 49.326 1.00 151.96 1389 ASN A CA 1
ATOM 2659 C C . ASN A 1 474 ? 72.074 61.713 49.763 1.00 133.23 1389 ASN A C 1
ATOM 2660 O O . ASN A 1 474 ? 71.822 62.664 50.504 1.00 104.51 1389 ASN A O 1
ATOM 2662 N N . ARG A 1 475 ? 73.294 61.456 49.303 1.00 129.75 1390 ARG A N 1
ATOM 2663 C CA . ARG A 1 475 ? 74.443 62.271 49.681 1.00 141.36 1390 ARG A CA 1
ATOM 2664 C C . ARG A 1 475 ? 74.335 63.684 49.120 1.00 159.78 1390 ARG A C 1
ATOM 2665 O O . ARG A 1 475 ? 73.961 63.878 47.963 1.00 103.90 1390 ARG A O 1
ATOM 2667 N N . VAL A 1 476 ? 74.663 64.669 49.950 1.00 184.82 1391 VAL A N 1
ATOM 2668 C CA . VAL A 1 476 ? 74.637 66.064 49.534 1.00 121.76 1391 VAL A CA 1
ATOM 2669 C C . VAL A 1 476 ? 76.054 66.620 49.498 1.00 95.61 1391 VAL A C 1
ATOM 2670 O O . VAL A 1 476 ? 76.264 67.788 49.174 1.00 107.27 1391 VAL A O 1
ATOM 2672 N N . ALA A 1 477 ? 77.023 65.774 49.832 1.00 120.87 1392 ALA A N 1
ATOM 2673 C CA . ALA A 1 477 ? 78.425 66.177 49.863 1.00 149.02 1392 ALA A CA 1
ATOM 2674 C C . ALA A 1 477 ? 78.941 66.494 48.463 1.00 148.83 1392 ALA A C 1
ATOM 2675 O O . ALA A 1 477 ? 79.513 67.559 48.229 1.00 143.01 1392 ALA A O 1
ATOM 2677 N N . ASP A 1 478 ? 78.738 65.563 47.536 1.00 157.30 1393 ASP A N 1
ATOM 2678 C CA . ASP A 1 478 ? 79.171 65.749 46.156 1.00 165.84 1393 ASP A CA 1
ATOM 2679 C C . ASP A 1 478 ? 78.354 66.842 45.475 1.00 149.15 1393 ASP A C 1
ATOM 2680 O O . ASP A 1 478 ? 78.847 67.540 44.589 1.00 121.91 1393 ASP A O 1
ATOM 2682 N N . ALA A 1 479 ? 77.100 66.983 45.896 1.00 143.99 1394 ALA A N 1
ATOM 2683 C CA . ALA A 1 479 ? 76.231 68.034 45.384 1.00 129.43 1394 ALA A CA 1
ATOM 2684 C C . ALA A 1 479 ? 76.753 69.400 45.812 1.00 119.22 1394 ALA A C 1
ATOM 2685 O O . ALA A 1 479 ? 76.869 70.319 44.998 1.00 108.95 1394 ALA A O 1
ATOM 2687 N N . CYS A 1 480 ? 77.070 69.521 47.098 1.00 124.42 1395 CYS A N 1
ATOM 2688 C CA . CYS A 1 480 ? 77.636 70.749 47.641 1.00 109.18 1395 CYS A CA 1
ATOM 2689 C C . CYS A 1 480 ? 79.001 71.039 47.029 1.00 114.82 1395 CYS A C 1
ATOM 2690 O O . CYS A 1 480 ? 79.399 72.194 46.909 1.00 127.08 1395 CYS A O 1
ATOM 2693 N N . GLY A 1 481 ? 79.712 69.983 46.647 1.00 116.36 1396 GLY A N 1
ATOM 2694 C CA . GLY A 1 481 ? 81.009 70.128 46.011 1.00 105.50 1396 GLY A CA 1
ATOM 2695 C C . GLY A 1 481 ? 80.905 70.661 44.595 1.00 114.79 1396 GLY A C 1
ATOM 2696 O O . GLY A 1 481 ? 81.649 71.562 44.202 1.00 156.20 1396 GLY A O 1
ATOM 2697 N N . TYR A 1 482 ? 79.977 70.102 43.826 1.00 95.71 1397 TYR A N 1
ATOM 2698 C CA . TYR A 1 482 ? 79.752 70.550 42.457 1.00 131.45 1397 TYR A CA 1
ATOM 2699 C C . TYR A 1 482 ? 79.153 71.952 42.442 1.00 137.46 1397 TYR A C 1
ATOM 2700 O O . TYR A 1 482 ? 79.368 72.718 41.502 1.00 108.52 1397 TYR A O 1
ATOM 2709 N N . LEU A 1 483 ? 78.399 72.284 43.486 1.00 136.09 1398 LEU A N 1
ATOM 2710 C CA . LEU A 1 483 ? 77.834 73.623 43.618 1.00 117.59 1398 LEU A CA 1
ATOM 2711 C C . LEU A 1 483 ? 78.870 74.564 44.230 1.00 113.52 1398 LEU A C 1
ATOM 2712 O O . LEU A 1 483 ? 78.679 75.780 44.271 1.00 123.93 1398 LEU A O 1
ATOM 2717 N N . LEU A 1 484 ? 79.967 73.989 44.709 1.00 110.98 1399 LEU A N 1
ATOM 2718 C CA . LEU A 1 484 ? 81.100 74.770 45.190 1.00 104.74 1399 LEU A CA 1
ATOM 2719 C C . LEU A 1 484 ? 82.020 75.083 44.016 1.00 122.05 1399 LEU A C 1
ATOM 2720 O O . LEU A 1 484 ? 82.716 76.099 44.008 1.00 177.35 1399 LEU A O 1
ATOM 2725 N N . ALA A 1 485 ? 82.008 74.200 43.022 1.00 89.92 1400 ALA A N 1
ATOM 2726 C CA . ALA A 1 485 ? 82.768 74.409 41.796 1.00 77.57 1400 ALA A CA 1
ATOM 2727 C C . ALA A 1 485 ? 82.232 75.620 41.036 1.00 111.88 1400 ALA A C 1
ATOM 2728 O O . ALA A 1 485 ? 82.963 76.576 40.777 1.00 141.49 1400 ALA A O 1
ATOM 2730 N N . ALA A 1 486 ? 80.952 75.569 40.683 1.00 116.56 1401 ALA A N 1
ATOM 2731 C CA . ALA A 1 486 ? 80.291 76.681 40.009 1.00 100.84 1401 ALA A CA 1
ATOM 2732 C C . ALA A 1 486 ? 78.947 76.975 40.667 1.00 113.51 1401 ALA A C 1
ATOM 2733 O O . ALA A 1 486 ? 78.497 76.227 41.534 1.00 136.57 1401 ALA A O 1
ATOM 2735 N N . GLY A 1 487 ? 78.308 78.062 40.251 1.00 88.01 1402 GLY A N 1
ATOM 2736 C CA . GLY A 1 487 ? 77.042 78.466 40.833 1.00 107.37 1402 GLY A CA 1
ATOM 2737 C C . GLY A 1 487 ? 77.217 79.497 41.930 1.00 137.04 1402 GLY A C 1
ATOM 2738 O O . GLY A 1 487 ? 76.239 80.002 42.484 1.00 139.26 1402 GLY A O 1
ATOM 2739 N N . ASN A 1 488 ? 78.476 79.795 42.243 1.00 144.63 1403 ASN A N 1
ATOM 2740 C CA . ASN A 1 488 ? 78.840 80.818 43.222 1.00 175.27 1403 ASN A CA 1
ATOM 2741 C C . ASN A 1 488 ? 78.265 80.552 44.613 1.00 166.99 1403 ASN A C 1
ATOM 2742 O O . ASN A 1 488 ? 78.500 79.497 45.203 1.00 121.09 1403 ASN A O 1
ATOM 2744 N N . PHE A 1 489 ? 77.509 81.517 45.127 1.00 211.85 1404 PHE A N 1
ATOM 2745 C CA . PHE A 1 489 ? 77.039 81.485 46.509 1.00 204.84 1404 PHE A CA 1
ATOM 2746 C C . PHE A 1 489 ? 75.839 80.564 46.722 1.00 182.90 1404 PHE A C 1
ATOM 2747 O O . PHE A 1 489 ? 75.327 80.459 47.838 1.00 183.78 1404 PHE A O 1
ATOM 2749 N N . ARG A 1 490 ? 75.397 79.900 45.658 1.00 167.77 1405 ARG A N 1
ATOM 2750 C CA . ARG A 1 490 ? 74.273 78.969 45.743 1.00 185.94 1405 ARG A CA 1
ATOM 2751 C C . ARG A 1 490 ? 74.539 77.891 46.789 1.00 176.89 1405 ARG A C 1
ATOM 2752 O O . ARG A 1 490 ? 73.623 77.437 47.479 1.00 164.91 1405 ARG A O 1
ATOM 2754 N N . LEU A 1 491 ? 75.806 77.499 46.901 1.00 160.89 1406 LEU A N 1
ATOM 2755 C CA . LEU A 1 491 ? 76.252 76.536 47.901 1.00 127.56 1406 LEU A CA 1
ATOM 2756 C C . LEU A 1 491 ? 75.796 76.921 49.305 1.00 147.35 1406 LEU A C 1
ATOM 2757 O O . LEU A 1 491 ? 75.360 76.066 50.078 1.00 157.42 1406 LEU A O 1
ATOM 2762 N N . ALA A 1 492 ? 75.881 78.212 49.616 1.00 181.97 1407 ALA A N 1
ATOM 2763 C CA . ALA A 1 492 ? 75.521 78.717 50.939 1.00 174.16 1407 ALA A CA 1
ATOM 2764 C C . ALA A 1 492 ? 74.081 78.369 51.303 1.00 163.89 1407 ALA A C 1
ATOM 2765 O O . ALA A 1 492 ? 73.730 78.301 52.481 1.00 131.13 1407 ALA A O 1
ATOM 2767 N N . THR A 1 493 ? 73.251 78.149 50.288 1.00 173.80 1408 THR A N 1
ATOM 2768 C CA . THR A 1 493 ? 71.878 77.724 50.514 1.00 173.77 1408 THR A CA 1
ATOM 2769 C C . THR A 1 493 ? 71.808 76.206 50.648 1.00 196.53 1408 THR A C 1
ATOM 2770 O O . THR A 1 493 ? 71.143 75.682 51.543 1.00 204.37 1408 THR A O 1
ATOM 2772 N N . LEU A 1 494 ? 72.513 75.508 49.762 1.00 188.53 1409 LEU A N 1
ATOM 2773 C CA . LEU A 1 494 ? 72.456 74.050 49.710 1.00 174.80 1409 LEU A CA 1
ATOM 2774 C C . LEU A 1 494 ? 72.953 73.416 51.004 1.00 204.59 1409 LEU A C 1
ATOM 2775 O O . LEU A 1 494 ? 72.327 72.499 51.537 1.00 197.09 1409 LEU A O 1
ATOM 2780 N N . VAL A 1 495 ? 74.077 73.914 51.509 1.00 218.52 1410 VAL A N 1
ATOM 2781 C CA . VAL A 1 495 ? 74.644 73.411 52.753 1.00 188.17 1410 VAL A CA 1
ATOM 2782 C C . VAL A 1 495 ? 73.733 73.796 53.917 1.00 220.67 1410 VAL A C 1
ATOM 2783 O O . VAL A 1 495 ? 73.768 73.174 54.980 1.00 201.59 1410 VAL A O 1
ATOM 2787 N N . SER A 1 496 ? 72.906 74.817 53.707 1.00 238.11 1411 SER A N 1
ATOM 2788 C CA . SER A 1 496 ? 71.949 75.241 54.721 1.00 243.71 1411 SER A CA 1
ATOM 2789 C C . SER A 1 496 ? 70.675 74.411 54.622 1.00 255.62 1411 SER A C 1
ATOM 2790 O O . SER A 1 496 ? 69.817 74.464 55.503 1.00 275.26 1411 SER A O 1
ATOM 2792 N N . GLY A 1 497 ? 70.560 73.644 53.542 1.00 242.93 1412 GLY A N 1
ATOM 2793 C CA . GLY A 1 497 ? 69.409 72.785 53.334 1.00 244.78 1412 GLY A CA 1
ATOM 2794 C C . GLY A 1 497 ? 69.662 71.353 53.763 1.00 249.70 1412 GLY A C 1
ATOM 2795 O O . GLY A 1 497 ? 68.725 70.582 53.972 1.00 226.75 1412 GLY A O 1
ATOM 2796 N N . ILE A 1 498 ? 70.936 70.999 53.893 1.00 253.92 1413 ILE A N 1
ATOM 2797 C CA . ILE A 1 498 ? 71.319 69.657 54.313 1.00 244.53 1413 ILE A CA 1
ATOM 2798 C C . ILE A 1 498 ? 71.447 69.600 55.830 1.00 254.21 1413 ILE A C 1
ATOM 2799 O O . ILE A 1 498 ? 71.526 68.521 56.417 1.00 234.91 1413 ILE A O 1
ATOM 2801 N N . GLY A 1 499 ? 71.467 70.770 56.461 1.00 262.65 1414 GLY A N 1
ATOM 2802 C CA . GLY A 1 499 ? 71.573 70.857 57.905 1.00 253.81 1414 GLY A CA 1
ATOM 2803 C C . GLY A 1 499 ? 70.224 70.876 58.598 1.00 252.51 1414 GLY A C 1
ATOM 2804 O O . GLY A 1 499 ? 70.050 70.271 59.655 1.00 248.88 1414 GLY A O 1
ATOM 2805 N N . MET A 1 500 ? 69.266 71.574 57.996 1.00 251.83 1415 MET A N 1
ATOM 2806 C CA . MET A 1 500 ? 67.920 71.665 58.550 1.00 238.54 1415 MET A CA 1
ATOM 2807 C C . MET A 1 500 ? 67.047 70.515 58.059 1.00 214.91 1415 MET A C 1
ATOM 2808 O O . MET A 1 500 ? 66.351 70.638 57.052 1.00 158.91 1415 MET A O 1
ATOM 2813 N N . PHE A 1 521 ? 64.986 82.665 37.062 1.00 103.65 1436 PHE A N 1
ATOM 2814 C CA . PHE A 1 521 ? 65.654 82.894 35.787 1.00 128.24 1436 PHE A CA 1
ATOM 2815 C C . PHE A 1 521 ? 66.501 81.690 35.388 1.00 170.06 1436 PHE A C 1
ATOM 2816 O O . PHE A 1 521 ? 67.298 81.763 34.452 1.00 174.16 1436 PHE A O 1
ATOM 2818 N N . SER A 1 522 ? 66.322 80.584 36.104 1.00 164.28 1437 SER A N 1
ATOM 2819 C CA . SER A 1 522 ? 67.072 79.365 35.830 1.00 162.53 1437 SER A CA 1
ATOM 2820 C C . SER A 1 522 ? 66.383 78.141 36.426 1.00 152.09 1437 SER A C 1
ATOM 2821 O O . SER A 1 522 ? 65.804 78.207 37.510 1.00 150.34 1437 SER A O 1
ATOM 2823 N N . GLN A 1 523 ? 66.449 77.026 35.706 1.00 163.39 1438 GLN A N 1
ATOM 2824 C CA . GLN A 1 523 ? 65.894 75.763 36.183 1.00 149.68 1438 GLN A CA 1
ATOM 2825 C C . GLN A 1 523 ? 66.665 75.171 37.376 1.00 118.97 1438 GLN A C 1
ATOM 2826 O O . GLN A 1 523 ? 66.040 74.661 38.308 1.00 94.60 1438 GLN A O 1
ATOM 2828 N N . PRO A 1 524 ? 68.016 75.216 37.355 1.00 131.15 1439 PRO A N 1
ATOM 2829 C CA . PRO A 1 524 ? 68.726 74.745 38.551 1.00 140.01 1439 PRO A CA 1
ATOM 2830 C C . PRO A 1 524 ? 68.363 75.506 39.825 1.00 126.51 1439 PRO A C 1
ATOM 2831 O O . PRO A 1 524 ? 68.135 74.887 40.866 1.00 123.69 1439 PRO A O 1
ATOM 2835 N N . VAL A 1 525 ? 68.312 76.831 39.733 1.00 128.29 1440 VAL A N 1
ATOM 2836 C CA . VAL A 1 525 ? 67.989 77.671 40.880 1.00 155.70 1440 VAL A CA 1
ATOM 2837 C C . VAL A 1 525 ? 66.569 77.386 41.358 1.00 133.00 1440 VAL A C 1
ATOM 2838 O O . VAL A 1 525 ? 66.310 77.321 42.559 1.00 128.89 1440 VAL A O 1
ATOM 2842 N N . ARG A 1 526 ? 65.655 77.209 40.408 1.00 115.83 1441 ARG A N 1
ATOM 2843 C CA . ARG A 1 526 ? 64.258 76.935 40.725 1.00 97.97 1441 ARG A CA 1
ATOM 2844 C C . ARG A 1 526 ? 64.100 75.594 41.434 1.00 127.25 1441 ARG A C 1
ATOM 2845 O O . ARG A 1 526 ? 63.370 75.486 42.420 1.00 127.49 1441 ARG A O 1
ATOM 2847 N N . ALA A 1 527 ? 64.789 74.576 40.928 1.00 136.09 1442 ALA A N 1
ATOM 2848 C CA . ALA A 1 527 ? 64.717 73.239 41.506 1.00 116.08 1442 ALA A CA 1
ATOM 2849 C C . ALA A 1 527 ? 65.347 73.205 42.895 1.00 111.07 1442 ALA A C 1
ATOM 2850 O O . ALA A 1 527 ? 64.807 72.590 43.816 1.00 101.68 1442 ALA A O 1
ATOM 2852 N N . ILE A 1 528 ? 66.488 73.872 43.038 1.00 104.00 1443 ILE A N 1
ATOM 2853 C CA . ILE A 1 528 ? 67.199 73.913 44.310 1.00 59.01 1443 ILE A CA 1
ATOM 2854 C C . ILE A 1 528 ? 66.384 74.667 45.355 1.00 65.24 1443 ILE A C 1
ATOM 2855 O O . ILE A 1 528 ? 66.334 74.270 46.519 1.00 70.38 1443 ILE A O 1
ATOM 2857 N N . TYR A 1 529 ? 65.745 75.754 44.933 1.00 107.00 1444 TYR A N 1
ATOM 2858 C CA . TYR A 1 529 ? 64.927 76.558 45.834 1.00 137.43 1444 TYR A CA 1
ATOM 2859 C C . TYR A 1 529 ? 63.661 75.810 46.237 1.00 128.02 1444 TYR A C 1
ATOM 2860 O O . TYR A 1 529 ? 63.226 75.882 47.386 1.00 114.73 1444 TYR A O 1
ATOM 2862 N N . GLU A 1 530 ? 63.074 75.094 45.283 1.00 124.78 1445 GLU A N 1
ATOM 2863 C CA . GLU A 1 530 ? 61.869 74.315 45.544 1.00 137.54 1445 GLU A CA 1
ATOM 2864 C C . GLU A 1 530 ? 62.172 73.149 46.479 1.00 151.09 1445 GLU A C 1
ATOM 2865 O O . GLU A 1 530 ? 61.341 72.772 47.306 1.00 150.64 1445 GLU A O 1
ATOM 2867 N N . LEU A 1 531 ? 63.366 72.582 46.343 1.00 143.23 1446 LEU A N 1
ATOM 2868 C CA . LEU A 1 531 ? 63.787 71.474 47.191 1.00 142.08 1446 LEU A CA 1
ATOM 2869 C C . LEU A 1 531 ? 64.265 71.978 48.550 1.00 153.48 1446 LEU A C 1
ATOM 2870 O O . LEU A 1 531 ? 64.333 71.219 49.516 1.00 162.01 1446 LEU A O 1
ATOM 2872 N N . LEU A 1 532 ? 64.595 73.265 48.615 1.00 142.81 1447 LEU A N 1
ATOM 2873 C CA . LEU A 1 532 ? 65.059 73.875 49.856 1.00 125.61 1447 LEU A CA 1
ATOM 2874 C C . LEU A 1 532 ? 63.913 74.044 50.848 1.00 125.42 1447 LEU A C 1
ATOM 2875 O O . LEU A 1 532 ? 64.128 74.075 52.060 1.00 93.03 1447 LEU A O 1
ATOM 2877 N N . ALA A 1 533 ? 62.695 74.154 50.326 1.00 134.75 1448 ALA A N 1
ATOM 2878 C CA . ALA A 1 533 ? 61.514 74.319 51.165 1.00 139.27 1448 ALA A CA 1
ATOM 2879 C C . ALA A 1 533 ? 60.735 73.012 51.271 1.00 126.25 1448 ALA A C 1
ATOM 2880 O O . ALA A 1 533 ? 59.687 72.850 50.645 1.00 106.87 1448 ALA A O 1
ATOM 2882 N N . ARG A 1 559 ? 57.291 70.532 44.690 1.00 127.22 1474 ARG A N 1
ATOM 2883 C CA . ARG A 1 559 ? 57.160 69.748 43.468 1.00 166.48 1474 ARG A CA 1
ATOM 2884 C C . ARG A 1 559 ? 58.375 68.849 43.261 1.00 196.80 1474 ARG A C 1
ATOM 2885 O O . ARG A 1 559 ? 59.365 68.951 43.986 1.00 169.38 1474 ARG A O 1
ATOM 2887 N N . PHE A 1 560 ? 58.293 67.969 42.269 1.00 192.55 1475 PHE A N 1
ATOM 2888 C CA . PHE A 1 560 ? 59.381 67.043 41.974 1.00 147.18 1475 PHE A CA 1
ATOM 2889 C C . PHE A 1 560 ? 60.219 67.531 40.797 1.00 124.40 1475 PHE A C 1
ATOM 2890 O O . PHE A 1 560 ? 61.440 67.376 40.787 1.00 103.10 1475 PHE A O 1
ATOM 2892 N N . GLY A 1 561 ? 59.557 68.122 39.808 1.00 137.52 1476 GLY A N 1
ATOM 2893 C CA . GLY A 1 561 ? 60.236 68.611 38.622 1.00 154.36 1476 GLY A CA 1
ATOM 2894 C C . GLY A 1 561 ? 60.388 67.549 37.551 1.00 131.30 1476 GLY A C 1
ATOM 2895 O O . GLY A 1 561 ? 59.902 67.708 36.432 1.00 138.91 1476 GLY A O 1
ATOM 2896 N N . LEU A 1 562 ? 61.069 66.461 37.897 1.00 132.00 1477 LEU A N 1
ATOM 2897 C CA . LEU A 1 562 ? 61.258 65.348 36.975 1.00 172.67 1477 LEU A CA 1
ATOM 2898 C C . LEU A 1 562 ? 60.766 64.044 37.595 1.00 211.48 1477 LEU A C 1
ATOM 2899 O O . LEU A 1 562 ? 60.182 64.045 38.679 1.00 190.70 1477 LEU A O 1
ATOM 2904 N N . ASP A 1 563 ? 61.004 62.934 36.905 1.00 255.01 1478 ASP A N 1
ATOM 2905 C CA . ASP A 1 563 ? 60.536 61.633 37.371 1.00 259.42 1478 ASP A CA 1
ATOM 2906 C C . ASP A 1 563 ? 61.669 60.614 37.446 1.00 246.06 1478 ASP A C 1
ATOM 2907 O O . ASP A 1 563 ? 62.536 60.567 36.572 1.00 246.73 1478 ASP A O 1
ATOM 2909 N N . TRP A 1 564 ? 61.649 59.800 38.496 1.00 221.79 1479 TRP A N 1
ATOM 2910 C CA . TRP A 1 564 ? 62.647 58.753 38.691 1.00 203.66 1479 TRP A CA 1
ATOM 2911 C C . TRP A 1 564 ? 62.159 57.738 39.718 1.00 186.11 1479 TRP A C 1
ATOM 2912 O O . TRP A 1 564 ? 61.099 57.911 40.319 1.00 187.41 1479 TRP A O 1
ATOM 2914 N N . MET A 1 565 ? 62.936 56.678 39.916 1.00 170.08 1480 MET A N 1
ATOM 2915 C CA . MET A 1 565 ? 62.607 55.667 40.914 1.00 168.47 1480 MET A CA 1
ATOM 2916 C C . MET A 1 565 ? 63.007 56.148 42.304 1.00 171.07 1480 MET A C 1
ATOM 2917 O O . MET A 1 565 ? 62.569 55.599 43.316 1.00 148.98 1480 MET A O 1
ATOM 2919 N N . ARG A 1 566 ? 63.842 57.181 42.340 1.00 180.84 1481 ARG A N 1
ATOM 2920 C CA . ARG A 1 566 ? 64.318 57.756 43.591 1.00 151.66 1481 ARG A CA 1
ATOM 2921 C C . ARG A 1 566 ? 63.467 58.955 43.997 1.00 131.76 1481 ARG A C 1
ATOM 2922 O O . ARG A 1 566 ? 63.797 59.668 44.945 1.00 114.15 1481 ARG A O 1
ATOM 2930 N N . SER A 1 567 ? 62.374 59.168 43.270 1.00 140.41 1482 SER A N 1
ATOM 2931 C CA . SER A 1 567 ? 61.513 60.328 43.479 1.00 150.66 1482 SER A CA 1
ATOM 2932 C C . SER A 1 567 ? 60.906 60.352 44.879 1.00 143.37 1482 SER A C 1
ATOM 2933 O O . SER A 1 567 ? 60.945 61.378 45.561 1.00 152.14 1482 SER A O 1
ATOM 2936 N N . PHE A 1 568 ? 60.346 59.222 45.300 1.00 114.23 1483 PHE A N 1
ATOM 2937 C CA . PHE A 1 568 ? 59.727 59.125 46.618 1.00 102.13 1483 PHE A CA 1
ATOM 2938 C C . PHE A 1 568 ? 60.746 59.343 47.730 1.00 115.34 1483 PHE A C 1
ATOM 2939 O O . PHE A 1 568 ? 60.447 59.984 48.736 1.00 131.73 1483 PHE A O 1
ATOM 2947 N N . GLY A 1 569 ? 61.946 58.801 47.547 1.00 128.56 1484 GLY A N 1
ATOM 2948 C CA . GLY A 1 569 ? 63.016 58.985 48.510 1.00 162.99 1484 GLY A CA 1
ATOM 2949 C C . GLY A 1 569 ? 63.471 60.429 48.57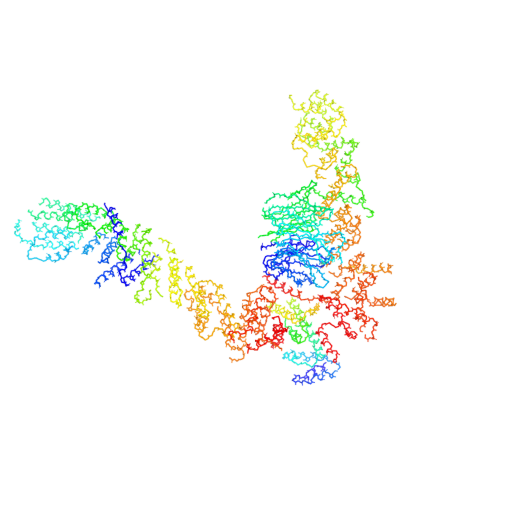6 1.00 135.17 1484 GLY A C 1
ATOM 2950 O O . GLY A 1 569 ? 63.768 60.953 49.653 1.00 124.20 1484 GLY A O 1
ATOM 2951 N N . LEU A 1 570 ? 63.520 61.073 47.414 1.00 141.82 1485 LEU A N 1
ATOM 2952 C CA . LEU A 1 570 ? 63.885 62.481 47.326 1.00 157.39 1485 LEU A CA 1
ATOM 2953 C C . LEU A 1 570 ? 62.862 63.340 48.059 1.00 134.10 1485 LEU A C 1
ATOM 2954 O O . LEU A 1 570 ? 63.222 64.268 48.781 1.00 141.15 1485 LEU A O 1
ATOM 2956 N N . ARG A 1 571 ? 61.585 63.024 47.872 1.00 109.38 1486 ARG A N 1
ATOM 2957 C CA . ARG A 1 571 ? 60.521 63.736 48.568 1.00 92.22 1486 ARG A CA 1
ATOM 2958 C C . ARG A 1 571 ? 60.545 63.422 50.060 1.00 107.27 1486 ARG A C 1
ATOM 2959 O O . ARG A 1 571 ? 60.094 64.219 50.877 1.00 93.15 1486 ARG A O 1
ATOM 2967 N N . LEU A 1 572 ? 61.079 62.256 50.409 1.00 145.27 1487 LEU A N 1
ATOM 2968 C CA . LEU A 1 572 ? 61.132 61.824 51.800 1.00 149.20 1487 LEU A CA 1
ATOM 2969 C C . LEU A 1 572 ? 62.276 62.509 52.541 1.00 146.10 1487 LEU A C 1
ATOM 2970 O O . LEU A 1 572 ? 62.206 62.715 53.753 1.00 151.07 1487 LEU A O 1
ATOM 2975 N N . PHE A 1 573 ? 63.325 62.865 51.807 1.00 146.68 1488 PHE A N 1
ATOM 2976 C CA . PHE A 1 573 ? 64.501 63.481 52.414 1.00 150.45 1488 PHE A CA 1
ATOM 2977 C C . PHE A 1 573 ? 64.367 64.994 52.573 1.00 126.94 1488 PHE A C 1
ATOM 2978 O O . PHE A 1 573 ? 65.101 65.604 53.351 1.00 113.47 1488 PHE A O 1
ATOM 2986 N N . TYR A 1 574 ? 63.436 65.601 51.843 1.00 138.58 1489 TYR A N 1
ATOM 2987 C CA . TYR A 1 574 ? 63.319 67.056 51.851 1.00 111.19 1489 TYR A CA 1
ATOM 2988 C C . TYR A 1 574 ? 61.896 67.541 52.127 1.00 100.95 1489 TYR A C 1
ATOM 2989 O O . TYR A 1 574 ? 61.536 68.664 51.777 1.00 94.83 1489 TYR A O 1
ATOM 2998 N N . THR A 1 575 ? 61.094 66.687 52.755 1.00 130.06 1490 THR A N 1
ATOM 2999 C CA . THR A 1 575 ? 59.790 67.094 53.267 1.00 135.17 1490 THR A CA 1
ATOM 3000 C C . THR A 1 575 ? 59.709 66.719 54.740 1.00 127.65 1490 THR A C 1
ATOM 3001 O O . THR A 1 575 ? 58.820 67.168 55.464 1.00 112.79 1490 THR A O 1
ATOM 3003 N N . THR A 1 576 ? 60.649 65.885 55.170 1.00 131.80 1491 THR A N 1
ATOM 3004 C CA . THR A 1 576 ? 60.777 65.519 56.574 1.00 175.07 1491 THR A CA 1
ATOM 3005 C C . THR A 1 576 ? 61.934 66.291 57.197 1.00 202.97 1491 THR A C 1
ATOM 3006 O O . THR A 1 576 ? 62.401 67.282 56.635 1.00 193.81 1491 THR A O 1
ATOM 3008 N N . GLY A 1 577 ? 62.396 65.835 58.356 1.00 226.20 1492 GLY A N 1
ATOM 3009 C CA . GLY A 1 577 ? 63.485 66.499 59.050 1.00 229.53 1492 GLY A CA 1
ATOM 3010 C C . GLY A 1 577 ? 63.012 67.624 59.949 1.00 238.05 1492 GLY A C 1
ATOM 3011 O O . GLY A 1 577 ? 63.542 67.822 61.043 1.00 253.55 1492 GLY A O 1
ATOM 3012 N N . ALA A 1 578 ? 62.011 68.365 59.484 1.00 240.70 1493 ALA A N 1
ATOM 3013 C CA . ALA A 1 578 ? 61.420 69.440 60.272 1.00 255.06 1493 ALA A CA 1
ATOM 3014 C C . ALA A 1 578 ? 60.602 68.862 61.421 1.00 250.56 1493 ALA A C 1
ATOM 3015 O O . ALA A 1 578 ? 60.370 69.528 62.430 1.00 239.92 1493 ALA A O 1
ATOM 3017 N N . THR A 1 579 ? 60.166 67.618 61.256 1.00 242.74 1494 THR A N 1
ATOM 3018 C CA . THR A 1 579 ? 59.412 66.919 62.288 1.00 219.06 1494 THR A CA 1
ATOM 3019 C C . THR A 1 579 ? 59.856 65.463 62.375 1.00 207.50 1494 THR A C 1
ATOM 3020 O O . THR A 1 579 ? 59.432 64.730 63.270 1.00 220.82 1494 THR A O 1
ATOM 3022 N N . ALA A 1 580 ? 60.711 65.062 61.436 1.00 213.81 1495 ALA A N 1
ATOM 3023 C CA . ALA A 1 580 ? 61.249 63.704 61.369 1.00 224.90 1495 ALA A CA 1
ATOM 3024 C C . ALA A 1 580 ? 60.140 62.655 61.326 1.00 221.12 1495 ALA A C 1
ATOM 3025 O O . ALA A 1 580 ? 60.140 61.706 62.110 1.00 208.98 1495 ALA A O 1
ATOM 3027 N N . ASN A 1 581 ? 59.200 62.833 60.404 1.00 194.54 1496 ASN A N 1
ATOM 3028 C CA . ASN A 1 581 ? 58.087 61.902 60.256 1.00 113.58 1496 ASN A CA 1
ATOM 3029 C C . ASN A 1 581 ? 58.199 61.117 58.953 1.00 135.20 1496 ASN A C 1
ATOM 3030 O O . ASN A 1 581 ? 58.672 61.637 57.942 1.00 130.98 1496 ASN A O 1
ATOM 3032 N N . VAL A 1 582 ? 57.760 59.863 58.986 1.00 169.93 1497 VAL A N 1
ATOM 3033 C CA . VAL A 1 582 ? 57.806 59.004 57.810 1.00 156.38 1497 VAL A CA 1
ATOM 3034 C C . VAL A 1 582 ? 56.402 58.815 57.246 1.00 118.70 1497 VAL A C 1
ATOM 3035 O O . VAL A 1 582 ? 56.201 58.853 56.032 1.00 109.63 1497 VAL A O 1
ATOM 3039 N N . ALA A 1 583 ? 55.435 58.618 58.137 1.00 110.59 1498 ALA A N 1
ATOM 3040 C CA . ALA A 1 583 ? 54.047 58.410 57.738 1.00 120.80 1498 ALA A CA 1
ATOM 3041 C C . ALA A 1 583 ? 53.486 59.636 57.025 1.00 134.14 1498 ALA A C 1
ATOM 3042 O O . ALA A 1 583 ? 52.666 59.515 56.114 1.00 133.57 1498 ALA A O 1
ATOM 3044 N N . GLU A 1 584 ? 53.933 60.815 57.445 1.00 147.70 1499 GLU A N 1
ATOM 3045 C CA . GLU A 1 584 ? 53.496 62.064 56.834 1.00 143.86 1499 GLU A CA 1
ATOM 3046 C C . GLU A 1 584 ? 54.003 62.169 55.399 1.00 132.85 1499 GLU A C 1
ATOM 3047 O O . GLU A 1 584 ? 53.287 62.632 54.511 1.00 124.00 1499 GLU A O 1
ATOM 3049 N N . ALA A 1 585 ? 55.240 61.734 55.182 1.00 118.03 1500 ALA A N 1
ATOM 3050 C CA . ALA A 1 585 ? 55.841 61.761 53.853 1.00 117.55 1500 ALA A CA 1
ATOM 3051 C C . ALA A 1 585 ? 55.147 60.771 52.923 1.00 133.85 1500 ALA A C 1
ATOM 3052 O O . ALA A 1 585 ? 54.884 61.079 51.760 1.00 133.27 1500 ALA A O 1
ATOM 3054 N N . VAL A 1 586 ? 54.852 59.584 53.444 1.00 149.31 1501 VAL A N 1
ATOM 3055 C CA . VAL A 1 586 ? 54.189 58.543 52.668 1.00 142.29 1501 VAL A CA 1
ATOM 3056 C C . VAL A 1 586 ? 52.768 58.967 52.312 1.00 143.40 1501 VAL A C 1
ATOM 3057 O O . VAL A 1 586 ? 52.312 58.757 51.187 1.00 130.54 1501 VAL A O 1
ATOM 3061 N N . ARG A 1 587 ? 52.073 59.570 53.272 1.00 137.82 1502 ARG A N 1
ATOM 3062 C CA . ARG A 1 587 ? 50.702 60.021 53.058 1.00 124.18 1502 ARG A CA 1
ATOM 3063 C C . ARG A 1 587 ? 50.647 61.177 52.064 1.00 147.54 1502 ARG A C 1
ATOM 3064 O O . ARG A 1 587 ? 49.813 61.187 51.155 1.00 151.17 1502 ARG A O 1
ATOM 3066 N N . SER A 1 588 ? 51.538 62.148 52.242 1.00 145.52 1503 SER A N 1
ATOM 3067 C CA . SER A 1 588 ? 51.612 63.297 51.345 1.00 148.11 1503 SER A CA 1
ATOM 3068 C C . SER A 1 588 ? 51.966 62.848 49.933 1.00 126.45 1503 SER A C 1
ATOM 3069 O O . SER A 1 588 ? 51.448 63.384 48.951 1.00 146.44 1503 SER A O 1
ATOM 3072 N N . PHE A 1 589 ? 52.850 61.860 49.838 1.00 95.02 1504 PHE A N 1
ATOM 3073 C CA . PHE A 1 589 ? 53.213 61.287 48.550 1.00 98.89 1504 PHE A CA 1
ATOM 3074 C C . PHE A 1 589 ? 52.010 60.582 47.937 1.00 125.56 1504 PHE A C 1
ATOM 3075 O O . PHE A 1 589 ? 51.803 60.637 46.730 1.00 131.74 1504 PHE A O 1
ATOM 3083 N N . GLN A 1 590 ? 51.215 59.930 48.779 1.00 154.95 1505 GLN A N 1
ATOM 3084 C CA . GLN A 1 590 ? 50.025 59.221 48.321 1.00 172.36 1505 GLN A CA 1
ATOM 3085 C C . GLN A 1 590 ? 48.993 60.190 47.751 1.00 157.43 1505 GLN A C 1
ATOM 3086 O O . GLN A 1 590 ? 48.365 59.913 46.729 1.00 140.66 1505 GLN A O 1
ATOM 3088 N N . ALA A 1 591 ? 48.820 61.327 48.418 1.00 131.16 1506 ALA A N 1
ATOM 3089 C CA . ALA A 1 591 ? 47.898 62.351 47.940 1.00 113.45 1506 ALA A CA 1
ATOM 3090 C C . ALA A 1 591 ? 48.421 62.981 46.652 1.00 115.79 1506 ALA A C 1
ATOM 3091 O O . ALA A 1 591 ? 47.658 63.241 45.716 1.00 140.70 1506 ALA A O 1
ATOM 3093 N N . ASP A 1 592 ? 49.729 63.218 46.611 1.00 107.74 1507 ASP A N 1
ATOM 3094 C CA . ASP A 1 592 ? 50.363 63.823 45.446 1.00 126.94 1507 ASP A CA 1
ATOM 3095 C C . ASP A 1 592 ? 50.208 62.936 44.215 1.00 125.46 1507 ASP A C 1
ATOM 3096 O O . ASP A 1 592 ? 49.868 63.419 43.137 1.00 132.80 1507 ASP A O 1
ATOM 3101 N N . ILE A 1 593 ? 50.451 61.639 44.381 1.00 146.29 1508 ILE A N 1
ATOM 3102 C CA . ILE A 1 593 ? 50.313 60.696 43.279 1.00 160.65 1508 ILE A CA 1
ATOM 3103 C C . ILE A 1 593 ? 48.837 60.457 42.988 1.00 164.98 1508 ILE A C 1
ATOM 3104 O O . ILE A 1 593 ? 48.476 60.008 41.900 1.00 161.61 1508 ILE A O 1
ATOM 3109 N N . GLU A 1 594 ? 47.984 60.758 43.963 1.00 174.53 1509 GLU A N 1
ATOM 3110 C CA . GLU A 1 594 ? 46.545 60.726 43.740 1.00 179.22 1509 GLU A CA 1
ATOM 3111 C C . GLU A 1 594 ? 46.140 61.931 42.900 1.00 164.97 1509 GLU A C 1
ATOM 3112 O O . GLU A 1 594 ? 45.071 61.946 42.289 1.00 140.28 1509 GLU A O 1
ATOM 3114 N N . GLN A 1 595 ? 47.004 62.942 42.875 1.00 163.70 1510 GLN A N 1
ATOM 3115 C CA . GLN A 1 595 ? 46.768 64.130 42.062 1.00 129.05 1510 GLN A CA 1
ATOM 3116 C C . GLN A 1 595 ? 47.821 64.292 40.964 1.00 126.66 1510 GLN A C 1
ATOM 3117 O O . GLN A 1 595 ? 48.024 65.393 40.452 1.00 129.77 1510 GLN A O 1
ATOM 3119 N N . ASP A 1 596 ? 48.486 63.197 40.605 1.00 115.91 1511 ASP A N 1
ATOM 3120 C CA . ASP A 1 596 ? 49.511 63.234 39.561 1.00 128.98 1511 ASP A CA 1
ATOM 3121 C C . ASP A 1 596 ? 49.341 62.095 38.558 1.00 150.77 1511 ASP A C 1
ATOM 3122 O O . ASP A 1 596 ? 48.342 61.377 38.584 1.00 180.72 1511 ASP A O 1
ATOM 3124 N N . LYS A 1 597 ? 50.326 61.936 37.678 1.00 176.01 1512 LYS A N 1
ATOM 3125 C CA . LYS A 1 597 ? 50.265 60.922 36.628 1.00 212.68 1512 LYS A CA 1
ATOM 3126 C C . LYS A 1 597 ? 51.541 60.084 36.558 1.00 212.96 1512 LYS A C 1
ATOM 3127 O O . LYS A 1 597 ? 52.634 60.573 36.846 1.00 163.66 1512 LYS A O 1
ATOM 3129 N N . GLU A 1 598 ? 51.379 58.824 36.159 1.00 245.01 1513 GLU A N 1
ATOM 3130 C CA . GLU A 1 598 ? 52.471 57.847 36.080 1.00 238.84 1513 GLU A CA 1
ATOM 3131 C C . GLU A 1 598 ? 53.384 57.807 37.314 1.00 231.66 1513 GLU A C 1
ATOM 3132 O O . GLU A 1 598 ? 54.582 58.068 37.202 1.00 217.51 1513 GLU A O 1
ATOM 3134 N N . PRO A 1 599 ? 52.826 57.482 38.494 1.00 238.11 1514 PRO A N 1
ATOM 3135 C CA . PRO A 1 599 ? 53.677 57.436 39.682 1.00 226.21 1514 PRO A CA 1
ATOM 3136 C C . PRO A 1 599 ? 53.769 56.056 40.338 1.00 198.96 1514 PRO A C 1
ATOM 3137 O O . PRO A 1 599 ? 52.747 55.498 40.742 1.00 184.92 1514 PRO A O 1
ATOM 3141 N N . GLU A 1 600 ? 54.986 55.529 40.451 1.00 189.57 1515 GLU A N 1
ATOM 3142 C CA . GLU A 1 600 ? 55.233 54.254 41.126 1.00 174.14 1515 GLU A CA 1
ATOM 3143 C C . GLU A 1 600 ? 54.366 53.119 40.568 1.00 166.58 1515 GLU A C 1
ATOM 3144 O O . GLU A 1 600 ? 53.487 52.609 41.263 1.00 141.81 1515 GLU A O 1
ATOM 3150 N N . PRO A 1 601 ? 54.606 52.724 39.306 1.00 199.71 1516 PRO A N 1
ATOM 3151 C CA . PRO A 1 601 ? 53.775 51.684 38.692 1.00 221.81 1516 PRO A CA 1
ATOM 3152 C C . PRO A 1 601 ? 54.341 50.272 38.849 1.00 234.93 1516 PRO A C 1
ATOM 3153 O O . PRO A 1 601 ? 55.509 50.038 38.534 1.00 247.81 1516 PRO A O 1
ATOM 3157 N N . ASP A 1 602 ? 53.508 49.352 39.332 1.00 210.73 1517 ASP 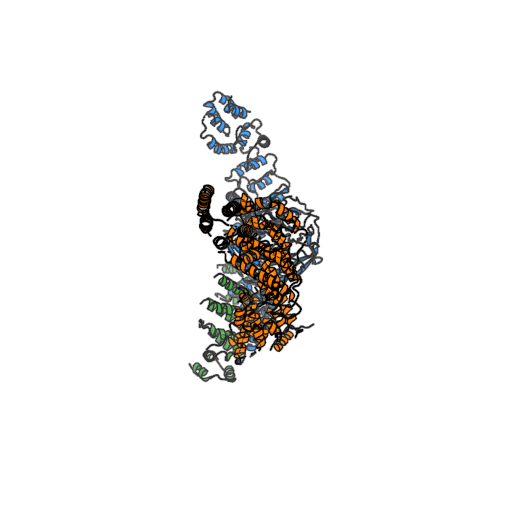A N 1
ATOM 3158 C CA . ASP A 1 602 ? 53.874 47.942 39.476 1.00 168.73 1517 ASP A CA 1
ATOM 3159 C C . ASP A 1 602 ? 55.167 47.750 40.264 1.00 164.00 1517 ASP A C 1
ATOM 3160 O O . ASP A 1 602 ? 56.219 47.472 39.688 1.00 196.24 1517 ASP A O 1
ATOM 3162 N N . SER A 1 603 ? 55.083 47.897 41.582 1.00 146.31 1518 SER A N 1
ATOM 3163 C CA . SER A 1 603 ? 56.252 47.746 42.441 1.00 146.10 1518 SER A CA 1
ATOM 3164 C C . SER A 1 603 ? 55.893 47.058 43.754 1.00 156.95 1518 SER A C 1
ATOM 3165 O O . SER A 1 603 ? 54.771 47.182 44.244 1.00 163.74 1518 SER A O 1
ATOM 3167 N N . ALA A 1 604 ? 56.853 46.331 44.317 1.00 138.12 1519 ALA A N 1
ATOM 3168 C CA . ALA A 1 604 ? 56.661 45.670 45.603 1.00 136.00 1519 ALA A CA 1
ATOM 3169 C C . ALA A 1 604 ? 56.872 46.665 46.739 1.00 140.17 1519 ALA A C 1
ATOM 3170 O O . ALA A 1 604 ? 56.161 46.641 47.749 1.00 138.67 1519 ALA A O 1
ATOM 3172 N N . LEU A 1 605 ? 57.851 47.547 46.557 1.00 140.97 1520 LEU A N 1
ATOM 3173 C CA . LEU A 1 605 ? 58.132 48.601 47.524 1.00 134.36 1520 LEU A CA 1
ATOM 3174 C C . LEU A 1 605 ? 56.922 49.512 47.683 1.00 136.81 1520 LEU A C 1
ATOM 3175 O O . LEU A 1 605 ? 56.733 50.126 48.733 1.00 132.14 1520 LEU A O 1
ATOM 3177 N N . TRP A 1 606 ? 56.109 49.592 46.633 1.00 154.76 1521 TRP A N 1
ATOM 3178 C CA . TRP A 1 606 ? 54.863 50.348 46.666 1.00 160.62 1521 TRP A CA 1
ATOM 3179 C C . TRP A 1 606 ? 53.974 49.866 47.806 1.00 136.36 1521 TRP A C 1
ATOM 3180 O O . TRP A 1 606 ? 53.706 50.607 48.752 1.00 146.10 1521 TRP A O 1
ATOM 3182 N N . SER A 1 607 ? 53.535 48.614 47.710 1.00 137.31 1522 SER A N 1
ATOM 3183 C CA . SER A 1 607 ? 52.704 48.004 48.740 1.00 165.08 1522 SER A CA 1
ATOM 3184 C C . SER A 1 607 ? 53.426 47.987 50.082 1.00 167.78 1522 SER A C 1
ATOM 3185 O O . SER A 1 607 ? 52.803 48.158 51.133 1.00 172.26 1522 SER A O 1
ATOM 3187 N N . LEU A 1 608 ? 54.741 47.782 50.036 1.00 153.53 1523 LEU A N 1
ATOM 3188 C CA . LEU A 1 608 ? 55.561 47.749 51.244 1.00 143.01 1523 LEU A CA 1
ATOM 3189 C C . LEU A 1 608 ? 55.428 49.030 52.068 1.00 142.58 1523 LEU A C 1
ATOM 3190 O O . LEU A 1 608 ? 55.003 48.987 53.223 1.00 130.42 1523 LEU A O 1
ATOM 3195 N N . LEU A 1 609 ? 55.779 50.166 51.473 1.00 147.02 1524 LEU A N 1
ATOM 3196 C CA . LEU A 1 609 ? 55.771 51.430 52.204 1.00 145.59 1524 LEU A CA 1
ATOM 3197 C C . LEU A 1 609 ? 54.355 51.980 52.367 1.00 149.49 1524 LEU A C 1
ATOM 3198 O O . LEU A 1 609 ? 54.091 52.762 53.279 1.00 139.94 1524 LEU A O 1
ATOM 3203 N N . LYS A 1 610 ? 53.445 51.571 51.486 1.00 157.73 1525 LYS A N 1
ATOM 3204 C CA . LYS A 1 610 ? 52.044 51.963 51.614 1.00 157.96 1525 LYS A CA 1
ATOM 3205 C C . LYS A 1 610 ? 51.363 51.199 52.746 1.00 154.21 1525 LYS A C 1
ATOM 3206 O O . LYS A 1 610 ? 50.302 51.600 53.224 1.00 127.47 1525 LYS A O 1
ATOM 3212 N N . ALA A 1 611 ? 51.977 50.097 53.169 1.00 158.71 1526 ALA A N 1
ATOM 3213 C CA . ALA A 1 611 ? 51.414 49.273 54.235 1.00 156.58 1526 ALA A CA 1
ATOM 3214 C C . ALA A 1 611 ? 51.572 49.931 55.603 1.00 167.75 1526 ALA A C 1
ATOM 3215 O O . ALA A 1 611 ? 50.870 49.578 56.550 1.00 160.29 1526 ALA A O 1
ATOM 3217 N N . PHE A 1 612 ? 52.496 50.882 55.705 1.00 164.58 1527 PHE A N 1
ATOM 3218 C CA . PHE A 1 612 ? 52.753 51.557 56.973 1.00 132.68 1527 PHE A CA 1
ATOM 3219 C C . PHE A 1 612 ? 51.546 52.385 57.401 1.00 126.02 1527 PHE A C 1
ATOM 3220 O O . PHE A 1 612 ? 50.939 52.121 58.439 1.00 122.46 1527 PHE A O 1
ATOM 3228 N N . ALA A 1 613 ? 51.205 53.389 56.598 1.00 130.04 1528 ALA A N 1
ATOM 3229 C CA . ALA A 1 613 ? 50.010 54.188 56.837 1.00 160.77 1528 ALA A CA 1
ATOM 3230 C C . ALA A 1 613 ? 48.784 53.435 56.336 1.00 179.45 1528 ALA A C 1
ATOM 3231 O O . ALA A 1 613 ? 48.789 52.911 55.221 1.00 149.75 1528 ALA A O 1
ATOM 3233 N N . ASN A 1 614 ? 47.743 53.389 57.165 1.00 193.34 1529 ASN A N 1
ATOM 3234 C CA . ASN A 1 614 ? 46.539 52.610 56.881 1.00 173.60 1529 ASN A CA 1
ATOM 3235 C C . ASN A 1 614 ? 46.898 51.150 56.618 1.00 153.32 1529 ASN A C 1
ATOM 3236 O O . ASN A 1 614 ? 46.858 50.685 55.479 1.00 158.93 1529 ASN A O 1
ATOM 3238 N N . GLN A 1 615 ? 47.252 50.436 57.683 1.00 144.94 1530 GLN A N 1
ATOM 3239 C CA . GLN A 1 615 ? 47.708 49.054 57.572 1.00 168.18 1530 GLN A CA 1
ATOM 3240 C C . GLN A 1 615 ? 46.599 48.118 57.100 1.00 177.77 1530 GLN A C 1
ATOM 3241 O O . GLN A 1 615 ? 45.898 47.513 57.911 1.00 148.89 1530 GLN A O 1
ATOM 3247 N N . GLU A 1 616 ? 46.449 48.001 55.784 1.00 189.60 1531 GLU A N 1
ATOM 3248 C CA . GLU A 1 616 ? 45.455 47.109 55.196 1.00 171.80 1531 GLU A CA 1
ATOM 3249 C C . GLU A 1 616 ? 46.005 46.434 53.942 1.00 161.92 1531 GLU A C 1
ATOM 3250 O O . GLU A 1 616 ? 47.218 46.339 53.759 1.00 134.84 1531 GLU A O 1
ATOM 3256 N N . PHE A 1 617 ? 45.105 45.965 53.083 1.00 183.09 1532 PHE A N 1
ATOM 3257 C CA . PHE A 1 617 ? 45.500 45.300 51.846 1.00 200.31 1532 PHE A CA 1
ATOM 3258 C C . PHE A 1 617 ? 45.221 46.180 50.632 1.00 176.89 1532 PHE A C 1
ATOM 3259 O O . PHE A 1 617 ? 44.224 46.901 50.591 1.00 151.80 1532 PHE A O 1
ATOM 3267 N N . ASP A 1 618 ? 46.108 46.115 49.644 1.00 176.41 1533 ASP A N 1
ATOM 3268 C CA . ASP A 1 618 ? 45.968 46.917 48.434 1.00 165.41 1533 ASP A CA 1
ATOM 3269 C C . ASP A 1 618 ? 46.005 46.045 47.183 1.00 156.16 1533 ASP A C 1
ATOM 3270 O O . ASP A 1 618 ? 44.977 45.812 46.547 1.00 101.57 1533 ASP A O 1
ATOM 3272 N N . TRP A 1 619 ? 47.195 45.566 46.834 1.00 172.41 1534 TRP A N 1
ATOM 3273 C CA . TRP A 1 619 ? 47.367 44.738 45.646 1.00 148.13 1534 TRP A CA 1
ATOM 3274 C C . TRP A 1 619 ? 48.323 43.578 45.910 1.00 140.04 1534 TRP A C 1
ATOM 3275 O O . TRP A 1 619 ? 48.775 43.377 47.037 1.00 143.10 1534 TRP A O 1
ATOM 3277 N N . SER A 1 620 ? 48.626 42.820 44.861 1.00 139.21 1535 SER A N 1
ATOM 3278 C CA . SER A 1 620 ? 49.517 41.671 44.976 1.00 139.76 1535 SER A CA 1
ATOM 3279 C C . SER A 1 620 ? 50.979 42.098 44.904 1.00 154.97 1535 SER A C 1
ATOM 3280 O O . SER A 1 620 ? 51.348 42.956 44.102 1.00 184.29 1535 SER A O 1
ATOM 3282 N N . ASP A 1 621 ? 51.808 41.491 45.748 1.00 149.12 1536 ASP A N 1
ATOM 3283 C CA . ASP A 1 621 ? 53.232 41.801 45.782 1.00 154.30 1536 ASP A CA 1
ATOM 3284 C C . ASP A 1 621 ? 54.034 40.629 46.338 1.00 88.57 1536 ASP A C 1
ATOM 3285 O O . ASP A 1 621 ? 54.004 40.358 47.538 1.00 67.83 1536 ASP A O 1
ATOM 3287 N N . GLY A 1 625 ? 55.793 36.665 47.288 1.00 111.20 1540 GLY A N 1
ATOM 3288 C CA . GLY A 1 625 ? 55.641 35.641 48.305 1.00 110.76 1540 GLY A CA 1
ATOM 3289 C C . GLY A 1 625 ? 54.589 35.979 49.343 1.00 132.29 1540 GLY A C 1
ATOM 3290 O O . GLY A 1 625 ? 54.310 37.150 49.599 1.00 148.35 1540 GLY A O 1
ATOM 3291 N N . TRP A 1 626 ? 54.004 34.948 49.943 1.00 138.78 1541 TRP A N 1
ATOM 3292 C CA . TRP A 1 626 ? 52.975 35.136 50.959 1.00 160.13 1541 TRP A CA 1
ATOM 3293 C C . TRP A 1 626 ? 53.565 35.010 52.359 1.00 157.27 1541 TRP A C 1
ATOM 3294 O O . TRP A 1 626 ? 52.851 35.114 53.356 1.00 152.81 1541 TRP A O 1
ATOM 3305 N N . LEU A 1 627 ? 54.874 34.786 52.425 1.00 148.50 1542 LEU A N 1
ATOM 3306 C CA . LEU A 1 627 ? 55.567 34.650 53.701 1.00 131.34 1542 LEU A CA 1
ATOM 3307 C C . LEU A 1 627 ? 55.584 35.975 54.455 1.00 137.52 1542 LEU A C 1
ATOM 3308 O O . LEU A 1 627 ? 55.289 36.026 55.650 1.00 119.63 1542 LEU A O 1
ATOM 3310 N N . LEU A 1 628 ? 55.928 37.047 53.748 1.00 161.88 1543 LEU A N 1
ATOM 3311 C CA . LEU A 1 628 ? 55.960 38.379 54.341 1.00 167.85 1543 LEU A CA 1
ATOM 3312 C C . LEU A 1 628 ? 54.551 38.874 54.656 1.00 172.17 1543 LEU A C 1
ATOM 3313 O O . LEU A 1 628 ? 54.368 39.766 55.484 1.00 154.39 1543 LEU A O 1
ATOM 3318 N N . THR A 1 629 ? 53.559 38.288 53.992 1.00 164.59 1544 THR A N 1
ATOM 3319 C CA . THR A 1 629 ? 52.164 38.620 54.249 1.00 158.01 1544 THR A CA 1
ATOM 3320 C C . THR A 1 629 ? 51.731 38.061 55.600 1.00 148.96 1544 THR A C 1
ATOM 3321 O O . THR A 1 629 ? 51.128 38.765 56.411 1.00 144.48 1544 THR A O 1
ATOM 3323 N N . LYS A 1 630 ? 52.046 36.791 55.832 1.00 142.05 1545 LYS A N 1
ATOM 3324 C CA . LYS A 1 630 ? 51.754 36.149 57.108 1.00 168.35 1545 LYS A CA 1
ATOM 3325 C C . LYS A 1 630 ? 52.591 36.777 58.216 1.00 159.15 1545 LYS A C 1
ATOM 3326 O O . LYS A 1 630 ? 52.147 36.887 59.359 1.00 160.29 1545 LYS A O 1
ATOM 3328 N N . ALA A 1 631 ? 53.806 37.188 57.865 1.00 153.79 1546 ALA A N 1
ATOM 3329 C CA . ALA A 1 631 ? 54.688 37.867 58.805 1.00 154.02 1546 ALA A CA 1
ATOM 3330 C C . ALA A 1 631 ? 54.112 39.227 59.185 1.00 150.56 1546 ALA A C 1
ATOM 3331 O O . ALA A 1 631 ? 54.269 39.685 60.317 1.00 153.32 1546 ALA A O 1
ATOM 3333 N N . ILE A 1 632 ? 53.442 39.866 58.231 1.00 134.34 1547 ILE A N 1
ATOM 3334 C CA . ILE A 1 632 ? 52.794 41.147 58.477 1.00 136.59 1547 ILE A CA 1
ATOM 3335 C C . ILE A 1 632 ? 51.500 40.927 59.251 1.00 152.56 1547 ILE A C 1
ATOM 3336 O O . ILE A 1 632 ? 51.003 41.833 59.920 1.00 162.65 1547 ILE A O 1
ATOM 3338 N N . TYR A 1 633 ? 50.960 39.717 59.153 1.00 142.53 1548 TYR A N 1
ATOM 3339 C CA . TYR A 1 633 ? 49.743 39.358 59.871 1.00 162.51 1548 TYR A CA 1
ATOM 3340 C C . TYR A 1 633 ? 50.045 39.037 61.332 1.00 157.48 1548 TYR A C 1
ATOM 3341 O O . TYR A 1 633 ? 49.208 39.249 62.210 1.00 160.84 1548 TYR A O 1
ATOM 3350 N N . ALA A 1 634 ? 51.246 38.526 61.583 1.00 141.11 1549 ALA A N 1
ATOM 3351 C CA . ALA A 1 634 ? 51.644 38.122 62.927 1.00 137.32 1549 ALA A CA 1
ATOM 3352 C C . ALA A 1 634 ? 51.842 39.324 63.848 1.00 156.46 1549 ALA A C 1
ATOM 3353 O O . ALA A 1 634 ? 51.334 39.347 64.969 1.00 151.87 1549 ALA A O 1
ATOM 3355 N N . THR A 1 635 ? 52.583 40.319 63.370 1.00 177.08 1550 THR A N 1
ATOM 3356 C CA . THR A 1 635 ? 52.891 41.496 64.175 1.00 178.97 1550 THR A CA 1
ATOM 3357 C C . THR A 1 635 ? 51.808 42.564 64.053 1.00 184.44 1550 THR A C 1
ATOM 3358 O O . THR A 1 635 ? 50.848 42.579 64.824 1.00 207.20 1550 THR A O 1
ATOM 3362 N N . GLY A 1 636 ? 51.971 43.459 63.084 1.00 140.62 1551 GLY A N 1
ATOM 3363 C CA . GLY A 1 636 ? 51.026 44.541 62.878 1.00 113.64 1551 GLY A CA 1
ATOM 3364 C C . GLY A 1 636 ? 49.837 44.152 62.022 1.00 152.15 1551 GLY A C 1
ATOM 3365 O O . GLY A 1 636 ? 48.989 43.363 62.442 1.00 174.05 1551 GLY A O 1
ATOM 3366 N N . LYS A 1 637 ? 49.775 44.709 60.817 1.00 156.98 1552 LYS A N 1
ATOM 3367 C CA . LYS A 1 637 ? 48.681 44.424 59.896 1.00 172.10 1552 LYS A CA 1
ATOM 3368 C C . LYS A 1 637 ? 49.101 44.680 58.453 1.00 178.89 1552 LYS A C 1
ATOM 3369 O O . LYS A 1 637 ? 50.292 44.737 58.144 1.00 167.44 1552 LYS A O 1
ATOM 3371 N N . GLY A 1 641 ? 44.821 43.966 58.509 1.00 166.92 1556 GLY A N 1
ATOM 3372 C CA . GLY A 1 641 ? 43.886 43.359 57.577 1.00 170.86 1556 GLY A CA 1
ATOM 3373 C C . GLY A 1 641 ? 42.868 42.492 58.289 1.00 159.15 1556 GLY A C 1
ATOM 3374 O O . GLY A 1 641 ? 42.626 41.345 57.904 1.00 170.07 1556 GLY A O 1
ATOM 3375 N N . GLN A 1 642 ? 42.272 43.058 59.333 1.00 192.17 1557 GLN A N 1
ATOM 3376 C CA . GLN A 1 642 ? 41.411 42.318 60.248 1.00 204.00 1557 GLN A CA 1
ATOM 3377 C C . GLN A 1 642 ? 40.262 41.603 59.542 1.00 191.08 1557 GLN A C 1
ATOM 3378 O O . GLN A 1 642 ? 39.965 41.879 58.378 1.00 206.86 1557 GLN A O 1
ATOM 3384 N N . ASP A 1 643 ? 39.645 40.674 60.273 1.00 189.78 1558 ASP A N 1
ATOM 3385 C CA . ASP A 1 643 ? 38.532 39.842 59.801 1.00 195.23 1558 ASP A CA 1
ATOM 3386 C C . ASP A 1 643 ? 38.936 38.769 58.776 1.00 199.57 1558 ASP A C 1
ATOM 3387 O O . ASP A 1 643 ? 38.800 37.571 59.042 1.00 194.83 1558 ASP A O 1
ATOM 3389 N N . ALA A 1 644 ? 39.418 39.190 57.610 1.00 202.99 1559 ALA A N 1
ATOM 3390 C CA . ALA A 1 644 ? 39.585 38.276 56.478 1.00 146.15 1559 ALA A CA 1
ATOM 3391 C C . ALA A 1 644 ? 40.648 37.199 56.698 1.00 139.46 1559 ALA A C 1
ATOM 3392 O O . ALA A 1 644 ? 41.572 37.065 55.899 1.00 128.48 1559 ALA A O 1
ATOM 3394 N N . ALA A 1 645 ? 40.506 36.420 57.765 1.00 148.38 1560 ALA A N 1
ATOM 3395 C CA . ALA A 1 645 ? 41.421 35.313 58.012 1.00 162.19 1560 ALA A CA 1
ATOM 3396 C C . ALA A 1 645 ? 41.148 34.167 57.040 1.00 178.21 1560 ALA A C 1
ATOM 3397 O O . ALA A 1 645 ? 42.073 33.511 56.563 1.00 169.63 1560 ALA A O 1
ATOM 3399 N N . GLU A 1 646 ? 39.872 33.926 56.753 1.00 194.08 1561 GLU A N 1
ATOM 3400 C CA . GLU A 1 646 ? 39.470 32.850 55.845 1.00 178.24 1561 GLU A CA 1
ATOM 3401 C C . GLU A 1 646 ? 39.834 33.201 54.406 1.00 177.33 1561 GLU A C 1
ATOM 3402 O O . GLU A 1 646 ? 39.992 32.323 53.545 1.00 165.42 1561 GLU A O 1
ATOM 3404 N N . LYS A 1 647 ? 39.973 34.501 54.165 1.00 181.93 1562 LYS A N 1
ATOM 3405 C CA . LYS A 1 647 ? 40.418 35.025 52.881 1.00 157.25 1562 LYS A CA 1
ATOM 3406 C C . LYS A 1 647 ? 41.926 34.880 52.766 1.00 132.97 1562 LYS A C 1
ATOM 3407 O O . LYS A 1 647 ? 42.477 34.810 51.668 1.00 100.37 1562 LYS A O 1
ATOM 3409 N N . LEU A 1 648 ? 42.592 34.876 53.915 1.00 132.92 1563 LEU A N 1
ATOM 3410 C CA . LEU A 1 648 ? 44.014 34.593 53.971 1.00 135.36 1563 LEU A CA 1
ATOM 3411 C C . LEU A 1 648 ? 44.186 33.108 53.693 1.00 149.72 1563 LEU A C 1
ATOM 3412 O O . LEU A 1 648 ? 45.159 32.679 53.065 1.00 146.82 1563 LEU A O 1
ATOM 3417 N N . ASP A 1 649 ? 43.218 32.329 54.163 1.00 163.21 1564 ASP A N 1
ATOM 3418 C CA . ASP A 1 649 ? 43.202 30.905 53.882 1.00 166.28 1564 ASP A CA 1
ATOM 3419 C C . ASP A 1 649 ? 43.040 30.693 52.379 1.00 146.12 1564 ASP A C 1
ATOM 3420 O O . ASP A 1 649 ? 43.718 29.856 51.781 1.00 125.21 1564 ASP A O 1
ATOM 3425 N N . LYS A 1 650 ? 42.152 31.467 51.766 1.00 152.88 1565 LYS A N 1
ATOM 3426 C CA . LYS A 1 650 ? 41.906 31.322 50.335 1.00 149.22 1565 LYS A CA 1
ATOM 3427 C C . LYS A 1 650 ? 43.062 31.859 49.490 1.00 116.18 1565 LYS A C 1
ATOM 3428 O O . LYS A 1 650 ? 43.301 31.376 48.385 1.00 104.72 1565 LYS A O 1
ATOM 3430 N N . ALA A 1 651 ? 43.776 32.856 50.004 1.00 97.93 1566 ALA A N 1
ATOM 3431 C CA . ALA A 1 651 ? 44.936 33.391 49.295 1.00 107.33 1566 ALA A CA 1
ATOM 3432 C C . ALA A 1 651 ? 46.118 32.432 49.412 1.00 83.98 1566 ALA A C 1
ATOM 3433 O O . ALA A 1 651 ? 46.940 32.326 48.499 1.00 59.01 1566 ALA A O 1
ATOM 3435 N N . SER A 1 652 ? 46.196 31.727 50.536 1.00 93.39 1567 SER A N 1
ATOM 3436 C CA . SER A 1 652 ? 47.258 30.751 50.741 1.00 118.73 1567 SER A CA 1
ATOM 3437 C C . SER A 1 652 ? 46.969 29.496 49.929 1.00 129.90 1567 SER A C 1
ATOM 3438 O O . SER A 1 652 ? 47.887 28.804 49.493 1.00 114.41 1567 SER A O 1
ATOM 3440 N N . LEU A 1 653 ? 45.685 29.210 49.730 1.00 141.64 1568 LEU A N 1
ATOM 3441 C CA . LEU A 1 653 ? 45.272 28.106 48.872 1.00 149.30 1568 LEU A CA 1
ATOM 3442 C C . LEU A 1 653 ? 45.529 28.454 47.407 1.00 128.80 1568 LEU A C 1
ATOM 3443 O O . LEU A 1 653 ? 45.945 27.605 46.616 1.00 108.57 1568 LEU A O 1
ATOM 3448 N N . ALA A 1 654 ? 45.277 29.712 47.056 1.00 113.64 1569 ALA A N 1
ATOM 3449 C CA . ALA A 1 654 ? 45.509 30.191 45.699 1.00 106.53 1569 ALA A CA 1
ATOM 3450 C C . ALA A 1 654 ? 46.997 30.163 45.367 1.00 122.04 1569 ALA A C 1
ATOM 3451 O O . ALA A 1 654 ? 47.388 29.748 44.276 1.00 117.12 1569 ALA A O 1
ATOM 3453 N N . TYR A 1 655 ? 47.826 30.603 46.310 1.00 134.28 1570 TYR A N 1
ATOM 3454 C CA . TYR A 1 655 ? 49.271 30.567 46.116 1.00 139.37 1570 TYR A CA 1
ATOM 3455 C C . TYR A 1 655 ? 49.785 29.130 46.164 1.00 130.47 1570 TYR A C 1
ATOM 3456 O O . TYR A 1 655 ? 50.807 28.806 45.557 1.00 117.32 1570 TYR A O 1
ATOM 3458 N N . ALA A 1 656 ? 49.069 28.272 46.887 1.00 125.43 1571 ALA A N 1
ATOM 3459 C CA . ALA A 1 656 ? 49.415 26.856 46.957 1.00 147.67 1571 ALA A CA 1
ATOM 3460 C C . ALA A 1 656 ? 49.222 26.189 45.604 1.00 148.93 1571 ALA A C 1
ATOM 3461 O O . ALA A 1 656 ? 50.096 25.467 45.126 1.00 160.09 1571 ALA A O 1
ATOM 3463 N N . SER A 1 657 ? 48.068 26.434 44.994 1.00 140.56 1572 SER A N 1
ATOM 3464 C CA . SER A 1 657 ? 47.768 25.879 43.682 1.00 151.28 1572 SER A CA 1
ATOM 3465 C C . SER A 1 657 ? 48.618 26.549 42.607 1.00 128.57 1572 SER A C 1
ATOM 3466 O O . SER A 1 657 ? 48.904 25.952 41.568 1.00 92.91 1572 SER A O 1
ATOM 3468 N N . ALA A 1 658 ? 49.016 27.791 42.862 1.00 136.94 1573 ALA A N 1
ATOM 3469 C CA . ALA A 1 658 ? 49.892 28.515 41.948 1.00 146.74 1573 ALA A CA 1
ATOM 3470 C C . ALA A 1 658 ? 51.282 27.889 41.939 1.00 124.18 1573 ALA A C 1
ATOM 3471 O O . ALA A 1 658 ? 51.899 27.736 40.884 1.00 107.89 1573 ALA A O 1
ATOM 3473 N N . LEU A 1 659 ? 51.767 27.528 43.123 1.00 120.30 1574 LEU A N 1
ATOM 3474 C CA . LEU A 1 659 ? 53.060 26.866 43.249 1.00 129.29 1574 LEU A CA 1
ATOM 3475 C C . LEU A 1 659 ? 52.968 25.420 42.775 1.00 143.58 1574 LEU A C 1
ATOM 3476 O O . LEU A 1 659 ? 53.965 24.823 42.366 1.00 144.44 1574 LEU A O 1
ATOM 3478 N N . THR A 1 660 ? 51.762 24.864 42.834 1.00 156.94 1575 THR A N 1
ATOM 3479 C CA . THR A 1 660 ? 51.523 23.492 42.404 1.00 167.67 1575 THR A CA 1
ATOM 3480 C C . THR A 1 660 ? 51.502 23.398 40.883 1.00 176.88 1575 THR A C 1
ATOM 3481 O O . THR A 1 660 ? 51.798 22.349 40.311 1.00 176.04 1575 THR A O 1
ATOM 3483 N N . ALA A 1 661 ? 51.151 24.504 40.235 1.00 156.03 1576 ALA A N 1
ATOM 3484 C CA . ALA A 1 661 ? 51.076 24.549 38.781 1.00 172.15 1576 ALA A CA 1
ATOM 3485 C C . ALA A 1 661 ? 52.430 24.896 38.170 1.00 160.10 1576 ALA A C 1
ATOM 3486 O O . ALA A 1 661 ? 52.595 24.869 36.951 1.00 164.41 1576 ALA A O 1
ATOM 3488 N N . GLN A 1 662 ? 53.397 25.218 39.023 1.00 146.65 1577 GLN A N 1
ATOM 3489 C CA . GLN A 1 662 ? 54.732 25.582 38.562 1.00 154.63 1577 GLN A CA 1
ATOM 3490 C C . GLN A 1 662 ? 55.654 24.362 38.562 1.00 160.33 1577 GLN A C 1
ATOM 3491 O O . GLN A 1 662 ? 56.820 24.451 38.948 1.00 162.01 1577 GLN A O 1
ATOM 3497 N N . SER A 1 663 ? 55.113 23.227 38.124 1.00 162.72 1578 SER A N 1
ATOM 3498 C CA . SER A 1 663 ? 55.854 21.968 38.030 1.00 168.43 1578 SER A CA 1
ATOM 3499 C C . SER A 1 663 ? 56.548 21.601 39.341 1.00 177.30 1578 SER A C 1
ATOM 3500 O O . SER A 1 663 ? 57.699 21.163 39.342 1.00 180.46 1578 SER A O 1
ATOM 3503 N N . GLN A 1 664 ? 55.842 21.782 40.452 1.00 172.36 1579 GLN A N 1
ATOM 3504 C CA . GLN A 1 664 ? 56.384 21.460 41.767 1.00 184.92 1579 GLN A CA 1
ATOM 3505 C C . GLN A 1 664 ? 55.316 20.823 42.650 1.00 177.38 1579 GLN A C 1
ATOM 3506 O O . GLN A 1 664 ? 54.143 21.189 42.580 1.00 154.99 1579 GLN A O 1
ATOM 3508 N N . TRP A 1 665 ? 55.727 19.870 43.479 1.00 166.33 1580 TRP A N 1
ATOM 3509 C CA . TRP A 1 665 ? 54.792 19.167 44.350 1.00 174.30 1580 TRP A CA 1
ATOM 3510 C C . TRP A 1 665 ? 55.153 19.326 45.825 1.00 160.66 1580 TRP A C 1
ATOM 3511 O O . TRP A 1 665 ? 54.277 19.537 46.662 1.00 145.25 1580 TRP A O 1
ATOM 3522 N N . VAL A 1 666 ? 56.442 19.226 46.137 1.00 166.08 1581 VAL A N 1
ATOM 3523 C CA . VAL A 1 666 ? 56.906 19.291 47.522 1.00 180.00 1581 VAL A CA 1
ATOM 3524 C C . VAL A 1 666 ? 56.638 20.661 48.168 1.00 169.03 1581 VAL A C 1
ATOM 3525 O O . VAL A 1 666 ? 56.066 20.716 49.263 1.00 158.50 1581 VAL A O 1
ATOM 3529 N N . PRO A 1 667 ? 57.044 21.770 47.511 1.00 160.31 1582 PRO A N 1
ATOM 3530 C CA . PRO A 1 667 ? 56.691 23.052 48.134 1.00 171.77 1582 PRO A CA 1
ATOM 3531 C C . PRO A 1 667 ? 55.182 23.249 48.173 1.00 149.47 1582 PRO A C 1
ATOM 3532 O O . PRO A 1 667 ? 54.650 23.812 49.132 1.00 138.24 1582 PRO A O 1
ATOM 3536 N N . ALA A 1 668 ? 54.509 22.772 47.131 1.00 151.14 1583 ALA A N 1
ATOM 3537 C CA . ALA A 1 668 ? 53.055 22.799 47.069 1.00 161.22 1583 ALA A CA 1
ATOM 3538 C C . ALA A 1 668 ? 52.467 21.981 48.211 1.00 166.35 1583 ALA A C 1
ATOM 3539 O O . ALA A 1 668 ? 51.465 22.368 48.813 1.00 140.16 1583 ALA A O 1
ATOM 3541 N N . THR A 1 669 ? 53.102 20.851 48.508 1.00 174.55 1584 THR A N 1
ATOM 3542 C CA . THR A 1 669 ? 52.669 19.990 49.602 1.00 163.14 1584 THR A CA 1
ATOM 3543 C C . THR A 1 669 ? 52.840 20.692 50.944 1.00 157.81 1584 THR A C 1
ATOM 3544 O O . THR A 1 669 ? 52.030 20.511 51.853 1.00 147.61 1584 THR A O 1
ATOM 3546 N N . PHE A 1 670 ? 53.893 21.494 51.065 1.00 146.33 1585 PHE A N 1
ATOM 3547 C CA . PHE A 1 670 ? 54.136 22.227 52.303 1.00 147.66 1585 PHE A CA 1
ATOM 3548 C C . PHE A 1 670 ? 53.127 23.355 52.499 1.00 133.10 1585 PHE A C 1
ATOM 3549 O O . PHE A 1 670 ? 52.535 23.485 53.570 1.00 118.92 1585 PHE A O 1
ATOM 3557 N N . VAL A 1 671 ? 52.938 24.170 51.465 1.00 127.28 1586 VAL A N 1
ATOM 3558 C CA . VAL A 1 671 ? 52.051 25.324 51.566 1.00 146.58 1586 VAL A CA 1
ATOM 3559 C C . VAL A 1 671 ? 50.594 24.869 51.687 1.00 136.97 1586 VAL A C 1
ATOM 3560 O O . VAL A 1 671 ? 49.779 25.541 52.322 1.00 136.87 1586 VAL A O 1
ATOM 3564 N N . LEU A 1 672 ? 50.271 23.720 51.100 1.00 113.00 1587 LEU A N 1
ATOM 3565 C CA . LEU A 1 672 ? 48.932 23.154 51.243 1.00 100.54 1587 LEU A CA 1
ATOM 3566 C C . LEU A 1 672 ? 48.723 22.606 52.649 1.00 127.75 1587 LEU A C 1
ATOM 3567 O O . LEU A 1 672 ? 47.591 22.476 53.113 1.00 147.57 1587 LEU A O 1
ATOM 3572 N N . LEU A 1 673 ? 49.823 22.287 53.324 1.00 133.43 1588 LEU A N 1
ATOM 3573 C CA . LEU A 1 673 ? 49.763 21.785 54.691 1.00 121.29 1588 LEU A CA 1
ATOM 3574 C C . LEU A 1 673 ? 49.712 22.938 55.687 1.00 144.68 1588 LEU A C 1
ATOM 3575 O O . LEU A 1 673 ? 49.693 22.724 56.899 1.00 175.01 1588 LEU A O 1
ATOM 3577 N N . GLN A 1 674 ? 49.688 24.161 55.167 1.00 129.77 1589 GLN A N 1
ATOM 3578 C CA . GLN A 1 674 ? 49.643 25.352 56.007 1.00 125.05 1589 GLN A CA 1
ATOM 3579 C C . GLN A 1 674 ? 48.295 26.057 55.894 1.00 104.17 1589 GLN A C 1
ATOM 3580 O O . GLN A 1 674 ? 48.233 27.258 55.635 1.00 123.16 1589 GLN A O 1
ATOM 3582 N N . LEU A 1 675 ? 47.218 25.303 56.090 1.00 103.15 1590 LEU A N 1
ATOM 3583 C CA . LEU A 1 675 ? 45.873 25.864 56.047 1.00 115.56 1590 LEU A CA 1
ATOM 3584 C C . LEU A 1 675 ? 45.318 26.038 57.457 1.00 134.56 1590 LEU A C 1
ATOM 3585 O O . LEU A 1 675 ? 45.948 25.636 58.435 1.00 137.97 1590 LEU A O 1
ATOM 3590 N N . SER A 1 676 ? 44.137 26.640 57.556 1.00 142.63 1591 SER A N 1
ATOM 3591 C CA . SER A 1 676 ? 43.511 26.886 58.850 1.00 155.92 1591 SER A CA 1
ATOM 3592 C C . SER A 1 676 ? 42.722 25.670 59.326 1.00 188.27 1591 SER A C 1
ATOM 3593 O O . SER A 1 676 ? 42.954 25.159 60.422 1.00 207.52 1591 SER A O 1
ATOM 3595 N N . ASP A 1 677 ? 41.789 25.213 58.498 1.00 171.05 1592 ASP A N 1
ATOM 3596 C CA . ASP A 1 677 ? 40.957 24.066 58.839 1.00 152.02 1592 ASP A CA 1
ATOM 3597 C C . ASP A 1 677 ? 41.765 22.772 58.812 1.00 156.49 1592 ASP A C 1
ATOM 3598 O O . ASP A 1 677 ? 42.779 22.676 58.122 1.00 144.33 1592 ASP A O 1
ATOM 3600 N N . ALA A 1 678 ? 41.307 21.780 59.569 1.00 175.06 1593 ALA A N 1
ATOM 3601 C CA . ALA A 1 678 ? 41.993 20.495 59.646 1.00 181.79 1593 ALA A CA 1
ATOM 3602 C C . ALA A 1 678 ? 41.554 19.568 58.518 1.00 144.86 1593 ALA A C 1
ATOM 3603 O O . ALA A 1 678 ? 42.386 18.957 57.847 1.00 101.03 1593 ALA A O 1
ATOM 3605 N N . ALA A 1 679 ? 40.244 19.468 58.315 1.00 127.00 1594 ALA A N 1
ATOM 3606 C CA . ALA A 1 679 ? 39.688 18.609 57.275 1.00 136.76 1594 ALA A CA 1
ATOM 3607 C C . ALA A 1 679 ? 40.088 19.100 55.888 1.00 134.43 1594 ALA A C 1
ATOM 3608 O O . ALA A 1 679 ? 40.396 18.301 55.001 1.00 136.38 1594 ALA A O 1
ATOM 3610 N N . SER A 1 680 ? 40.081 20.418 55.712 1.00 131.48 1595 SER A N 1
ATOM 3611 C CA . SER A 1 680 ? 40.465 21.031 54.446 1.00 108.15 1595 SER A CA 1
ATOM 3612 C C . SER A 1 680 ? 41.908 20.695 54.096 1.00 98.31 1595 SER A C 1
ATOM 3613 O O . SER A 1 680 ? 42.196 20.217 52.998 1.00 96.27 1595 SER A O 1
ATOM 3615 N N . ARG A 1 681 ? 42.808 20.945 55.042 1.00 114.39 1596 ARG A N 1
ATOM 3616 C CA . ARG A 1 681 ? 44.226 20.669 54.851 1.00 115.80 1596 ARG A CA 1
ATOM 3617 C C . ARG A 1 681 ? 44.469 19.185 54.608 1.00 94.47 1596 ARG A C 1
ATOM 3618 O O . ARG A 1 681 ? 45.243 18.813 53.729 1.00 64.72 1596 ARG A O 1
ATOM 3620 N N . GLU A 1 682 ? 43.795 18.343 55.384 1.00 117.30 1597 GLU A N 1
ATOM 3621 C CA . GLU A 1 682 ? 43.970 16.898 55.283 1.00 157.65 1597 GLU A CA 1
ATOM 3622 C C . GLU A 1 682 ? 43.545 16.380 53.911 1.00 125.84 1597 GLU A C 1
ATOM 3623 O O . GLU A 1 682 ? 44.293 15.654 53.255 1.00 125.07 1597 GLU A O 1
ATOM 3629 N N . ALA A 1 683 ? 42.348 16.765 53.479 1.00 106.27 1598 ALA A N 1
ATOM 3630 C CA . ALA A 1 683 ? 41.819 16.328 52.190 1.00 109.45 1598 ALA A CA 1
ATOM 3631 C C . ALA A 1 683 ? 42.655 16.866 51.031 1.00 100.60 1598 ALA A C 1
ATOM 3632 O O . ALA A 1 683 ? 43.016 16.121 50.114 1.00 118.97 1598 ALA A O 1
ATOM 3634 N N . ALA A 1 684 ? 42.958 18.161 51.081 1.00 99.57 1599 ALA A N 1
ATOM 3635 C CA . ALA A 1 684 ? 43.736 18.811 50.030 1.00 108.72 1599 ALA A CA 1
ATOM 3636 C C . ALA A 1 684 ? 45.108 18.164 49.881 1.00 102.70 1599 ALA A C 1
ATOM 3637 O O . ALA A 1 684 ? 45.512 17.809 48.775 1.00 118.48 1599 ALA A O 1
ATOM 3639 N N . VAL A 1 685 ? 45.815 18.010 50.997 1.00 87.14 1600 VAL A N 1
ATOM 3640 C CA . VAL A 1 685 ? 47.133 17.386 50.991 1.00 125.33 1600 VAL A CA 1
ATOM 3641 C C . VAL A 1 685 ? 47.029 15.945 50.504 1.00 140.57 1600 VAL A C 1
ATOM 3642 O O . VAL A 1 685 ? 47.892 15.470 49.771 1.00 137.87 1600 VAL A O 1
ATOM 3646 N N . ARG A 1 686 ? 45.962 15.257 50.898 1.00 141.09 1601 ARG A N 1
ATOM 3647 C CA . ARG A 1 686 ? 45.753 13.872 50.486 1.00 140.03 1601 ARG A CA 1
ATOM 3648 C C . ARG A 1 686 ? 45.646 13.737 48.968 1.00 132.95 1601 ARG A C 1
ATOM 3649 O O . ARG A 1 686 ? 46.406 12.990 48.345 1.00 143.65 1601 ARG A O 1
ATOM 3657 N N . ASP A 1 687 ? 44.702 14.465 48.378 1.00 120.07 1602 ASP A N 1
ATOM 3658 C CA . ASP A 1 687 ? 44.460 14.387 46.940 1.00 115.24 1602 ASP A CA 1
ATOM 3659 C C . ASP A 1 687 ? 45.664 14.899 46.147 1.00 108.46 1602 ASP A C 1
ATOM 3660 O O . ASP A 1 687 ? 46.057 14.312 45.128 1.00 89.17 1602 ASP A O 1
ATOM 3665 N N . HIS A 1 688 ? 46.249 15.992 46.629 1.00 127.91 1603 HIS A N 1
ATOM 3666 C CA . HIS A 1 688 ? 47.425 16.581 46.001 1.00 140.48 1603 HIS A CA 1
ATOM 3667 C C . HIS A 1 688 ? 48.590 15.600 46.000 1.00 146.01 1603 HIS A C 1
ATOM 3668 O O . HIS A 1 688 ? 49.349 15.538 45.038 1.00 154.30 1603 HIS A O 1
ATOM 3675 N N . LEU A 1 689 ? 48.727 14.840 47.082 1.00 138.05 1604 LEU A N 1
ATOM 3676 C CA . LEU A 1 689 ? 49.748 13.801 47.162 1.00 128.39 1604 LEU A CA 1
ATOM 3677 C C . LEU A 1 689 ? 49.372 12.630 46.269 1.00 139.52 1604 LEU A C 1
ATOM 3678 O O . LEU A 1 689 ? 50.234 11.868 45.836 1.00 144.44 1604 LEU A O 1
ATOM 3683 N N . GLY A 1 690 ? 48.077 12.484 46.008 1.00 149.67 1605 GLY A N 1
ATOM 3684 C CA . GLY A 1 690 ? 47.611 11.498 45.054 1.00 143.97 1605 GLY A CA 1
ATOM 3685 C C . GLY A 1 690 ? 48.155 11.799 43.675 1.00 136.96 1605 GLY A C 1
ATOM 3686 O O . GLY A 1 690 ? 48.813 10.961 43.051 1.00 127.76 1605 GLY A O 1
ATOM 3687 N N . ARG A 1 691 ? 47.901 13.017 43.210 1.00 125.72 1606 ARG A N 1
ATOM 3688 C CA . ARG A 1 691 ? 48.339 13.422 41.878 1.00 131.23 1606 ARG A CA 1
ATOM 3689 C C . ARG A 1 691 ? 49.844 13.688 41.818 1.00 155.58 1606 ARG A C 1
ATOM 3690 O O . ARG A 1 691 ? 50.428 13.737 40.735 1.00 155.98 1606 ARG A O 1
ATOM 3698 N N . HIS A 1 692 ? 50.468 13.855 42.981 1.00 168.97 1607 HIS A N 1
ATOM 3699 C CA . HIS A 1 692 ? 51.910 14.077 43.052 1.00 188.36 1607 HIS A CA 1
ATOM 3700 C C . HIS A 1 692 ? 52.654 12.755 42.941 1.00 201.04 1607 HIS A C 1
ATOM 3701 O O . HIS A 1 692 ? 53.575 12.612 42.136 1.00 215.91 1607 HIS A O 1
ATOM 3703 N N . ALA A 1 693 ? 52.248 11.788 43.758 1.00 175.11 1608 ALA A N 1
ATOM 3704 C CA . ALA A 1 693 ? 52.822 10.451 43.709 1.00 121.28 1608 ALA A CA 1
ATOM 3705 C C . ALA A 1 693 ? 52.417 9.759 42.414 1.00 111.03 1608 ALA A C 1
ATOM 3706 O O . ALA A 1 693 ? 53.041 8.781 42.000 1.00 94.64 1608 ALA A O 1
ATOM 3708 N N . ARG A 1 694 ? 51.365 10.272 41.782 1.00 115.09 1609 ARG A N 1
ATOM 3709 C CA . ARG A 1 694 ? 50.948 9.789 40.472 1.00 160.36 1609 ARG A CA 1
ATOM 3710 C C . ARG A 1 694 ? 52.054 9.989 39.440 1.00 179.39 1609 ARG A C 1
ATOM 3711 O O . ARG A 1 694 ? 52.346 9.094 38.646 1.00 173.51 1609 ARG A O 1
ATOM 3713 N N . ARG A 1 695 ? 52.667 11.168 39.461 1.00 191.87 1610 ARG A N 1
ATOM 3714 C CA . ARG A 1 695 ? 53.740 11.492 38.529 1.00 203.65 1610 ARG A CA 1
ATOM 3715 C C . ARG A 1 695 ? 55.037 10.791 38.917 1.00 182.43 1610 ARG A C 1
ATOM 3716 O O . ARG A 1 695 ? 55.120 10.155 39.968 1.00 144.34 1610 ARG A O 1
ATOM 3718 N N . PRO A 1 699 ? 58.480 9.779 43.411 1.00 110.84 1614 PRO A N 1
ATOM 3719 C CA . PRO A 1 699 ? 57.939 9.498 44.745 1.00 105.80 1614 PRO A CA 1
ATOM 3720 C C . PRO A 1 699 ? 58.329 8.113 45.250 1.00 115.94 1614 PRO A C 1
ATOM 3721 O O . PRO A 1 699 ? 57.477 7.374 45.742 1.00 142.17 1614 PRO A O 1
ATOM 3725 N N . ARG A 1 700 ? 59.608 7.773 45.128 1.00 118.18 1615 ARG A N 1
ATOM 3726 C CA . ARG A 1 700 ? 60.090 6.456 45.527 1.00 131.68 1615 ARG A CA 1
ATOM 3727 C C . ARG A 1 700 ? 60.518 6.430 46.991 1.00 144.97 1615 ARG A C 1
ATOM 3728 O O . ARG A 1 700 ? 60.433 7.436 47.694 1.00 99.55 1615 ARG A O 1
ATOM 3730 N N . ASN A 1 701 ? 60.979 5.267 47.438 1.00 176.66 1616 ASN A N 1
ATOM 3731 C CA . ASN A 1 701 ? 61.425 5.072 48.817 1.00 145.26 1616 ASN A CA 1
ATOM 3732 C C . ASN A 1 701 ? 62.715 5.818 49.210 1.00 151.01 1616 ASN A C 1
ATOM 3733 O O . ASN A 1 701 ? 62.816 6.279 50.348 1.00 135.75 1616 ASN A O 1
ATOM 3735 N N . PRO A 1 702 ? 63.711 5.920 48.299 1.00 179.83 1617 PRO A N 1
ATOM 3736 C CA . PRO A 1 702 ? 64.918 6.678 48.663 1.00 200.51 1617 PRO A CA 1
ATOM 3737 C C . PRO A 1 702 ? 64.670 8.102 49.168 1.00 210.71 1617 PRO A C 1
ATOM 3738 O O . PRO A 1 702 ? 63.595 8.667 48.967 1.00 212.03 1617 PRO A O 1
ATOM 3742 N N . ASN A 1 703 ? 65.685 8.668 49.814 1.00 192.11 1618 ASN A N 1
ATOM 3743 C CA . ASN A 1 703 ? 65.558 9.939 50.519 1.00 156.61 1618 ASN A CA 1
ATOM 3744 C C . ASN A 1 703 ? 65.322 11.135 49.599 1.00 156.70 1618 ASN A C 1
ATOM 3745 O O . ASN A 1 703 ? 64.592 12.060 49.959 1.00 161.64 1618 ASN A O 1
ATOM 3747 N N . SER A 1 704 ? 65.931 11.104 48.416 1.00 165.91 1619 SER A N 1
ATOM 3748 C CA . SER A 1 704 ? 65.925 12.240 47.490 1.00 177.29 1619 SER A CA 1
ATOM 3749 C C . SER A 1 704 ? 64.530 12.790 47.192 1.00 175.66 1619 SER A C 1
ATOM 3750 O O . SER A 1 704 ? 64.382 13.956 46.825 1.00 146.15 1619 SER A O 1
ATOM 3753 N N . ALA A 1 705 ? 63.511 11.952 47.351 1.00 172.90 1620 ALA A N 1
ATOM 3754 C CA . ALA A 1 705 ? 62.135 12.379 47.133 1.00 129.87 1620 ALA A CA 1
ATOM 3755 C C . ALA A 1 705 ? 61.298 12.206 48.397 1.00 114.90 1620 ALA A C 1
ATOM 3756 O O . ALA A 1 705 ? 60.627 13.139 48.842 1.00 102.59 1620 ALA A O 1
ATOM 3758 N N . PHE A 1 706 ? 61.351 11.011 48.978 1.00 131.40 1621 PHE A N 1
ATOM 3759 C CA . PHE A 1 706 ? 60.497 10.684 50.114 1.00 150.87 1621 PHE A CA 1
ATOM 3760 C C . PHE A 1 706 ? 60.911 11.412 51.389 1.00 149.55 1621 PHE A C 1
ATOM 3761 O O . PHE A 1 706 ? 60.057 11.790 52.187 1.00 156.08 1621 PHE A O 1
ATOM 3769 N N . SER A 1 707 ? 62.212 11.601 51.592 1.00 133.81 1622 SER A N 1
ATOM 3770 C CA . SER A 1 707 ? 62.675 12.319 52.775 1.00 134.14 1622 SER A CA 1
ATOM 3771 C C . SER A 1 707 ? 62.427 13.812 52.601 1.00 180.26 1622 SER A C 1
ATOM 3772 O O . SER A 1 707 ? 62.368 14.560 53.576 1.00 183.56 1622 SER A O 1
ATOM 3774 N N . SER A 1 708 ? 62.283 14.237 51.350 1.00 190.27 1623 SER A N 1
ATOM 3775 C CA . SER A 1 708 ? 61.924 15.616 51.047 1.00 152.41 1623 SER A CA 1
ATOM 3776 C C . SER A 1 708 ? 60.425 15.810 51.245 1.00 150.05 1623 SER A C 1
ATOM 3777 O O . SER A 1 708 ? 59.962 16.915 51.527 1.00 112.16 1623 SER A O 1
ATOM 3779 N N . LEU A 1 709 ? 59.672 14.724 51.097 1.00 164.13 1624 LEU A N 1
ATOM 3780 C CA . LEU A 1 709 ? 58.229 14.752 51.314 1.00 139.55 1624 LEU A CA 1
ATOM 3781 C C . LEU A 1 709 ? 57.884 14.539 52.785 1.00 129.59 1624 LEU A C 1
ATOM 3782 O O . LEU A 1 709 ? 56.769 14.832 53.219 1.00 100.23 1624 LEU A O 1
ATOM 3787 N N . ARG A 1 710 ? 58.845 14.029 53.549 1.00 143.57 1625 ARG A N 1
ATOM 3788 C CA . ARG A 1 710 ? 58.624 13.719 54.957 1.00 137.46 1625 ARG A CA 1
ATOM 3789 C C . ARG A 1 710 ? 59.204 14.798 55.866 1.00 141.64 1625 ARG A C 1
ATOM 3790 O O . ARG A 1 710 ? 58.798 14.932 57.020 1.00 131.39 1625 ARG A O 1
ATOM 3792 N N . LYS A 1 711 ? 60.155 15.564 55.341 1.00 151.84 1626 LYS A N 1
ATOM 3793 C CA . LYS A 1 711 ? 60.763 16.652 56.098 1.00 126.78 1626 LYS A CA 1
ATOM 3794 C C . LYS A 1 711 ? 59.762 17.780 56.314 1.00 122.08 1626 LYS A C 1
ATOM 3795 O O . LYS A 1 711 ? 59.886 18.560 57.258 1.00 142.75 1626 LYS A O 1
ATOM 3797 N N . PHE A 1 712 ? 58.770 17.859 55.433 1.00 115.10 1627 PHE A N 1
ATOM 3798 C CA . PHE A 1 712 ? 57.732 18.877 55.531 1.00 89.37 1627 PHE A CA 1
ATOM 3799 C C . PHE A 1 712 ? 56.822 18.617 56.729 1.00 101.46 1627 PHE A C 1
ATOM 3800 O O . PHE A 1 712 ? 56.203 19.539 57.260 1.00 81.58 1627 PHE A O 1
ATOM 3802 N N . GLY A 1 713 ? 56.746 17.358 57.148 1.00 142.09 1628 GLY A N 1
ATOM 3803 C CA . GLY A 1 713 ? 55.930 16.982 58.288 1.00 149.07 1628 GLY A CA 1
ATOM 3804 C C . GLY A 1 713 ? 54.744 16.113 57.917 1.00 185.24 1628 GLY A C 1
ATOM 3805 O O . GLY A 1 713 ? 53.883 15.831 58.750 1.00 188.92 1628 GLY A O 1
ATOM 3806 N N . VAL A 1 714 ? 54.702 15.686 56.659 1.00 188.25 1629 VAL A N 1
ATOM 3807 C CA . VAL A 1 714 ? 53.615 14.851 56.167 1.00 191.31 1629 VAL A CA 1
ATOM 3808 C C . VAL A 1 714 ? 53.767 13.426 56.688 1.00 196.37 1629 VAL A C 1
ATOM 3809 O O . VAL A 1 714 ? 54.836 12.828 56.559 1.00 186.67 1629 VAL A O 1
ATOM 3813 N N . PRO A 1 715 ? 52.696 12.878 57.284 1.00 201.64 1630 PRO A N 1
ATOM 3814 C CA . PRO A 1 715 ? 52.707 11.499 57.786 1.00 203.08 1630 PRO A CA 1
ATOM 3815 C C . PRO A 1 715 ? 52.952 10.479 56.679 1.00 201.51 1630 PRO A C 1
ATOM 3816 O O . PRO A 1 715 ? 52.646 10.746 55.517 1.00 191.37 1630 PRO A O 1
ATOM 3820 N N . GLU A 1 716 ? 53.495 9.321 57.042 1.00 196.11 1631 GLU A N 1
ATOM 3821 C CA . GLU A 1 716 ? 53.823 8.286 56.068 1.00 181.16 1631 GLU A CA 1
ATOM 3822 C C . GLU A 1 716 ? 52.612 7.422 55.727 1.00 134.77 1631 GLU A C 1
ATOM 3823 O O . GLU A 1 716 ? 52.753 6.338 55.162 1.00 104.56 1631 GLU A O 1
ATOM 3825 N N . THR A 1 717 ? 51.424 7.909 56.070 1.00 149.76 1632 THR A N 1
ATOM 3826 C CA . THR A 1 717 ? 50.193 7.175 55.809 1.00 142.11 1632 THR A CA 1
ATOM 3827 C C . THR A 1 717 ? 49.556 7.605 54.492 1.00 169.36 1632 THR A C 1
ATOM 3828 O O . THR A 1 717 ? 49.239 6.769 53.647 1.00 182.66 1632 THR A O 1
ATOM 3830 N N . TRP A 1 718 ? 49.376 8.911 54.320 1.00 150.96 1633 TRP A N 1
ATOM 3831 C CA . TRP A 1 718 ? 48.715 9.444 53.132 1.00 129.12 1633 TRP A CA 1
ATOM 3832 C C . TRP A 1 718 ? 49.566 9.291 51.874 1.00 136.60 1633 TRP A C 1
ATOM 3833 O O . TRP A 1 718 ? 49.042 9.007 50.796 1.00 157.80 1633 TRP A O 1
ATOM 3844 N N . ILE A 1 719 ? 50.874 9.484 52.019 1.00 123.48 1634 ILE A N 1
ATOM 3845 C CA . ILE A 1 719 ? 51.797 9.442 50.888 1.00 144.69 1634 ILE A CA 1
ATOM 3846 C C . ILE A 1 719 ? 51.747 8.094 50.179 1.00 169.60 1634 ILE A C 1
ATOM 3847 O O . ILE A 1 719 ? 51.466 8.020 48.981 1.00 182.82 1634 ILE A O 1
ATOM 3852 N N . TRP A 1 720 ? 52.018 7.030 50.926 1.00 154.41 1635 TRP A N 1
ATOM 3853 C CA . TRP A 1 720 ? 52.046 5.685 50.365 1.00 136.59 1635 TRP A CA 1
ATOM 3854 C C . TRP A 1 720 ? 50.667 5.217 49.910 1.00 141.83 1635 TRP A C 1
ATOM 3855 O O . TRP A 1 720 ? 50.547 4.504 48.914 1.00 133.80 1635 TRP A O 1
ATOM 3866 N N . GLU A 1 721 ? 49.632 5.610 50.646 1.00 141.68 1636 GLU A N 1
ATOM 3867 C CA . GLU A 1 721 ? 48.265 5.231 50.304 1.00 106.27 1636 GLU A CA 1
ATOM 3868 C C . GLU A 1 721 ? 47.861 5.831 48.963 1.00 123.74 1636 GLU A C 1
ATOM 3869 O O . GLU A 1 721 ? 47.250 5.163 48.128 1.00 137.14 1636 GLU A O 1
ATOM 3871 N N . ALA A 1 722 ? 48.212 7.096 48.765 1.00 113.03 1637 ALA A N 1
ATOM 3872 C CA . ALA A 1 722 ? 47.919 7.791 47.519 1.00 113.67 1637 ALA A CA 1
ATOM 3873 C C . ALA A 1 722 ? 48.774 7.241 46.380 1.00 128.59 1637 ALA A C 1
ATOM 3874 O O . ALA A 1 722 ? 48.307 7.098 45.245 1.00 156.84 1637 ALA A O 1
ATOM 3876 N N . LYS A 1 723 ? 50.031 6.937 46.694 1.00 98.30 1638 LYS A N 1
ATOM 3877 C CA . LYS A 1 723 ? 50.946 6.353 45.722 1.00 102.13 1638 LYS A CA 1
ATOM 3878 C C . LYS A 1 723 ? 50.391 5.038 45.194 1.00 125.51 1638 LYS A C 1
ATOM 3879 O O . LYS A 1 723 ? 50.383 4.795 43.988 1.00 145.41 1638 LYS A O 1
ATOM 3881 N N . ALA A 1 724 ? 49.914 4.199 46.108 1.00 124.75 1639 ALA A N 1
ATOM 3882 C CA . ALA A 1 724 ? 49.330 2.915 45.745 1.00 120.45 1639 ALA A CA 1
ATOM 3883 C C . ALA A 1 724 ? 47.981 3.103 45.061 1.00 105.57 1639 ALA A C 1
ATOM 3884 O O . ALA A 1 724 ? 47.563 2.267 44.258 1.00 95.95 1639 ALA A O 1
ATOM 3886 N N . LEU A 1 725 ? 47.300 4.199 45.388 1.00 108.59 1640 LEU A N 1
ATOM 3887 C CA . LEU A 1 725 ? 46.058 4.555 44.711 1.00 99.95 1640 LEU A CA 1
ATOM 3888 C C . LEU A 1 725 ? 46.359 4.764 43.232 1.00 93.11 1640 LEU A C 1
ATOM 3889 O O . LEU A 1 725 ? 45.625 4.291 42.365 1.00 73.07 1640 LEU A O 1
ATOM 3894 N N . ASP A 1 726 ? 47.448 5.474 42.953 1.00 103.31 1641 ASP A N 1
ATOM 3895 C CA . ASP A 1 726 ? 47.903 5.648 41.579 1.00 112.60 1641 ASP A CA 1
ATOM 3896 C C . ASP A 1 726 ? 48.339 4.318 40.973 1.00 118.26 1641 ASP A C 1
ATOM 3897 O O . ASP A 1 726 ? 48.060 4.033 39.809 1.00 126.03 1641 ASP A O 1
ATOM 3902 N N . PHE A 1 727 ? 49.022 3.508 41.776 1.00 132.04 1642 PHE A N 1
ATOM 3903 C CA . PHE A 1 727 ? 49.576 2.242 41.309 1.00 130.94 1642 PHE A CA 1
ATOM 3904 C C . PHE A 1 727 ? 48.486 1.231 40.958 1.00 98.50 1642 PHE A C 1
ATOM 3905 O O . PHE A 1 727 ? 48.733 0.273 40.225 1.00 91.55 1642 PHE A O 1
ATOM 3913 N N . ARG A 1 728 ? 47.285 1.448 41.484 1.00 93.03 1643 ARG A N 1
ATOM 3914 C CA . ARG A 1 728 ? 46.157 0.562 41.212 1.00 92.48 1643 ARG A CA 1
ATOM 3915 C C . ARG A 1 728 ? 45.755 0.604 39.740 1.00 83.63 1643 ARG A C 1
ATOM 3916 O O . ARG A 1 728 ? 45.520 -0.434 39.121 1.00 69.13 1643 ARG A O 1
ATOM 3924 N N . ALA A 1 729 ? 45.681 1.809 39.184 1.00 105.93 1644 ALA A N 1
ATOM 3925 C CA . ALA A 1 729 ? 45.287 1.988 37.791 1.00 119.31 1644 ALA A CA 1
ATOM 3926 C C . ALA A 1 729 ? 46.430 1.640 36.844 1.00 110.41 1644 ALA A C 1
ATOM 3927 O O . ALA A 1 729 ? 46.215 1.419 35.652 1.00 129.23 1644 ALA A O 1
ATOM 3929 N N . ARG A 1 730 ? 47.646 1.595 37.379 1.00 78.08 1645 ARG A N 1
ATOM 3930 C CA . ARG A 1 730 ? 48.823 1.275 36.581 1.00 87.18 1645 ARG A CA 1
ATOM 3931 C C . ARG A 1 730 ? 48.999 -0.233 36.445 1.00 146.69 1645 ARG A C 1
ATOM 3932 O O . ARG A 1 730 ? 48.208 -0.904 35.782 1.00 124.28 1645 ARG A O 1
ATOM 3934 N N . SER A 1 733 ? 48.768 -3.517 38.446 1.00 86.70 1648 SER A N 1
ATOM 3935 C CA . SER A 1 733 ? 49.799 -4.493 38.776 1.00 109.61 1648 SER A CA 1
ATOM 3936 C C . SER A 1 733 ? 49.536 -5.127 40.139 1.00 128.47 1648 SER A C 1
ATOM 3937 O O . SER A 1 733 ? 48.893 -4.526 40.999 1.00 79.13 1648 SER A O 1
ATOM 3939 N N . GLN A 1 734 ? 50.036 -6.345 40.327 1.00 170.33 1649 GLN A N 1
ATOM 3940 C CA . GLN A 1 734 ? 49.857 -7.062 41.584 1.00 170.12 1649 GLN A CA 1
ATOM 3941 C C . GLN A 1 734 ? 50.888 -6.620 42.618 1.00 148.20 1649 GLN A C 1
ATOM 3942 O O . GLN A 1 734 ? 50.598 -6.561 43.812 1.00 139.78 1649 GLN A O 1
ATOM 3944 N N . GLN A 1 735 ? 52.092 -6.309 42.149 1.00 121.22 1650 GLN A N 1
ATOM 3945 C CA . GLN A 1 735 ? 53.155 -5.829 43.025 1.00 122.04 1650 GLN A CA 1
ATOM 3946 C C . GLN A 1 735 ? 52.938 -4.360 43.370 1.00 138.70 1650 GLN A C 1
ATOM 3947 O O . GLN A 1 735 ? 53.663 -3.786 44.182 1.00 186.68 1650 GLN A O 1
ATOM 3949 N N . GLU A 1 736 ? 51.933 -3.760 42.742 1.00 129.23 1651 GLU A N 1
ATOM 3950 C CA . GLU A 1 736 ? 51.590 -2.365 42.981 1.00 152.00 1651 GLU A CA 1
ATOM 3951 C C . GLU A 1 736 ? 50.905 -2.191 44.332 1.00 144.25 1651 GLU A C 1
ATOM 3952 O O . GLU A 1 736 ? 51.078 -1.172 45.001 1.00 152.73 1651 GLU A O 1
ATOM 3954 N N . PHE A 1 737 ? 50.128 -3.194 44.728 1.00 95.28 1652 PHE A N 1
ATOM 3955 C CA . PHE A 1 737 ? 49.413 -3.156 45.999 1.00 79.45 1652 PHE A CA 1
ATOM 3956 C C . PHE A 1 737 ? 50.312 -3.599 47.147 1.00 105.81 1652 PHE A C 1
ATOM 3957 O O . PHE A 1 737 ? 49.971 -3.434 48.319 1.00 100.68 1652 PHE A O 1
ATOM 3965 N N . LEU A 1 738 ? 51.464 -4.164 46.804 1.00 128.97 1653 LEU A N 1
ATOM 3966 C CA . LEU A 1 738 ? 52.453 -4.530 47.808 1.00 139.80 1653 LEU A CA 1
ATOM 3967 C C . LEU A 1 738 ? 52.903 -3.284 48.558 1.00 143.88 1653 LEU A C 1
ATOM 3968 O O . LEU A 1 738 ? 53.134 -3.324 49.771 1.00 131.96 1653 LEU A O 1
ATOM 3973 N N . ALA A 1 739 ? 53.006 -2.178 47.825 1.00 156.74 1654 ALA A N 1
ATOM 3974 C CA . ALA A 1 739 ? 53.368 -0.892 48.405 1.00 137.72 1654 ALA A CA 1
ATOM 3975 C C . ALA A 1 739 ? 52.453 -0.549 49.573 1.00 127.43 1654 ALA A C 1
ATOM 3976 O O . ALA A 1 739 ? 52.932 -0.279 50.673 1.00 125.16 1654 ALA A O 1
ATOM 3978 N N . LEU A 1 740 ? 51.142 -0.574 49.339 1.00 115.17 1655 LEU A N 1
ATOM 3979 C CA . LEU A 1 740 ? 50.185 -0.284 50.403 1.00 119.28 1655 LEU A CA 1
ATOM 3980 C C . LEU A 1 740 ? 50.202 -1.389 51.458 1.00 121.82 1655 LEU A C 1
ATOM 3981 O O . LEU A 1 740 ? 49.868 -1.145 52.618 1.00 94.04 1655 LEU A O 1
ATOM 3986 N N . VAL A 1 741 ? 50.596 -2.596 51.057 1.00 146.00 1656 VAL A N 1
ATOM 3987 C CA . VAL A 1 741 ? 50.699 -3.707 52.001 1.00 161.44 1656 VAL A CA 1
ATOM 3988 C C . VAL A 1 741 ? 51.734 -3.402 53.083 1.00 157.30 1656 VAL A C 1
ATOM 3989 O O . VAL A 1 741 ? 51.440 -3.540 54.271 1.00 140.47 1656 VAL A O 1
ATOM 3993 N N . TRP A 1 742 ? 52.936 -2.982 52.687 1.00 174.61 1657 TRP A N 1
ATOM 3994 C CA . TRP A 1 742 ? 53.951 -2.638 53.685 1.00 197.31 1657 TRP A CA 1
ATOM 3995 C C . TRP A 1 742 ? 53.962 -1.141 53.995 1.00 180.31 1657 TRP A C 1
ATOM 3996 O O . TRP A 1 742 ? 54.894 -0.634 54.618 1.00 133.66 1657 TRP A O 1
ATOM 4007 N N . ALA A 1 743 ? 52.908 -0.444 53.583 1.00 173.48 1658 ALA A N 1
ATOM 4008 C CA . ALA A 1 743 ? 52.777 0.980 53.875 1.00 148.40 1658 ALA A CA 1
ATOM 4009 C C . ALA A 1 743 ? 52.229 1.205 55.276 1.00 141.23 1658 ALA A C 1
ATOM 4010 O O . ALA A 1 743 ? 52.223 2.333 55.770 1.00 161.33 1658 ALA A O 1
ATOM 4012 N N . GLN A 1 744 ? 51.758 0.126 55.897 1.00 149.05 1659 GLN A N 1
ATOM 4013 C CA . GLN A 1 744 ? 51.096 0.179 57.198 1.00 156.24 1659 GLN A CA 1
ATOM 4014 C C . GLN A 1 744 ? 49.872 1.091 57.153 1.00 144.96 1659 GLN A C 1
ATOM 4015 O O . GLN A 1 744 ? 49.486 1.683 58.161 1.00 173.82 1659 GLN A O 1
ATOM 4017 N N . ASN A 1 745 ? 49.266 1.193 55.974 1.00 129.75 1660 ASN A N 1
ATOM 4018 C CA . ASN A 1 745 ? 48.066 1.997 55.781 1.00 183.14 1660 ASN A CA 1
ATOM 4019 C C . ASN A 1 745 ? 47.088 1.263 54.871 1.00 192.69 1660 ASN A C 1
ATOM 4020 O O . ASN A 1 745 ? 46.310 1.883 54.145 1.00 246.52 1660 ASN A O 1
ATOM 4022 N N . TYR A 1 746 ? 47.138 -0.064 54.916 1.00 118.40 1661 TYR A N 1
ATOM 4023 C CA . TYR A 1 746 ? 46.296 -0.897 54.067 1.00 113.64 1661 TYR A CA 1
ATOM 4024 C C . TYR A 1 746 ? 45.013 -1.313 54.775 1.00 149.57 1661 TYR A C 1
ATOM 4025 O O . TYR A 1 746 ? 43.914 -0.990 54.321 1.00 152.69 1661 TYR A O 1
ATOM 4027 N N . SER A 1 747 ? 45.169 -2.028 55.886 1.00 168.35 1662 SER A N 1
ATOM 4028 C CA . SER A 1 747 ? 44.049 -2.570 56.655 1.00 151.28 1662 SER A CA 1
ATOM 4029 C C . SER A 1 747 ? 43.144 -3.437 55.781 1.00 120.02 1662 SER A C 1
ATOM 4030 O O . SER A 1 747 ? 43.490 -4.571 55.449 1.00 79.21 1662 SER A O 1
ATOM 4033 N N . GLU A 1 748 ? 41.989 -2.894 55.409 1.00 124.78 1663 GLU A N 1
ATOM 4034 C CA . GLU A 1 748 ? 41.027 -3.623 54.591 1.00 120.04 1663 GLU A CA 1
ATOM 4035 C C . GLU A 1 748 ? 41.516 -3.776 53.154 1.00 131.30 1663 GLU A C 1
ATOM 4036 O O . GLU A 1 748 ? 41.165 -4.739 52.470 1.00 158.81 1663 GLU A O 1
ATOM 4038 N N . ALA A 1 749 ? 42.325 -2.822 52.704 1.00 116.62 1664 ALA A N 1
ATOM 4039 C CA . ALA A 1 749 ? 42.867 -2.848 51.350 1.00 107.32 1664 ALA A CA 1
ATOM 4040 C C . ALA A 1 749 ? 43.766 -4.064 51.150 1.00 138.43 1664 ALA A C 1
ATOM 4041 O O . ALA A 1 749 ? 43.782 -4.664 50.076 1.00 178.26 1664 ALA A O 1
ATOM 4043 N N . ASN A 1 750 ? 44.514 -4.420 52.191 1.00 100.52 1665 ASN A N 1
ATOM 4044 C CA . ASN A 1 750 ? 45.372 -5.598 52.151 1.00 79.37 1665 ASN A CA 1
ATOM 4045 C C . ASN A 1 750 ? 44.533 -6.867 52.058 1.00 130.00 1665 ASN A C 1
ATOM 4046 O O . ASN A 1 750 ? 44.940 -7.850 51.439 1.00 155.73 1665 ASN A O 1
ATOM 4048 N N . GLN A 1 751 ? 43.359 -6.837 52.680 1.00 131.02 1666 GLN A N 1
ATOM 4049 C CA . GLN A 1 751 ? 42.436 -7.963 52.637 1.00 140.22 1666 GLN A CA 1
ATOM 4050 C C . GLN A 1 751 ? 41.804 -8.081 51.256 1.00 118.88 1666 GLN A C 1
ATOM 4051 O O . GLN A 1 751 ? 41.515 -9.180 50.786 1.00 130.86 1666 GLN A O 1
ATOM 4053 N N . ALA A 1 752 ? 41.594 -6.937 50.613 1.00 99.94 1667 ALA A N 1
ATOM 4054 C CA . ALA A 1 752 ? 40.989 -6.899 49.288 1.00 86.54 1667 ALA A CA 1
ATOM 4055 C C . ALA A 1 752 ? 42.051 -6.983 48.195 1.00 90.50 1667 ALA A C 1
ATOM 4056 O O . ALA A 1 752 ? 41.738 -6.920 47.006 1.00 87.48 1667 ALA A O 1
ATOM 4058 N N . PHE A 1 753 ? 43.308 -7.122 48.605 1.00 92.82 1668 PHE A N 1
ATOM 4059 C CA . PHE A 1 753 ? 44.416 -7.240 47.664 1.00 106.26 1668 PHE A CA 1
ATOM 4060 C C . PHE A 1 753 ? 44.447 -8.633 47.046 1.00 136.95 1668 PHE A C 1
ATOM 4061 O O . PHE A 1 753 ? 45.056 -8.846 45.997 1.00 123.97 1668 PHE A O 1
ATOM 4063 N N . VAL A 1 754 ? 43.780 -9.576 47.707 1.00 131.49 1669 VAL A N 1
ATOM 4064 C CA . VAL A 1 754 ? 43.694 -10.951 47.230 1.00 135.45 1669 VAL A CA 1
ATOM 4065 C C . VAL A 1 754 ? 42.969 -10.990 45.888 1.00 137.62 1669 VAL A C 1
ATOM 4066 O O . VAL A 1 754 ? 43.198 -11.884 45.072 1.00 161.74 1669 VAL A O 1
ATOM 4070 N N . HIS A 1 755 ? 42.098 -10.009 45.664 1.00 127.27 1670 HIS A N 1
ATOM 4071 C CA . HIS A 1 755 ? 41.422 -9.854 44.381 1.00 113.17 1670 HIS A CA 1
ATOM 4072 C C . HIS A 1 755 ? 42.434 -9.646 43.258 1.00 129.49 1670 HIS A C 1
ATOM 4073 O O . HIS A 1 755 ? 42.192 -10.030 42.115 1.00 103.06 1670 HIS A O 1
ATOM 4080 N N . ARG A 1 756 ? 43.566 -9.036 43.594 1.00 157.70 1671 ARG A N 1
ATOM 4081 C CA . ARG A 1 756 ? 44.630 -8.794 42.626 1.00 162.38 1671 ARG A CA 1
ATOM 4082 C C . ARG A 1 756 ? 45.643 -9.936 42.625 1.00 147.45 1671 ARG A C 1
ATOM 4083 O O . ARG A 1 756 ? 46.269 -10.219 41.603 1.00 156.81 1671 ARG A O 1
ATOM 4085 N N . VAL A 1 757 ? 45.801 -10.584 43.776 1.00 147.87 1672 VAL A N 1
ATOM 4086 C CA . VAL A 1 757 ? 46.697 -11.730 43.895 1.00 145.10 1672 VAL A CA 1
ATOM 4087 C C . VAL A 1 757 ? 46.160 -12.888 43.057 1.00 142.27 1672 VAL A C 1
ATOM 4088 O O . VAL A 1 757 ? 46.926 -13.700 42.532 1.00 97.34 1672 VAL A O 1
ATOM 4092 N N . GLY A 1 758 ? 44.837 -12.944 42.928 1.00 152.17 1673 GLY A N 1
ATOM 4093 C CA . GLY A 1 758 ? 44.163 -13.976 42.159 1.00 109.16 1673 GLY A CA 1
ATOM 4094 C C . GLY A 1 758 ? 44.677 -14.201 40.747 1.00 127.64 1673 GLY A C 1
ATOM 4095 O O . GLY A 1 758 ? 45.226 -15.261 40.452 1.00 128.51 1673 GLY A O 1
ATOM 4096 N N . PRO A 1 759 ? 44.503 -13.207 39.861 1.00 174.38 1674 PRO A N 1
ATOM 4097 C CA . PRO A 1 759 ? 44.961 -13.333 38.472 1.00 194.08 1674 PRO A CA 1
ATOM 4098 C C . PRO A 1 759 ? 46.475 -13.199 38.311 1.00 172.31 1674 PRO A C 1
ATOM 4099 O O . PRO A 1 759 ? 46.957 -13.035 37.190 1.00 171.37 1674 PRO A O 1
ATOM 4103 N N . ASP A 1 760 ? 47.212 -13.271 39.415 1.00 151.23 1675 ASP A N 1
ATOM 4104 C CA . ASP A 1 760 ? 48.662 -13.129 39.378 1.00 163.98 1675 ASP A CA 1
ATOM 4105 C C . ASP A 1 760 ? 49.368 -14.428 39.756 1.00 185.02 1675 ASP A C 1
ATOM 4106 O O . ASP A 1 760 ? 50.570 -14.433 40.022 1.00 199.57 1675 ASP A O 1
ATOM 4108 N N . LEU A 1 761 ? 48.621 -15.528 39.779 1.00 173.02 1676 LEU A N 1
ATOM 4109 C CA . LEU A 1 761 ? 49.198 -16.830 40.100 1.00 145.82 1676 LEU A CA 1
ATOM 4110 C C . LEU A 1 761 ? 49.837 -17.457 38.865 1.00 142.77 1676 LEU A C 1
ATOM 4111 O O . LEU A 1 761 ? 50.538 -18.465 38.960 1.00 147.82 1676 LEU A O 1
ATOM 4116 N N . VAL A 1 762 ? 49.586 -16.853 37.708 1.00 163.13 1677 VAL A N 1
ATOM 4117 C CA . VAL A 1 762 ? 50.109 -17.356 36.444 1.00 184.04 1677 VAL A CA 1
ATOM 4118 C C . VAL A 1 762 ? 51.626 -17.215 36.392 1.00 196.78 1677 VAL A C 1
ATOM 4119 O O . VAL A 1 762 ? 52.217 -16.465 37.169 1.00 209.98 1677 VAL A O 1
ATOM 4121 N N . ASP A 1 766 ? 56.491 -18.703 40.319 1.00 202.26 1681 ASP A N 1
ATOM 4122 C CA . ASP A 1 766 ? 55.165 -18.111 40.448 1.00 199.16 1681 ASP A CA 1
ATOM 4123 C C . ASP A 1 766 ? 54.460 -18.613 41.704 1.00 185.82 1681 ASP A C 1
ATOM 4124 O O . ASP A 1 766 ? 53.346 -18.189 42.012 1.00 187.64 1681 ASP A O 1
ATOM 4126 N N . PHE A 1 767 ? 55.117 -19.515 42.426 1.00 161.48 1682 PHE A N 1
ATOM 4127 C CA . PHE A 1 767 ? 54.540 -20.095 43.634 1.00 152.15 1682 PHE A CA 1
ATOM 4128 C C . PHE A 1 767 ? 55.174 -19.512 44.894 1.00 145.66 1682 PHE A C 1
ATOM 4129 O O . PHE A 1 767 ? 54.483 -19.240 45.876 1.00 128.52 1682 PHE A O 1
ATOM 4131 N N . ARG A 1 768 ? 56.490 -19.324 44.859 1.00 151.23 1683 ARG A N 1
ATOM 4132 C CA . ARG A 1 768 ? 57.224 -18.791 46.002 1.00 154.31 1683 ARG A CA 1
ATOM 4133 C C . ARG A 1 768 ? 56.792 -17.362 46.318 1.00 154.66 1683 ARG A C 1
ATOM 4134 O O . ARG A 1 768 ? 56.661 -16.986 47.484 1.00 135.49 1683 ARG A O 1
ATOM 4136 N N . ARG A 1 769 ? 56.575 -16.573 45.269 1.00 167.37 1684 ARG A N 1
ATOM 4137 C CA . ARG A 1 769 ? 56.112 -15.199 45.417 1.00 156.01 1684 ARG A CA 1
ATOM 4138 C C . ARG A 1 769 ? 54.773 -15.161 46.144 1.00 143.82 1684 ARG A C 1
ATOM 4139 O O . ARG A 1 769 ? 54.632 -14.496 47.172 1.00 137.52 1684 ARG A O 1
ATOM 4147 N N . LEU A 1 770 ? 53.801 -15.891 45.604 1.00 130.57 1685 LEU A N 1
ATOM 4148 C CA . LEU A 1 770 ? 52.468 -15.980 46.190 1.00 129.10 1685 LEU A CA 1
ATOM 4149 C C . LEU A 1 770 ? 52.552 -16.462 47.635 1.00 111.94 1685 LEU A C 1
ATOM 4150 O O . LEU A 1 770 ? 51.794 -16.012 48.494 1.00 110.89 1685 LEU A O 1
ATOM 4155 N N . PHE A 1 771 ? 53.485 -17.372 47.893 1.00 114.34 1686 PHE A N 1
ATOM 4156 C CA . PHE A 1 771 ? 53.705 -17.890 49.237 1.00 157.23 1686 PHE A CA 1
ATOM 4157 C C . PHE A 1 771 ? 54.178 -16.776 50.168 1.00 125.94 1686 PHE A C 1
ATOM 4158 O O . PHE A 1 771 ? 53.763 -16.703 51.324 1.00 126.30 1686 PHE A O 1
ATOM 4166 N N . ARG A 1 772 ? 55.041 -15.906 49.652 1.00 95.80 1687 ARG A N 1
ATOM 4167 C CA . ARG A 1 772 ? 55.576 -14.797 50.437 1.00 90.99 1687 ARG A CA 1
ATOM 4168 C C . ARG A 1 772 ? 54.514 -13.737 50.724 1.00 121.85 1687 ARG A C 1
ATOM 4169 O O . ARG A 1 772 ? 54.411 -13.242 51.849 1.00 126.57 1687 ARG A O 1
ATOM 4177 N N . PHE A 1 773 ? 53.730 -13.387 49.707 1.00 143.79 1688 PHE A N 1
ATOM 4178 C CA . PHE A 1 773 ? 52.636 -12.436 49.885 1.00 150.86 1688 PHE A CA 1
ATOM 4179 C C . PHE A 1 773 ? 51.622 -12.980 50.886 1.00 130.02 1688 PHE A C 1
ATOM 4180 O O . PHE A 1 773 ? 51.127 -12.251 51.750 1.00 145.55 1688 PHE A O 1
ATOM 4188 N N . ALA A 1 774 ? 51.328 -14.270 50.768 1.00 89.25 1689 ALA A N 1
ATOM 4189 C CA . ALA A 1 774 ? 50.404 -14.932 51.678 1.00 93.75 1689 ALA A CA 1
ATOM 4190 C C . ALA A 1 774 ? 50.983 -14.991 53.088 1.00 91.37 1689 ALA A C 1
ATOM 4191 O O . ALA A 1 774 ? 50.241 -15.025 54.068 1.00 78.72 1689 ALA A O 1
ATOM 4193 N N . GLN A 1 775 ? 52.309 -15.011 53.184 1.00 91.78 1690 GLN A N 1
ATOM 4194 C CA . GLN A 1 775 ? 52.978 -14.935 54.478 1.00 121.94 1690 GLN A CA 1
ATOM 4195 C C . GLN A 1 775 ? 52.803 -13.545 55.076 1.00 142.01 1690 GLN A C 1
ATOM 4196 O O . GLN A 1 775 ? 52.613 -13.397 56.284 1.00 142.43 1690 GLN A O 1
ATOM 4202 N N . LEU A 1 776 ? 52.872 -12.528 54.221 1.00 162.60 1691 LEU A N 1
ATOM 4203 C CA . LEU A 1 776 ? 52.652 -11.152 54.653 1.00 146.13 1691 LEU A CA 1
ATOM 4204 C C . LEU A 1 776 ? 51.227 -10.975 55.164 1.00 144.22 1691 LEU A C 1
ATOM 4205 O O . LEU A 1 776 ? 50.998 -10.305 56.171 1.00 133.80 1691 LEU A O 1
ATOM 4210 N N . LEU A 1 777 ? 50.272 -11.579 54.464 1.00 145.41 1692 LEU A N 1
ATOM 4211 C CA . LEU A 1 777 ? 48.876 -11.527 54.884 1.00 139.78 1692 LEU A CA 1
ATOM 4212 C C . LEU A 1 777 ? 48.647 -12.381 56.128 1.00 146.72 1692 LEU A C 1
ATOM 4213 O O . LEU A 1 777 ? 47.708 -12.146 56.888 1.00 144.81 1692 LEU A O 1
ATOM 4218 N N . PHE A 1 778 ? 49.510 -13.372 56.329 1.00 131.88 1693 PHE A N 1
ATOM 4219 C CA . PHE A 1 778 ? 49.418 -14.241 57.496 1.00 120.87 1693 PHE A CA 1
ATOM 4220 C C . PHE A 1 778 ? 49.931 -13.525 58.739 1.00 151.13 1693 PHE A C 1
ATOM 4221 O O . PHE A 1 778 ? 49.420 -13.730 59.840 1.00 176.78 1693 PHE A O 1
ATOM 4223 N N . LYS A 1 779 ? 50.943 -12.684 58.554 1.00 164.62 1694 LYS A N 1
ATOM 4224 C CA . LYS A 1 779 ? 51.503 -11.906 59.652 1.00 161.46 1694 LYS A CA 1
ATOM 4225 C C . LYS A 1 779 ? 50.508 -10.855 60.131 1.00 130.27 1694 LYS A C 1
ATOM 4226 O O . LYS A 1 779 ? 50.494 -10.487 61.305 1.00 119.63 1694 LYS A O 1
ATOM 4228 N N . VAL A 1 780 ? 49.675 -10.375 59.212 1.00 126.45 1695 VAL A N 1
ATOM 4229 C CA . VAL A 1 780 ? 48.661 -9.382 59.540 1.00 157.97 1695 VAL A CA 1
ATOM 4230 C C . VAL A 1 780 ? 47.302 -10.058 59.677 1.00 131.87 1695 VAL A C 1
ATOM 4231 O O . VAL A 1 780 ? 46.570 -10.210 58.698 1.00 117.19 1695 VAL A O 1
ATOM 4235 N N . LYS A 1 781 ? 46.970 -10.465 60.898 1.00 113.00 1696 LYS A N 1
ATOM 4236 C CA . LYS A 1 781 ? 45.705 -11.138 61.165 1.00 110.78 1696 LYS A CA 1
ATOM 4237 C C . LYS A 1 781 ? 44.649 -10.152 61.654 1.00 113.85 1696 LYS A C 1
ATOM 4238 O O . LYS A 1 781 ? 43.677 -10.539 62.303 1.00 125.88 1696 LYS A O 1
ATOM 4244 N N . GLY A 1 782 ? 44.846 -8.876 61.337 1.00 110.90 1697 GLY A N 1
ATOM 4245 C CA . GLY A 1 782 ? 43.924 -7.836 61.753 1.00 152.62 1697 GLY A CA 1
ATOM 4246 C C . GLY A 1 782 ? 42.662 -7.770 60.916 1.00 139.20 1697 GLY A C 1
ATOM 4247 O O . GLY A 1 782 ? 42.393 -8.660 60.109 1.00 102.98 1697 GLY A O 1
ATOM 4248 N N . LYS A 1 783 ? 41.886 -6.709 61.110 1.00 188.69 1698 LYS A N 1
ATOM 4249 C CA . LYS A 1 783 ? 40.640 -6.524 60.376 1.00 203.18 1698 LYS A CA 1
ATOM 4250 C C . LYS A 1 783 ? 40.907 -6.209 58.907 1.00 218.74 1698 LYS A C 1
ATOM 4251 O O . LYS A 1 783 ? 40.657 -7.037 58.031 1.00 228.66 1698 LYS A O 1
ATOM 4253 N N . GLN A 1 785 ? 35.631 -6.799 57.508 1.00 167.36 1700 GLN A N 1
ATOM 4254 C CA . GLN A 1 785 ? 35.123 -8.164 57.461 1.00 201.09 1700 GLN A CA 1
ATOM 4255 C C . GLN A 1 785 ? 36.126 -9.141 58.066 1.00 218.11 1700 GLN A C 1
ATOM 4256 O O . GLN A 1 785 ? 35.792 -9.899 58.978 1.00 229.91 1700 GLN A O 1
ATOM 4258 N N . ASP A 1 786 ? 37.350 -9.111 57.544 1.00 193.10 1701 ASP A N 1
ATOM 4259 C CA . ASP A 1 786 ? 38.444 -9.952 58.025 1.00 165.20 1701 ASP A CA 1
ATOM 4260 C C . ASP A 1 786 ? 38.110 -11.441 57.966 1.00 191.83 1701 ASP A C 1
ATOM 4261 O O . ASP A 1 786 ? 38.183 -12.142 58.975 1.00 194.59 1701 ASP A O 1
ATOM 4263 N N . TRP A 1 787 ? 37.744 -11.917 56.780 1.00 208.91 1702 TRP A N 1
ATOM 4264 C CA . TRP A 1 787 ? 37.511 -13.341 56.570 1.00 191.60 1702 TRP A CA 1
ATOM 4265 C C . TRP A 1 787 ? 38.844 -14.047 56.345 1.00 189.46 1702 TRP A C 1
ATOM 4266 O O . TRP A 1 787 ? 39.158 -14.461 55.229 1.00 183.53 1702 TRP A O 1
ATOM 4268 N N . ASP A 1 788 ? 39.621 -14.175 57.416 1.00 189.44 1703 ASP A N 1
ATOM 4269 C CA . ASP A 1 788 ? 40.975 -14.712 57.337 1.00 192.89 1703 ASP A CA 1
ATOM 4270 C C . ASP A 1 788 ? 40.993 -16.177 56.907 1.00 207.00 1703 ASP A C 1
ATOM 4271 O O . ASP A 1 788 ? 41.915 -16.618 56.221 1.00 208.55 1703 ASP A O 1
ATOM 4276 N N . ARG A 1 789 ? 39.971 -16.924 57.314 1.00 209.46 1704 ARG A N 1
ATOM 4277 C CA . ARG A 1 789 ? 39.872 -18.339 56.973 1.00 191.96 1704 ARG A CA 1
ATOM 4278 C C . ARG A 1 789 ? 39.707 -18.532 55.469 1.00 165.42 1704 ARG A C 1
ATOM 4279 O O . ARG A 1 789 ? 40.278 -19.453 54.885 1.00 144.44 1704 ARG A O 1
ATOM 4281 N N . GLY A 1 790 ? 38.924 -17.656 54.847 1.00 175.88 1705 GLY A N 1
ATOM 4282 C CA . GLY A 1 790 ? 38.697 -17.718 53.415 1.00 168.84 1705 GLY A CA 1
ATOM 4283 C C . GLY A 1 790 ? 39.778 -17.020 52.614 1.00 150.29 1705 GLY A C 1
ATOM 4284 O O . GLY A 1 790 ? 39.868 -17.185 51.397 1.00 131.56 1705 GLY A O 1
ATOM 4285 N N . ALA A 1 791 ? 40.603 -16.236 53.301 1.00 154.55 1706 ALA A N 1
ATOM 4286 C CA . ALA A 1 791 ? 41.687 -15.509 52.653 1.00 124.24 1706 ALA A CA 1
ATOM 4287 C C . ALA A 1 791 ? 42.988 -16.302 52.713 1.00 140.84 1706 ALA A C 1
ATOM 4288 O O . ALA A 1 791 ? 43.918 -16.045 51.948 1.00 102.05 1706 ALA A O 1
ATOM 4290 N N . ALA A 1 792 ? 43.045 -17.268 53.624 1.00 174.21 1707 ALA A N 1
ATOM 4291 C CA . ALA A 1 792 ? 44.235 -18.097 53.789 1.00 161.97 1707 ALA A CA 1
ATOM 4292 C C . ALA A 1 792 ? 44.292 -19.202 52.739 1.00 129.73 1707 ALA A C 1
ATOM 4293 O O . ALA A 1 792 ? 45.260 -19.962 52.680 1.00 116.19 1707 ALA A O 1
ATOM 4295 N N . VAL A 1 793 ? 43.252 -19.283 51.913 1.00 130.74 1708 VAL A N 1
ATOM 4296 C CA . VAL A 1 793 ? 43.169 -20.288 50.858 1.00 144.41 1708 VAL A CA 1
ATOM 4297 C C . VAL A 1 793 ? 44.329 -20.128 49.880 1.00 122.67 1708 VAL A C 1
ATOM 4298 O O . VAL A 1 793 ? 44.892 -21.115 49.399 1.00 106.38 1708 VAL A O 1
ATOM 4302 N N . TYR A 1 794 ? 44.688 -18.879 49.599 1.00 116.82 1709 TYR A N 1
ATOM 4303 C CA . TYR A 1 794 ? 45.801 -18.575 48.706 1.00 108.26 1709 TYR A CA 1
ATOM 4304 C C . TYR A 1 794 ? 47.108 -19.147 49.247 1.00 114.53 1709 TYR A C 1
ATOM 4305 O O . TYR A 1 794 ? 48.000 -19.512 48.483 1.00 131.29 1709 TYR A O 1
ATOM 4307 N N . LEU A 1 795 ? 47.212 -19.222 50.570 1.00 102.47 1710 LEU A N 1
ATOM 4308 C CA . LEU A 1 795 ? 48.382 -19.802 51.216 1.00 113.03 1710 LEU A CA 1
ATOM 4309 C C . LEU A 1 795 ? 48.261 -21.321 51.276 1.00 135.73 1710 LEU A C 1
ATOM 4310 O O . LEU A 1 795 ? 49.264 -22.035 51.292 1.00 128.78 1710 LEU A O 1
ATOM 4315 N N . LEU A 1 796 ? 47.025 -21.810 51.302 1.00 115.65 1711 LEU A N 1
ATOM 4316 C CA . LEU A 1 796 ? 46.771 -23.241 51.411 1.00 99.02 1711 LEU A CA 1
ATOM 4317 C C . LEU A 1 796 ? 46.811 -23.941 50.054 1.00 118.59 1711 LEU A C 1
ATOM 4318 O O . LEU A 1 796 ? 46.750 -25.169 49.983 1.00 158.54 1711 LEU A O 1
ATOM 4323 N N . TYR A 1 797 ? 46.915 -23.164 48.981 1.00 84.04 1712 TYR A N 1
ATOM 4324 C CA . TYR A 1 797 ? 46.991 -23.737 47.637 1.00 87.59 1712 TYR A CA 1
ATOM 4325 C C . TYR A 1 797 ? 48.362 -24.346 47.296 1.00 103.91 1712 TYR A C 1
ATOM 4326 O O . TYR A 1 797 ? 48.417 -25.470 46.794 1.00 140.93 1712 TYR A O 1
ATOM 4335 N N . PRO A 1 798 ? 49.473 -23.621 47.552 1.00 83.80 1713 PRO A N 1
ATOM 4336 C CA . PRO A 1 798 ? 50.754 -24.263 47.232 1.00 94.02 1713 PRO A CA 1
ATOM 4337 C C . PRO A 1 798 ? 51.051 -25.460 48.132 1.00 129.41 1713 PRO A C 1
ATOM 4338 O O . PRO A 1 798 ? 51.918 -26.274 47.812 1.00 142.05 1713 PRO A O 1
ATOM 4342 N N . MET A 1 799 ? 50.333 -25.554 49.246 1.00 129.87 1714 MET A N 1
ATOM 4343 C CA . MET A 1 799 ? 50.430 -26.704 50.135 1.00 134.60 1714 MET A CA 1
ATOM 4344 C C . MET A 1 799 ? 49.967 -27.962 49.409 1.00 136.40 1714 MET A C 1
ATOM 4345 O O . MET A 1 799 ? 50.676 -28.968 49.371 1.00 131.95 1714 MET A O 1
ATOM 4350 N N . ALA A 1 800 ? 48.773 -27.890 48.828 1.00 122.39 1715 ALA A N 1
ATOM 4351 C CA . ALA A 1 800 ? 48.208 -29.008 48.083 1.00 135.98 1715 ALA A CA 1
ATOM 4352 C C . ALA A 1 800 ? 48.920 -29.190 46.746 1.00 122.94 1715 ALA A C 1
ATOM 4353 O O . ALA A 1 800 ? 48.936 -30.286 46.186 1.00 111.05 1715 ALA A O 1
ATOM 4355 N N . ARG A 1 801 ? 49.504 -28.109 46.239 1.00 152.17 1716 ARG A N 1
ATOM 4356 C CA . ARG A 1 801 ? 50.240 -28.159 44.982 1.00 156.09 1716 ARG A CA 1
ATOM 4357 C C . ARG A 1 801 ? 51.555 -28.913 45.153 1.00 179.74 1716 ARG A C 1
ATOM 4358 O O . ARG A 1 801 ? 51.994 -29.629 44.253 1.00 182.41 1716 ARG A O 1
ATOM 4360 N N . LEU A 1 802 ? 52.177 -28.747 46.316 1.00 183.28 1717 LEU A N 1
ATOM 4361 C CA . LEU A 1 802 ? 53.444 -29.409 46.608 1.00 160.63 1717 LEU A CA 1
ATOM 4362 C C . LEU A 1 802 ? 53.222 -30.735 47.329 1.00 126.31 1717 LEU A C 1
ATOM 4363 O O . LEU A 1 802 ? 54.157 -31.514 47.514 1.00 147.97 1717 LEU A O 1
ATOM 4365 N N . GLN A 1 803 ? 51.981 -30.985 47.734 1.00 114.01 1718 GLN A N 1
ATOM 4366 C CA . GLN A 1 803 ? 51.636 -32.221 48.429 1.00 130.99 1718 GLN A CA 1
ATOM 4367 C C . GLN A 1 803 ? 51.743 -33.424 47.496 1.00 151.00 1718 GLN A C 1
ATOM 4368 O O . GLN A 1 803 ? 52.383 -34.422 47.826 1.00 153.77 1718 GLN A O 1
ATOM 4374 N N . GLY A 1 804 ? 51.110 -33.322 46.332 1.00 173.41 1719 GLY A N 1
ATOM 4375 C CA . GLY A 1 804 ? 51.134 -34.395 45.355 1.00 163.87 1719 GLY A CA 1
ATOM 4376 C C . GLY A 1 804 ? 50.126 -35.490 45.642 1.00 148.46 1719 GLY A C 1
ATOM 4377 O O . GLY A 1 804 ? 49.953 -35.902 46.789 1.00 151.68 1719 GLY A O 1
ATOM 4378 N N . GLN A 1 806 ? 48.702 -37.395 48.196 1.00 178.94 1721 GLN A N 1
ATOM 4379 C CA . GLN A 1 806 ? 48.365 -38.749 47.772 1.00 184.64 1721 GLN A CA 1
ATOM 4380 C C . GLN A 1 806 ? 48.679 -39.761 48.868 1.00 212.43 1721 GLN A C 1
ATOM 4381 O O . GLN A 1 806 ? 48.656 -40.969 48.637 1.00 223.48 1721 GLN A O 1
ATOM 4383 N N . HIS A 1 807 ? 48.975 -39.258 50.063 1.00 206.43 1722 HIS A N 1
ATOM 4384 C CA . HIS A 1 807 ? 49.273 -40.116 51.204 1.00 196.61 1722 HIS A CA 1
ATOM 4385 C C . HIS A 1 807 ? 48.232 -39.932 52.302 1.00 198.77 1722 HIS A C 1
ATOM 4386 O O . HIS A 1 807 ? 48.316 -40.551 53.363 1.00 180.09 1722 HIS A O 1
ATOM 4393 N N . GLY A 1 808 ? 47.251 -39.075 52.037 1.00 207.02 1723 GLY A N 1
ATOM 4394 C CA . GLY A 1 808 ? 46.208 -38.780 53.000 1.00 196.23 1723 GLY A CA 1
ATOM 4395 C C . GLY A 1 808 ? 45.870 -37.303 53.048 1.00 172.45 1723 GLY A C 1
ATOM 4396 O O . GLY A 1 808 ? 46.721 -36.457 52.773 1.00 144.71 1723 GLY A O 1
ATOM 4397 N N . LEU A 1 809 ? 44.626 -36.992 53.395 1.00 173.09 1724 LEU A N 1
ATOM 4398 C CA . LEU A 1 809 ? 44.177 -35.606 53.467 1.00 157.83 1724 LEU A CA 1
ATOM 4399 C C . LEU A 1 809 ? 44.863 -34.868 54.613 1.00 168.86 1724 LEU A C 1
ATOM 4400 O O . LEU A 1 809 ? 45.339 -35.484 55.566 1.00 162.85 1724 LEU A O 1
ATOM 4405 N N . ASP A 1 810 ? 44.909 -33.544 54.510 1.00 179.42 1725 ASP A N 1
ATOM 4406 C CA . ASP A 1 810 ? 45.630 -32.718 55.472 1.00 168.71 1725 ASP A CA 1
ATOM 4407 C C . ASP A 1 810 ? 44.795 -32.409 56.710 1.00 165.17 1725 ASP A C 1
ATOM 4408 O O . ASP A 1 810 ? 45.283 -31.773 57.645 1.00 152.78 1725 ASP A O 1
ATOM 4413 N N . LYS A 1 811 ? 43.535 -32.846 56.695 1.00 165.16 1726 LYS A N 1
ATOM 4414 C CA . LYS A 1 811 ? 42.540 -32.486 57.712 1.00 148.18 1726 LYS A CA 1
ATOM 4415 C C . LYS A 1 811 ? 42.297 -30.976 57.721 1.00 148.64 1726 LYS A C 1
ATOM 4416 O O . LYS A 1 811 ? 41.628 -30.444 58.607 1.00 134.85 1726 LYS A O 1
ATOM 4418 N N . PHE A 1 812 ? 42.850 -30.301 56.719 1.00 163.42 1727 PHE A N 1
ATOM 4419 C CA . PHE A 1 812 ? 42.652 -28.877 56.505 1.00 163.39 1727 PHE A CA 1
ATOM 4420 C C . PHE A 1 812 ? 42.525 -28.658 55.005 1.00 151.01 1727 PHE A C 1
ATOM 4421 O O . PHE A 1 812 ? 42.299 -27.542 54.538 1.00 138.34 1727 PHE A O 1
ATOM 4423 N N . ASP A 1 813 ? 42.686 -29.746 54.258 1.00 148.18 1728 ASP A N 1
ATOM 4424 C CA . ASP A 1 813 ? 42.482 -29.732 52.818 1.00 134.87 1728 ASP A CA 1
ATOM 4425 C C . ASP A 1 813 ? 41.003 -29.536 52.522 1.00 154.95 1728 ASP A C 1
ATOM 4426 O O . ASP A 1 813 ? 40.635 -28.861 51.564 1.00 152.29 1728 ASP A O 1
ATOM 4428 N N . HIS A 1 814 ? 40.159 -30.131 53.359 1.00 176.26 1729 HIS A N 1
ATOM 4429 C CA . HIS A 1 814 ? 38.718 -29.944 53.253 1.00 175.90 1729 HIS A CA 1
ATOM 4430 C C . HIS A 1 814 ? 38.348 -28.526 53.673 1.00 168.28 1729 HIS A C 1
ATOM 4431 O O . HIS A 1 814 ? 37.309 -27.999 53.274 1.00 161.14 1729 HIS A O 1
ATOM 4433 N N . GLN A 1 815 ? 39.208 -27.914 54.481 1.00 166.85 1730 GLN A N 1
ATOM 4434 C CA . GLN A 1 815 ? 39.005 -26.540 54.919 1.00 154.54 1730 GLN A CA 1
ATOM 4435 C C . GLN A 1 815 ? 39.327 -25.566 53.791 1.00 138.08 1730 GLN A C 1
ATOM 4436 O O . GLN A 1 815 ? 38.648 -24.552 53.625 1.00 128.62 1730 GLN A O 1
ATOM 4438 N N . LEU A 1 816 ? 40.362 -25.876 53.016 1.00 128.98 1731 LEU A N 1
ATOM 4439 C CA . LEU A 1 816 ? 40.724 -25.038 51.879 1.00 119.02 1731 LEU A CA 1
ATOM 4440 C C . LEU A 1 816 ? 39.796 -25.334 50.707 1.00 121.83 1731 LEU A C 1
ATOM 4441 O O . LEU A 1 816 ? 39.656 -24.519 49.798 1.00 121.01 1731 LEU A O 1
ATOM 4446 N N . PHE A 1 817 ? 39.166 -26.505 50.732 1.00 114.71 1732 PHE A N 1
ATOM 4447 C CA . PHE A 1 817 ? 38.152 -26.846 49.740 1.00 123.03 1732 PHE A CA 1
ATOM 4448 C C . PHE A 1 817 ? 36.869 -26.083 50.041 1.00 128.14 1732 PHE A C 1
ATOM 4449 O O . PHE A 1 817 ? 36.200 -25.587 49.135 1.00 151.75 1732 PHE A O 1
ATOM 4457 N N . ASP A 1 818 ? 36.533 -25.997 51.325 1.00 127.79 1733 ASP A N 1
ATOM 4458 C CA . ASP A 1 818 ? 35.363 -25.248 51.764 1.00 146.85 1733 ASP A CA 1
ATOM 4459 C C . ASP A 1 818 ? 35.585 -23.756 51.551 1.00 136.27 1733 ASP A C 1
ATOM 4460 O O . ASP A 1 818 ? 34.653 -23.019 51.228 1.00 127.83 1733 ASP A O 1
ATOM 4462 N N . GLY A 1 819 ? 36.826 -23.317 51.733 1.00 106.20 1734 GLY A N 1
ATOM 4463 C CA . GLY A 1 819 ? 37.187 -21.932 51.500 1.00 85.93 1734 GLY A CA 1
ATOM 4464 C C . GLY A 1 819 ? 37.188 -21.585 50.025 1.00 89.96 1734 GLY A C 1
ATOM 4465 O O . GLY A 1 819 ? 36.790 -20.487 49.635 1.00 119.38 1734 GLY A O 1
ATOM 4466 N N . LEU A 1 820 ? 37.636 -22.528 49.203 1.00 80.72 1735 LEU A N 1
ATOM 4467 C CA . LEU A 1 820 ? 37.661 -22.344 47.757 1.00 84.17 1735 LEU A CA 1
ATOM 4468 C C . LEU A 1 820 ? 36.237 -22.332 47.215 1.00 91.62 1735 LEU A C 1
ATOM 4469 O O . LEU A 1 820 ? 35.930 -21.608 46.271 1.00 95.34 1735 LEU A O 1
ATOM 4474 N N . VAL A 1 821 ? 35.371 -23.139 47.821 1.00 98.53 1736 VAL A N 1
ATOM 4475 C CA . VAL A 1 821 ? 33.975 -23.213 47.411 1.00 92.26 1736 VAL A CA 1
ATOM 4476 C C . VAL A 1 821 ? 33.239 -21.945 47.827 1.00 98.90 1736 VAL A C 1
ATOM 4477 O O . VAL A 1 821 ? 32.456 -21.389 47.056 1.00 155.77 1736 VAL A O 1
ATOM 4479 N N . ALA A 1 822 ? 33.494 -21.495 49.052 1.00 76.88 1737 ALA A N 1
ATOM 4480 C CA . ALA A 1 822 ? 32.878 -20.277 49.565 1.00 123.93 1737 ALA A CA 1
ATOM 4481 C C . ALA A 1 822 ? 33.339 -19.064 48.765 1.00 140.81 1737 ALA A C 1
ATOM 4482 O O . ALA A 1 822 ? 32.568 -18.134 48.531 1.00 139.59 1737 ALA A O 1
ATOM 4484 N N . LEU A 1 823 ? 34.601 -19.083 48.347 1.00 136.49 1738 LEU A N 1
ATOM 4485 C CA . LEU A 1 823 ? 35.152 -18.006 47.535 1.00 127.60 1738 LEU A CA 1
ATOM 4486 C C . LEU A 1 823 ? 34.535 -18.042 46.141 1.00 128.68 1738 LEU A C 1
ATOM 4487 O O . LEU A 1 823 ? 34.170 -17.006 45.589 1.00 129.10 1738 LEU A O 1
ATOM 4492 N N . ARG A 1 824 ? 34.418 -19.243 45.582 1.00 131.05 1739 ARG A N 1
ATOM 4493 C CA . ARG A 1 824 ? 33.845 -19.426 44.252 1.00 118.57 1739 ARG A CA 1
ATOM 4494 C C . ARG A 1 824 ? 32.375 -19.028 44.225 1.00 131.06 1739 ARG A C 1
ATOM 4495 O O . ARG A 1 824 ? 31.848 -18.632 43.185 1.00 142.67 1739 ARG A O 1
ATOM 4497 N N . GLY A 1 825 ? 31.716 -19.138 45.374 1.00 124.53 1740 GLY A N 1
ATOM 4498 C CA . GLY A 1 825 ? 30.327 -18.740 45.494 1.00 117.47 1740 GLY A CA 1
ATOM 4499 C C . GLY A 1 825 ? 30.170 -17.257 45.764 1.00 148.29 1740 GLY A C 1
ATOM 4500 O O . GLY A 1 825 ? 29.191 -16.640 45.342 1.00 123.34 1740 GLY A O 1
ATOM 4501 N N . GLN A 1 826 ? 31.142 -16.682 46.466 1.00 167.35 1741 GLN A N 1
ATOM 4502 C CA . GLN A 1 826 ? 31.107 -15.265 46.809 1.00 165.96 1741 GLN A CA 1
ATOM 4503 C C . GLN A 1 826 ? 31.650 -14.402 45.674 1.00 165.42 1741 GLN A C 1
ATOM 4504 O O . GLN A 1 826 ? 31.207 -13.269 45.482 1.00 156.13 1741 GLN A O 1
ATOM 4506 N N . THR A 1 827 ? 32.614 -14.938 44.930 1.00 172.47 1742 THR A N 1
ATOM 4507 C CA . THR A 1 827 ? 33.178 -14.228 43.787 1.00 168.04 1742 THR A CA 1
ATOM 4508 C C . THR A 1 827 ? 32.110 -14.025 42.720 1.00 172.02 1742 THR A C 1
ATOM 4509 O O . THR A 1 827 ? 31.585 -14.988 42.162 1.00 161.75 1742 THR A O 1
ATOM 4511 N N . HIS A 1 828 ? 31.796 -12.765 42.443 1.00 166.79 1743 HIS A N 1
ATOM 4512 C CA . HIS A 1 828 ? 30.712 -12.429 41.530 1.00 158.65 1743 HIS A CA 1
ATOM 4513 C C . HIS A 1 828 ? 31.132 -12.547 40.068 1.00 141.95 1743 HIS A C 1
ATOM 4514 O O . HIS A 1 828 ? 31.799 -13.506 39.678 1.00 161.66 1743 HIS A O 1
ATOM 4521 N N . GLY A 1 829 ? 30.740 -11.563 39.264 1.00 122.12 1744 GLY A N 1
ATOM 4522 C CA . GLY A 1 829 ? 30.991 -11.592 37.834 1.00 117.43 1744 GLY A CA 1
ATOM 4523 C C . GLY A 1 829 ? 32.425 -11.320 37.417 1.00 113.11 1744 GLY A C 1
ATOM 4524 O O . GLY A 1 829 ? 32.670 -10.650 36.414 1.00 137.11 1744 GLY A O 1
ATOM 4525 N N . ASP A 1 830 ? 33.374 -11.842 38.186 1.00 119.31 1745 ASP A N 1
ATOM 4526 C CA . ASP A 1 830 ? 34.787 -11.715 37.854 1.00 130.58 1745 ASP A CA 1
ATOM 4527 C C . ASP A 1 830 ? 35.283 -12.993 37.191 1.00 124.69 1745 ASP A C 1
ATOM 4528 O O . ASP A 1 830 ? 35.544 -13.991 37.863 1.00 127.44 1745 ASP A O 1
ATOM 4533 N N . ILE A 1 831 ? 35.406 -12.956 35.868 1.00 110.61 1746 ILE A N 1
ATOM 4534 C CA . ILE A 1 831 ? 35.814 -14.124 35.099 1.00 107.01 1746 ILE A CA 1
ATOM 4535 C C . ILE A 1 831 ? 37.247 -14.514 35.440 1.00 95.95 1746 ILE A C 1
ATOM 4536 O O . ILE A 1 831 ? 37.591 -15.695 35.446 1.00 112.46 1746 ILE A O 1
ATOM 4541 N N . ARG A 1 832 ? 38.076 -13.516 35.727 1.00 83.92 1747 ARG A N 1
ATOM 4542 C CA . ARG A 1 832 ? 39.475 -13.751 36.068 1.00 69.27 1747 ARG A CA 1
ATOM 4543 C C . ARG A 1 832 ? 39.604 -14.545 37.364 1.00 104.83 1747 ARG A C 1
ATOM 4544 O O . ARG A 1 832 ? 40.393 -15.486 37.450 1.00 114.25 1747 ARG A O 1
ATOM 4546 N N . GLN A 1 833 ? 38.822 -14.160 38.368 1.00 122.98 1748 GLN A N 1
ATOM 4547 C CA . GLN A 1 833 ? 38.846 -14.829 39.664 1.00 115.01 1748 GLN A CA 1
ATOM 4548 C C . GLN A 1 833 ? 38.328 -16.259 39.558 1.00 93.63 1748 GLN A C 1
ATOM 4549 O O . GLN A 1 833 ? 38.925 -17.188 40.103 1.00 121.49 1748 GLN A O 1
ATOM 4551 N N . GLU A 1 834 ? 37.214 -16.426 38.851 1.00 89.47 1749 GLU A N 1
ATOM 4552 C CA . GLU A 1 834 ? 36.605 -17.740 38.668 1.00 138.52 1749 GLU A CA 1
ATOM 4553 C C . GLU A 1 834 ? 37.536 -18.675 37.903 1.00 114.70 1749 GLU A C 1
ATOM 4554 O O . GLU A 1 834 ? 37.656 -19.855 38.234 1.00 90.15 1749 GLU A O 1
ATOM 4556 N N . ALA A 1 835 ? 38.194 -18.140 36.881 1.00 116.94 1750 ALA A N 1
ATOM 4557 C CA . ALA A 1 835 ? 39.129 -18.920 36.081 1.00 107.57 1750 ALA A CA 1
ATOM 4558 C C . ALA A 1 835 ? 40.374 -19.265 36.890 1.00 90.11 1750 ALA A C 1
ATOM 4559 O O . ALA A 1 835 ? 40.960 -20.335 36.722 1.00 95.98 1750 ALA A O 1
ATOM 4561 N N . ALA A 1 836 ? 40.773 -18.349 37.768 1.00 87.87 1751 ALA A N 1
ATOM 4562 C CA . ALA A 1 836 ? 41.937 -18.563 38.619 1.00 98.80 1751 ALA A CA 1
ATOM 4563 C C . ALA A 1 836 ? 41.674 -19.678 39.624 1.00 82.78 1751 ALA A C 1
ATOM 4564 O O . ALA A 1 836 ? 42.488 -20.592 39.778 1.00 83.36 1751 ALA A O 1
ATOM 4566 N N . ILE A 1 837 ? 40.533 -19.603 40.303 1.00 66.32 1752 ILE A N 1
ATOM 4567 C CA . ILE A 1 837 ? 40.188 -20.606 41.301 1.00 52.39 1752 ILE A CA 1
ATOM 4568 C C . ILE A 1 837 ? 39.897 -21.939 40.618 1.00 93.54 1752 ILE A C 1
ATOM 4569 O O . ILE A 1 837 ? 40.124 -22.996 41.203 1.00 118.57 1752 ILE A O 1
ATOM 4574 N N . ALA A 1 838 ? 39.407 -21.889 39.382 1.00 108.39 1753 ALA A N 1
ATOM 4575 C CA . ALA A 1 838 ? 39.147 -23.107 38.620 1.00 111.28 1753 ALA A CA 1
ATOM 4576 C C . ALA A 1 838 ? 40.456 -23.791 38.239 1.00 92.93 1753 ALA A C 1
ATOM 4577 O O . ALA A 1 838 ? 40.583 -25.012 38.342 1.00 104.81 1753 ALA A O 1
ATOM 4579 N N . ASP A 1 839 ? 41.423 -22.994 37.795 1.00 93.42 1754 ASP A N 1
ATOM 4580 C CA . ASP A 1 839 ? 42.738 -23.509 37.434 1.00 91.34 1754 ASP A CA 1
ATOM 4581 C C . ASP A 1 839 ? 43.435 -24.102 38.652 1.00 85.02 1754 ASP A C 1
ATOM 4582 O O . ASP A 1 839 ? 43.945 -25.224 38.606 1.00 122.76 1754 ASP A O 1
ATOM 4587 N N . MET A 1 840 ? 43.443 -23.348 39.748 1.00 75.75 1755 MET A N 1
ATOM 4588 C CA . MET A 1 840 ? 44.103 -23.797 40.967 1.00 92.52 1755 MET A CA 1
ATOM 4589 C C . MET A 1 840 ? 43.321 -24.934 41.623 1.00 130.13 1755 MET A C 1
ATOM 4590 O O . MET A 1 840 ? 43.829 -25.609 42.518 1.00 153.96 1755 MET A O 1
ATOM 4595 N N . ALA A 1 841 ? 42.086 -25.142 41.175 1.00 119.72 1756 ALA A N 1
ATOM 4596 C CA . ALA A 1 841 ? 41.307 -26.299 41.603 1.00 92.24 1756 ALA A CA 1
ATOM 4597 C C . ALA A 1 841 ? 41.727 -27.526 40.806 1.00 104.72 1756 ALA A C 1
ATOM 4598 O O . ALA A 1 841 ? 41.928 -28.601 41.366 1.00 124.52 1756 ALA A O 1
ATOM 4600 N N . GLU A 1 842 ? 41.858 -27.355 39.494 1.00 116.02 1757 GLU A N 1
ATOM 4601 C CA . GLU A 1 842 ? 42.279 -28.442 38.618 1.00 117.46 1757 GLU A CA 1
ATOM 4602 C C . GLU A 1 842 ? 43.699 -28.885 38.958 1.00 132.86 1757 GLU A C 1
ATOM 4603 O O . GLU A 1 842 ? 44.065 -30.043 38.752 1.00 136.87 1757 GLU A O 1
ATOM 4609 N N . ASP A 1 843 ? 44.492 -27.957 39.486 1.00 132.12 1758 ASP A N 1
ATOM 4610 C CA . ASP A 1 843 ? 45.864 -28.258 39.881 1.00 115.80 1758 ASP A CA 1
ATOM 4611 C C . ASP A 1 843 ? 45.923 -29.245 41.045 1.00 109.74 1758 ASP A C 1
ATOM 4612 O O . ASP A 1 843 ? 46.869 -30.025 41.155 1.00 146.20 1758 ASP A O 1
ATOM 4617 N N . LEU A 1 844 ? 44.914 -29.212 41.911 1.00 94.11 1759 LEU A N 1
ATOM 4618 C CA . LEU A 1 844 ? 44.891 -30.091 43.077 1.00 147.07 1759 LEU A CA 1
ATOM 4619 C C . LEU A 1 844 ? 43.938 -31.272 42.893 1.00 156.05 1759 LEU A C 1
ATOM 4620 O O . LEU A 1 844 ? 43.597 -31.960 43.855 1.00 153.51 1759 LEU A O 1
ATOM 4625 N N . ILE A 1 845 ? 43.510 -31.500 41.655 1.00 132.86 1760 ILE A N 1
ATOM 4626 C CA . ILE A 1 845 ? 42.693 -32.664 41.332 1.00 93.76 1760 ILE A CA 1
ATOM 4627 C C . ILE A 1 845 ? 43.614 -33.829 40.988 1.00 112.48 1760 ILE A C 1
ATOM 4628 O O . ILE A 1 845 ? 43.331 -34.982 41.317 1.00 122.19 1760 ILE A O 1
ATOM 4633 N N . ARG A 1 846 ? 44.729 -33.516 40.337 1.00 97.80 1761 ARG A N 1
ATOM 4634 C CA . ARG A 1 846 ? 45.719 -34.525 39.979 1.00 116.29 1761 ARG A CA 1
ATOM 4635 C C . ARG A 1 846 ? 46.516 -34.969 41.202 1.00 129.90 1761 ARG A C 1
ATOM 4636 O O . ARG A 1 846 ? 47.192 -35.998 41.174 1.00 162.56 1761 ARG A O 1
ATOM 4644 N N . CYS A 1 847 ? 46.434 -34.187 42.274 1.00 110.23 1762 CYS A N 1
ATOM 4645 C CA . CYS A 1 847 ? 47.161 -34.487 43.502 1.00 122.21 1762 CYS A CA 1
ATOM 4646 C C . CYS A 1 847 ? 46.318 -35.325 44.459 1.00 154.06 1762 CYS A C 1
ATOM 4647 O O . CYS A 1 847 ? 46.703 -36.434 44.830 1.00 189.05 1762 CYS A O 1
ATOM 4649 N N . ARG A 1 848 ? 45.169 -34.789 44.857 1.00 124.28 1763 ARG A N 1
ATOM 4650 C CA . ARG A 1 848 ? 44.283 -35.480 45.787 1.00 145.02 1763 ARG A CA 1
ATOM 4651 C C . ARG A 1 848 ? 43.011 -35.954 45.089 1.00 139.44 1763 ARG A C 1
ATOM 4652 O O . ARG A 1 848 ? 42.982 -36.108 43.869 1.00 112.10 1763 ARG A O 1
ATOM 4654 N N . GLY A 1 849 ? 41.963 -36.187 45.873 1.00 141.06 1764 GLY A N 1
ATOM 4655 C CA . GLY A 1 849 ? 40.684 -36.605 45.329 1.00 127.77 1764 GLY A CA 1
ATOM 4656 C C . GLY A 1 849 ? 40.010 -35.503 44.537 1.00 122.77 1764 GLY A C 1
ATOM 4657 O O . GLY A 1 849 ? 39.628 -35.697 43.382 1.00 68.13 1764 GLY A O 1
ATOM 4658 N N . GLY A 1 850 ? 39.866 -34.340 45.164 1.00 158.85 1765 GLY A N 1
ATOM 4659 C CA . GLY A 1 850 ? 39.295 -33.177 44.509 1.00 170.68 1765 GLY A CA 1
ATOM 4660 C C . GLY A 1 850 ? 37.845 -33.337 44.097 1.00 162.95 1765 GLY A C 1
ATOM 4661 O O . GLY A 1 850 ? 37.490 -33.086 42.946 1.00 196.86 1765 GLY A O 1
ATOM 4662 N N . ASP A 1 851 ? 37.004 -33.756 45.037 1.00 84.62 1766 ASP A N 1
ATOM 4663 C CA . ASP A 1 851 ? 35.578 -33.903 44.765 1.00 71.92 1766 ASP A CA 1
ATOM 4664 C C . ASP A 1 851 ? 34.884 -32.544 44.585 1.00 149.75 1766 ASP A C 1
ATOM 4665 O O . ASP A 1 851 ? 34.113 -32.375 43.640 1.00 137.61 1766 ASP A O 1
ATOM 4667 N N . PRO A 1 852 ? 35.143 -31.568 45.481 1.00 168.19 1767 PRO A N 1
ATOM 4668 C CA . PRO A 1 852 ? 34.531 -30.266 45.196 1.00 133.61 1767 PRO A CA 1
ATOM 4669 C C . PRO A 1 852 ? 35.357 -29.431 44.222 1.00 129.76 1767 PRO A C 1
ATOM 4670 O O . PRO A 1 852 ? 36.107 -29.984 43.416 1.00 99.46 1767 PRO A O 1
ATOM 4674 N N . ARG A 1 853 ? 35.203 -28.111 44.306 1.00 192.68 1768 ARG A N 1
ATOM 4675 C CA . ARG A 1 853 ? 35.977 -27.162 43.508 1.00 220.83 1768 ARG A CA 1
ATOM 4676 C C . ARG A 1 853 ? 35.815 -27.375 42.003 1.00 216.70 1768 ARG A C 1
ATOM 4677 O O . ARG A 1 853 ? 36.694 -27.016 41.220 1.00 228.77 1768 ARG A O 1
ATOM 4679 N N . LEU A 1 854 ? 34.688 -27.956 41.603 1.00 185.73 1769 LEU A N 1
ATOM 4680 C CA . LEU A 1 854 ? 34.386 -28.143 40.189 1.00 159.01 1769 LEU A CA 1
ATOM 4681 C C . LEU A 1 854 ? 33.515 -26.994 39.693 1.00 135.82 1769 LEU A C 1
ATOM 4682 O O . LEU A 1 854 ? 32.471 -26.703 40.275 1.00 121.96 1769 LEU A O 1
ATOM 4687 N N . PHE A 1 855 ? 33.948 -26.343 38.618 1.00 142.36 1770 PHE A N 1
ATOM 4688 C CA . PHE A 1 855 ? 33.272 -25.142 38.139 1.00 191.32 1770 PHE A CA 1
ATOM 4689 C C . PHE A 1 855 ? 32.710 -25.308 36.729 1.00 202.82 1770 PHE A C 1
ATOM 4690 O O . PHE A 1 855 ? 31.522 -25.584 36.556 1.00 217.17 1770 PHE A O 1
ATOM 4698 N N . GLY A 1 856 ? 33.570 -25.130 35.729 1.00 175.86 1771 GLY A N 1
ATOM 4699 C CA . GLY A 1 856 ? 33.161 -25.179 34.336 1.00 162.32 1771 GLY A CA 1
ATOM 4700 C C . GLY A 1 856 ? 32.485 -26.471 33.922 1.00 169.44 1771 GLY A C 1
ATOM 4701 O O . GLY A 1 856 ? 32.801 -27.539 34.443 1.00 156.53 1771 GLY A O 1
ATOM 4702 N N . LEU A 1 857 ? 31.551 -26.370 32.982 1.00 181.80 1772 LEU A N 1
ATOM 4703 C CA . LEU A 1 857 ? 30.794 -27.529 32.521 1.00 129.76 1772 LEU A CA 1
ATOM 4704 C C . LEU A 1 857 ? 31.685 -28.532 31.795 1.00 125.23 1772 LEU A C 1
ATOM 4705 O O . LEU A 1 857 ? 31.758 -29.699 32.180 1.00 178.91 1772 LEU A O 1
ATOM 4707 N N . LEU A 1 858 ? 32.360 -28.066 30.748 1.00 112.61 1773 LEU A N 1
ATOM 4708 C CA . LEU A 1 858 ? 33.219 -28.922 29.931 1.00 169.21 1773 LEU A CA 1
ATOM 4709 C C . LEU A 1 858 ? 34.310 -29.646 30.740 1.00 195.22 1773 LEU A C 1
ATOM 4710 O O . LEU A 1 858 ? 34.375 -30.881 30.703 1.00 198.45 1773 LEU A O 1
ATOM 4715 N N . PRO A 1 859 ? 35.159 -28.898 31.481 1.00 183.55 1774 PRO A N 1
ATOM 4716 C CA . PRO A 1 859 ? 36.246 -29.614 32.158 1.00 142.63 1774 PRO A CA 1
ATOM 4717 C C . PRO A 1 859 ? 35.744 -30.602 33.205 1.00 122.72 1774 PRO A C 1
ATOM 4718 O O . PRO A 1 859 ? 36.220 -31.733 33.239 1.00 138.11 1774 PRO A O 1
ATOM 4722 N N . GLU A 1 860 ? 34.790 -30.183 34.030 1.00 120.97 1775 GLU A N 1
ATOM 4723 C CA . GLU A 1 860 ? 34.215 -31.060 35.043 1.00 119.04 1775 GLU A CA 1
ATOM 4724 C C . GLU A 1 860 ? 33.628 -32.318 34.416 1.00 135.44 1775 GLU A C 1
ATOM 4725 O O . GLU A 1 860 ? 33.998 -33.432 34.784 1.00 161.74 1775 GLU A O 1
ATOM 4731 N N . ASP A 1 861 ? 32.722 -32.130 33.460 1.00 131.01 1776 ASP A N 1
ATOM 4732 C CA . ASP A 1 861 ? 32.023 -33.246 32.831 1.00 119.76 1776 ASP A CA 1
ATOM 4733 C C . ASP A 1 861 ? 32.977 -34.227 32.158 1.00 149.06 1776 ASP A C 1
ATOM 4734 O O . ASP A 1 861 ? 32.917 -35.431 32.415 1.00 201.49 1776 ASP A O 1
ATOM 4736 N N . VAL A 1 862 ? 33.863 -33.719 31.306 1.00 121.44 1777 VAL A N 1
ATOM 4737 C CA . VAL A 1 862 ? 34.723 -34.605 30.529 1.00 170.81 1777 VAL A CA 1
ATOM 4738 C C . VAL A 1 862 ? 35.798 -35.257 31.402 1.00 168.11 1777 VAL A C 1
ATOM 4739 O O . VAL A 1 862 ? 36.080 -36.447 31.252 1.00 180.31 1777 VAL A O 1
ATOM 4743 N N . ARG A 1 863 ? 36.392 -34.491 32.314 1.00 141.61 1778 ARG A N 1
ATOM 4744 C CA . ARG A 1 863 ? 37.433 -35.042 33.180 1.00 121.04 1778 ARG A CA 1
ATOM 4745 C C . ARG A 1 863 ? 36.856 -36.060 34.158 1.00 154.61 1778 ARG A C 1
ATOM 4746 O O . ARG A 1 863 ? 37.528 -37.022 34.525 1.00 188.06 1778 ARG A O 1
ATOM 4748 N N . SER A 1 864 ? 35.613 -35.848 34.582 1.00 151.62 1779 SER A N 1
ATOM 4749 C CA . SER A 1 864 ? 34.944 -36.813 35.448 1.00 161.31 1779 SER A CA 1
ATOM 4750 C C . SER A 1 864 ? 34.533 -38.039 34.642 1.00 174.35 1779 SER A C 1
ATOM 4751 O O . SER A 1 864 ? 34.453 -39.146 35.174 1.00 181.74 1779 SER A O 1
ATOM 4753 N N . LYS A 1 865 ? 34.272 -37.834 33.355 1.00 176.66 1780 LYS A N 1
ATOM 4754 C CA . LYS A 1 865 ? 33.920 -38.933 32.464 1.00 170.06 1780 LYS A CA 1
ATOM 4755 C C . LYS A 1 865 ? 35.152 -39.764 32.116 1.00 197.74 1780 LYS A C 1
ATOM 4756 O O . LYS A 1 865 ? 35.039 -40.926 31.726 1.00 194.35 1780 LYS A O 1
ATOM 4758 N N . TYR A 1 866 ? 36.328 -39.160 32.262 1.00 203.50 1781 TYR A N 1
ATOM 4759 C CA . TYR A 1 866 ? 37.581 -39.838 31.949 1.00 185.46 1781 TYR A CA 1
ATOM 4760 C C . TYR A 1 866 ? 38.211 -40.456 33.194 1.00 181.62 1781 TYR A C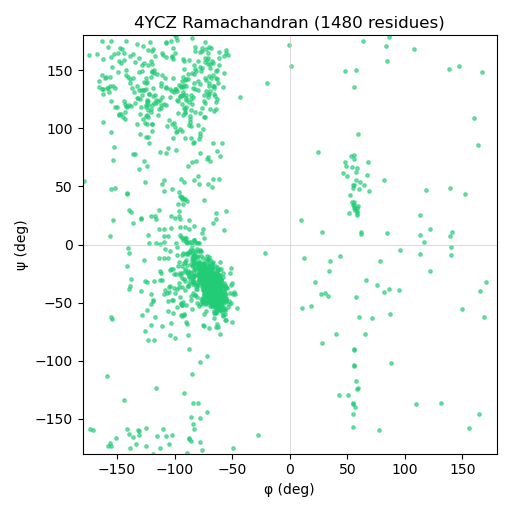 1
ATOM 4761 O O . TYR A 1 866 ? 38.960 -41.429 33.102 1.00 178.36 1781 TYR A O 1
ATOM 4763 N N . MET A 1 867 ? 37.905 -39.887 34.355 1.00 182.87 1782 MET A N 1
ATOM 4764 C CA . MET A 1 867 ? 38.460 -40.371 35.615 1.00 181.76 1782 MET A CA 1
ATOM 4765 C C . MET A 1 867 ? 37.650 -41.539 36.165 1.00 198.96 1782 MET A C 1
ATOM 4766 O O . MET A 1 867 ? 38.189 -42.416 36.840 1.00 209.29 1782 MET A O 1
ATOM 4768 N N . ARG A 1 868 ? 36.353 -41.545 35.874 1.00 184.66 1783 ARG A N 1
ATOM 4769 C CA . ARG A 1 868 ? 35.471 -42.611 36.335 1.00 163.85 1783 ARG A CA 1
ATOM 4770 C C . ARG A 1 868 ? 35.550 -43.822 35.410 1.00 168.90 1783 ARG A C 1
ATOM 4771 O O . ARG A 1 868 ? 34.972 -44.871 35.695 1.00 165.45 1783 ARG A O 1
ATOM 4773 N N . ALA A 1 869 ? 36.268 -43.668 34.302 1.00 178.18 1784 ALA A N 1
ATOM 4774 C CA . ALA A 1 869 ? 36.432 -44.750 33.339 1.00 186.86 1784 ALA A CA 1
ATOM 4775 C C . ALA A 1 869 ? 37.449 -45.772 33.837 1.00 174.74 1784 ALA A C 1
ATOM 4776 O O . ALA A 1 869 ? 38.569 -45.418 34.205 1.00 159.97 1784 ALA A O 1
ATOM 4778 N N . SER B 2 66 ? 5.072 57.608 -45.501 1.00 170.65 314 SER B N 1
ATOM 4779 C CA . SER B 2 66 ? 3.711 57.367 -45.038 1.00 132.24 314 SER B CA 1
ATOM 4780 C C . SER B 2 66 ? 3.525 55.915 -44.611 1.00 179.74 314 SER B C 1
ATOM 4781 O O . SER B 2 66 ? 2.487 55.552 -44.059 1.00 192.24 314 SER B O 1
ATOM 4784 N N . GLU B 2 67 ? 4.540 55.094 -44.865 1.00 194.50 315 GLU B N 1
ATOM 4785 C CA . GLU B 2 67 ? 4.485 53.665 -44.562 1.00 184.68 315 GLU B CA 1
ATOM 4786 C C . GLU B 2 67 ? 4.255 53.400 -43.076 1.00 173.17 315 GLU B C 1
ATOM 4787 O O . GLU B 2 67 ? 3.656 52.389 -42.703 1.00 163.32 315 GLU B O 1
ATOM 4789 N N . TYR B 2 68 ? 4.733 54.309 -42.233 1.00 179.95 316 TYR B N 1
ATOM 4790 C CA . TYR B 2 68 ? 4.546 54.193 -40.792 1.00 164.85 316 TYR B CA 1
ATOM 4791 C C . TYR B 2 68 ? 3.070 54.335 -40.431 1.00 165.53 316 TYR B C 1
ATOM 4792 O O . TYR B 2 68 ? 2.585 53.699 -39.495 1.00 144.39 316 TYR B O 1
ATOM 4801 N N . ARG B 2 69 ? 2.363 55.172 -41.185 1.00 190.32 317 ARG B N 1
ATOM 4802 C CA . ARG B 2 69 ? 0.936 55.380 -40.969 1.00 187.10 317 ARG B CA 1
ATOM 4803 C C . ARG B 2 69 ? 0.142 54.146 -41.384 1.00 188.76 317 ARG B C 1
ATOM 4804 O O . ARG B 2 69 ? -0.825 53.769 -40.722 1.00 193.00 317 ARG B O 1
ATOM 4806 N N . TYR B 2 70 ? 0.553 53.523 -42.484 1.00 175.10 318 TYR B N 1
ATOM 4807 C CA . TYR B 2 70 ? -0.076 52.290 -42.944 1.00 139.70 318 TYR B CA 1
ATOM 4808 C C . TYR B 2 70 ? 0.213 51.153 -41.973 1.00 155.35 318 TYR B C 1
ATOM 4809 O O . TYR B 2 70 ? -0.602 50.247 -41.803 1.00 159.48 318 TYR B O 1
ATOM 4818 N N . ALA B 2 71 ? 1.379 51.209 -41.340 1.00 170.34 319 ALA B N 1
ATOM 4819 C CA . ALA B 2 71 ? 1.767 50.206 -40.356 1.00 161.14 319 ALA B CA 1
ATOM 4820 C C . ALA B 2 71 ? 0.947 50.360 -39.080 1.00 136.93 319 ALA B C 1
ATOM 4821 O O . ALA B 2 71 ? 0.497 49.374 -38.496 1.00 136.10 319 ALA B O 1
ATOM 4823 N N . ALA B 2 72 ? 0.758 51.605 -38.653 1.00 130.88 320 ALA B N 1
ATOM 4824 C CA . ALA B 2 72 ? -0.033 51.896 -37.463 1.00 121.58 320 ALA B CA 1
ATOM 4825 C C . ALA B 2 72 ? -1.503 51.573 -37.704 1.00 106.38 320 ALA B C 1
ATOM 4826 O O . ALA B 2 72 ? -2.212 51.144 -36.793 1.00 92.28 320 ALA B O 1
ATOM 4828 N N . LEU B 2 73 ? -1.955 51.786 -38.936 1.00 132.29 321 LEU B N 1
ATOM 4829 C CA . LEU B 2 73 ? -3.326 51.467 -39.314 1.00 149.66 321 LEU B CA 1
ATOM 4830 C C . LEU B 2 73 ? -3.507 49.956 -39.400 1.00 159.02 321 LEU B C 1
ATOM 4831 O O . LEU B 2 73 ? -4.583 49.431 -39.115 1.00 159.99 321 LEU B O 1
ATOM 4836 N N . ALA B 2 74 ? -2.442 49.263 -39.792 1.00 151.16 322 ALA B N 1
ATOM 4837 C CA . ALA B 2 74 ? -2.460 47.808 -39.863 1.00 128.07 322 ALA B CA 1
ATOM 4838 C C . ALA B 2 74 ? -2.468 47.210 -38.463 1.00 107.38 322 ALA B C 1
ATOM 4839 O O . ALA B 2 74 ? -3.064 46.161 -38.231 1.00 114.00 322 ALA B O 1
ATOM 4841 N N . LYS B 2 75 ? -1.803 47.888 -37.531 1.00 113.39 323 LYS B N 1
ATOM 4842 C CA . LYS B 2 75 ? -1.762 47.444 -36.143 1.00 127.81 323 LYS B CA 1
ATOM 4843 C C . LYS B 2 75 ? -3.156 47.481 -35.523 1.00 129.92 323 LYS B C 1
ATOM 4844 O O . LYS B 2 75 ? -3.469 46.700 -34.624 1.00 113.94 323 LYS B O 1
ATOM 4846 N N . ASP B 2 76 ? -3.988 48.394 -36.012 1.00 156.68 324 ASP B N 1
ATOM 4847 C CA . ASP B 2 76 ? -5.364 48.506 -35.548 1.00 158.48 324 ASP B CA 1
ATOM 4848 C C . ASP B 2 76 ? -6.304 47.719 -36.456 1.00 167.96 324 ASP B C 1
ATOM 4849 O O . ASP B 2 76 ? -7.524 47.781 -36.305 1.00 184.13 324 ASP B O 1
ATOM 4851 N N . ALA B 2 77 ? -5.728 46.979 -37.399 1.00 149.65 325 ALA B N 1
ATOM 4852 C CA . ALA B 2 77 ? -6.515 46.187 -38.336 1.00 146.35 325 ALA B CA 1
ATOM 4853 C C . ALA B 2 77 ? -6.675 44.749 -37.851 1.00 128.47 325 ALA B C 1
ATOM 4854 O O . ALA B 2 77 ? -7.789 44.227 -37.800 1.00 130.32 325 ALA B O 1
ATOM 4856 N N . TYR B 2 78 ? -5.564 44.108 -37.493 1.00 119.36 326 TYR B N 1
ATOM 4857 C CA . TYR B 2 78 ? -5.619 42.735 -37.000 1.00 144.82 326 TYR B CA 1
ATOM 4858 C C . TYR B 2 78 ? -5.966 42.703 -35.514 1.00 146.60 326 TYR B C 1
ATOM 4859 O O . TYR B 2 78 ? -5.989 41.639 -34.896 1.00 144.73 326 TYR B O 1
ATOM 4868 N N . GLN B 2 79 ? -6.232 43.875 -34.948 1.00 138.49 327 GLN B N 1
ATOM 4869 C CA . GLN B 2 79 ? -6.684 43.972 -33.567 1.00 149.75 327 GLN B CA 1
ATOM 4870 C C . GLN B 2 79 ? -8.161 43.606 -33.483 1.00 113.27 327 GLN B C 1
ATOM 4871 O O . GLN B 2 79 ? -8.626 43.074 -32.474 1.00 101.90 327 GLN B O 1
ATOM 4873 N N . GLN B 2 80 ? -8.893 43.895 -34.554 1.00 107.66 328 GLN B N 1
ATOM 4874 C CA . GLN B 2 80 ? -10.309 43.561 -34.634 1.00 137.24 328 GLN B CA 1
ATOM 4875 C C . GLN B 2 80 ? -10.498 42.168 -35.223 1.00 157.84 328 GLN B C 1
ATOM 4876 O O . GLN B 2 80 ? -11.577 41.582 -35.125 1.00 142.39 328 GLN B O 1
ATOM 4886 N N . GLY B 2 82 ? -9.296 37.978 -35.703 1.00 156.67 330 GLY B N 1
ATOM 4887 C CA . GLY B 2 82 ? -9.194 36.883 -34.757 1.00 172.39 330 GLY B CA 1
ATOM 4888 C C . GLY B 2 82 ? -8.255 35.781 -35.204 1.00 209.65 330 GLY B C 1
ATOM 4889 O O . GLY B 2 82 ? -7.561 35.914 -36.211 1.00 200.06 330 GLY B O 1
ATOM 4890 N N . THR B 2 83 ? -8.232 34.688 -34.448 1.00 240.13 331 THR B N 1
ATOM 4891 C CA . THR B 2 83 ? -7.385 33.545 -34.772 1.00 217.59 331 THR B CA 1
ATOM 4892 C C . THR B 2 83 ? -8.217 32.270 -34.869 1.00 184.16 331 THR B C 1
ATOM 4893 O O . THR B 2 83 ? -9.053 31.998 -34.006 1.00 187.89 331 THR B O 1
ATOM 4897 N N . ALA B 2 84 ? -7.986 31.488 -35.919 1.00 141.59 332 ALA B N 1
ATOM 4898 C CA . ALA B 2 84 ? -8.746 30.262 -36.135 1.00 116.55 332 ALA B CA 1
ATOM 4899 C C . ALA B 2 84 ? -7.940 29.222 -36.908 1.00 129.64 332 ALA B C 1
ATOM 4900 O O . ALA B 2 84 ? -7.546 29.458 -38.049 1.00 130.14 332 ALA B O 1
ATOM 4902 N N . PRO B 2 85 ? -7.694 28.061 -36.282 1.00 156.91 333 PRO B N 1
ATOM 4903 C CA . PRO B 2 85 ? -6.988 26.943 -36.920 1.00 171.78 333 PRO B CA 1
ATOM 4904 C C . PRO B 2 85 ? -7.882 26.157 -37.880 1.00 178.17 333 PRO B C 1
ATOM 4905 O O . PRO B 2 85 ? -8.364 25.077 -37.539 1.00 137.94 333 PRO B O 1
ATOM 4909 N N . VAL B 2 86 ? -8.089 26.703 -39.074 1.00 202.43 334 VAL B N 1
ATOM 4910 C CA . VAL B 2 86 ? -8.978 26.099 -40.061 1.00 191.66 334 VAL B CA 1
ATOM 4911 C C . VAL B 2 86 ? -8.281 24.955 -40.796 1.00 141.76 334 VAL B C 1
ATOM 4912 O O . VAL B 2 86 ? -8.930 24.025 -41.277 1.00 132.08 334 VAL B O 1
ATOM 4916 N N . THR B 2 87 ? -6.955 25.026 -40.861 1.00 112.88 335 THR B N 1
ATOM 4917 C CA . THR B 2 87 ? -6.155 24.111 -41.675 1.00 132.54 335 THR B CA 1
ATOM 4918 C C . THR B 2 87 ? -6.339 22.629 -41.363 1.00 134.01 335 THR B C 1
ATOM 4919 O O . THR B 2 87 ? -6.835 22.252 -40.301 1.00 130.24 335 THR B O 1
ATOM 4923 N N . GLU B 2 88 ? -5.924 21.800 -42.315 1.00 120.20 336 GLU B N 1
ATOM 4924 C CA . GLU B 2 88 ? -5.952 20.351 -42.175 1.00 123.75 336 GLU B CA 1
ATOM 4925 C C . GLU B 2 88 ? -4.607 19.860 -41.638 1.00 123.11 336 GLU B C 1
ATOM 4926 O O . GLU B 2 88 ? -3.606 20.569 -41.744 1.00 97.70 336 GLU B O 1
ATOM 4928 N N . PRO B 2 89 ? -4.580 18.649 -41.051 1.00 121.82 337 PRO B N 1
ATOM 4929 C CA . PRO B 2 89 ? -3.346 18.057 -40.515 1.00 106.99 337 PRO B CA 1
ATOM 4930 C C . PRO B 2 89 ? -2.106 18.061 -41.435 1.00 105.05 337 PRO B C 1
ATOM 4931 O O . PRO B 2 89 ? -1.026 18.359 -40.923 1.00 116.20 337 PRO B O 1
ATOM 4935 N N . PRO B 2 90 ? -2.237 17.743 -42.743 1.00 107.28 338 PRO B N 1
ATOM 4936 C CA . PRO B 2 90 ? -0.992 17.712 -43.526 1.00 123.62 338 PRO B CA 1
ATOM 4937 C C . PRO B 2 90 ? -0.292 19.067 -43.635 1.00 136.04 338 PRO B C 1
ATOM 4938 O O . PRO B 2 90 ? 0.936 19.110 -43.715 1.00 138.54 338 PRO B O 1
ATOM 4942 N N . GLN B 2 91 ? -1.061 20.151 -43.633 1.00 123.25 339 GLN B N 1
ATOM 4943 C CA . GLN B 2 91 ? -0.488 21.492 -43.692 1.00 97.56 339 GLN B CA 1
ATOM 4944 C C . GLN B 2 91 ? 0.342 21.777 -42.444 1.00 131.49 339 GLN B C 1
ATOM 4945 O O . GLN B 2 91 ? 1.453 22.304 -42.528 1.00 164.13 339 GLN B O 1
ATOM 4947 N N . VAL B 2 92 ? -0.207 21.416 -41.288 1.00 123.71 340 VAL B N 1
ATOM 4948 C CA . VAL B 2 92 ? 0.473 21.609 -40.014 1.00 108.88 340 VAL B CA 1
ATOM 4949 C C . VAL B 2 92 ? 1.727 20.744 -39.952 1.00 94.85 340 VAL B C 1
ATOM 4950 O O . VAL B 2 92 ? 2.788 21.205 -39.528 1.00 84.87 340 VAL B O 1
ATOM 4954 N N . ILE B 2 93 ? 1.596 19.492 -40.384 1.00 113.14 341 ILE B N 1
ATOM 4955 C CA . ILE B 2 93 ? 2.707 18.546 -40.362 1.00 132.61 341 ILE B CA 1
ATOM 4956 C C . ILE B 2 93 ? 3.857 19.034 -41.237 1.00 130.29 341 ILE B C 1
ATOM 4957 O O . ILE B 2 93 ? 5.004 19.072 -40.793 1.00 143.97 341 ILE B O 1
ATOM 4962 N N . LEU B 2 94 ? 3.548 19.407 -42.475 1.00 112.88 342 LEU B N 1
ATOM 4963 C CA . LEU B 2 94 ? 4.562 19.919 -43.392 1.00 128.20 342 LEU B CA 1
ATOM 4964 C C . LEU B 2 94 ? 5.181 21.207 -42.860 1.00 134.48 342 LEU B C 1
ATOM 4965 O O . LEU B 2 94 ? 6.389 21.426 -42.983 1.00 118.20 342 LEU B O 1
ATOM 4970 N N . GLY B 2 95 ? 4.345 22.054 -42.265 1.00 154.13 343 GLY B N 1
ATOM 4971 C CA . GLY B 2 95 ? 4.805 23.301 -41.685 1.00 152.19 343 GLY B CA 1
ATOM 4972 C C . GLY B 2 95 ? 5.835 23.104 -40.589 1.00 148.30 343 GLY B C 1
ATOM 4973 O O . GLY B 2 95 ? 6.946 23.632 -40.666 1.00 148.69 343 GLY B O 1
ATOM 4974 N N . THR B 2 96 ? 5.471 22.329 -39.571 1.00 137.75 344 THR B N 1
ATOM 4975 C CA . THR B 2 96 ? 6.371 22.074 -38.453 1.00 142.62 344 THR B CA 1
ATOM 4976 C C . THR B 2 96 ? 7.565 21.228 -38.887 1.00 145.51 344 THR B C 1
ATOM 4977 O O . THR B 2 96 ? 8.613 21.251 -38.243 1.00 149.49 344 THR B O 1
ATOM 4981 N N . GLU B 2 97 ? 7.408 20.485 -39.979 1.00 143.00 345 GLU B N 1
ATOM 4982 C CA . GLU B 2 97 ? 8.512 19.709 -40.531 1.00 146.78 345 GLU B CA 1
ATOM 4983 C C . GLU B 2 97 ? 9.558 20.647 -41.117 1.00 167.73 345 GLU B C 1
ATOM 4984 O O . GLU B 2 97 ? 10.753 20.503 -40.854 1.00 174.80 345 GLU B O 1
ATOM 4986 N N . ASP B 2 98 ? 9.097 21.610 -41.910 1.00 156.30 346 ASP B N 1
ATOM 4987 C CA . ASP B 2 98 ? 9.980 22.614 -42.490 1.00 119.84 346 ASP B CA 1
ATOM 4988 C C . ASP B 2 98 ? 10.638 23.446 -41.392 1.00 125.27 346 ASP B C 1
ATOM 4989 O O . ASP B 2 98 ? 11.836 23.739 -41.452 1.00 113.74 346 ASP B O 1
ATOM 4991 N N . LEU B 2 99 ? 9.846 23.815 -40.389 1.00 141.59 347 LEU B N 1
ATOM 4992 C CA . LEU B 2 99 ? 10.349 24.595 -39.263 1.00 150.46 347 LEU B CA 1
ATOM 4993 C C . LEU B 2 99 ? 11.450 23.852 -38.515 1.00 139.40 347 LEU B C 1
ATOM 4994 O O . LEU B 2 99 ? 12.532 24.393 -38.297 1.00 117.61 347 LEU B O 1
ATOM 4999 N N . LEU B 2 100 ? 11.173 22.609 -38.132 1.00 157.84 348 LEU B N 1
ATOM 5000 C CA . LEU B 2 100 ? 12.149 21.798 -37.410 1.00 171.29 348 LEU B CA 1
ATOM 5001 C C . LEU B 2 100 ? 13.374 21.499 -38.267 1.00 172.27 348 LEU B C 1
ATOM 5002 O O . LEU B 2 100 ? 14.470 21.297 -37.745 1.00 194.88 348 LEU B O 1
ATOM 5007 N N . SER B 2 101 ? 13.188 21.471 -39.583 1.00 155.53 349 SER B N 1
ATOM 5008 C CA . SER B 2 101 ? 14.303 21.253 -40.497 1.00 161.87 349 SER B CA 1
ATOM 5009 C C . SER B 2 101 ? 15.156 22.513 -40.604 1.00 161.14 349 SER B C 1
ATOM 5010 O O . SER B 2 101 ? 16.345 22.444 -40.913 1.00 163.02 349 SER B O 1
ATOM 5013 N N . ARG B 2 102 ? 14.540 23.663 -40.345 1.00 135.86 350 ARG B N 1
ATOM 5014 C CA . ARG B 2 102 ? 15.246 24.938 -40.418 1.00 138.62 350 ARG B CA 1
ATOM 5015 C C . ARG B 2 102 ? 15.847 25.336 -39.071 1.00 137.13 350 ARG B C 1
ATOM 5016 O O . ARG B 2 102 ? 16.701 26.219 -39.001 1.00 152.69 350 ARG B O 1
ATOM 5018 N N . LEU B 2 103 ? 15.400 24.679 -38.005 1.00 127.85 351 LEU B N 1
ATOM 5019 C CA . LEU B 2 103 ? 15.856 25.004 -36.657 1.00 146.16 351 LEU B CA 1
ATOM 5020 C C . LEU B 2 103 ? 16.961 24.063 -36.188 1.00 171.26 351 LEU B C 1
ATOM 5021 O O . LEU B 2 103 ? 17.904 24.487 -35.519 1.00 172.07 351 LEU B O 1
ATOM 5026 N N . TYR B 2 104 ? 16.841 22.787 -36.540 1.00 197.93 352 TYR B N 1
ATOM 5027 C CA . TYR B 2 104 ? 17.834 21.792 -36.153 1.00 199.71 352 TYR B CA 1
ATOM 5028 C C . TYR B 2 104 ? 19.131 21.983 -36.933 1.00 210.99 352 TYR B C 1
ATOM 5029 O O . TYR B 2 104 ? 20.193 21.524 -36.511 1.00 219.83 352 TYR B O 1
ATOM 5031 N N . ASP B 2 105 ? 19.037 22.663 -38.071 1.00 202.88 353 ASP B N 1
ATOM 5032 C CA . ASP B 2 105 ? 20.203 22.932 -38.904 1.00 194.96 353 ASP B CA 1
ATOM 5033 C C . ASP B 2 105 ? 21.107 23.976 -38.257 1.00 208.20 353 ASP B C 1
ATOM 5034 O O . ASP B 2 105 ? 22.312 24.008 -38.508 1.00 209.99 353 ASP B O 1
ATOM 5036 N N . GLU B 2 106 ? 20.519 24.827 -37.424 1.00 219.90 354 GLU B N 1
ATOM 5037 C CA . GLU B 2 106 ? 21.270 25.871 -36.738 1.00 243.20 354 GLU B CA 1
ATOM 5038 C C . GLU B 2 106 ? 22.036 25.303 -35.548 1.00 228.23 354 GLU B C 1
ATOM 5039 O O . GLU B 2 106 ? 22.312 26.011 -34.579 1.00 228.55 354 GLU B O 1
ATOM 5041 N N . LYS B 2 116 ? 25.652 29.955 -45.738 1.00 150.88 364 LYS B N 1
ATOM 5042 C CA . LYS B 2 116 ? 25.009 28.695 -46.091 1.00 151.28 364 LYS B CA 1
ATOM 5043 C C . LYS B 2 116 ? 23.556 28.673 -45.628 1.00 183.96 364 LYS B C 1
ATOM 5044 O O . LYS B 2 116 ? 23.112 27.717 -44.992 1.00 164.83 364 LYS B O 1
ATOM 5054 N N . ASP B 2 118 ? 21.107 29.598 -47.967 1.00 211.03 366 ASP B N 1
ATOM 5055 C CA . ASP B 2 118 ? 20.351 29.514 -49.212 1.00 211.37 366 ASP B CA 1
ATOM 5056 C C . ASP B 2 118 ? 19.536 28.225 -49.273 1.00 191.11 366 ASP B C 1
ATOM 5057 O O . ASP B 2 118 ? 18.465 28.184 -49.881 1.00 173.32 366 ASP B O 1
ATOM 5059 N N . ASP B 2 119 ? 20.052 27.176 -48.640 1.00 160.94 367 ASP B N 1
ATOM 5060 C CA . ASP B 2 119 ? 19.363 25.891 -48.593 1.00 160.91 367 ASP B CA 1
ATOM 5061 C C . ASP B 2 119 ? 18.059 26.009 -47.811 1.00 181.82 367 ASP B C 1
ATOM 5062 O O . ASP B 2 119 ? 17.042 25.427 -48.190 1.00 204.60 367 ASP B O 1
ATOM 5064 N N . THR B 2 120 ? 18.099 26.767 -46.720 1.00 169.03 368 THR B N 1
ATOM 5065 C CA . THR B 2 120 ? 16.913 27.009 -45.907 1.00 173.85 368 THR B CA 1
ATOM 5066 C C . THR B 2 120 ? 15.875 27.790 -46.704 1.00 153.20 368 THR B C 1
ATOM 5067 O O . THR B 2 120 ? 14.671 27.583 -46.548 1.00 130.04 368 THR B O 1
ATOM 5071 N N . LEU B 2 121 ? 16.353 28.688 -47.560 1.00 160.39 369 LEU B N 1
ATOM 5072 C CA . LEU B 2 121 ? 15.479 29.466 -48.429 1.00 161.89 369 LEU B CA 1
ATOM 5073 C C . LEU B 2 121 ? 14.847 28.571 -49.488 1.00 130.15 369 LEU B C 1
ATOM 5074 O O . LEU B 2 121 ? 13.688 28.755 -49.861 1.00 126.24 369 LEU B O 1
ATOM 5079 N N . ALA B 2 122 ? 15.619 27.601 -49.967 1.00 147.38 370 ALA B N 1
ATOM 5080 C CA . ALA B 2 122 ? 15.132 26.650 -50.960 1.00 175.42 370 ALA B CA 1
ATOM 5081 C C . ALA B 2 122 ? 14.053 25.753 -50.363 1.00 176.44 370 ALA B C 1
ATOM 5082 O O . ALA B 2 122 ? 13.015 25.515 -50.984 1.00 168.69 370 ALA B O 1
ATOM 5084 N N . THR B 2 123 ? 14.305 25.257 -49.155 1.00 184.75 371 THR B N 1
ATOM 5085 C CA . THR B 2 123 ? 13.336 24.422 -48.454 1.00 177.48 371 THR B CA 1
ATOM 5086 C C . THR B 2 123 ? 12.091 25.230 -48.101 1.00 177.58 371 THR B C 1
ATOM 5087 O O . THR B 2 123 ? 10.979 24.701 -48.087 1.00 196.19 371 THR B O 1
ATOM 5091 N N . ALA B 2 124 ? 12.289 26.513 -47.816 1.00 150.14 372 ALA B N 1
ATOM 5092 C CA . ALA B 2 124 ? 11.176 27.416 -47.551 1.00 135.45 372 ALA B CA 1
ATOM 5093 C C . ALA B 2 124 ? 10.324 27.571 -48.805 1.00 157.64 372 ALA B C 1
ATOM 5094 O O . ALA B 2 124 ? 9.095 27.578 -48.735 1.00 146.98 372 ALA B O 1
ATOM 5096 N N . ALA B 2 125 ? 10.988 27.688 -49.950 1.00 158.58 373 ALA B N 1
ATOM 5097 C CA . ALA B 2 125 ? 10.301 27.783 -51.232 1.00 151.96 373 ALA B CA 1
ATOM 5098 C C . ALA B 2 125 ? 9.549 26.490 -51.532 1.00 200.55 373 ALA B C 1
ATOM 5099 O O . ALA B 2 125 ? 8.484 26.509 -52.148 1.00 204.21 373 ALA B O 1
ATOM 5101 N N . ALA B 2 126 ? 10.114 25.369 -51.091 1.00 200.86 374 ALA B N 1
ATOM 5102 C CA . ALA B 2 126 ? 9.455 24.075 -51.231 1.00 176.43 374 ALA B CA 1
ATOM 5103 C C . ALA B 2 126 ? 8.192 24.040 -50.377 1.00 177.74 374 ALA B C 1
ATOM 5104 O O . ALA B 2 126 ? 7.160 23.507 -50.793 1.00 182.17 374 ALA B O 1
ATOM 5106 N N . GLN B 2 127 ? 8.285 24.613 -49.180 1.00 186.28 375 GLN B N 1
ATOM 5107 C CA . GLN B 2 127 ? 7.132 24.740 -48.298 1.00 194.53 375 GLN B CA 1
ATOM 5108 C C . GLN B 2 127 ? 6.053 25.580 -48.971 1.00 184.62 375 GLN B C 1
ATOM 5109 O O . GLN B 2 127 ? 4.869 25.243 -48.919 1.00 180.51 375 GLN B O 1
ATOM 5115 N N . LEU B 2 128 ? 6.474 26.668 -49.610 1.00 175.89 376 LEU B N 1
ATOM 5116 C CA . LEU B 2 128 ? 5.558 27.528 -50.352 1.00 182.69 376 LEU B CA 1
ATOM 5117 C C . LEU B 2 128 ? 4.875 26.748 -51.470 1.00 173.75 376 LEU B C 1
ATOM 5118 O O . LEU B 2 128 ? 3.677 26.907 -51.707 1.00 171.90 376 LEU B O 1
ATOM 5123 N N . ALA B 2 129 ? 5.645 25.904 -52.150 1.00 180.37 377 ALA B N 1
ATOM 5124 C CA . ALA B 2 129 ? 5.108 25.055 -53.207 1.00 202.79 377 ALA B CA 1
ATOM 5125 C C . ALA B 2 129 ? 4.068 24.096 -52.638 1.00 206.98 377 ALA B C 1
ATOM 5126 O O . ALA B 2 129 ? 3.063 23.798 -53.287 1.00 191.03 377 ALA B O 1
ATOM 5128 N N . ALA B 2 130 ? 4.314 23.620 -51.422 1.00 205.31 378 ALA B N 1
ATOM 5129 C CA . ALA B 2 130 ? 3.360 22.757 -50.735 1.00 189.50 378 ALA B CA 1
ATOM 5130 C C . ALA B 2 130 ? 2.083 23.527 -50.412 1.00 189.55 378 ALA B C 1
ATOM 5131 O O . ALA B 2 130 ? 0.984 22.972 -50.459 1.00 206.31 378 ALA B O 1
ATOM 5133 N N . LEU B 2 131 ? 2.234 24.809 -50.089 1.00 168.95 379 LEU B N 1
ATOM 5134 C CA . LEU B 2 131 ? 1.085 25.663 -49.802 1.00 166.98 379 LEU B CA 1
ATOM 5135 C C . LEU B 2 131 ? 0.241 25.872 -51.056 1.00 173.87 379 LEU B C 1
ATOM 5136 O O . LEU B 2 131 ? -0.988 25.774 -51.012 1.00 158.75 379 LEU B O 1
ATOM 5141 N N . TRP B 2 132 ? 0.908 26.164 -52.169 1.00 186.21 380 TRP B N 1
ATOM 5142 C CA . TRP B 2 132 ? 0.230 26.311 -53.452 1.00 183.97 380 TRP B CA 1
ATOM 5143 C C . TRP B 2 132 ? -0.474 25.014 -53.833 1.00 193.27 380 TRP B C 1
ATOM 5144 O O . TRP B 2 132 ? -1.570 25.033 -54.392 1.00 203.74 380 TRP B O 1
ATOM 5155 N N . ARG B 2 133 ? 0.167 23.891 -53.525 1.00 188.40 381 ARG B N 1
ATOM 5156 C CA . ARG B 2 133 ? -0.421 22.581 -53.775 1.00 205.01 381 ARG B CA 1
ATOM 5157 C C . ARG B 2 133 ? -1.691 22.400 -52.950 1.00 216.14 381 ARG B C 1
ATOM 5158 O O . ARG B 2 133 ? -2.691 21.871 -53.438 1.00 239.93 381 ARG B O 1
ATOM 5166 N N . GLU B 2 134 ? -1.643 22.848 -51.699 1.00 195.48 382 GLU B N 1
ATOM 5167 C CA . GLU B 2 134 ? -2.796 22.763 -50.811 1.00 185.86 382 GLU B CA 1
ATOM 5168 C C . GLU B 2 134 ? -3.913 23.688 -51.289 1.00 198.24 382 GLU B C 1
ATOM 5169 O O . GLU B 2 134 ? -5.092 23.434 -51.038 1.00 206.27 382 GLU B O 1
ATOM 5175 N N . HIS B 2 135 ? -3.537 24.757 -51.985 1.00 192.99 383 HIS B N 1
ATOM 5176 C CA . HIS B 2 135 ? -4.517 25.681 -52.548 1.00 187.90 383 HIS B CA 1
ATOM 5177 C C . HIS B 2 135 ? -5.196 25.084 -53.777 1.00 201.86 383 HIS B C 1
ATOM 5178 O O . HIS B 2 135 ? -6.411 25.199 -53.943 1.00 198.85 383 HIS B O 1
ATOM 5185 N N . VAL B 2 136 ? -4.404 24.451 -54.638 1.00 201.26 384 VAL B N 1
ATOM 5186 C CA . VAL B 2 136 ? -4.922 23.833 -55.853 1.00 196.57 384 VAL B CA 1
ATOM 5187 C C . VAL B 2 136 ? -5.812 22.644 -55.501 1.00 192.08 384 VAL B C 1
ATOM 5188 O O . VAL B 2 136 ? -6.847 22.421 -56.131 1.00 203.52 384 VAL B O 1
ATOM 5192 N N . ASP B 2 137 ? -5.406 21.891 -54.483 1.00 193.59 385 ASP B N 1
ATOM 5193 C CA . ASP B 2 137 ? -6.164 20.726 -54.038 1.00 195.11 385 ASP B CA 1
ATOM 5194 C C . ASP B 2 137 ? -7.522 21.126 -53.467 1.00 185.10 385 ASP B C 1
ATOM 5195 O O . ASP B 2 137 ? -8.461 20.331 -53.460 1.00 188.42 385 ASP B O 1
ATOM 5197 N N . GLU B 2 138 ? -7.617 22.363 -52.989 1.00 190.49 386 GLU B N 1
ATOM 5198 C CA . GLU B 2 138 ? -8.863 22.876 -52.431 1.00 210.36 386 GLU B CA 1
ATOM 5199 C C . GLU B 2 138 ? -9.691 23.583 -53.499 1.00 188.61 386 GLU B C 1
ATOM 5200 O O . GLU B 2 138 ? -10.739 23.089 -53.914 1.00 142.26 386 GLU B O 1
ATOM 5202 N N . THR B 2 157 ? -11.297 32.930 -48.214 1.00 158.34 405 THR B N 1
ATOM 5203 C CA . THR B 2 157 ? -10.138 32.047 -48.182 1.00 135.79 405 THR B CA 1
ATOM 5204 C C . THR B 2 157 ? -8.920 32.754 -47.596 1.00 143.52 405 THR B C 1
ATOM 5205 O O . THR B 2 157 ? -8.103 33.304 -48.334 1.00 161.85 405 THR B O 1
ATOM 5209 N N . PRO B 2 158 ? -8.798 32.742 -46.259 1.00 112.81 406 PRO B N 1
ATOM 5210 C CA . PRO B 2 158 ? -7.657 33.346 -45.561 1.00 139.08 406 PRO B CA 1
ATOM 5211 C C . PRO B 2 158 ? -6.343 32.657 -45.915 1.00 133.53 406 PRO B C 1
ATOM 5212 O O . PRO B 2 158 ? -5.293 33.307 -45.968 1.00 138.55 406 PRO B O 1
ATOM 5216 N N . PHE B 2 159 ? -6.419 31.349 -46.151 1.00 112.06 407 PHE B N 1
ATOM 5217 C CA . PHE B 2 159 ? -5.278 30.554 -46.589 1.00 143.25 407 PHE B CA 1
ATOM 5218 C C . PHE B 2 159 ? -4.633 31.185 -47.816 1.00 151.06 407 PHE B C 1
ATOM 5219 O O . PHE B 2 159 ? -3.417 31.360 -47.865 1.00 161.58 407 PHE B O 1
ATOM 5227 N N . GLU B 2 160 ? -5.460 31.534 -48.796 1.00 135.60 408 GLU B N 1
ATOM 5228 C CA . GLU B 2 160 ? -4.985 32.131 -50.038 1.00 154.88 408 GLU B CA 1
ATOM 5229 C C . GLU B 2 160 ? -4.212 33.423 -49.788 1.00 161.55 408 GLU B C 1
ATOM 5230 O O . GLU B 2 160 ? -3.025 33.511 -50.099 1.00 171.36 408 GLU B O 1
ATOM 5232 N N . LYS B 2 161 ? -4.891 34.414 -49.217 1.00 150.15 409 LYS B N 1
ATOM 5233 C CA . LYS B 2 161 ? -4.303 35.730 -48.977 1.00 158.53 409 LYS B CA 1
ATOM 5234 C C . LYS B 2 161 ? -3.027 35.654 -48.141 1.00 148.86 409 LYS B C 1
ATOM 5235 O O . LYS B 2 161 ? -2.006 36.256 -48.492 1.00 160.12 409 LYS B O 1
ATOM 5237 N N . ALA B 2 162 ? -3.084 34.910 -47.041 1.00 122.44 410 ALA B N 1
ATOM 5238 C CA . ALA B 2 162 ? -1.928 34.784 -46.162 1.00 115.42 410 ALA B CA 1
ATOM 5239 C C . ALA B 2 162 ? -0.785 34.049 -46.863 1.00 112.31 410 ALA B C 1
ATOM 5240 O O . ALA B 2 162 ? 0.389 34.298 -46.579 1.00 123.98 410 ALA B O 1
ATOM 5242 N N . ASN B 2 163 ? -1.130 33.153 -47.784 1.00 123.01 411 ASN B N 1
ATOM 5243 C CA . ASN B 2 163 ? -0.122 32.466 -48.585 1.00 153.69 411 ASN B CA 1
ATOM 5244 C C . ASN B 2 163 ? 0.547 33.444 -49.543 1.00 172.77 411 ASN B C 1
ATOM 5245 O O . ASN B 2 163 ? 1.755 33.381 -49.757 1.00 173.69 411 ASN B O 1
ATOM 5250 N N . TYR B 2 164 ? -0.247 34.341 -50.121 1.00 179.77 412 TYR B N 1
ATOM 5251 C CA . TYR B 2 164 ? 0.284 35.375 -51.003 1.00 161.31 412 TYR B CA 1
ATOM 5252 C C . TYR B 2 164 ? 1.236 36.286 -50.239 1.00 147.38 412 TYR B C 1
ATOM 5253 O O . TYR B 2 164 ? 2.303 36.646 -50.740 1.00 143.96 412 TYR B O 1
ATOM 5262 N N . LEU B 2 165 ? 0.846 36.654 -49.022 1.00 141.88 413 LEU B N 1
ATOM 5263 C CA . LEU B 2 165 ? 1.687 37.491 -48.173 1.00 129.24 413 LEU B CA 1
ATOM 5264 C C . LEU B 2 165 ? 2.983 36.773 -47.805 1.00 136.06 413 LEU B C 1
ATOM 5265 O O . LEU B 2 165 ? 4.054 37.382 -47.778 1.00 127.42 413 LEU B O 1
ATOM 5270 N N . ALA B 2 166 ? 2.878 35.477 -47.526 1.00 150.39 414 ALA B N 1
ATOM 5271 C CA . ALA B 2 166 ? 4.045 34.668 -47.185 1.00 164.10 414 ALA B CA 1
ATOM 5272 C C . ALA B 2 166 ? 5.021 34.598 -48.355 1.00 171.78 414 ALA B C 1
ATOM 5273 O O . ALA B 2 166 ? 6.218 34.843 -48.193 1.00 169.95 414 ALA B O 1
ATOM 5275 N N . ASN B 2 167 ? 4.498 34.263 -49.532 1.00 180.54 415 ASN B N 1
ATOM 5276 C CA . ASN B 2 167 ? 5.300 34.185 -50.748 1.00 180.45 415 ASN B CA 1
ATOM 5277 C C . ASN B 2 167 ? 5.978 35.517 -51.040 1.00 179.78 415 ASN B C 1
ATOM 5278 O O . ASN B 2 167 ? 7.173 35.564 -51.330 1.00 181.59 415 ASN B O 1
ATOM 5283 N N . LEU B 2 168 ? 5.206 36.596 -50.954 1.00 161.61 416 LEU B N 1
ATOM 5284 C CA . LEU B 2 168 ? 5.720 37.937 -51.208 1.00 156.61 416 LEU B CA 1
ATOM 5285 C C . LEU B 2 168 ? 6.854 38.285 -50.248 1.00 155.20 416 LEU B C 1
ATOM 5286 O O . LEU B 2 168 ? 7.904 38.776 -50.666 1.00 156.65 416 LEU B O 1
ATOM 5291 N N . ALA B 2 169 ? 6.637 38.018 -48.963 1.00 148.72 417 ALA B N 1
ATOM 5292 C CA . ALA B 2 169 ? 7.632 38.316 -47.938 1.00 138.88 417 ALA B CA 1
ATOM 5293 C C . ALA B 2 169 ? 8.915 37.516 -48.148 1.00 138.86 417 ALA B C 1
ATOM 5294 O O . ALA B 2 169 ? 10.018 38.056 -48.041 1.00 148.45 417 ALA B O 1
ATOM 5296 N N . LEU B 2 170 ? 8.768 36.229 -48.450 1.00 146.25 418 LEU B N 1
ATOM 5297 C CA . LEU B 2 170 ? 9.925 35.360 -48.643 1.00 156.02 418 LEU B CA 1
ATOM 5298 C C . LEU B 2 170 ? 10.663 35.683 -49.939 1.00 146.35 418 LEU B C 1
ATOM 5299 O O . LEU B 2 170 ? 11.853 35.396 -50.071 1.00 157.38 418 LEU B O 1
ATOM 5304 N N . GLN B 2 171 ? 9.956 36.277 -50.894 1.00 136.81 419 GLN B N 1
ATOM 5305 C CA . GLN B 2 171 ? 10.577 36.697 -52.145 1.00 146.15 419 GLN B CA 1
ATOM 5306 C C . GLN B 2 171 ? 11.321 38.015 -51.961 1.00 170.23 419 GLN B C 1
ATOM 5307 O O . GLN B 2 171 ? 12.362 38.240 -52.578 1.00 178.75 419 GLN B O 1
ATOM 5313 N N . ILE B 2 172 ? 10.782 38.884 -51.111 1.00 181.29 420 ILE B N 1
ATOM 5314 C CA . ILE B 2 172 ? 11.441 40.147 -50.798 1.00 177.34 420 ILE B CA 1
ATOM 5315 C C . ILE B 2 172 ? 12.708 39.876 -49.993 1.00 173.34 420 ILE B C 1
ATOM 5316 O O . ILE B 2 172 ? 13.765 40.443 -50.275 1.00 156.52 420 ILE B O 1
ATOM 5321 N N . HIS B 2 173 ? 12.599 39.003 -48.996 1.00 172.18 421 HIS B N 1
ATOM 5322 C CA . HIS B 2 173 ? 13.755 38.615 -48.194 1.00 175.49 421 HIS B CA 1
ATOM 5323 C C . HIS B 2 173 ? 14.773 37.853 -49.037 1.00 188.29 421 HIS B C 1
ATOM 5324 O O . HIS B 2 173 ? 15.980 37.974 -48.823 1.00 195.00 421 HIS B O 1
ATOM 5331 N N . HIS B 2 174 ? 14.269 37.073 -49.992 1.00 194.64 422 HIS B N 1
ATOM 5332 C CA . HIS B 2 174 ? 15.103 36.288 -50.902 1.00 208.75 422 HIS B CA 1
ATOM 5333 C C . HIS B 2 174 ? 16.064 35.374 -50.148 1.00 202.43 422 HIS B C 1
ATOM 5334 O O . HIS B 2 174 ? 17.266 35.630 -50.095 1.00 179.20 422 HIS B O 1
ATOM 5336 N N . PRO B 2 187 ? 18.902 39.770 -57.002 1.00 151.49 435 PRO B N 1
ATOM 5337 C CA . PRO B 2 187 ? 18.069 40.362 -58.053 1.00 132.66 435 PRO B CA 1
ATOM 5338 C C . PRO B 2 187 ? 16.649 40.655 -57.578 1.00 132.83 435 PRO B C 1
ATOM 5339 O O . PRO B 2 187 ? 15.730 39.888 -57.865 1.00 160.90 435 PRO B O 1
ATOM 5343 N N . LEU B 2 188 ? 16.481 41.759 -56.857 1.00 113.21 436 LEU B N 1
ATOM 5344 C CA . LEU B 2 188 ? 15.175 42.149 -56.331 1.00 139.94 436 LEU B CA 1
ATOM 5345 C C . LEU B 2 188 ? 14.175 42.591 -57.414 1.00 153.17 436 LEU B C 1
ATOM 5346 O O . LEU B 2 188 ? 13.014 42.182 -57.372 1.00 153.34 436 LEU B O 1
ATOM 5351 N N . PRO B 2 189 ? 14.603 43.430 -58.380 1.00 158.90 437 PRO B N 1
ATOM 5352 C CA . PRO B 2 189 ? 13.612 43.761 -59.412 1.00 129.83 437 PRO B CA 1
ATOM 5353 C C . PRO B 2 189 ? 13.261 42.570 -60.302 1.00 147.62 437 PRO B C 1
ATOM 5354 O O . PRO B 2 189 ? 12.159 42.520 -60.849 1.00 152.23 437 PRO B O 1
ATOM 5358 N N . GLN B 2 190 ? 14.185 41.623 -60.436 1.00 169.38 438 GLN B N 1
ATOM 5359 C CA . GLN B 2 190 ? 13.942 40.431 -61.242 1.00 163.28 438 GLN B CA 1
ATOM 5360 C C . GLN B 2 190 ? 12.890 39.532 -60.598 1.00 140.40 438 GLN B C 1
ATOM 5361 O O . GLN B 2 190 ? 11.998 39.026 -61.280 1.00 132.43 438 GLN B O 1
ATOM 5367 N N . THR B 2 191 ? 12.992 39.336 -59.287 1.00 130.91 439 THR B N 1
ATOM 5368 C CA . THR B 2 191 ? 12.021 38.512 -58.575 1.00 137.76 439 THR B CA 1
ATOM 5369 C C . THR B 2 191 ? 10.715 39.279 -58.383 1.00 141.63 439 THR B C 1
ATOM 5370 O O . THR B 2 191 ? 9.651 38.679 -58.214 1.00 140.82 439 THR B O 1
ATOM 5374 N N . LEU B 2 192 ? 10.799 40.606 -58.420 1.00 148.52 440 LEU B N 1
ATOM 5375 C CA . LEU B 2 192 ? 9.607 41.443 -58.358 1.00 129.65 440 LEU B CA 1
ATOM 5376 C C . LEU B 2 192 ? 8.810 41.283 -59.649 1.00 149.67 440 LEU B C 1
ATOM 5377 O O . LEU B 2 192 ? 7.587 41.132 -59.626 1.00 148.47 440 LEU B O 1
ATOM 5382 N N . PHE B 2 193 ? 9.518 41.309 -60.775 1.00 154.70 441 PHE B N 1
ATOM 5383 C CA . PHE B 2 193 ? 8.906 41.047 -62.072 1.00 148.04 441 PHE B CA 1
ATOM 5384 C C . PHE B 2 193 ? 8.479 39.587 -62.177 1.00 153.92 441 PHE B C 1
ATOM 5385 O O . PHE B 2 193 ? 7.596 39.243 -62.963 1.00 171.03 441 PHE B O 1
ATOM 5393 N N . ARG B 2 194 ? 9.115 38.730 -61.383 1.00 156.23 442 ARG B N 1
ATOM 5394 C CA . ARG B 2 194 ? 8.754 37.319 -61.342 1.00 170.64 442 ARG B CA 1
ATOM 5395 C C . ARG B 2 194 ? 7.439 37.130 -60.594 1.00 176.25 442 ARG B C 1
ATOM 5396 O O . ARG B 2 194 ? 6.666 36.223 -60.901 1.00 182.09 442 ARG B O 1
ATOM 5398 N N . TRP B 2 195 ? 7.190 37.991 -59.612 1.00 174.08 443 TRP B N 1
ATOM 5399 C CA . TRP B 2 195 ? 5.934 37.951 -58.873 1.00 173.87 443 TRP B CA 1
ATOM 5400 C C . TRP B 2 195 ? 4.886 38.823 -59.559 1.00 182.16 443 TRP B C 1
ATOM 5401 O O . TRP B 2 195 ? 3.716 38.820 -59.180 1.00 200.65 443 TRP B O 1
ATOM 5412 N N . LEU B 2 196 ? 5.316 39.569 -60.572 1.00 181.01 444 LEU B N 1
ATOM 5413 C CA . LEU B 2 196 ? 4.403 40.394 -61.357 1.00 197.83 444 LEU B CA 1
ATOM 5414 C C . LEU B 2 196 ? 3.415 39.526 -62.134 1.00 202.83 444 LEU B C 1
ATOM 5415 O O . LEU B 2 196 ? 2.264 39.914 -62.342 1.00 206.08 444 LEU B O 1
ATOM 5420 N N . ASN B 2 197 ? 3.873 38.351 -62.556 1.00 179.60 445 ASN B N 1
ATOM 5421 C CA . ASN B 2 197 ? 3.044 37.425 -63.322 1.00 197.96 445 ASN B CA 1
ATOM 5422 C C . ASN B 2 197 ? 1.820 36.979 -62.526 1.00 224.78 445 ASN B C 1
ATOM 5423 O O . ASN B 2 197 ? 0.698 37.000 -63.032 1.00 250.50 445 ASN B O 1
ATOM 5425 N N . GLU B 2 198 ? 2.044 36.574 -61.280 1.00 204.14 446 GLU B N 1
ATOM 5426 C CA . GLU B 2 198 ? 0.954 36.179 -60.396 1.00 180.30 446 GLU B CA 1
ATOM 5427 C C . GLU B 2 198 ? 0.390 37.399 -59.677 1.00 209.52 446 GLU B C 1
ATOM 5428 O O . GLU B 2 198 ? 1.048 37.983 -58.817 1.00 226.45 446 GLU B O 1
ATOM 5430 N N . TYR B 2 199 ? -0.833 37.778 -60.031 1.00 226.73 447 TYR B N 1
ATOM 5431 C CA . TYR B 2 199 ? -1.444 38.988 -59.496 1.00 232.16 447 TYR B CA 1
ATOM 5432 C C . TYR B 2 199 ? -1.883 38.818 -58.046 1.00 238.60 447 TYR B C 1
ATOM 5433 O O . TYR B 2 199 ? -2.108 37.702 -57.578 1.00 226.68 447 TYR B O 1
ATOM 5442 N N . HIS B 2 200 ? -2.002 39.939 -57.343 1.00 240.77 448 HIS B N 1
ATOM 5443 C CA . HIS B 2 200 ? -2.395 39.936 -55.940 1.00 236.74 448 HIS B CA 1
ATOM 5444 C C . HIS B 2 200 ? -3.866 39.570 -55.778 1.00 250.48 448 HIS B C 1
ATOM 5445 O O . HIS B 2 200 ? -4.646 39.659 -56.726 1.00 274.05 448 HIS B O 1
ATOM 5455 N N . TYR B 2 203 ? -9.015 42.720 -60.877 1.00 272.92 451 TYR B N 1
ATOM 5456 C CA . TYR B 2 203 ? -10.309 42.297 -61.399 1.00 283.25 451 TYR B CA 1
ATOM 5457 C C . TYR B 2 203 ? -10.118 41.337 -62.569 1.00 279.65 451 TYR B C 1
ATOM 5458 O O . TYR B 2 203 ? -10.977 40.501 -62.846 1.00 271.32 451 TYR B O 1
ATOM 5467 N N . GLY B 2 204 ? -8.983 41.466 -63.250 1.00 283.82 452 GLY B N 1
ATOM 5468 C CA . GLY B 2 204 ? -8.672 40.620 -64.388 1.00 289.28 452 GLY B CA 1
ATOM 5469 C C . GLY B 2 204 ? -7.200 40.268 -64.490 1.00 281.20 452 GLY B C 1
ATOM 5470 O O . GLY B 2 204 ? -6.572 39.894 -63.500 1.00 262.04 452 GLY B O 1
ATOM 5471 N N . SER B 2 205 ? -6.649 40.390 -65.694 1.00 288.57 453 SER B N 1
ATOM 5472 C CA . SER B 2 205 ? -5.246 40.067 -65.933 1.00 275.27 453 SER B CA 1
ATOM 5473 C C . SER B 2 205 ? -4.701 40.828 -67.138 1.00 253.32 453 SER B C 1
ATOM 5474 O O . SER B 2 205 ? -5.463 41.317 -67.972 1.00 249.44 453 SER B O 1
ATOM 5477 N N . GLN B 2 206 ? -3.378 40.923 -67.223 1.00 243.56 454 GLN B N 1
ATOM 5478 C CA . GLN B 2 206 ? -2.729 41.632 -68.321 1.00 238.53 454 GLN B CA 1
ATOM 5479 C C . GLN B 2 206 ? -1.948 40.676 -69.218 1.00 235.77 454 GLN B C 1
ATOM 5480 O O . GLN B 2 206 ? -1.809 40.915 -70.416 1.00 235.74 454 GLN B O 1
ATOM 5486 N N . VAL B 2 207 ? -1.440 39.597 -68.628 1.00 243.99 455 VAL B N 1
ATOM 5487 C CA . VAL B 2 207 ? -0.650 38.615 -69.363 1.00 240.67 455 VAL B CA 1
ATOM 5488 C C . VAL B 2 207 ? -1.489 37.953 -70.451 1.00 242.01 455 VAL B C 1
ATOM 5489 O O . VAL B 2 207 ? -1.074 37.875 -71.608 1.00 237.22 455 VAL B O 1
ATOM 5493 N N . ASP B 2 208 ? -2.675 37.486 -70.072 1.00 240.58 456 ASP B N 1
ATOM 5494 C CA . ASP B 2 208 ? -3.588 36.846 -71.012 1.00 223.98 456 ASP B CA 1
ATOM 5495 C C . ASP B 2 208 ? -4.052 37.830 -72.082 1.00 240.79 456 ASP B C 1
ATOM 5496 O O . ASP B 2 208 ? -4.421 37.432 -73.187 1.00 259.85 456 ASP B O 1
ATOM 5498 N N . ASP B 2 209 ? -4.030 39.115 -71.745 1.00 237.15 457 ASP B N 1
ATOM 5499 C CA . ASP B 2 209 ? -4.407 40.160 -72.688 1.00 231.47 457 ASP B CA 1
ATOM 5500 C C . ASP B 2 209 ? -3.321 40.354 -73.742 1.00 208.53 457 ASP B C 1
ATOM 5501 O O . ASP B 2 209 ? -3.616 40.505 -74.926 1.00 195.12 457 ASP B O 1
ATOM 5503 N N . ILE B 2 210 ? -2.066 40.345 -73.302 1.00 202.79 458 ILE B N 1
ATOM 5504 C CA . ILE B 2 210 ? -0.934 40.517 -74.206 1.00 188.66 458 ILE B CA 1
ATOM 5505 C C . ILE B 2 210 ? -0.772 39.287 -75.092 1.00 182.93 458 ILE B C 1
ATOM 5506 O O . ILE B 2 210 ? -0.483 39.404 -76.284 1.00 163.83 458 ILE B O 1
ATOM 5511 N N . LEU B 2 211 ? -0.964 38.108 -74.507 1.00 216.32 459 LEU B N 1
ATOM 5512 C CA . LEU B 2 211 ? -0.848 36.856 -75.250 1.00 238.11 459 LEU B CA 1
ATOM 5513 C C . LEU B 2 211 ? -1.899 36.761 -76.354 1.00 241.20 459 LEU B C 1
ATOM 5514 O O . LEU B 2 211 ? -1.653 36.173 -77.407 1.00 232.79 459 LEU B O 1
ATOM 5519 N N . ARG B 2 212 ? -3.067 37.345 -76.107 1.00 246.81 460 ARG B N 1
ATOM 5520 C CA . ARG B 2 212 ? -4.143 37.348 -77.090 1.00 229.41 460 ARG B CA 1
ATOM 5521 C C . ARG B 2 212 ? -4.061 38.584 -77.981 1.00 225.41 460 ARG B C 1
ATOM 5522 O O . ARG B 2 212 ? -4.936 38.821 -78.814 1.00 231.27 460 ARG B O 1
ATOM 5524 N N . HIS B 2 213 ? -3.002 39.367 -77.799 1.00 222.95 461 HIS B N 1
ATOM 5525 C CA . HIS B 2 213 ? -2.803 40.585 -78.574 1.00 221.46 461 HIS B CA 1
ATOM 5526 C C . HIS B 2 213 ? -1.649 40.418 -79.560 1.00 222.59 461 HIS B C 1
ATOM 5527 O O . HIS B 2 213 ? -1.459 41.242 -80.455 1.00 219.94 461 HIS B O 1
ATOM 5534 N N . ARG B 2 214 ? -0.885 39.344 -79.388 1.00 211.06 462 ARG B N 1
ATOM 5535 C CA . ARG B 2 214 ? 0.265 39.067 -80.246 1.00 202.46 462 ARG B CA 1
ATOM 5536 C C . ARG B 2 214 ? -0.107 38.887 -81.728 1.00 210.06 462 ARG B C 1
ATOM 5537 O O . ARG B 2 214 ? 0.502 39.522 -82.589 1.00 194.62 462 ARG B O 1
ATOM 5539 N N . PRO B 2 215 ? -1.099 38.029 -82.041 1.00 216.49 463 PRO B N 1
ATOM 5540 C CA . PRO B 2 215 ? -1.409 37.912 -83.468 1.00 186.38 463 PRO B CA 1
ATOM 5541 C C . PRO B 2 215 ? -2.474 38.904 -83.929 1.00 162.41 463 PRO B C 1
ATOM 5542 O O . PRO B 2 215 ? -3.427 39.174 -83.196 1.00 161.71 463 PRO B O 1
ATOM 5546 N N . SER B 2 216 ? -2.311 39.437 -85.136 1.00 164.95 464 SER B N 1
ATOM 5547 C CA . SER B 2 216 ? -3.247 40.420 -85.670 1.00 217.92 464 SER B CA 1
ATOM 5548 C C . SER B 2 216 ? -3.113 40.567 -87.182 1.00 238.96 464 SER B C 1
ATOM 5549 O O . SER B 2 216 ? -2.003 40.669 -87.704 1.00 261.76 464 SER B O 1
ATOM 5552 N N . PRO B 2 217 ? -4.253 40.575 -87.892 1.00 225.72 465 PRO B N 1
ATOM 5553 C CA . PRO B 2 217 ? -4.275 40.836 -89.335 1.00 209.46 465 PRO B CA 1
ATOM 5554 C C . PRO B 2 217 ? -3.782 42.244 -89.647 1.00 221.56 465 PRO B C 1
ATOM 5555 O O . PRO B 2 217 ? -3.113 42.467 -90.656 1.00 184.59 465 PRO B O 1
ATOM 5559 N N . ALA B 2 218 ? -4.121 43.184 -88.770 1.00 264.39 466 ALA B N 1
ATOM 5560 C CA . ALA B 2 218 ? -3.663 44.562 -88.884 1.00 273.20 466 ALA B CA 1
ATOM 5561 C C . ALA B 2 218 ? -3.404 45.131 -87.494 1.00 251.65 466 ALA B C 1
ATOM 5562 O O . ALA B 2 218 ? -3.843 44.563 -86.494 1.00 270.68 466 ALA B O 1
ATOM 5564 N N . CYS B 2 219 ? -2.690 46.251 -87.432 1.00 203.52 467 CYS B N 1
ATOM 5565 C CA . CYS B 2 219 ? -2.361 46.877 -86.156 1.00 170.81 467 CYS B CA 1
ATOM 5566 C C . CYS B 2 219 ? -3.614 47.381 -85.446 1.00 168.33 467 CYS B C 1
ATOM 5567 O O . CYS B 2 219 ? -4.414 48.117 -86.023 1.00 173.68 467 CYS B O 1
ATOM 5570 N N . HIS B 2 220 ? -3.777 46.977 -84.190 1.00 158.18 468 HIS B N 1
ATOM 5571 C CA . HIS B 2 220 ? -4.943 47.359 -83.402 1.00 177.48 468 HIS B CA 1
ATOM 5572 C C . HIS B 2 220 ? -4.773 48.748 -82.794 1.00 200.13 468 HIS B C 1
ATOM 5573 O O . HIS B 2 220 ? -3.673 49.301 -82.783 1.00 205.06 468 HIS B O 1
ATOM 5580 N N . SER B 2 221 ? -5.869 49.305 -82.290 1.00 210.87 469 SER B N 1
ATOM 5581 C CA . SER B 2 221 ? -5.834 50.605 -81.632 1.00 199.40 469 SER B CA 1
ATOM 5582 C C . SER B 2 221 ? -5.391 50.453 -80.181 1.00 183.22 469 SER B C 1
ATOM 5583 O O . SER B 2 221 ? -4.969 51.418 -79.544 1.00 192.73 469 SER B O 1
ATOM 5586 N N . LEU B 2 222 ? -5.492 49.231 -79.667 1.00 166.51 470 LEU B N 1
ATOM 5587 C CA . LEU B 2 222 ? -5.067 48.928 -78.306 1.00 164.91 470 LEU B CA 1
ATOM 5588 C C . LEU B 2 222 ? -3.663 48.334 -78.318 1.00 136.39 470 LEU B C 1
ATOM 5589 O O . LEU B 2 222 ? -3.339 47.462 -77.512 1.00 109.15 470 LEU B O 1
ATOM 5594 N N . PHE B 2 223 ? -2.832 48.816 -79.237 1.00 143.91 471 PHE B N 1
ATOM 5595 C CA . PHE B 2 223 ? -1.495 48.267 -79.430 1.00 131.48 471 PHE B CA 1
ATOM 5596 C C . PHE B 2 223 ? -0.442 49.011 -78.614 1.00 143.31 471 PHE B C 1
ATOM 5597 O O . PHE B 2 223 ? 0.364 48.392 -77.921 1.00 138.26 471 PHE B O 1
ATOM 5605 N N . TRP B 2 224 ? -0.451 50.337 -78.703 1.00 162.27 472 TRP B N 1
ATOM 5606 C CA . TRP B 2 224 ? 0.559 51.152 -78.036 1.00 150.97 472 TRP B CA 1
ATOM 5607 C C . TRP B 2 224 ? 0.428 51.097 -76.516 1.00 151.22 472 TRP B C 1
ATOM 5608 O O . TRP B 2 224 ? 1.431 51.103 -75.801 1.00 159.43 472 TRP B O 1
ATOM 5619 N N . GLN B 2 225 ? -0.804 51.040 -76.022 1.00 147.15 473 GLN B N 1
ATOM 5620 C CA . GLN B 2 225 ? -1.025 50.920 -74.586 1.00 148.23 473 GLN B CA 1
ATOM 5621 C C . GLN B 2 225 ? -0.520 49.564 -74.102 1.00 135.50 473 GLN B C 1
ATOM 5622 O O . GLN B 2 225 ? -0.044 49.433 -72.973 1.00 149.57 473 GLN B O 1
ATOM 5628 N N . ALA B 2 226 ? -0.609 48.563 -74.973 1.00 135.87 474 ALA B N 1
ATOM 5629 C CA . ALA B 2 226 ? -0.066 47.243 -74.681 1.00 163.36 474 ALA B CA 1
ATOM 5630 C C . ALA B 2 226 ? 1.458 47.297 -74.675 1.00 147.57 474 ALA B C 1
ATOM 5631 O O . ALA B 2 226 ? 2.114 46.502 -74.003 1.00 164.45 474 ALA B O 1
ATOM 5633 N N . VAL B 2 227 ? 2.016 48.239 -75.431 1.00 142.62 475 VAL B N 1
ATOM 5634 C CA . VAL B 2 227 ? 3.454 48.471 -75.428 1.00 161.74 475 VAL B CA 1
ATOM 5635 C C . VAL B 2 227 ? 3.852 49.088 -74.094 1.00 186.86 475 VAL B C 1
ATOM 5636 O O . VAL B 2 227 ? 4.876 48.725 -73.512 1.00 166.98 475 VAL B O 1
ATOM 5640 N N . PHE B 2 228 ? 3.036 50.022 -73.612 1.00 213.92 476 PHE B N 1
ATOM 5641 C CA . PHE B 2 228 ? 3.270 50.639 -72.309 1.00 216.76 476 PHE B CA 1
ATOM 5642 C C . PHE B 2 228 ? 3.189 49.600 -71.194 1.00 195.62 476 PHE B C 1
ATOM 5643 O O . PHE B 2 228 ? 3.972 49.633 -70.245 1.00 192.97 476 PHE B O 1
ATOM 5651 N N . ILE B 2 229 ? 2.235 48.682 -71.316 1.00 170.13 477 ILE B N 1
ATOM 5652 C CA . ILE B 2 229 ? 2.051 47.631 -70.321 1.00 149.49 477 ILE B CA 1
ATOM 5653 C C . ILE B 2 229 ? 3.214 46.642 -70.362 1.00 159.37 477 ILE B C 1
ATOM 5654 O O . ILE B 2 229 ? 3.687 46.181 -69.321 1.00 169.32 477 ILE B O 1
ATOM 5659 N N . ALA B 2 230 ? 3.678 46.329 -71.569 1.00 161.91 478 ALA B N 1
ATOM 5660 C CA . ALA B 2 230 ? 4.756 45.361 -71.757 1.00 156.29 478 ALA B CA 1
ATOM 5661 C C . ALA B 2 230 ? 6.058 45.826 -71.110 1.00 133.71 478 ALA B C 1
ATOM 5662 O O . ALA B 2 230 ? 6.882 45.009 -70.697 1.00 159.55 478 ALA B O 1
ATOM 5664 N N . LEU B 2 231 ? 6.239 47.139 -71.024 1.00 123.74 479 LEU B N 1
ATOM 5665 C CA . LEU B 2 231 ? 7.443 47.709 -70.433 1.00 126.27 479 LEU B CA 1
ATOM 5666 C C . LEU B 2 231 ? 7.242 48.006 -68.951 1.00 115.64 479 LEU B C 1
ATOM 5667 O O . LEU B 2 231 ? 6.689 47.190 -68.213 1.00 114.87 479 LEU B O 1
ATOM 5672 N N . LYS B 2 235 ? 12.081 38.803 -70.805 1.00 209.12 483 LYS B N 1
ATOM 5673 C CA . LYS B 2 235 ? 10.766 38.777 -71.434 1.00 217.30 483 LYS B CA 1
ATOM 5674 C C . LYS B 2 235 ? 10.382 40.156 -71.961 1.00 203.37 483 LYS B C 1
ATOM 5675 O O . LYS B 2 235 ? 9.440 40.292 -72.741 1.00 198.67 483 LYS B O 1
ATOM 5677 N N . VAL B 2 236 ? 11.116 41.176 -71.528 1.00 187.50 484 VAL B N 1
ATOM 5678 C CA . VAL B 2 236 ? 10.863 42.544 -71.963 1.00 151.26 484 VAL B CA 1
ATOM 5679 C C . VAL B 2 236 ? 11.378 42.746 -73.384 1.00 151.18 484 VAL B C 1
ATOM 5680 O O . VAL B 2 236 ? 10.655 43.234 -74.255 1.00 158.30 484 VAL B O 1
ATOM 5684 N N . GLY B 2 237 ? 12.633 42.370 -73.609 1.00 143.70 485 GLY B N 1
ATOM 5685 C CA . GLY B 2 237 ? 13.235 42.464 -74.926 1.00 160.72 485 GLY B CA 1
ATOM 5686 C C . GLY B 2 237 ? 12.533 41.584 -75.942 1.00 211.56 485 GLY B C 1
ATOM 5687 O O . GLY B 2 237 ? 12.428 41.934 -77.118 1.00 225.83 485 GLY B O 1
ATOM 5688 N N . ASP B 2 238 ? 12.050 40.435 -75.480 1.00 223.40 486 ASP B N 1
ATOM 5689 C CA . ASP B 2 238 ? 11.291 39.525 -76.329 1.00 200.85 486 ASP B CA 1
ATOM 5690 C C . ASP B 2 238 ? 9.937 40.133 -76.674 1.00 209.14 486 ASP B C 1
ATOM 5691 O O . ASP B 2 238 ? 9.390 39.888 -77.749 1.00 220.68 486 ASP B O 1
ATOM 5693 N N . ALA B 2 239 ? 9.401 40.928 -75.753 1.00 208.93 487 ALA B N 1
ATOM 5694 C CA . ALA B 2 239 ? 8.146 41.630 -75.987 1.00 200.93 487 ALA B CA 1
ATOM 5695 C C . ALA B 2 239 ? 8.362 42.779 -76.964 1.00 172.48 487 ALA B C 1
ATOM 5696 O O . ALA B 2 239 ? 7.457 43.151 -77.709 1.00 145.42 487 ALA B O 1
ATOM 5698 N N . ALA B 2 240 ? 9.570 43.335 -76.955 1.00 153.21 488 ALA B N 1
ATOM 5699 C CA . ALA B 2 240 ? 9.926 44.407 -77.877 1.00 151.85 488 ALA B CA 1
ATOM 5700 C C . ALA B 2 240 ? 10.251 43.846 -79.258 1.00 165.42 488 ALA B C 1
ATOM 5701 O O . ALA B 2 240 ? 10.174 44.555 -80.264 1.00 182.45 488 ALA B O 1
ATOM 5703 N N . ARG B 2 241 ? 10.616 42.567 -79.296 1.00 180.31 489 ARG B N 1
ATOM 5704 C CA . ARG B 2 241 ? 10.930 41.892 -80.551 1.00 179.95 489 ARG B CA 1
ATOM 5705 C C . ARG B 2 241 ? 9.702 41.826 -81.453 1.00 188.69 489 ARG B C 1
ATOM 5706 O O . ARG B 2 241 ? 9.813 41.917 -82.676 1.00 186.65 489 ARG B O 1
ATOM 5708 N N . LEU B 2 242 ? 8.533 41.666 -80.842 1.00 197.94 490 LEU B N 1
ATOM 5709 C CA . LEU B 2 242 ? 7.277 41.661 -81.582 1.00 211.85 490 LEU B CA 1
ATOM 5710 C C . LEU B 2 242 ? 6.946 43.068 -82.063 1.00 202.77 490 LEU B C 1
ATOM 5711 O O . LEU B 2 242 ? 6.280 43.247 -83.083 1.00 221.76 490 LEU B O 1
ATOM 5716 N N . LEU B 2 243 ? 7.419 44.063 -81.320 1.00 177.13 491 LEU B N 1
ATOM 5717 C CA . LEU B 2 243 ? 7.215 45.458 -81.687 1.00 154.55 491 LEU B CA 1
ATOM 5718 C C . LEU B 2 243 ? 8.114 45.828 -82.859 1.00 147.70 491 LEU B C 1
ATOM 5719 O O . LEU B 2 243 ? 7.792 46.719 -83.645 1.00 144.66 491 LEU B O 1
ATOM 5724 N N . ASP B 2 244 ? 9.245 45.137 -82.965 1.00 170.99 492 ASP B N 1
ATOM 5725 C CA . ASP B 2 244 ? 10.164 45.336 -84.080 1.00 162.42 492 ASP B CA 1
ATOM 5726 C C . ASP B 2 244 ? 9.517 44.901 -85.389 1.00 153.37 492 ASP B C 1
ATOM 5727 O O . ASP B 2 244 ? 9.727 45.518 -86.434 1.00 161.94 492 ASP B O 1
ATOM 5729 N N . GLN B 2 245 ? 8.728 43.834 -85.323 1.00 163.63 493 GLN B N 1
ATOM 5730 C CA . GLN B 2 245 ? 8.015 43.331 -86.490 1.00 177.56 493 GLN B CA 1
ATOM 5731 C C . GLN B 2 245 ? 6.519 43.598 -86.360 1.00 178.05 493 GLN B C 1
ATOM 5732 O O . GLN B 2 245 ? 5.704 42.679 -86.445 1.00 149.56 493 GLN B O 1
ATOM 5734 N N . ALA B 2 246 ? 6.166 44.863 -86.152 1.00 174.06 494 ALA B N 1
ATOM 5735 C CA . ALA B 2 246 ? 4.771 45.256 -85.991 1.00 155.30 494 ALA B CA 1
ATOM 5736 C C . ALA B 2 246 ? 4.016 45.155 -87.312 1.00 156.06 494 ALA B C 1
ATOM 5737 O O . ALA B 2 246 ? 2.815 44.884 -87.332 1.00 150.27 494 ALA B O 1
ATOM 5739 N N . GLY B 2 247 ? 4.726 45.377 -88.413 1.00 137.90 495 GLY B N 1
ATOM 5740 C CA . GLY B 2 247 ? 4.130 45.291 -89.734 1.00 129.49 495 GLY B CA 1
ATOM 5741 C C . GLY B 2 247 ? 3.659 46.624 -90.280 1.00 152.53 495 GLY B C 1
ATOM 5742 O O . GLY B 2 247 ? 3.815 46.901 -91.470 1.00 161.94 495 GLY B O 1
ATOM 5743 N N . TRP B 2 248 ? 3.085 47.445 -89.403 1.00 181.59 496 TRP B N 1
ATOM 5744 C CA . TRP B 2 248 ? 2.560 48.760 -89.769 1.00 190.02 496 TRP B CA 1
ATOM 5745 C C . TRP B 2 248 ? 1.550 48.661 -90.909 1.00 185.48 496 TRP B C 1
ATOM 5746 O O . TRP B 2 248 ? 0.693 47.777 -90.917 1.00 202.97 496 TRP B O 1
ATOM 5757 N N . GLY B 2 249 ? 1.659 49.572 -91.871 1.00 138.29 497 GLY B N 1
ATOM 5758 C CA . GLY B 2 249 ? 0.783 49.570 -93.028 1.00 154.19 497 GLY B CA 1
ATOM 5759 C C . GLY B 2 249 ? -0.656 49.928 -92.713 1.00 173.93 497 GLY B C 1
ATOM 5760 O O . GLY B 2 249 ? -1.585 49.264 -93.172 1.00 195.96 497 GLY B O 1
ATOM 5761 N N . HIS B 2 250 ? -0.841 50.983 -91.926 1.00 145.68 498 HIS B N 1
ATOM 5762 C CA . HIS B 2 250 ? -2.176 51.445 -91.565 1.00 155.30 498 HIS B CA 1
ATOM 5763 C C . HIS B 2 250 ? -2.383 52.894 -91.994 1.00 195.67 498 HIS B C 1
ATOM 5764 O O . HIS B 2 250 ? -1.560 53.761 -91.698 1.00 225.43 498 HIS B O 1
ATOM 5766 N N . VAL B 2 251 ? -3.486 53.151 -92.690 1.00 199.51 499 VAL B N 1
ATOM 5767 C CA . VAL B 2 251 ? -3.784 54.489 -93.184 1.00 181.07 499 VAL B CA 1
ATOM 5768 C C . VAL B 2 251 ? -4.314 55.364 -92.054 1.00 160.16 499 VAL B C 1
ATOM 5769 O O . VAL B 2 251 ? -5.524 55.468 -91.850 1.00 148.25 499 VAL B O 1
ATOM 5773 N N . TYR B 2 259 ? 1.525 55.815 -92.825 1.00 107.72 507 TYR B N 1
ATOM 5774 C CA . TYR B 2 259 ? 1.119 55.032 -93.987 1.00 153.79 507 TYR B CA 1
ATOM 5775 C C . TYR B 2 259 ? 2.034 55.293 -95.179 1.00 166.02 507 TYR B C 1
ATOM 5776 O O . TYR B 2 259 ? 2.611 54.365 -95.745 1.00 164.80 507 TYR B O 1
ATOM 5785 N N . ALA B 2 260 ? 2.162 56.561 -95.554 1.00 186.33 508 ALA B N 1
ATOM 5786 C CA . ALA B 2 260 ? 2.984 56.940 -96.696 1.00 163.04 508 ALA B CA 1
ATOM 5787 C C . ALA B 2 260 ? 4.414 57.257 -96.270 1.00 169.18 508 ALA B C 1
ATOM 5788 O O . ALA B 2 260 ? 4.659 58.228 -95.555 1.00 194.66 508 ALA B O 1
ATOM 5790 N N . TYR B 2 261 ? 5.356 56.429 -96.714 1.00 153.60 509 TYR B N 1
ATOM 5791 C CA . TYR B 2 261 ? 6.767 56.647 -96.420 1.00 162.11 509 TYR B CA 1
ATOM 5792 C C . TYR B 2 261 ? 7.311 57.814 -97.237 1.00 165.56 509 TYR B C 1
ATOM 5793 O O . TYR B 2 261 ? 6.725 58.200 -98.248 1.00 183.28 509 TYR B O 1
ATOM 5802 N N . VAL B 2 262 ? 8.433 58.370 -96.793 1.00 172.16 510 VAL B N 1
ATOM 5803 C CA . VAL B 2 262 ? 9.058 59.489 -97.488 1.00 194.00 510 VAL B CA 1
ATOM 5804 C C . VAL B 2 262 ? 10.456 59.104 -97.957 1.00 149.10 510 VAL B C 1
ATOM 5805 O O . VAL B 2 262 ? 11.206 58.451 -97.231 1.00 85.51 510 VAL B O 1
ATOM 5809 N N . ASN B 2 268 ? 13.960 56.153 -92.564 1.00 224.90 516 ASN B N 1
ATOM 5810 C CA . ASN B 2 268 ? 12.507 56.242 -92.475 1.00 196.15 516 ASN B CA 1
ATOM 5811 C C . ASN B 2 268 ? 12.013 55.789 -91.105 1.00 186.52 516 ASN B C 1
ATOM 5812 O O . ASN B 2 268 ? 12.769 55.783 -90.133 1.00 199.50 516 ASN B O 1
ATOM 5814 N N . VAL B 2 269 ? 10.741 55.411 -91.036 1.00 161.43 517 VAL B N 1
ATOM 5815 C CA . VAL B 2 269 ? 10.144 54.950 -89.789 1.00 150.68 517 VAL B CA 1
ATOM 5816 C C . VAL B 2 269 ? 10.725 53.595 -89.404 1.00 152.11 517 VAL B C 1
ATOM 5817 O O . VAL B 2 269 ? 10.977 53.327 -88.229 1.00 159.27 517 VAL B O 1
ATOM 5821 N N . GLN B 2 270 ? 10.940 52.747 -90.405 1.00 155.90 518 GLN B N 1
ATOM 5822 C CA . GLN B 2 270 ? 11.478 51.409 -90.184 1.00 160.33 518 GLN B CA 1
ATOM 5823 C C . GLN B 2 270 ? 12.874 51.461 -89.570 1.00 176.09 518 GLN B C 1
ATOM 5824 O O . GLN B 2 270 ? 13.194 50.682 -88.673 1.00 175.59 518 GLN B O 1
ATOM 5826 N N . ARG B 2 271 ? 13.697 52.385 -90.056 1.00 176.93 519 ARG B N 1
ATOM 5827 C CA . ARG B 2 271 ? 15.058 52.540 -89.556 1.00 168.12 519 ARG B CA 1
ATOM 5828 C C . ARG B 2 271 ? 15.063 53.035 -88.113 1.00 165.54 519 ARG B C 1
ATOM 5829 O O . ARG B 2 271 ? 15.853 52.570 -87.290 1.00 170.78 519 ARG B O 1
ATOM 5831 N N . ALA B 2 272 ? 14.175 53.978 -87.814 1.00 158.00 520 ALA B N 1
ATOM 5832 C CA . ALA B 2 272 ? 14.071 54.540 -86.472 1.00 163.18 520 ALA B CA 1
ATOM 5833 C C . ALA B 2 272 ? 13.590 53.490 -85.476 1.00 154.70 520 ALA B C 1
ATOM 5834 O O . ALA B 2 272 ? 14.153 53.349 -84.389 1.00 145.17 520 ALA B O 1
ATOM 5836 N N . VAL B 2 273 ? 12.547 52.757 -85.854 1.00 167.09 521 VAL B N 1
ATOM 5837 C CA . VAL B 2 273 ? 11.997 51.706 -85.006 1.00 167.04 521 VAL B CA 1
ATOM 5838 C C . VAL B 2 273 ? 13.037 50.614 -84.778 1.00 158.37 521 VAL B C 1
ATOM 5839 O O . VAL B 2 273 ? 13.243 50.171 -83.647 1.00 174.11 521 VAL B O 1
ATOM 5843 N N . ASP B 2 274 ? 13.694 50.192 -85.855 1.00 149.05 522 ASP B N 1
ATOM 5844 C CA . ASP B 2 274 ? 14.738 49.175 -85.766 1.00 168.20 522 ASP B CA 1
ATOM 5845 C C . ASP B 2 274 ? 15.876 49.643 -84.866 1.00 158.77 522 ASP B C 1
ATOM 5846 O O . ASP B 2 274 ? 16.486 48.844 -84.157 1.00 170.53 522 ASP B O 1
ATOM 5848 N N . GLU B 2 275 ? 16.152 50.943 -84.899 1.00 131.11 523 GLU B N 1
ATOM 5849 C CA . GLU B 2 275 ? 17.173 51.529 -84.039 1.00 116.51 523 GLU B CA 1
ATOM 5850 C C . GLU B 2 275 ? 16.751 51.451 -82.575 1.00 132.17 523 GLU B C 1
ATOM 5851 O O . GLU B 2 275 ? 17.531 51.030 -81.719 1.00 146.98 523 GLU B O 1
ATOM 5853 N N . THR B 2 276 ? 15.514 51.852 -82.297 1.00 134.28 524 THR B N 1
ATOM 5854 C CA . THR B 2 276 ? 14.980 51.824 -80.937 1.00 135.93 524 THR B CA 1
ATOM 5855 C C . THR B 2 276 ? 14.972 50.409 -80.367 1.00 162.47 524 THR B C 1
ATOM 5856 O O . THR B 2 276 ? 15.258 50.206 -79.187 1.00 166.94 524 THR B O 1
ATOM 5860 N N . ILE B 2 277 ? 14.644 49.435 -81.209 1.00 165.70 525 ILE B N 1
ATOM 5861 C CA . ILE B 2 277 ? 14.630 48.039 -80.791 1.00 143.61 525 ILE B CA 1
ATOM 5862 C C . ILE B 2 277 ? 16.057 47.552 -80.561 1.00 142.00 525 ILE B C 1
ATOM 5863 O O . ILE B 2 277 ? 16.324 46.809 -79.615 1.00 137.06 525 ILE B O 1
ATOM 5868 N N . ALA B 2 278 ? 16.971 47.982 -81.426 1.00 140.63 526 ALA B N 1
ATOM 5869 C CA . ALA B 2 278 ? 18.376 47.605 -81.308 1.00 146.06 526 ALA B CA 1
ATOM 5870 C C . ALA B 2 278 ? 18.978 48.130 -80.008 1.00 158.99 526 ALA B C 1
ATOM 5871 O O . ALA B 2 278 ? 19.816 47.472 -79.392 1.00 149.90 526 ALA B O 1
ATOM 5873 N N . VAL B 2 279 ? 18.545 49.318 -79.596 1.00 169.85 527 VAL B N 1
ATOM 5874 C CA . VAL B 2 279 ? 19.013 49.907 -78.348 1.00 154.91 527 VAL B CA 1
ATOM 5875 C C . VAL B 2 279 ? 18.332 49.224 -77.166 1.00 146.58 527 VAL B C 1
ATOM 5876 O O . VAL B 2 279 ? 18.946 49.009 -76.121 1.00 160.80 527 VAL B O 1
ATOM 5880 N N . LEU B 2 280 ? 17.060 48.876 -77.342 1.00 135.94 528 LEU B N 1
ATOM 5881 C CA . LEU B 2 280 ? 16.298 48.206 -76.295 1.00 129.54 528 LEU B CA 1
ATOM 5882 C C . LEU B 2 280 ? 16.851 46.804 -76.052 1.00 149.79 528 LEU B C 1
ATOM 5883 O O . LEU B 2 280 ? 16.830 46.304 -74.928 1.00 165.81 528 LEU B O 1
ATOM 5888 N N . GLU B 2 281 ? 17.356 46.179 -77.111 1.00 163.47 529 GLU B N 1
ATOM 5889 C CA . GLU B 2 281 ? 17.911 44.833 -77.015 1.00 198.56 529 GLU B CA 1
ATOM 5890 C C . GLU B 2 281 ? 19.407 44.865 -76.713 1.00 180.83 529 GLU B C 1
ATOM 5891 O O . GLU B 2 281 ? 20.174 44.068 -77.252 1.00 171.69 529 GLU B O 1
ATOM 5893 N N . SER B 2 282 ? 19.815 45.787 -75.848 1.00 166.39 530 SER B N 1
ATOM 5894 C CA . SER B 2 282 ? 21.217 45.910 -75.465 1.00 172.60 530 SER B CA 1
ATOM 5895 C C . SER B 2 282 ? 21.520 45.075 -74.226 1.00 172.42 530 SER B C 1
ATOM 5896 O O . SER B 2 282 ? 22.354 44.170 -74.265 1.00 168.90 530 SER B O 1
ATOM 5899 N N . CYS B 2 283 ? 20.839 45.384 -73.128 1.00 172.99 531 CYS B N 1
ATOM 5900 C CA . CYS B 2 283 ? 21.040 44.663 -71.874 1.00 173.88 531 CYS B CA 1
ATOM 5901 C C . CYS B 2 283 ? 20.105 43.452 -71.728 1.00 189.36 531 CYS B C 1
ATOM 5902 O O . CYS B 2 283 ? 20.577 42.349 -71.450 1.00 235.74 531 CYS B O 1
ATOM 5905 N N . PRO B 2 284 ? 18.782 43.637 -71.911 1.00 176.70 532 PRO B N 1
ATOM 5906 C CA . PRO B 2 284 ? 17.947 42.444 -71.766 1.00 190.33 532 PRO B CA 1
ATOM 5907 C C . PRO B 2 284 ? 17.686 41.743 -73.096 1.00 187.10 532 PRO B C 1
ATOM 5908 O O . PRO B 2 284 ? 17.123 40.649 -73.096 1.00 164.14 532 PRO B O 1
ATOM 5912 N N . THR B 2 298 ? 26.880 49.494 -63.064 1.00 178.69 546 THR B N 1
ATOM 5913 C CA . THR B 2 298 ? 27.958 50.034 -63.884 1.00 191.59 546 THR B CA 1
ATOM 5914 C C . THR B 2 298 ? 27.565 50.061 -65.357 1.00 195.95 546 THR B C 1
ATOM 5915 O O . THR B 2 298 ? 27.661 51.096 -66.016 1.00 203.51 546 THR B O 1
ATOM 5919 N N . LEU B 2 299 ? 27.122 48.916 -65.868 1.00 194.28 547 LEU B N 1
ATOM 5920 C CA . LEU B 2 299 ? 26.714 48.807 -67.264 1.00 194.74 547 LEU B CA 1
ATOM 5921 C C . LEU B 2 299 ? 25.362 49.474 -67.496 1.00 206.05 547 LEU B C 1
ATOM 5922 O O . LEU B 2 299 ? 25.037 49.864 -68.618 1.00 186.40 547 LEU B O 1
ATOM 5927 N N . PHE B 2 300 ? 24.579 49.601 -66.430 1.00 226.79 548 PHE B N 1
ATOM 5928 C CA . PHE B 2 300 ? 23.270 50.238 -66.512 1.00 244.19 548 PHE B CA 1
ATOM 5929 C C . PHE B 2 300 ? 23.413 51.734 -66.774 1.00 222.53 548 PHE B C 1
ATOM 5930 O O . PHE B 2 300 ? 22.600 52.332 -67.480 1.00 199.37 548 PHE B O 1
ATOM 5938 N N . ARG B 2 301 ? 24.453 52.332 -66.200 1.00 220.65 549 ARG B N 1
ATOM 5939 C CA . ARG B 2 301 ? 24.734 53.748 -66.407 1.00 205.54 549 ARG B CA 1
ATOM 5940 C C . ARG B 2 301 ? 25.178 53.998 -67.843 1.00 221.55 549 ARG B C 1
ATOM 5941 O O . ARG B 2 301 ? 24.825 55.012 -68.446 1.00 233.34 549 ARG B O 1
ATOM 5943 N N . VAL B 2 302 ? 25.955 53.065 -68.383 1.00 224.40 550 VAL B N 1
ATOM 5944 C CA . VAL B 2 302 ? 26.403 53.140 -69.768 1.00 209.19 550 VAL B CA 1
ATOM 5945 C C . VAL B 2 302 ? 25.202 52.993 -70.693 1.00 195.44 550 VAL B C 1
ATOM 5946 O O . VAL B 2 302 ? 25.094 53.685 -71.708 1.00 203.41 550 VAL B O 1
ATOM 5950 N N . ARG B 2 303 ? 24.299 52.088 -70.329 1.00 198.99 551 ARG B N 1
ATOM 5951 C CA . ARG B 2 303 ? 23.076 51.869 -71.091 1.00 228.49 551 ARG B CA 1
ATOM 5952 C C . ARG B 2 303 ? 22.215 53.126 -71.099 1.00 233.79 551 ARG B C 1
ATOM 5953 O O . ARG B 2 303 ? 21.648 53.491 -72.127 1.00 257.29 551 ARG B O 1
ATOM 5955 N N . ALA B 2 304 ? 22.127 53.787 -69.948 1.00 217.20 552 ALA B N 1
ATOM 5956 C CA . ALA B 2 304 ? 21.354 55.018 -69.826 1.00 223.69 552 ALA B CA 1
ATOM 5957 C C . ALA B 2 304 ? 21.990 56.143 -70.636 1.00 228.61 552 ALA B C 1
ATOM 5958 O O . ALA B 2 304 ? 21.291 56.950 -71.251 1.00 227.01 552 ALA B O 1
ATOM 5960 N N . ARG B 2 305 ? 23.319 56.191 -70.631 1.00 233.74 553 ARG B N 1
ATOM 5961 C CA . ARG B 2 305 ? 24.056 57.197 -71.388 1.00 231.48 553 ARG B CA 1
ATOM 5962 C C . ARG B 2 305 ? 23.822 57.022 -72.885 1.00 243.26 553 ARG B C 1
ATOM 5963 O O . ARG B 2 305 ? 23.550 57.990 -73.599 1.00 231.91 553 ARG B O 1
ATOM 5965 N N . GLY B 2 306 ? 23.931 55.782 -73.353 1.00 251.97 554 GLY B N 1
ATOM 5966 C CA . GLY B 2 306 ? 23.655 55.464 -74.742 1.00 227.55 554 GLY B CA 1
ATOM 5967 C C . GLY B 2 306 ? 22.218 55.777 -75.107 1.00 209.29 554 GLY B C 1
ATOM 5968 O O . GLY B 2 306 ? 21.932 56.241 -76.214 1.00 200.90 554 GLY B O 1
ATOM 5969 N N . LEU B 2 307 ? 21.314 55.522 -74.165 1.00 211.92 555 LEU B N 1
ATOM 5970 C CA . LEU B 2 307 ? 19.906 55.860 -74.334 1.00 208.96 555 LEU B CA 1
ATOM 5971 C C . LEU B 2 307 ? 19.743 57.353 -74.588 1.00 197.82 555 LEU B C 1
ATOM 5972 O O . LEU B 2 307 ? 19.133 57.751 -75.574 1.00 189.57 555 LEU B O 1
ATOM 5977 N N . LEU B 2 308 ? 20.303 58.172 -73.702 1.00 197.69 556 LEU B N 1
ATOM 5978 C CA . LEU B 2 308 ? 20.225 59.625 -73.844 1.00 198.95 556 LEU B CA 1
ATOM 5979 C C . LEU B 2 308 ? 20.859 60.095 -75.152 1.00 211.63 556 LEU B C 1
ATOM 5980 O O . LEU B 2 308 ? 20.379 61.041 -75.784 1.00 230.77 556 LEU B O 1
ATOM 5985 N N . GLU B 2 309 ? 21.938 59.428 -75.553 1.00 204.43 557 GLU B N 1
ATOM 5986 C CA . GLU B 2 309 ? 22.602 59.735 -76.815 1.00 211.11 557 GLU B CA 1
ATOM 5987 C C . GLU B 2 309 ? 21.656 59.500 -77.990 1.00 219.28 557 GLU B C 1
ATOM 5988 O O . GLU B 2 309 ? 21.550 60.333 -78.894 1.00 230.32 557 GLU B O 1
ATOM 5990 N N . HIS B 2 310 ? 20.964 58.364 -77.966 1.00 212.24 558 HIS B N 1
ATOM 5991 C CA . HIS B 2 310 ? 19.994 58.045 -79.007 1.00 212.73 558 HIS B CA 1
ATOM 5992 C C . HIS B 2 310 ? 18.793 58.983 -78.939 1.00 206.25 558 HIS B C 1
ATOM 5993 O O . HIS B 2 310 ? 18.119 59.213 -79.941 1.00 207.87 558 HIS B O 1
ATOM 6000 N N . LEU B 2 311 ? 18.532 59.523 -77.752 1.00 197.57 559 LEU B N 1
ATOM 6001 C CA . LEU B 2 311 ? 17.458 60.490 -77.568 1.00 189.35 559 LEU B CA 1
ATOM 6002 C C . LEU B 2 311 ? 17.811 61.789 -78.272 1.00 195.64 559 LEU B C 1
ATOM 6003 O O . LEU B 2 311 ? 16.972 62.394 -78.936 1.00 189.04 559 LEU B O 1
ATOM 6008 N N . ARG B 2 312 ? 19.062 62.214 -78.119 1.00 199.92 560 ARG B N 1
ATOM 6009 C CA . ARG B 2 312 ? 19.549 63.401 -78.809 1.00 177.22 560 ARG B CA 1
ATOM 6010 C C . ARG B 2 312 ? 19.556 63.170 -80.317 1.00 200.65 560 ARG B C 1
ATOM 6011 O O . ARG B 2 312 ? 19.186 64.053 -81.094 1.00 229.23 560 ARG B O 1
ATOM 6013 N N . ARG B 2 313 ? 19.969 61.972 -80.721 1.00 194.74 561 ARG B N 1
ATOM 6014 C CA . ARG B 2 313 ? 20.048 61.618 -82.135 1.00 195.75 561 ARG B CA 1
ATOM 6015 C C . ARG B 2 313 ? 18.671 61.593 -82.797 1.00 198.55 561 ARG B C 1
ATOM 6016 O O . ARG B 2 313 ? 18.526 61.982 -83.956 1.00 198.92 561 ARG B O 1
ATOM 6018 N N . PHE B 2 314 ? 17.666 61.134 -82.059 1.00 201.55 562 PHE B N 1
ATOM 6019 C CA . PHE B 2 314 ? 16.310 61.040 -82.589 1.00 205.16 562 PHE B CA 1
ATOM 6020 C C . PHE B 2 314 ? 15.600 62.389 -82.540 1.00 191.36 562 PHE B C 1
ATOM 6021 O O . PHE B 2 314 ? 14.795 62.708 -83.416 1.00 189.23 562 PHE B O 1
ATOM 6029 N N . ALA B 2 315 ? 15.899 63.178 -81.513 1.00 193.06 563 ALA B N 1
ATOM 6030 C CA . ALA B 2 315 ? 15.316 64.508 -81.381 1.00 204.19 563 ALA B CA 1
ATOM 6031 C C . ALA B 2 315 ? 15.892 65.446 -82.435 1.00 216.82 563 ALA B C 1
ATOM 6032 O O . ALA B 2 315 ? 15.222 66.376 -82.884 1.00 233.87 563 ALA B O 1
ATOM 6034 N N . GLU B 2 316 ? 17.137 65.194 -82.827 1.00 219.82 564 GLU B N 1
ATOM 6035 C CA . GLU B 2 316 ? 17.785 65.989 -83.863 1.00 223.38 564 GLU B CA 1
ATOM 6036 C C . GLU B 2 316 ? 17.185 65.688 -85.233 1.00 220.86 564 GLU B C 1
ATOM 6037 O O . GLU B 2 316 ? 17.243 66.515 -86.143 1.00 250.98 564 GLU B O 1
ATOM 6039 N N . GLY B 2 317 ? 16.608 64.498 -85.373 1.00 190.07 565 GLY B N 1
ATOM 6040 C CA . GLY B 2 317 ? 15.994 64.090 -86.622 1.00 182.85 565 GLY B CA 1
ATOM 6041 C C . GLY B 2 317 ? 14.533 63.711 -86.477 1.00 168.16 565 GLY B C 1
ATOM 6042 O O . GLY B 2 317 ? 13.668 64.575 -86.341 1.00 125.27 565 GLY B O 1
ATOM 6043 N N . TRP B 2 353 ? 2.801 63.352 -85.966 1.00 269.97 601 TRP B N 1
ATOM 6044 C CA . TRP B 2 353 ? 1.499 62.768 -85.669 1.00 279.42 601 TRP B CA 1
ATOM 6045 C C . TRP B 2 353 ? 1.496 62.079 -84.308 1.00 257.10 601 TRP B C 1
ATOM 6046 O O . TRP B 2 353 ? 1.913 62.660 -83.306 1.00 222.49 601 TRP B O 1
ATOM 6057 N N . GLU B 2 354 ? 1.025 60.836 -84.281 1.00 263.02 602 GLU B N 1
ATOM 6058 C CA . GLU B 2 354 ? 0.918 60.081 -83.039 1.00 250.18 602 GLU B CA 1
ATOM 6059 C C . GLU B 2 354 ? 2.132 59.181 -82.828 1.00 230.66 602 GLU B C 1
ATOM 6060 O O . GLU B 2 354 ? 2.553 58.952 -81.695 1.00 240.00 602 GLU B O 1
ATOM 6066 N N . ILE B 2 355 ? 2.689 58.680 -83.927 1.00 212.19 603 ILE B N 1
ATOM 6067 C CA . ILE B 2 355 ? 3.813 57.749 -83.877 1.00 196.50 603 ILE B CA 1
ATOM 6068 C C . ILE B 2 355 ? 5.020 58.366 -83.177 1.00 208.68 603 ILE B C 1
ATOM 6069 O O . ILE B 2 355 ? 5.679 57.712 -82.368 1.00 193.93 603 ILE B O 1
ATOM 6074 N N . TYR B 2 356 ? 5.300 59.628 -83.490 1.00 226.81 604 TYR B N 1
ATOM 6075 C CA . TYR B 2 356 ? 6.443 60.333 -82.917 1.00 227.61 604 TYR B CA 1
ATOM 6076 C C . TYR B 2 356 ? 6.333 60.420 -81.397 1.00 213.42 604 TYR B C 1
ATOM 6077 O O . TYR B 2 356 ? 7.254 60.035 -80.672 1.00 191.91 604 TYR B O 1
ATOM 6086 N N . GLU B 2 357 ? 5.197 60.924 -80.926 1.00 214.30 605 GLU B N 1
ATOM 6087 C CA . GLU B 2 357 ? 4.953 61.079 -79.497 1.00 207.93 605 GLU B CA 1
ATOM 6088 C C . GLU B 2 357 ? 4.948 59.729 -78.786 1.00 225.62 605 GLU B C 1
ATOM 6089 O O . GLU B 2 357 ? 5.488 59.598 -77.688 1.00 233.05 605 GLU B O 1
ATOM 6091 N N . ASN B 2 358 ? 4.337 58.732 -79.421 1.00 236.42 606 ASN B N 1
ATOM 6092 C CA . ASN B 2 358 ? 4.266 57.388 -78.856 1.00 225.39 606 ASN B CA 1
ATOM 6093 C C . ASN B 2 358 ? 5.655 56.794 -78.663 1.00 209.06 606 ASN B C 1
ATOM 6094 O O . ASN B 2 358 ? 5.980 56.307 -77.581 1.00 195.84 606 ASN B O 1
ATOM 6099 N N . LEU B 2 359 ? 6.471 56.839 -79.712 1.00 209.54 607 LEU B N 1
ATOM 6100 C CA . LEU B 2 359 ? 7.848 56.361 -79.628 1.00 195.44 607 LEU B CA 1
ATOM 6101 C C . LEU B 2 359 ? 8.621 57.145 -78.574 1.00 178.50 607 LEU B C 1
ATOM 6102 O O . LEU B 2 359 ? 9.460 56.589 -77.862 1.00 146.80 607 LEU B O 1
ATOM 6107 N N . ASN B 2 360 ? 8.323 58.438 -78.475 1.00 205.56 608 ASN B N 1
ATOM 6108 C CA . ASN B 2 360 ? 8.982 59.308 -77.508 1.00 204.86 608 ASN B CA 1
ATOM 6109 C C . ASN B 2 360 ? 8.712 58.869 -76.070 1.00 197.35 608 ASN B C 1
ATOM 6110 O O . ASN B 2 360 ? 9.646 58.658 -75.297 1.00 203.25 608 ASN B O 1
ATOM 6112 N N . ILE B 2 361 ? 7.438 58.726 -75.716 1.00 204.10 609 ILE B N 1
ATOM 6113 C CA . ILE B 2 361 ? 7.066 58.394 -74.342 1.00 214.15 609 ILE B CA 1
ATOM 6114 C C . ILE B 2 361 ? 7.381 56.935 -74.013 1.00 189.46 609 ILE B C 1
ATOM 6115 O O . ILE B 2 361 ? 7.669 56.604 -72.860 1.00 192.41 609 ILE B O 1
ATOM 6120 N N . VAL B 2 362 ? 7.327 56.066 -75.020 1.00 172.70 610 VAL B N 1
ATOM 6121 C CA . VAL B 2 362 ? 7.754 54.681 -74.849 1.00 187.20 610 VAL B CA 1
ATOM 6122 C C . VAL B 2 362 ? 9.230 54.679 -74.481 1.00 190.91 610 VAL B C 1
ATOM 6123 O O . VAL B 2 362 ? 9.652 54.005 -73.536 1.00 193.54 610 VAL B O 1
ATOM 6127 N N . PHE B 2 363 ? 10.009 55.453 -75.231 1.00 198.33 611 PHE B N 1
ATOM 6128 C CA . PHE B 2 363 ? 11.429 55.611 -74.956 1.00 197.93 611 PHE B CA 1
ATOM 6129 C C . PHE B 2 363 ? 11.652 56.175 -73.556 1.00 177.49 611 PHE B C 1
ATOM 6130 O O . PHE B 2 363 ? 12.598 55.794 -72.868 1.00 151.44 611 PHE B O 1
ATOM 6138 N N . ASP B 2 364 ? 10.776 57.087 -73.141 1.00 186.50 612 ASP B N 1
ATOM 6139 C CA . ASP B 2 364 ? 10.853 57.673 -71.808 1.00 179.20 612 ASP B CA 1
ATOM 6140 C C . ASP B 2 364 ? 10.597 56.621 -70.733 1.00 161.81 612 ASP B C 1
ATOM 6141 O O . ASP B 2 364 ? 11.162 56.690 -69.641 1.00 148.17 612 ASP B O 1
ATOM 6146 N N . ILE B 2 365 ? 9.743 55.651 -71.045 1.00 162.56 613 ILE B N 1
ATOM 6147 C CA . ILE B 2 365 ? 9.480 54.553 -70.123 1.00 149.04 613 ILE B CA 1
ATOM 6148 C C . ILE B 2 365 ? 10.695 53.635 -70.050 1.00 164.54 613 ILE B C 1
ATOM 6149 O O . ILE B 2 365 ? 11.086 53.194 -68.968 1.00 180.76 613 ILE B O 1
ATOM 6154 N N . VAL B 2 366 ? 11.297 53.359 -71.205 1.00 187.33 614 VAL B N 1
ATOM 6155 C CA . VAL B 2 366 ? 12.491 52.519 -71.263 1.00 203.05 614 VAL B CA 1
ATOM 6156 C C . VAL B 2 366 ? 13.634 53.175 -70.489 1.00 190.59 614 VAL B C 1
ATOM 6157 O O . VAL B 2 366 ? 14.462 52.490 -69.884 1.00 169.56 614 VAL B O 1
ATOM 6161 N N . LEU B 2 367 ? 13.667 54.505 -70.504 1.00 184.76 615 LEU B N 1
ATOM 6162 C CA . LEU B 2 367 ? 14.673 55.268 -69.770 1.00 161.18 615 LEU B CA 1
ATOM 6163 C C . LEU B 2 367 ? 14.639 54.960 -68.277 1.00 156.92 615 LEU B C 1
ATOM 6164 O O . LEU B 2 367 ? 15.621 54.485 -67.707 1.00 150.41 615 LEU B O 1
ATOM 6169 N N . GLY B 2 368 ? 13.499 55.236 -67.653 1.00 140.94 616 GLY B N 1
ATOM 6170 C CA . GLY B 2 368 ? 13.348 55.057 -66.222 1.00 167.48 616 GLY B CA 1
ATOM 6171 C C . GLY B 2 368 ? 12.952 56.347 -65.534 1.00 144.40 616 GLY B C 1
ATOM 6172 O O . GLY B 2 368 ? 13.011 56.456 -64.309 1.00 170.94 616 GLY B O 1
ATOM 6173 N N . GLN B 2 369 ? 12.549 57.331 -66.333 1.00 84.39 617 GLN B N 1
ATOM 6174 C CA . GLN B 2 369 ? 12.133 58.626 -65.810 1.00 117.00 617 GLN B CA 1
ATOM 6175 C C . GLN B 2 369 ? 10.817 58.510 -65.049 1.00 118.77 617 GLN B C 1
ATOM 6176 O O . GLN B 2 369 ? 10.001 57.634 -65.333 1.00 146.94 617 GLN B O 1
ATOM 6178 N N . GLN B 2 370 ? 10.617 59.399 -64.083 1.00 146.71 618 GLN B N 1
ATOM 6179 C CA . GLN B 2 370 ? 9.412 59.381 -63.262 1.00 149.05 618 GLN B CA 1
ATOM 6180 C C . GLN B 2 370 ? 8.202 59.897 -64.035 1.00 161.33 618 GLN B C 1
ATOM 6181 O O . GLN B 2 370 ? 7.073 59.480 -63.786 1.00 163.34 618 GLN B O 1
ATOM 6183 N N . GLY B 2 371 ? 8.446 60.802 -64.978 1.00 187.69 619 GLY B N 1
ATOM 6184 C CA . GLY B 2 371 ? 7.375 61.405 -65.752 1.00 216.08 619 GLY B CA 1
ATOM 6185 C C . GLY B 2 371 ? 6.694 60.463 -66.728 1.00 215.67 619 GLY B C 1
ATOM 6186 O O . GLY B 2 371 ? 5.656 60.795 -67.299 1.00 223.97 619 GLY B O 1
ATOM 6187 N N . ALA B 2 372 ? 7.278 59.285 -66.919 1.00 180.98 620 ALA B N 1
ATOM 6188 C CA . ALA B 2 372 ? 6.739 58.309 -67.858 1.00 168.56 620 ALA B CA 1
ATOM 6189 C C . ALA B 2 372 ? 6.112 57.121 -67.134 1.00 187.24 620 ALA B C 1
ATOM 6190 O O . ALA B 2 372 ? 5.076 56.604 -67.553 1.00 204.12 620 ALA B O 1
ATOM 6192 N N . ILE B 2 373 ? 6.747 56.691 -66.048 1.00 188.34 621 ILE B N 1
ATOM 6193 C CA . ILE B 2 373 ? 6.269 55.544 -65.286 1.00 177.04 621 ILE B CA 1
ATOM 6194 C C . ILE B 2 373 ? 5.006 55.911 -64.512 1.00 172.76 621 ILE B C 1
ATOM 6195 O O . ILE B 2 373 ? 4.073 55.112 -64.415 1.00 171.46 621 ILE B O 1
ATOM 6200 N N . LEU B 2 374 ? 4.977 57.124 -63.968 1.00 165.00 622 LEU B N 1
ATOM 6201 C CA . LEU B 2 374 ? 3.817 57.599 -63.221 1.00 179.03 622 LEU B CA 1
ATOM 6202 C C . LEU B 2 374 ? 2.624 57.836 -64.141 1.00 208.09 622 LEU B C 1
ATOM 6203 O O . LEU B 2 374 ? 1.478 57.863 -63.690 1.00 213.82 622 LEU B O 1
ATOM 6208 N N . GLU B 2 375 ? 2.898 58.010 -65.431 1.00 209.83 623 GLU B N 1
ATOM 6209 C CA . GLU B 2 375 ? 1.844 58.212 -66.418 1.00 212.56 623 GLU B CA 1
ATOM 6210 C C . GLU B 2 375 ? 1.007 56.947 -66.580 1.00 213.79 623 GLU B C 1
ATOM 6211 O O . GLU B 2 375 ? -0.218 56.984 -66.470 1.00 221.30 623 GLU B O 1
ATOM 6213 N N . ALA B 2 376 ? 1.678 55.830 -66.842 1.00 205.59 624 ALA B N 1
ATOM 6214 C CA . ALA B 2 376 ? 1.003 54.545 -66.972 1.00 198.09 624 ALA B CA 1
ATOM 6215 C C . ALA B 2 376 ? 0.764 53.930 -65.598 1.00 205.92 624 ALA B C 1
ATOM 6216 O O . ALA B 2 376 ? 1.585 53.159 -65.102 1.00 198.79 624 ALA B O 1
ATOM 6218 N N . ALA B 2 377 ? -0.365 54.275 -64.987 1.00 215.47 625 ALA B N 1
ATOM 6219 C CA . ALA B 2 377 ? -0.683 53.797 -63.648 1.00 206.31 625 ALA B CA 1
ATOM 6220 C C . ALA B 2 377 ? -2.053 53.127 -63.599 1.00 192.12 625 ALA B C 1
ATOM 6221 O O . ALA B 2 377 ? -3.002 53.677 -63.040 1.00 199.49 625 ALA B O 1
ATOM 6223 N N . GLN B 2 378 ? -2.149 51.940 -64.187 1.00 155.03 626 GLN B N 1
ATOM 6224 C CA . GLN B 2 378 ? -3.379 51.160 -64.133 1.00 160.20 626 GLN B CA 1
ATOM 6225 C C . GLN B 2 378 ? -3.570 50.595 -62.730 1.00 169.40 626 GLN B C 1
ATOM 6226 O O . GLN B 2 378 ? -4.687 50.544 -62.214 1.00 156.21 626 GLN B O 1
ATOM 6228 N N . ASP B 2 379 ? -2.467 50.172 -62.123 1.00 185.17 627 ASP B N 1
ATOM 6229 C CA . ASP B 2 379 ? -2.479 49.663 -60.757 1.00 170.43 627 ASP B CA 1
ATOM 6230 C C . ASP B 2 379 ? -1.322 50.270 -59.971 1.00 159.58 627 ASP B C 1
ATOM 6231 O O . ASP B 2 379 ? -0.334 50.714 -60.555 1.00 181.86 627 ASP B O 1
ATOM 6236 N N . TRP B 2 380 ? -1.447 50.292 -58.648 1.00 121.66 628 TRP B N 1
ATOM 6237 C CA . TRP B 2 380 ? -0.418 50.885 -57.801 1.00 152.79 628 TRP B CA 1
ATOM 6238 C C . TRP B 2 380 ? 0.819 49.994 -57.746 1.00 140.10 628 TRP B C 1
ATOM 6239 O O . TRP B 2 380 ? 1.950 50.481 -57.803 1.00 143.40 628 TRP B O 1
ATOM 6250 N N . LEU B 2 381 ? 0.597 48.688 -57.643 1.00 136.16 629 LEU B N 1
ATOM 6251 C CA . LEU B 2 381 ? 1.693 47.729 -57.638 1.00 154.96 629 LEU B CA 1
ATOM 6252 C C . LEU B 2 381 ? 2.349 47.677 -59.014 1.00 153.61 629 LEU B C 1
ATOM 6253 O O . LEU B 2 381 ? 3.548 47.429 -59.130 1.00 155.64 629 LEU B O 1
ATOM 6258 N N . GLU B 2 382 ? 1.552 47.918 -60.050 1.00 142.18 630 GLU B N 1
ATOM 6259 C CA . GLU B 2 382 ? 2.050 47.931 -61.421 1.00 156.02 630 GLU B CA 1
ATOM 6260 C C . GLU B 2 382 ? 3.062 49.056 -61.613 1.00 166.16 630 GLU B C 1
ATOM 6261 O O . GLU B 2 382 ? 4.097 48.872 -62.253 1.00 170.17 630 GLU B O 1
ATOM 6267 N N . ALA B 2 383 ? 2.754 50.220 -61.051 1.00 170.50 631 ALA B N 1
ATOM 6268 C CA . ALA B 2 383 ? 3.656 51.361 -61.114 1.00 172.19 631 ALA B CA 1
ATOM 6269 C C . ALA B 2 383 ? 4.808 51.180 -60.132 1.00 148.87 631 ALA B C 1
ATOM 6270 O O . ALA B 2 383 ? 5.890 51.736 -60.319 1.00 147.06 631 ALA B O 1
ATOM 6272 N N . THR B 2 384 ? 4.566 50.397 -59.085 1.00 132.16 632 THR B N 1
ATOM 6273 C CA . THR B 2 384 ? 5.587 50.125 -58.080 1.00 137.75 632 THR B CA 1
ATOM 6274 C C . THR B 2 384 ? 6.693 49.238 -58.651 1.00 142.68 632 THR B C 1
ATOM 6275 O O . THR B 2 384 ? 7.872 49.429 -58.352 1.00 147.16 632 THR B O 1
ATOM 6279 N N . VAL B 2 385 ? 6.303 48.272 -59.477 1.00 159.26 633 VAL B N 1
ATOM 6280 C CA . VAL B 2 385 ? 7.254 47.344 -60.080 1.00 185.21 633 VAL B CA 1
ATOM 6281 C C . VAL B 2 385 ? 8.041 48.028 -61.196 1.00 180.95 633 VAL B C 1
ATOM 6282 O O . VAL B 2 385 ? 9.244 47.809 -61.344 1.00 176.38 633 VAL B O 1
ATOM 6286 N N . GLY B 2 386 ? 7.356 48.866 -61.969 1.00 181.68 634 GLY B N 1
ATOM 6287 C CA . GLY B 2 386 ? 7.957 49.531 -63.112 1.00 195.15 634 GLY B CA 1
ATOM 6288 C C . GLY B 2 386 ? 9.138 50.434 -62.805 1.00 182.32 634 GLY B C 1
ATOM 6289 O O . GLY B 2 386 ? 9.881 50.821 -63.708 1.00 180.09 634 GLY B O 1
ATOM 6290 N N . LEU B 2 387 ? 9.313 50.773 -61.532 1.00 173.27 635 LEU B N 1
ATOM 6291 C CA . LEU B 2 387 ? 10.420 51.624 -61.110 1.00 193.89 635 LEU B CA 1
ATOM 6292 C C . LEU B 2 387 ? 11.726 50.837 -61.033 1.00 193.17 635 LEU B C 1
ATOM 6293 O O . LEU B 2 387 ? 12.042 50.047 -61.923 1.00 179.39 635 LEU B O 1
ATOM 6298 N N . ALA B 2 421 ? 17.974 46.345 -54.864 1.00 149.40 669 ALA B N 1
ATOM 6299 C CA . ALA B 2 421 ? 19.157 45.841 -54.177 1.00 158.98 669 ALA B CA 1
ATOM 6300 C C . ALA B 2 421 ? 19.239 46.390 -52.757 1.00 164.70 669 ALA B C 1
ATOM 6301 O O . ALA B 2 421 ? 20.190 46.110 -52.027 1.00 174.68 669 ALA B O 1
ATOM 6303 N N . ASN B 2 422 ? 18.237 47.173 -52.371 1.00 152.75 670 ASN B N 1
ATOM 6304 C CA . ASN B 2 422 ? 18.197 47.766 -51.039 1.00 180.54 670 ASN B CA 1
ATOM 6305 C C . ASN B 2 422 ? 16.761 48.025 -50.594 1.00 177.94 670 ASN B C 1
ATOM 6306 O O . ASN B 2 422 ? 15.840 48.031 -51.411 1.00 145.31 670 ASN B O 1
ATOM 6308 N N . SER B 2 423 ? 16.579 48.239 -49.295 1.00 216.42 671 SER B N 1
ATOM 6309 C CA . SER B 2 423 ? 15.255 48.497 -48.739 1.00 215.08 671 SER B CA 1
ATOM 6310 C C . SER B 2 423 ? 14.906 49.981 -48.815 1.00 203.44 671 SER B C 1
ATOM 6311 O O . SER B 2 423 ? 13.732 50.352 -48.808 1.00 200.59 671 SER B O 1
ATOM 6314 N N . GLU B 2 424 ? 15.930 50.825 -48.886 1.00 199.21 672 GLU B N 1
ATOM 6315 C CA . GLU B 2 424 ? 15.725 52.265 -48.987 1.00 197.07 672 GLU B CA 1
ATOM 6316 C C . GLU B 2 424 ? 15.144 52.629 -50.348 1.00 216.30 672 GLU B C 1
ATOM 6317 O O . GLU B 2 424 ? 14.283 53.507 -50.453 1.00 239.29 672 GLU B O 1
ATOM 6323 N N . SER B 2 425 ? 15.621 51.949 -51.386 1.00 202.98 673 SER B N 1
ATOM 6324 C CA . SER B 2 425 ? 15.075 52.115 -52.726 1.00 203.63 673 SER B CA 1
ATOM 6325 C C . SER B 2 425 ? 13.601 51.730 -52.722 1.00 172.64 673 SER B C 1
ATOM 6326 O O . SER B 2 425 ? 12.775 52.384 -53.359 1.00 166.42 673 SER B O 1
ATOM 6329 N N . TYR B 2 426 ? 13.283 50.668 -51.988 1.00 162.38 674 TYR B N 1
ATOM 6330 C CA . TYR B 2 426 ? 11.903 50.229 -51.816 1.00 188.57 674 TYR B CA 1
ATOM 6331 C C . TYR B 2 426 ? 11.056 51.315 -51.160 1.00 171.07 674 TYR B C 1
ATOM 6332 O O . TYR B 2 426 ? 10.027 51.718 -51.701 1.00 186.42 674 TYR B O 1
ATOM 6341 N N . LEU B 2 427 ? 11.497 51.783 -49.995 1.00 174.74 675 LEU B N 1
ATOM 6342 C CA . LEU B 2 427 ? 10.787 52.830 -49.264 1.00 203.41 675 LEU B CA 1
ATOM 6343 C C . LEU B 2 427 ? 10.563 54.058 -50.142 1.00 191.32 675 LEU B C 1
ATOM 6344 O O . LEU B 2 427 ? 9.514 54.702 -50.072 1.00 163.56 675 LEU B O 1
ATOM 6349 N N . ASP B 2 428 ? 11.551 54.368 -50.976 1.00 207.02 676 ASP B N 1
ATOM 6350 C CA . ASP B 2 428 ? 11.436 55.469 -51.924 1.00 203.85 676 ASP B CA 1
ATOM 6351 C C . ASP B 2 428 ? 10.378 55.170 -52.982 1.00 218.96 676 ASP B C 1
ATOM 6352 O O . ASP B 2 428 ? 9.647 56.064 -53.410 1.00 213.82 676 ASP B O 1
ATOM 6354 N N . ARG B 2 429 ? 10.299 53.910 -53.401 1.00 216.32 677 ARG B N 1
ATOM 6355 C CA . ARG B 2 429 ? 9.316 53.496 -54.399 1.00 190.95 677 ARG B CA 1
ATOM 6356 C C . ARG B 2 429 ? 7.893 53.596 -53.858 1.00 178.54 677 ARG B C 1
ATOM 6357 O O . ARG B 2 429 ? 6.978 54.003 -54.574 1.00 178.35 677 ARG B O 1
ATOM 6365 N N . LEU B 2 430 ? 7.708 53.222 -52.596 1.00 185.37 678 LEU B N 1
ATOM 6366 C CA . LEU B 2 430 ? 6.387 53.279 -51.979 1.00 172.50 678 LEU B CA 1
ATOM 6367 C C . LEU B 2 430 ? 6.004 54.707 -51.611 1.00 166.59 678 LEU B C 1
ATOM 6368 O O . LEU B 2 430 ? 4.824 55.057 -51.601 1.00 163.67 678 LEU B O 1
ATOM 6373 N N . ALA B 2 431 ? 7.005 55.528 -51.307 1.00 186.98 679 ALA B N 1
ATOM 6374 C CA . ALA B 2 431 ? 6.760 56.926 -50.966 1.00 213.53 679 ALA B CA 1
ATOM 6375 C C . ALA B 2 431 ? 6.289 57.712 -52.187 1.00 194.31 679 ALA B C 1
ATOM 6376 O O . ALA B 2 431 ? 5.708 58.789 -52.056 1.00 148.78 679 ALA B O 1
ATOM 6378 N N . ARG B 2 432 ? 6.541 57.165 -53.372 1.00 196.72 680 ARG B N 1
ATOM 6379 C CA . ARG B 2 432 ? 6.154 57.818 -54.617 1.00 206.58 680 ARG B CA 1
ATOM 6380 C C . ARG B 2 432 ? 4.996 57.089 -55.294 1.00 197.01 680 ARG B C 1
ATOM 6381 O O . ARG B 2 432 ? 4.564 57.469 -56.383 1.00 201.21 680 ARG B O 1
ATOM 6383 N N . ALA B 2 433 ? 4.497 56.041 -54.646 1.00 162.55 681 ALA B N 1
ATOM 6384 C CA . ALA B 2 433 ? 3.393 55.260 -55.191 1.00 114.60 681 ALA B CA 1
ATOM 6385 C C . ALA B 2 433 ? 2.076 55.623 -54.512 1.00 132.06 681 ALA B C 1
ATOM 6386 O O . ALA B 2 433 ? 1.066 55.853 -55.177 1.00 145.76 681 ALA B O 1
ATOM 6388 N N . PHE B 2 434 ? 2.095 55.672 -53.184 1.00 134.50 682 PHE B N 1
ATOM 6389 C CA . PHE B 2 434 ? 0.904 56.005 -52.411 1.00 115.50 682 PHE B CA 1
ATOM 6390 C C . PHE B 2 434 ? 0.603 57.499 -52.466 1.00 183.36 682 PHE B C 1
ATOM 6391 O O . PHE B 2 434 ? -0.508 57.928 -52.154 1.00 201.96 682 PHE B O 1
ATOM 6399 N N . HIS B 2 435 ? 1.599 58.287 -52.863 1.00 193.16 683 HIS B N 1
ATOM 6400 C CA . HIS B 2 435 ? 1.425 59.727 -53.013 1.00 168.43 683 HIS B CA 1
ATOM 6401 C C . HIS B 2 435 ? 0.424 60.024 -54.124 1.00 153.27 683 HIS B C 1
ATOM 6402 O O . HIS B 2 435 ? -0.319 61.003 -54.062 1.00 112.04 683 HIS B O 1
ATOM 6404 N N . THR B 2 436 ? 0.414 59.168 -55.141 1.00 164.15 684 THR B N 1
ATOM 6405 C CA . THR B 2 436 ? -0.552 59.276 -56.226 1.00 181.10 684 THR B CA 1
ATOM 6406 C C . THR B 2 436 ? -1.875 58.639 -55.812 1.00 204.77 684 THR B C 1
ATOM 6407 O O . THR B 2 436 ? -1.956 57.980 -54.775 1.00 205.98 684 THR B O 1
ATOM 6411 N N . ALA B 2 437 ? -2.910 58.837 -56.622 1.00 212.08 685 ALA B N 1
ATOM 6412 C CA . ALA B 2 437 ? -4.237 58.319 -56.305 1.00 207.86 685 ALA B CA 1
ATOM 6413 C C . ALA B 2 437 ? -4.521 57.019 -57.050 1.00 189.38 685 ALA B C 1
ATOM 6414 O O . ALA B 2 437 ? -5.181 57.024 -58.090 1.00 198.75 685 ALA B O 1
ATOM 6416 N N . VAL B 2 438 ? -4.018 55.906 -56.520 1.00 146.59 686 VAL B N 1
ATOM 6417 C CA . VAL B 2 438 ? -4.211 54.607 -57.158 1.00 138.88 686 VAL B CA 1
ATOM 6418 C C . VAL B 2 438 ? -4.756 53.572 -56.175 1.00 163.77 686 VAL B C 1
ATOM 6419 O O . VAL B 2 438 ? -5.841 53.024 -56.375 1.00 168.07 686 VAL B O 1
ATOM 6423 N N . GLU B 2 439 ? -3.993 53.310 -55.117 1.00 191.64 687 GLU B N 1
ATOM 6424 C CA . GLU B 2 439 ? -4.284 52.219 -54.187 1.00 194.60 687 GLU B CA 1
ATOM 6425 C C . GLU B 2 439 ? -5.624 52.363 -53.467 1.00 178.35 687 GLU B C 1
ATOM 6426 O O . GLU B 2 439 ? -6.235 53.432 -53.467 1.00 156.19 687 GLU B O 1
ATOM 6428 N N . SER B 2 440 ? -6.070 51.270 -52.854 1.00 198.93 688 SER B N 1
ATOM 6429 C CA . SER B 2 440 ? -7.330 51.247 -52.120 1.00 186.50 688 SER B CA 1
ATOM 6430 C C . SER B 2 440 ? -7.099 50.905 -50.651 1.00 173.91 688 SER B C 1
ATOM 6431 O O . SER B 2 440 ? -6.164 50.180 -50.313 1.00 206.17 688 SER B O 1
ATOM 6434 N N . ASP B 2 441 ? -7.959 51.428 -49.783 1.00 151.99 689 ASP B N 1
ATOM 6435 C CA . ASP B 2 441 ? -7.838 51.191 -48.348 1.00 162.64 689 ASP B CA 1
ATOM 6436 C C . ASP B 2 441 ? -8.741 50.047 -47.895 1.00 132.16 689 ASP B C 1
ATOM 6437 O O . ASP B 2 441 ? -9.895 49.951 -48.313 1.00 101.75 689 ASP B O 1
ATOM 6439 N N . PHE B 2 442 ? -8.208 49.184 -47.037 1.00 146.69 690 PHE B N 1
ATOM 6440 C CA . PHE B 2 442 ? -8.964 48.052 -46.513 1.00 147.44 690 PHE B CA 1
ATOM 6441 C C . PHE B 2 442 ? -10.026 48.516 -45.521 1.00 130.96 690 PHE B C 1
ATOM 6442 O O . PHE B 2 442 ? -11.185 48.715 -45.885 1.00 79.88 690 PHE B O 1
ATOM 6450 N N . VAL B 2 450 ? -6.176 43.905 -46.465 1.00 101.40 698 VAL B N 1
ATOM 6451 C CA . VAL B 2 450 ? -5.362 43.049 -47.318 1.00 128.61 698 VAL B CA 1
ATOM 6452 C C . VAL B 2 450 ? -4.361 43.892 -48.099 1.00 142.73 698 VAL B C 1
ATOM 6453 O O . VAL B 2 450 ? -3.183 43.546 -48.192 1.00 140.22 698 VAL B O 1
ATOM 6457 N N . GLU B 2 451 ? -4.837 45.000 -48.660 1.00 144.81 699 GLU B N 1
ATOM 6458 C CA . GLU B 2 451 ? -3.975 45.919 -49.395 1.00 159.27 699 GLU B CA 1
ATOM 6459 C C . GLU B 2 451 ? -2.969 46.572 -48.454 1.00 172.52 699 GLU B C 1
ATOM 6460 O O . GLU B 2 451 ? -1.800 46.753 -48.802 1.00 162.12 699 GLU B O 1
ATOM 6462 N N . ILE B 2 452 ? -3.436 46.921 -47.258 1.00 178.70 700 ILE B N 1
ATOM 6463 C CA . ILE B 2 452 ? -2.575 47.483 -46.226 1.00 168.97 700 ILE B CA 1
ATOM 6464 C C . ILE B 2 452 ? -1.527 46.450 -45.835 1.00 146.65 700 ILE B C 1
ATOM 6465 O O . ILE B 2 452 ? -0.389 46.792 -45.510 1.00 118.13 700 ILE B O 1
ATOM 6470 N N . GLY B 2 453 ? -1.925 45.181 -45.876 1.00 171.84 701 GLY B N 1
ATOM 6471 C CA . GLY B 2 453 ? -1.024 44.080 -45.594 1.00 187.66 701 GLY B CA 1
ATOM 6472 C C . GLY B 2 453 ? 0.195 44.082 -46.492 1.00 196.14 701 GLY B C 1
ATOM 6473 O O . GLY B 2 453 ? 1.325 44.106 -46.011 1.00 180.17 701 GLY B O 1
ATOM 6482 N N . ALA B 2 455 ? 1.065 46.498 -48.328 1.00 157.29 703 ALA B N 1
ATOM 6483 C CA . ALA B 2 455 ? 1.663 47.813 -48.124 1.00 182.41 703 ALA B CA 1
ATOM 6484 C C . ALA B 2 455 ? 2.645 47.783 -46.957 1.00 175.84 703 ALA B C 1
ATOM 6485 O O . ALA B 2 455 ? 3.544 48.619 -46.870 1.00 181.33 703 ALA B O 1
ATOM 6487 N N . CYS B 2 456 ? 2.464 46.817 -46.062 1.00 149.98 704 CYS B N 1
ATOM 6488 C CA . CYS B 2 456 ? 3.373 46.638 -44.937 1.00 155.02 704 CYS B CA 1
ATOM 6489 C C . CYS B 2 456 ? 4.468 45.627 -45.268 1.00 145.66 704 CYS B C 1
ATOM 6490 O O . CYS B 2 456 ? 5.573 45.703 -44.730 1.00 134.40 704 CYS B O 1
ATOM 6493 N N . VAL B 2 457 ? 4.155 44.679 -46.149 1.00 146.57 705 VAL B N 1
ATOM 6494 C CA . VAL B 2 457 ? 5.142 43.706 -46.608 1.00 164.91 705 VAL B CA 1
ATOM 6495 C C . VAL B 2 457 ? 6.242 44.440 -47.355 1.00 163.54 705 VAL B C 1
ATOM 6496 O O . VAL B 2 457 ? 7.429 44.185 -47.151 1.00 157.32 705 VAL B O 1
ATOM 6500 N N . PHE B 2 458 ? 5.832 45.359 -48.222 1.00 188.55 706 PHE B N 1
ATOM 6501 C CA . PHE B 2 458 ? 6.772 46.169 -48.980 1.00 195.13 706 PHE B CA 1
ATOM 6502 C C . PHE B 2 458 ? 7.538 47.100 -48.045 1.00 197.00 706 PHE B C 1
ATOM 6503 O O . PHE B 2 458 ? 8.744 47.294 -48.197 1.00 205.70 706 PHE B O 1
ATOM 6511 N N . GLU B 2 459 ? 6.829 47.667 -47.073 1.00 200.56 707 GLU B N 1
ATOM 6512 C CA . GLU B 2 459 ? 7.434 48.582 -46.112 1.00 205.18 707 GLU B CA 1
ATOM 6513 C C . GLU B 2 459 ? 8.400 47.854 -45.183 1.00 206.22 707 GLU B C 1
ATOM 6514 O O . GLU B 2 459 ? 8.442 46.624 -45.153 1.00 191.71 707 GLU B O 1
ATOM 6516 N N . ASP B 2 460 ? 9.171 48.624 -44.420 1.00 209.82 708 ASP B N 1
ATOM 6517 C CA . ASP B 2 460 ? 10.171 48.059 -43.520 1.00 210.57 708 ASP B CA 1
ATOM 6518 C C . ASP B 2 460 ? 9.516 47.404 -42.306 1.00 178.47 708 ASP B C 1
ATOM 6519 O O . ASP B 2 460 ? 10.164 46.670 -41.560 1.00 148.54 708 ASP B O 1
ATOM 6524 N N . ASN B 2 461 ? 8.229 47.672 -42.110 1.00 173.17 709 ASN B N 1
ATOM 6525 C CA . ASN B 2 461 ? 7.496 47.097 -40.989 1.00 154.93 709 ASN B CA 1
ATOM 6526 C C . ASN B 2 461 ? 7.114 45.649 -41.284 1.00 126.41 709 ASN B C 1
ATOM 6527 O O . ASN B 2 461 ? 6.056 45.377 -41.851 1.00 95.38 709 ASN B O 1
ATOM 6532 N N . ILE B 2 462 ? 7.987 44.726 -40.893 1.00 134.96 710 ILE B N 1
ATOM 6533 C CA . ILE B 2 462 ? 7.756 43.302 -41.100 1.00 121.31 710 ILE B CA 1
ATOM 6534 C C . ILE B 2 462 ? 6.883 42.755 -39.971 1.00 83.65 710 ILE B C 1
ATOM 6535 O O . ILE B 2 462 ? 6.055 41.869 -40.185 1.00 101.50 710 ILE B O 1
ATOM 6540 N N . LYS B 2 463 ? 7.060 43.309 -38.774 1.00 72.94 711 LYS B N 1
ATOM 6541 C CA . LYS B 2 463 ? 6.331 42.864 -37.589 1.00 82.21 711 LYS B CA 1
ATOM 6542 C C . LYS B 2 463 ? 4.815 42.945 -37.767 1.00 90.76 711 LYS B C 1
ATOM 6543 O O . LYS B 2 463 ? 4.089 42.019 -37.401 1.00 119.78 711 LYS B O 1
ATOM 6545 N N . GLY B 2 464 ? 4.344 44.055 -38.328 1.00 87.72 712 GLY B N 1
ATOM 6546 C CA . GLY B 2 464 ? 2.926 44.241 -38.578 1.00 83.76 712 GLY B CA 1
ATOM 6547 C C . GLY B 2 464 ? 2.365 43.216 -39.543 1.00 101.94 712 GLY B C 1
ATOM 6548 O O . GLY B 2 464 ? 1.196 42.842 -39.459 1.00 113.29 712 GLY B O 1
ATOM 6549 N N . VAL B 2 465 ? 3.209 42.760 -40.464 1.00 109.29 713 VAL B N 1
ATOM 6550 C CA . VAL B 2 465 ? 2.830 41.717 -41.406 1.00 98.17 713 VAL B CA 1
ATOM 6551 C C . VAL B 2 465 ? 2.627 40.407 -40.662 1.00 74.48 713 VAL B C 1
ATOM 6552 O O . VAL B 2 465 ? 1.684 39.669 -40.934 1.00 63.87 713 VAL B O 1
ATOM 6556 N N . ILE B 2 466 ? 3.522 40.125 -39.721 1.00 84.72 714 ILE B N 1
ATOM 6557 C CA . ILE B 2 466 ? 3.432 38.918 -38.911 1.00 73.75 714 ILE B CA 1
ATOM 6558 C C . ILE B 2 466 ? 2.173 38.973 -38.055 1.00 68.75 714 ILE B C 1
ATOM 6559 O O . ILE B 2 466 ? 1.504 37.959 -37.848 1.00 88.54 714 ILE B O 1
ATOM 6564 N N . GLY B 2 467 ? 1.850 40.166 -37.567 1.00 90.75 715 GLY B N 1
ATOM 6565 C CA . GLY B 2 467 ? 0.641 40.368 -36.791 1.00 97.26 715 GLY B CA 1
ATOM 6566 C C . GLY B 2 467 ? -0.620 40.176 -37.612 1.00 106.38 715 GLY B C 1
ATOM 6567 O O . GLY B 2 467 ? -1.612 39.631 -37.127 1.00 123.21 715 GLY B O 1
ATOM 6568 N N . LEU B 2 468 ? -0.579 40.624 -38.863 1.00 105.67 716 LEU B N 1
ATOM 6569 C CA . LEU B 2 468 ? -1.708 40.465 -39.773 1.00 112.99 716 LEU B CA 1
ATOM 6570 C C . LEU B 2 468 ? -1.901 39.003 -40.155 1.00 111.43 716 LEU B C 1
ATOM 6571 O O . LEU B 2 468 ? -3.029 38.520 -40.238 1.00 128.39 716 LEU B O 1
ATOM 6576 N N . LEU B 2 469 ? -0.794 38.305 -40.389 1.00 98.28 717 LEU B N 1
ATOM 6577 C CA . LEU B 2 469 ? -0.832 36.880 -40.689 1.00 110.63 717 LEU B CA 1
ATOM 6578 C C . LEU B 2 469 ? -1.335 36.107 -39.476 1.00 115.38 717 LEU B C 1
ATOM 6579 O O . LEU B 2 469 ? -1.973 35.063 -39.611 1.00 102.05 717 LEU B O 1
ATOM 6584 N N . ARG B 2 470 ? -1.038 36.629 -38.289 1.00 133.16 718 ARG B N 1
ATOM 6585 C CA . ARG B 2 470 ? -1.589 36.083 -37.057 1.00 113.98 718 ARG B CA 1
ATOM 6586 C C . ARG B 2 470 ? -3.086 36.365 -37.014 1.00 115.54 718 ARG B C 1
ATOM 6587 O O . ARG B 2 470 ? -3.858 35.602 -36.434 1.00 97.69 718 ARG B O 1
ATOM 6589 N N . GLY B 2 471 ? -3.485 37.470 -37.635 1.00 148.77 719 GLY B N 1
ATOM 6590 C CA . GLY B 2 471 ? -4.889 37.803 -37.782 1.00 153.24 719 GLY B CA 1
ATOM 6591 C C . GLY B 2 471 ? -5.561 36.913 -38.809 1.00 170.08 719 GLY B C 1
ATOM 6592 O O . GLY B 2 471 ? -6.774 36.711 -38.773 1.00 186.19 719 GLY B O 1
ATOM 6593 N N . TRP B 2 472 ? -4.767 36.387 -39.737 1.00 169.32 720 TRP B N 1
ATOM 6594 C CA . TRP B 2 472 ? -5.263 35.398 -40.686 1.00 166.03 720 TRP B CA 1
ATOM 6595 C C . TRP B 2 472 ? -5.351 34.041 -39.996 1.00 173.41 720 TRP B C 1
ATOM 6596 O O . TRP B 2 472 ? -4.796 33.851 -38.914 1.00 179.61 720 TRP B O 1
ATOM 6607 N N . SER B 2 473 ? -6.048 33.101 -40.626 1.00 187.56 721 SER B N 1
ATOM 6608 C CA . SER B 2 473 ? -6.303 31.796 -40.023 1.00 196.54 721 SER B CA 1
ATOM 6609 C C . SER B 2 473 ? -5.034 30.963 -39.863 1.00 163.83 721 SER B C 1
ATOM 6610 O O . SER B 2 473 ? -4.892 30.210 -38.899 1.00 130.53 721 SER B O 1
ATOM 6613 N N . LEU B 2 474 ? -4.116 31.105 -40.814 1.00 166.17 722 LEU B N 1
ATOM 6614 C CA . LEU B 2 474 ? -2.918 30.273 -40.873 1.00 143.89 722 LEU B CA 1
ATOM 6615 C C . LEU B 2 474 ? -2.003 30.418 -39.661 1.00 121.72 722 LEU B C 1
ATOM 6616 O O . LEU B 2 474 ? -1.788 31.524 -39.166 1.00 127.37 722 LEU B O 1
ATOM 6621 N N . PRO B 2 475 ? -1.464 29.287 -39.180 1.00 135.74 723 PRO B N 1
ATOM 6622 C CA . PRO B 2 475 ? -0.373 29.283 -38.203 1.00 129.51 723 PRO B CA 1
ATOM 6623 C C . PRO B 2 475 ? 0.960 29.529 -38.900 1.00 129.00 723 PRO B C 1
ATOM 6624 O O . PRO B 2 475 ? 1.997 29.679 -38.251 1.00 134.11 723 PRO B O 1
ATOM 6628 N N . ILE B 2 476 ? 0.909 29.581 -40.229 1.00 124.73 724 ILE B N 1
ATOM 6629 C CA . ILE B 2 476 ? 2.079 29.816 -41.068 1.00 136.29 724 ILE B CA 1
ATOM 6630 C C . ILE B 2 476 ? 2.706 31.167 -40.734 1.00 144.81 724 ILE B C 1
ATOM 6631 O O . ILE B 2 476 ? 3.881 31.404 -41.022 1.00 129.17 724 ILE B O 1
ATOM 6636 N N . ALA B 2 477 ? 1.911 32.046 -40.127 1.00 156.30 725 ALA B N 1
ATOM 6637 C CA . ALA B 2 477 ? 2.412 33.294 -39.564 1.00 132.26 725 ALA B CA 1
ATOM 6638 C C . ALA B 2 477 ? 3.676 33.025 -38.761 1.00 140.01 725 ALA B C 1
ATOM 6639 O O . ALA B 2 477 ? 4.727 33.619 -39.018 1.00 140.46 725 ALA B O 1
ATOM 6641 N N . ALA B 2 478 ? 3.562 32.103 -37.808 1.00 132.84 726 ALA B N 1
ATOM 6642 C CA . ALA B 2 478 ? 4.693 31.672 -36.997 1.00 146.22 726 ALA B CA 1
ATOM 6643 C C . ALA B 2 478 ? 5.873 31.295 -37.880 1.00 151.61 726 ALA B C 1
ATOM 6644 O O . ALA B 2 478 ? 6.991 31.773 -37.674 1.00 157.41 726 ALA B O 1
ATOM 6646 N N . ALA B 2 479 ? 5.608 30.450 -38.874 1.00 142.20 727 ALA B N 1
ATOM 6647 C CA . ALA B 2 479 ? 6.636 30.020 -39.811 1.00 157.53 727 ALA B CA 1
ATOM 6648 C C . ALA B 2 479 ? 7.298 31.230 -40.454 1.00 146.54 727 ALA B C 1
ATOM 6649 O O . ALA B 2 479 ? 8.525 31.306 -40.524 1.00 161.39 727 ALA B O 1
ATOM 6651 N N . VAL B 2 480 ? 6.481 32.185 -40.894 1.00 123.97 728 VAL B N 1
ATOM 6652 C CA . VAL B 2 480 ? 7.002 33.405 -41.496 1.00 136.22 728 VAL B CA 1
ATOM 6653 C C . VAL B 2 480 ? 7.905 34.100 -40.488 1.00 138.01 728 VAL B C 1
ATOM 6654 O O . VAL B 2 480 ? 9.026 34.499 -40.814 1.00 139.50 728 VAL B O 1
ATOM 6658 N N . ALA B 2 481 ? 7.421 34.209 -39.253 1.00 132.14 729 ALA B N 1
ATOM 6659 C CA . ALA B 2 481 ? 8.201 34.815 -38.183 1.00 125.75 729 ALA B CA 1
ATOM 6660 C C . ALA B 2 481 ? 9.483 34.023 -37.967 1.00 115.13 729 ALA B C 1
ATOM 6661 O O . ALA B 2 481 ? 10.544 34.597 -37.720 1.00 111.63 729 ALA B O 1
ATOM 6663 N N . GLU B 2 482 ? 9.381 32.702 -38.090 1.00 118.67 730 GLU B N 1
ATOM 6664 C CA . GLU B 2 482 ? 10.533 31.830 -37.906 1.00 123.14 730 GLU B CA 1
ATOM 6665 C C . GLU B 2 482 ? 11.573 32.083 -38.990 1.00 139.71 730 GLU B C 1
ATOM 6666 O O . GLU B 2 482 ? 12.764 31.857 -38.783 1.00 154.38 730 GLU B O 1
ATOM 6668 N N . ILE B 2 483 ? 11.119 32.558 -40.146 1.00 141.32 731 ILE B N 1
ATOM 6669 C CA . ILE B 2 483 ? 12.029 32.901 -41.229 1.00 150.75 731 ILE B CA 1
ATOM 6670 C C . ILE B 2 483 ? 12.449 34.357 -41.060 1.00 176.68 731 ILE B C 1
ATOM 6671 O O . ILE B 2 483 ? 13.520 34.766 -41.511 1.00 192.79 731 ILE B O 1
ATOM 6676 N N . ALA B 2 484 ? 11.604 35.133 -40.388 1.00 169.50 732 ALA B N 1
ATOM 6677 C CA . ALA B 2 484 ? 11.897 36.538 -40.136 1.00 174.06 732 ALA B CA 1
ATOM 6678 C C . ALA B 2 484 ? 12.885 36.685 -38.984 1.00 174.02 732 ALA B C 1
ATOM 6679 O O . ALA B 2 484 ? 13.457 37.755 -38.776 1.00 205.77 732 ALA B O 1
ATOM 6681 N N . SER B 2 485 ? 13.083 35.601 -38.241 1.00 134.57 733 SER B N 1
ATOM 6682 C CA . SER B 2 485 ? 14.001 35.603 -37.109 1.00 154.93 733 SER B CA 1
ATOM 6683 C C . SER B 2 485 ? 15.357 35.020 -37.496 1.00 166.06 733 SER B C 1
ATOM 6684 O O . SER B 2 485 ? 16.315 35.091 -36.726 1.00 184.42 733 SER B O 1
ATOM 6686 N N . LEU B 2 486 ? 15.431 34.443 -38.691 1.00 156.99 734 LEU B N 1
ATOM 6687 C CA . LEU B 2 486 ? 16.675 33.863 -39.186 1.00 178.15 734 LEU B CA 1
ATOM 6688 C C . LEU B 2 486 ? 17.324 34.766 -40.229 1.00 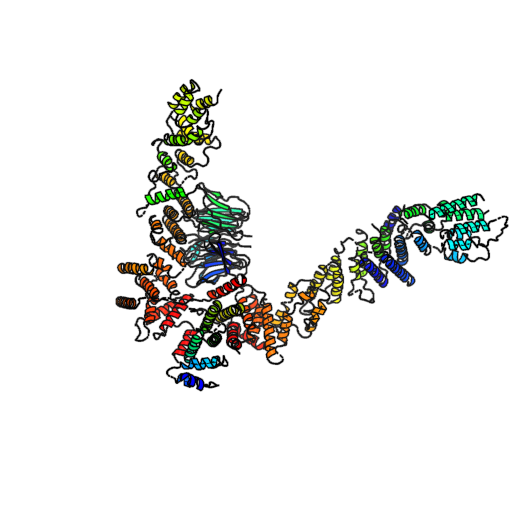189.69 734 LEU B C 1
ATOM 6689 O O . LEU B 2 486 ? 18.528 34.686 -40.471 1.00 206.54 734 LEU B O 1
ATOM 6694 N N . GLY B 2 487 ? 16.517 35.624 -40.846 1.00 179.58 735 GLY B N 1
ATOM 6695 C CA . GLY B 2 487 ? 17.009 36.537 -41.861 1.00 183.76 735 GLY B CA 1
ATOM 6696 C C . GLY B 2 487 ? 16.853 37.996 -41.478 1.00 205.52 735 GLY B C 1
ATOM 6697 O O . GLY B 2 487 ? 17.839 38.722 -41.347 1.00 203.34 735 GLY B O 1
ATOM 6698 N N . LYS B 2 488 ? 15.609 38.425 -41.295 1.00 205.07 736 LYS B N 1
ATOM 6699 C CA . LYS B 2 488 ? 15.320 39.805 -40.923 1.00 187.17 736 LYS B CA 1
ATOM 6700 C C . LYS B 2 488 ? 15.674 40.065 -39.463 1.00 187.11 736 LYS B C 1
ATOM 6701 O O . LYS B 2 488 ? 16.039 39.147 -38.729 1.00 194.61 736 LYS B O 1
ATOM 6703 N N . TRP B 2 489 ? 15.564 41.323 -39.047 1.00 193.50 737 TRP B N 1
ATOM 6704 C CA . TRP B 2 489 ? 15.879 41.704 -37.675 1.00 207.90 737 TRP B CA 1
ATOM 6705 C C . TRP B 2 489 ? 14.824 42.651 -37.111 1.00 217.70 737 TRP B C 1
ATOM 6706 O O . TRP B 2 489 ? 14.301 43.506 -37.829 1.00 234.61 737 TRP B O 1
ATOM 6708 N N . LEU B 2 490 ? 14.523 42.486 -35.825 1.00 193.81 738 LEU B N 1
ATOM 6709 C CA . LEU B 2 490 ? 13.539 43.309 -35.123 1.00 167.14 738 LEU B CA 1
ATOM 6710 C C . LEU B 2 490 ? 12.181 43.289 -35.821 1.00 145.81 738 LEU B C 1
ATOM 6711 O O . LEU B 2 490 ? 11.699 42.234 -36.232 1.00 124.57 738 LEU B O 1
ATOM 6713 N N . GLU B 2 521 ? -3.673 41.315 -25.710 1.00 79.44 769 GLU B N 1
ATOM 6714 C CA . GLU B 2 521 ? -2.298 41.296 -26.196 1.00 120.46 769 GLU B CA 1
ATOM 6715 C C . GLU B 2 521 ? -1.329 40.935 -25.074 1.00 118.14 769 GLU B C 1
ATOM 6716 O O . GLU B 2 521 ? -1.567 41.258 -23.910 1.00 109.84 769 GLU B O 1
ATOM 6718 N N . VAL B 2 522 ? -0.237 40.265 -25.430 1.00 124.52 770 VAL B N 1
ATOM 6719 C CA . VAL B 2 522 ? 0.742 39.832 -24.441 1.00 122.14 770 VAL B CA 1
ATOM 6720 C C . VAL B 2 522 ? 2.151 39.811 -25.026 1.00 147.12 770 VAL B C 1
ATOM 6721 O O . VAL B 2 522 ? 2.456 38.998 -25.899 1.00 161.12 770 VAL B O 1
ATOM 6723 N N . ASP B 2 523 ? 2.996 40.714 -24.533 1.00 150.64 771 ASP B N 1
ATOM 6724 C CA . ASP B 2 523 ? 4.411 40.773 -24.902 1.00 165.41 771 ASP B CA 1
ATOM 6725 C C . ASP B 2 523 ? 4.630 40.882 -26.409 1.00 182.46 771 ASP B C 1
ATOM 6726 O O . ASP B 2 523 ? 3.846 41.513 -27.119 1.00 180.25 771 ASP B O 1
ATOM 6728 N N . GLY B 2 524 ? 5.704 40.262 -26.888 1.00 190.51 772 GLY B N 1
ATOM 6729 C CA . GLY B 2 524 ? 6.048 40.301 -28.298 1.00 160.55 772 GLY B CA 1
ATOM 6730 C C . GLY B 2 524 ? 5.311 39.273 -29.133 1.00 180.38 772 GLY B C 1
ATOM 6731 O O . GLY B 2 524 ? 4.258 38.774 -28.734 1.00 180.38 772 GLY B O 1
ATOM 6732 N N . ILE B 2 525 ? 5.865 38.957 -30.299 1.00 186.08 773 ILE B N 1
ATOM 6733 C CA . ILE B 2 525 ? 5.243 38.000 -31.205 1.00 194.19 773 ILE B CA 1
ATOM 6734 C C . ILE B 2 525 ? 6.071 36.717 -31.236 1.00 187.46 773 ILE B C 1
ATOM 6735 O O . ILE B 2 525 ? 6.367 36.172 -32.300 1.00 166.01 773 ILE B O 1
ATOM 6740 N N . LYS B 2 526 ? 6.452 36.247 -30.053 1.00 181.16 774 LYS B N 1
ATOM 6741 C CA . LYS B 2 526 ? 7.165 34.984 -29.918 1.00 142.71 774 LYS B CA 1
ATOM 6742 C C . LYS B 2 526 ? 6.424 34.090 -28.933 1.00 163.82 774 LYS B C 1
ATOM 6743 O O . LYS B 2 526 ? 6.439 32.865 -29.051 1.00 196.11 774 LYS B O 1
ATOM 6745 N N . ASP B 2 527 ? 5.772 34.720 -27.961 1.00 171.37 775 ASP B N 1
ATOM 6746 C CA . ASP B 2 527 ? 4.958 34.006 -26.988 1.00 187.48 775 ASP B CA 1
ATOM 6747 C C . ASP B 2 527 ? 3.518 33.908 -27.479 1.00 189.25 775 ASP B C 1
ATOM 6748 O O . ASP B 2 527 ? 2.765 33.031 -27.056 1.00 202.82 775 ASP B O 1
ATOM 6750 N N . SER B 2 528 ? 3.142 34.816 -28.375 1.00 175.73 776 SER B N 1
ATOM 6751 C CA . SER B 2 528 ? 1.808 34.809 -28.964 1.00 200.02 776 SER B CA 1
ATOM 6752 C C . SER B 2 528 ? 1.627 33.580 -29.846 1.00 204.94 776 SER B C 1
ATOM 6753 O O . SER B 2 528 ? 0.645 32.846 -29.716 1.00 205.27 776 SER B O 1
ATOM 6756 N N . THR B 2 529 ? 2.583 33.363 -30.744 1.00 210.73 777 THR B N 1
ATOM 6757 C CA . THR B 2 529 ? 2.585 32.181 -31.598 1.00 217.50 777 THR B CA 1
ATOM 6758 C C . THR B 2 529 ? 2.742 30.914 -30.768 1.00 165.08 777 THR B C 1
ATOM 6759 O O . THR B 2 529 ? 2.250 29.850 -31.142 1.00 152.94 777 THR B O 1
ATOM 6763 N N . LEU B 2 530 ? 3.436 31.039 -29.642 1.00 139.75 778 LEU B N 1
ATOM 6764 C CA . LEU B 2 530 ? 3.619 29.929 -28.717 1.00 143.45 778 LEU B CA 1
ATOM 6765 C C . LEU B 2 530 ? 2.275 29.475 -28.160 1.00 151.90 778 LEU B C 1
ATOM 6766 O O . LEU B 2 530 ? 1.900 28.308 -28.287 1.00 163.67 778 LEU B O 1
ATOM 6771 N N . VAL B 2 531 ? 1.557 30.411 -27.546 1.00 159.01 779 VAL B N 1
ATOM 6772 C CA . VAL B 2 531 ? 0.247 30.136 -26.970 1.00 174.98 779 VAL B CA 1
ATOM 6773 C C . VAL B 2 531 ? -0.713 29.650 -28.049 1.00 174.75 779 VAL B C 1
ATOM 6774 O O . VAL B 2 531 ? -1.459 28.692 -27.841 1.00 160.21 779 VAL B O 1
ATOM 6778 N N . GLN B 2 532 ? -0.679 30.308 -29.204 1.00 185.45 780 GLN B N 1
ATOM 6779 C CA . GLN B 2 532 ? -1.554 29.957 -30.319 1.00 189.48 780 GLN B CA 1
ATOM 6780 C C . GLN B 2 532 ? -1.351 28.510 -30.764 1.00 182.94 780 GLN B C 1
ATOM 6781 O O . GLN B 2 532 ? -2.299 27.727 -30.800 1.00 201.47 780 GLN B O 1
ATOM 6783 N N . TYR B 2 533 ? -0.109 28.164 -31.090 1.00 158.16 781 TYR B N 1
ATOM 6784 C CA . TYR B 2 533 ? 0.223 26.827 -31.575 1.00 171.71 781 TYR B CA 1
ATOM 6785 C C . TYR B 2 533 ? -0.048 25.758 -30.518 1.00 187.81 781 TYR B C 1
ATOM 6786 O O . TYR B 2 533 ? -0.665 24.727 -30.806 1.00 199.86 781 TYR B O 1
ATOM 6795 N N . ALA B 2 534 ? 0.413 26.013 -29.296 1.00 168.82 782 ALA B N 1
ATOM 6796 C CA . ALA B 2 534 ? 0.266 25.057 -28.202 1.00 180.10 782 ALA B CA 1
ATOM 6797 C C . ALA B 2 534 ? -1.201 24.786 -27.887 1.00 170.83 782 ALA B C 1
ATOM 6798 O O . ALA B 2 534 ? -1.590 23.642 -27.650 1.00 173.40 782 ALA B O 1
ATOM 6800 N N . GLN B 2 535 ? -2.013 25.839 -27.885 1.00 152.17 783 GLN B N 1
ATOM 6801 C CA . GLN B 2 535 ? -3.440 25.691 -27.621 1.00 157.53 783 GLN B CA 1
ATOM 6802 C C . GLN B 2 535 ? -4.155 25.089 -28.825 1.00 168.84 783 GLN B C 1
ATOM 6803 O O . GLN B 2 535 ? -5.234 24.510 -28.691 1.00 168.81 783 GLN B O 1
ATOM 6805 N N . ALA B 2 536 ? -3.551 25.227 -30.002 1.00 172.51 784 ALA B N 1
ATOM 6806 C CA . ALA B 2 536 ? -4.133 24.685 -31.224 1.00 183.96 784 ALA B CA 1
ATOM 6807 C C . ALA B 2 536 ? -3.965 23.171 -31.292 1.00 164.77 784 ALA B C 1
ATOM 6808 O O . ALA B 2 536 ? -4.910 22.449 -31.609 1.00 174.63 784 ALA B O 1
ATOM 6810 N N . LEU B 2 537 ? -2.762 22.692 -30.993 1.00 131.94 785 LEU B N 1
ATOM 6811 C CA . LEU B 2 537 ? -2.482 21.262 -31.077 1.00 150.18 785 LEU B CA 1
ATOM 6812 C C . LEU B 2 537 ? -3.001 20.516 -29.846 1.00 145.08 785 LEU B C 1
ATOM 6813 O O . LEU B 2 537 ? -3.035 19.285 -29.822 1.00 175.45 785 LEU B O 1
ATOM 6818 N N . ALA B 2 538 ? -3.417 21.268 -28.833 1.00 125.68 786 ALA B N 1
ATOM 6819 C CA . ALA B 2 538 ? -3.883 20.684 -27.579 1.00 129.60 786 ALA B CA 1
ATOM 6820 C C . ALA B 2 538 ? -5.144 19.841 -27.767 1.00 157.02 786 ALA B C 1
ATOM 6821 O O . ALA B 2 538 ? -5.418 18.938 -26.976 1.00 209.63 786 ALA B O 1
ATOM 6823 N N . ASP B 2 539 ? -5.906 20.136 -28.814 1.00 143.19 787 ASP B N 1
ATOM 6824 C CA . ASP B 2 539 ? -7.151 19.420 -29.073 1.00 166.98 787 ASP B CA 1
ATOM 6825 C C . ASP B 2 539 ? -7.061 18.557 -30.328 1.00 167.41 787 ASP B C 1
ATOM 6826 O O . ASP B 2 539 ? -7.792 17.576 -30.470 1.00 147.50 787 ASP B O 1
ATOM 6828 N N . TYR B 2 540 ? -6.160 18.923 -31.234 1.00 158.46 788 TYR B N 1
ATOM 6829 C CA . TYR B 2 540 ? -6.014 18.207 -32.497 1.00 147.14 788 TYR B CA 1
ATOM 6830 C C . TYR B 2 540 ? -5.010 17.064 -32.387 1.00 177.58 788 TYR B C 1
ATOM 6831 O O . TYR B 2 540 ? -3.861 17.268 -31.996 1.00 201.15 788 TYR B O 1
ATOM 6833 N N . GLU B 2 541 ? -5.454 15.861 -32.736 1.00 152.38 789 GLU B N 1
ATOM 6834 C CA . GLU B 2 541 ? -4.586 14.689 -32.728 1.00 166.88 789 GLU B CA 1
ATOM 6835 C C . GLU B 2 541 ? -4.002 14.448 -34.116 1.00 150.10 789 GLU B C 1
ATOM 6836 O O . GLU B 2 541 ? -2.807 14.196 -34.263 1.00 181.03 789 GLU B O 1
ATOM 6838 N N . GLY B 2 542 ? -4.856 14.530 -35.132 1.00 110.81 790 GLY B N 1
ATOM 6839 C CA . GLY B 2 542 ? -4.427 14.365 -36.508 1.00 164.06 790 GLY B CA 1
ATOM 6840 C C . GLY B 2 542 ? -4.357 12.922 -36.965 1.00 204.45 790 GLY B C 1
ATOM 6841 O O . GLY B 2 542 ? -4.248 12.005 -36.150 1.00 201.56 790 GLY B O 1
ATOM 6842 N N . LEU B 2 543 ? -4.422 12.721 -38.277 1.00 208.43 791 LEU B N 1
ATOM 6843 C CA . LEU B 2 543 ? -4.341 11.384 -38.854 1.00 156.86 791 LEU B CA 1
ATOM 6844 C C . LEU B 2 543 ? -2.926 10.830 -38.737 1.00 125.92 791 LEU B C 1
ATOM 6845 O O . LEU B 2 543 ? -1.965 11.584 -38.579 1.00 138.83 791 LEU B O 1
ATOM 6847 N N . SER B 2 544 ? -2.804 9.509 -38.817 1.00 121.42 792 SER B N 1
ATOM 6848 C CA . SER B 2 544 ? -1.508 8.852 -38.697 1.00 180.65 792 SER B CA 1
ATOM 6849 C C . SER B 2 544 ? -0.637 9.112 -39.922 1.00 188.22 792 SER B C 1
ATOM 6850 O O . SER B 2 544 ? -1.057 8.880 -41.055 1.00 192.18 792 SER B O 1
ATOM 6852 N N . SER B 2 545 ? 0.578 9.596 -39.685 1.00 193.43 793 SER B N 1
ATOM 6853 C CA . SER B 2 545 ? 1.527 9.843 -40.764 1.00 180.30 793 SER B CA 1
ATOM 6854 C C . SER B 2 545 ? 2.333 8.583 -41.063 1.00 206.88 793 SER B C 1
ATOM 6855 O O . SER B 2 545 ? 1.985 7.494 -40.606 1.00 217.26 793 SER B O 1
ATOM 6857 N N . VAL B 2 546 ? 3.406 8.736 -41.834 1.00 194.97 794 VAL B N 1
ATOM 6858 C CA . VAL B 2 546 ? 4.294 7.621 -42.137 1.00 177.89 794 VAL B CA 1
ATOM 6859 C C . VAL B 2 546 ? 4.948 7.140 -40.849 1.00 191.77 794 VAL B C 1
ATOM 6860 O O . VAL B 2 546 ? 5.061 5.939 -40.604 1.00 156.55 794 VAL B O 1
ATOM 6862 N N . GLN B 2 547 ? 5.377 8.093 -40.029 1.00 223.17 795 GLN B N 1
ATOM 6863 C CA . GLN B 2 547 ? 5.904 7.795 -38.705 1.00 201.52 795 GLN B CA 1
ATOM 6864 C C . GLN B 2 547 ? 5.015 8.440 -37.649 1.00 208.91 795 GLN B C 1
ATOM 6865 O O . GLN B 2 547 ? 4.230 9.338 -37.956 1.00 209.98 795 GLN B O 1
ATOM 6867 N N . ASP B 2 548 ? 5.138 7.979 -36.408 1.00 207.63 796 ASP B N 1
ATOM 6868 C CA . ASP B 2 548 ? 4.321 8.495 -35.315 1.00 192.55 796 ASP B CA 1
ATOM 6869 C C . ASP B 2 548 ? 4.591 9.977 -35.069 1.00 172.07 796 ASP B C 1
ATOM 6870 O O . ASP B 2 548 ? 5.728 10.437 -35.175 1.00 190.75 796 ASP B O 1
ATOM 6872 N N . ARG B 2 549 ? 3.536 10.718 -34.744 1.00 158.16 797 ARG B N 1
ATOM 6873 C CA . ARG B 2 549 ? 3.652 12.149 -34.491 1.00 136.49 797 ARG B CA 1
ATOM 6874 C C . ARG B 2 549 ? 2.755 12.576 -33.334 1.00 113.19 797 ARG B C 1
ATOM 6875 O O . ARG B 2 549 ? 1.537 12.677 -33.485 1.00 56.83 797 ARG B O 1
ATOM 6877 N N . ASP B 2 555 ? 3.120 8.386 -28.270 1.00 147.76 803 ASP B N 1
ATOM 6878 C CA . ASP B 2 555 ? 1.897 9.151 -28.479 1.00 176.08 803 ASP B CA 1
ATOM 6879 C C . ASP B 2 555 ? 2.189 10.471 -29.186 1.00 197.44 803 ASP B C 1
ATOM 6880 O O . ASP B 2 555 ? 3.259 10.652 -29.766 1.00 203.89 803 ASP B O 1
ATOM 6882 N N . GLY B 2 556 ? 1.230 11.390 -29.132 1.00 184.26 804 GLY B N 1
ATOM 6883 C CA . GLY B 2 556 ? 1.378 12.685 -29.768 1.00 174.85 804 GLY B CA 1
ATOM 6884 C C . GLY B 2 556 ? 2.130 13.693 -28.921 1.00 196.64 804 GLY B C 1
ATOM 6885 O O . GLY B 2 556 ? 3.156 13.367 -28.323 1.00 162.60 804 GLY B O 1
ATOM 6886 N N . TRP B 2 557 ? 1.613 14.920 -28.880 1.00 217.54 805 TRP B N 1
ATOM 6887 C CA . TRP B 2 557 ? 2.208 16.014 -28.111 1.00 154.17 805 TRP B CA 1
ATOM 6888 C C . TRP B 2 557 ? 3.660 16.273 -28.506 1.00 140.19 805 TRP B C 1
ATOM 6889 O O . TRP B 2 557 ? 4.459 16.728 -27.689 1.00 149.47 805 TRP B O 1
ATOM 6900 N N . GLU B 2 558 ? 3.993 15.989 -29.762 1.00 166.43 806 GLU B N 1
ATOM 6901 C CA . GLU B 2 558 ? 5.368 16.116 -30.233 1.00 178.46 806 GLU B CA 1
ATOM 6902 C C . GLU B 2 558 ? 5.642 17.475 -30.865 1.00 175.49 806 GLU B C 1
ATOM 6903 O O . GLU B 2 558 ? 6.601 18.155 -30.499 1.00 175.42 806 GLU B O 1
ATOM 6909 N N . LEU B 2 559 ? 4.798 17.862 -31.815 1.00 167.76 807 LEU B N 1
ATOM 6910 C CA . LEU B 2 559 ? 4.973 19.119 -32.532 1.00 178.74 807 LEU B CA 1
ATOM 6911 C C . LEU B 2 559 ? 4.833 20.305 -31.583 1.00 184.09 807 LEU B C 1
ATOM 6912 O O . LEU B 2 559 ? 5.533 21.312 -31.718 1.00 193.01 807 LEU B O 1
ATOM 6917 N N . SER B 2 560 ? 3.928 20.166 -30.618 1.00 175.58 808 SER B N 1
ATOM 6918 C CA . SER B 2 560 ? 3.659 21.214 -29.641 1.00 179.61 808 SER B CA 1
ATOM 6919 C C . SER B 2 560 ? 4.915 21.586 -28.865 1.00 161.78 808 SER B C 1
ATOM 6920 O O . SER B 2 560 ? 5.220 22.764 -28.700 1.00 153.36 808 SER B O 1
ATOM 6923 N N . ILE B 2 561 ? 5.642 20.576 -28.399 1.00 146.27 809 ILE B N 1
ATOM 6924 C CA . ILE B 2 561 ? 6.862 20.794 -27.632 1.00 122.62 809 ILE B CA 1
ATOM 6925 C C . ILE B 2 561 ? 7.998 21.234 -28.549 1.00 141.80 809 ILE B C 1
ATOM 6926 O O . ILE B 2 561 ? 8.828 22.064 -28.173 1.00 157.08 809 ILE B O 1
ATOM 6931 N N . SER B 2 562 ? 8.025 20.678 -29.757 1.00 157.77 810 SER B N 1
ATOM 6932 C CA . SER B 2 562 ? 9.073 20.990 -30.723 1.00 164.67 810 SER B CA 1
ATOM 6933 C C . SER B 2 562 ? 9.037 22.462 -31.120 1.00 158.79 810 SER B C 1
ATOM 6934 O O . SER B 2 562 ? 10.078 23.070 -31.371 1.00 140.12 810 SER B O 1
ATOM 6937 N N . VAL B 2 563 ? 7.837 23.031 -31.177 1.00 163.17 811 VAL B N 1
ATOM 6938 C CA . VAL B 2 563 ? 7.683 24.450 -31.476 1.00 134.38 811 VAL B CA 1
ATOM 6939 C C . VAL B 2 563 ? 7.777 25.253 -30.179 1.00 122.28 811 VAL B C 1
ATOM 6940 O O . VAL B 2 563 ? 8.178 26.419 -30.182 1.00 121.90 811 VAL B O 1
ATOM 6944 N N . LEU B 2 564 ? 7.420 24.613 -29.069 1.00 135.00 812 LEU B N 1
ATOM 6945 C CA . LEU B 2 564 ? 7.491 25.237 -27.750 1.00 124.02 812 LEU B CA 1
ATOM 6946 C C . LEU B 2 564 ? 8.920 25.649 -27.417 1.00 122.31 812 LEU B C 1
ATOM 6947 O O . LEU B 2 564 ? 9.170 26.775 -26.989 1.00 111.25 812 LEU B O 1
ATOM 6952 N N . GLY B 2 565 ? 9.855 24.726 -27.618 1.00 145.58 813 GLY B N 1
ATOM 6953 C CA . GLY B 2 565 ? 11.262 25.004 -27.397 1.00 145.97 813 GLY B CA 1
ATOM 6954 C C . GLY B 2 565 ? 11.962 25.441 -28.668 1.00 133.93 813 GLY B C 1
ATOM 6955 O O . GLY B 2 565 ? 13.093 25.038 -28.939 1.00 140.47 813 GLY B O 1
ATOM 6956 N N . ARG B 2 566 ? 11.281 26.272 -29.450 1.00 131.69 814 ARG B N 1
ATOM 6957 C CA . ARG B 2 566 ? 11.815 26.746 -30.720 1.00 159.40 814 ARG B CA 1
ATOM 6958 C C . ARG B 2 566 ? 11.844 28.270 -30.771 1.00 178.55 814 ARG B C 1
ATOM 6959 O O . ARG B 2 566 ? 11.997 28.861 -31.840 1.00 163.69 814 ARG B O 1
ATOM 6969 N N . PRO B 2 570 ? 14.885 34.383 -28.003 1.00 127.94 818 PRO B N 1
ATOM 6970 C CA . PRO B 2 570 ? 14.556 34.271 -26.578 1.00 151.52 818 PRO B CA 1
ATOM 6971 C C . PRO B 2 570 ? 14.867 32.887 -26.012 1.00 146.03 818 PRO B C 1
ATOM 6972 O O . PRO B 2 570 ? 14.786 31.893 -26.734 1.00 139.25 818 PRO B O 1
ATOM 6976 N N . GLU B 2 571 ? 15.220 32.832 -24.732 1.00 119.97 819 GLU B N 1
ATOM 6977 C CA . GLU B 2 571 ? 15.563 31.571 -24.086 1.00 109.24 819 GLU B CA 1
ATOM 6978 C C . GLU B 2 571 ? 14.647 31.286 -22.899 1.00 107.86 819 GLU B C 1
ATOM 6979 O O . GLU B 2 571 ? 15.015 30.553 -21.981 1.00 103.43 819 GLU B O 1
ATOM 6981 N N . ARG B 2 572 ? 13.454 31.870 -22.924 1.00 103.09 820 ARG B N 1
ATOM 6982 C CA . ARG B 2 572 ? 12.476 31.659 -21.862 1.00 121.09 820 ARG B CA 1
ATOM 6983 C C . ARG B 2 572 ? 11.491 30.560 -22.247 1.00 151.30 820 ARG B C 1
ATOM 6984 O O . ARG B 2 572 ? 10.339 30.564 -21.811 1.00 165.88 820 ARG B O 1
ATOM 6986 N N . SER B 2 573 ? 11.954 29.621 -23.065 1.00 144.81 821 SER B N 1
ATOM 6987 C CA . SER B 2 573 ? 11.117 28.523 -23.532 1.00 125.93 821 SER B CA 1
ATOM 6988 C C . SER B 2 573 ? 10.795 27.549 -22.404 1.00 111.28 821 SER B C 1
ATOM 6989 O O . SER B 2 573 ? 9.678 27.041 -22.314 1.00 99.33 821 SER B O 1
ATOM 6992 N N . GLU B 2 574 ? 11.778 27.300 -21.544 1.00 120.14 822 GLU B N 1
ATOM 6993 C CA . GLU B 2 574 ? 11.624 26.357 -20.440 1.00 113.68 822 GLU B CA 1
ATOM 6994 C C . GLU B 2 574 ? 10.541 26.800 -19.460 1.00 106.33 822 GLU B C 1
ATOM 6995 O O . GLU B 2 574 ? 9.950 25.975 -18.762 1.00 94.46 822 GLU B O 1
ATOM 6997 N N . GLU B 2 575 ? 10.286 28.104 -19.414 1.00 111.05 823 GLU B N 1
ATOM 6998 C CA . GLU B 2 575 ? 9.254 28.655 -18.544 1.00 119.63 823 GLU B CA 1
ATOM 6999 C C . GLU B 2 575 ? 7.867 28.198 -18.987 1.00 119.02 823 GLU B C 1
ATOM 7000 O O . GLU B 2 575 ? 6.952 28.080 -18.172 1.00 121.46 823 GLU B O 1
ATOM 7010 N N . VAL B 2 577 ? 7.622 25.350 -21.109 1.00 113.11 825 VAL B N 1
ATOM 7011 C CA . VAL B 2 577 ? 7.776 23.901 -21.110 1.00 88.47 825 VAL B CA 1
ATOM 7012 C C . VAL B 2 577 ? 7.364 23.352 -19.755 1.00 91.29 825 VAL B C 1
ATOM 7013 O O . VAL B 2 577 ? 6.655 22.353 -19.675 1.00 110.48 825 VAL B O 1
ATOM 7017 N N . ARG B 2 578 ? 7.806 24.018 -18.693 1.00 93.46 826 ARG B N 1
ATOM 7018 C CA . ARG B 2 578 ? 7.446 23.628 -17.335 1.00 102.79 826 ARG B CA 1
ATOM 7019 C C . ARG B 2 578 ? 5.933 23.590 -17.161 1.00 86.71 826 ARG B C 1
ATOM 7020 O O . ARG B 2 578 ? 5.379 22.608 -16.668 1.00 99.64 826 ARG B O 1
ATOM 7022 N N . ASP B 2 579 ? 5.272 24.662 -17.589 1.00 96.65 827 ASP B N 1
ATOM 7023 C CA . ASP B 2 579 ? 3.828 24.796 -17.439 1.00 108.96 827 ASP B CA 1
ATOM 7024 C C . ASP B 2 579 ? 3.061 23.728 -18.214 1.00 130.14 827 ASP B C 1
ATOM 7025 O O . ASP B 2 579 ? 2.186 23.062 -17.660 1.00 164.64 827 ASP B O 1
ATOM 7027 N N . LEU B 2 580 ? 3.389 23.564 -19.492 1.00 116.66 828 LEU B N 1
ATOM 7028 C CA . LEU B 2 580 ? 2.664 22.619 -20.338 1.00 137.87 828 LEU B CA 1
ATOM 7029 C C . LEU B 2 580 ? 2.927 21.167 -19.939 1.00 133.79 828 LEU B C 1
ATOM 7030 O O . LEU B 2 580 ? 2.004 20.350 -19.901 1.00 126.12 828 LEU B O 1
ATOM 7035 N N . VAL B 2 581 ? 4.184 20.850 -19.641 1.00 122.27 829 VAL B N 1
ATOM 7036 C CA . VAL B 2 581 ? 4.545 19.504 -19.212 1.00 93.71 829 VAL B CA 1
ATOM 7037 C C . VAL B 2 581 ? 3.866 19.187 -17.885 1.00 89.00 829 VAL B C 1
ATOM 7038 O O . VAL B 2 581 ? 3.384 18.076 -17.686 1.00 90.87 829 VAL B O 1
ATOM 7042 N N . GLU B 2 582 ? 3.814 20.167 -16.985 1.00 119.99 830 GLU B N 1
ATOM 7043 C CA . GLU B 2 582 ? 3.122 19.986 -15.711 1.00 127.58 830 GLU B CA 1
ATOM 7044 C C . GLU B 2 582 ? 1.628 19.772 -15.934 1.00 131.78 830 GLU B C 1
ATOM 7045 O O . GLU B 2 582 ? 0.994 18.972 -15.242 1.00 131.26 830 GLU B O 1
ATOM 7047 N N . HIS B 2 583 ? 1.071 20.490 -16.905 1.00 150.60 831 HIS B N 1
ATOM 7048 C CA . HIS B 2 583 ? -0.332 20.329 -17.269 1.00 156.22 831 HIS B CA 1
ATOM 7049 C C . HIS B 2 583 ? -0.583 18.935 -17.834 1.00 157.14 831 HIS B C 1
ATOM 7050 O O . HIS B 2 583 ? -1.682 18.395 -17.713 1.00 169.14 831 HIS B O 1
ATOM 7057 N N . LEU B 2 584 ? 0.443 18.358 -18.451 1.00 156.62 832 LEU B N 1
ATOM 7058 C CA . LEU B 2 584 ? 0.356 16.995 -18.959 1.00 157.50 832 LEU B CA 1
ATOM 7059 C C . LEU B 2 584 ? 0.495 16.003 -17.805 1.00 159.65 832 LEU B C 1
ATOM 7060 O O . LEU B 2 584 ? -0.056 14.904 -17.849 1.00 130.82 832 LEU B O 1
ATOM 7065 N N . VAL B 2 585 ? 1.229 16.407 -16.772 1.00 178.92 833 VAL B N 1
ATOM 7066 C CA . VAL B 2 585 ? 1.438 15.578 -15.591 1.00 174.97 833 VAL B CA 1
ATOM 7067 C C . VAL B 2 585 ? 0.140 15.488 -14.796 1.00 174.14 833 VAL B C 1
ATOM 7068 O O . VAL B 2 585 ? -0.184 14.441 -14.232 1.00 151.00 833 VAL B O 1
ATOM 7072 N N . GLN B 2 586 ? -0.607 16.588 -14.768 1.00 170.02 834 GLN B N 1
ATOM 7073 C CA . GLN B 2 586 ? -1.899 16.620 -14.090 1.00 143.94 834 GLN B CA 1
ATOM 7074 C C . GLN B 2 586 ? -2.869 15.617 -14.710 1.00 171.95 834 GLN B C 1
ATOM 7075 O O . GLN B 2 586 ? -3.784 15.131 -14.044 1.00 175.06 834 GLN B O 1
ATOM 7077 N N . GLN B 2 587 ? -2.661 15.311 -15.987 1.00 181.23 835 GLN B N 1
ATOM 7078 C CA . GLN B 2 587 ? -3.477 14.326 -16.686 1.00 160.90 835 GLN B CA 1
ATOM 7079 C C . GLN B 2 587 ? -2.628 13.141 -17.140 1.00 165.21 835 GLN B C 1
ATOM 7080 O O . GLN B 2 587 ? -2.975 12.446 -18.095 1.00 151.40 835 GLN B O 1
ATOM 7082 N N . LEU B 2 588 ? -1.515 12.919 -16.448 1.00 177.26 836 LEU B N 1
ATOM 7083 C CA . LEU B 2 588 ? -0.616 11.815 -16.768 1.00 188.30 836 LEU B CA 1
ATOM 7084 C C . LEU B 2 588 ? -1.090 10.527 -16.104 1.00 192.44 836 LEU B C 1
ATOM 7085 O O . LEU B 2 588 ? -0.678 9.431 -16.487 1.00 179.81 836 LEU B O 1
ATOM 7090 N N . HIS B 2 589 ? -1.962 10.668 -15.110 1.00 193.09 837 HIS B N 1
ATOM 7091 C CA . HIS B 2 589 ? -2.482 9.526 -14.365 1.00 177.52 837 HIS B CA 1
ATOM 7092 C C . HIS B 2 589 ? -3.234 8.556 -15.272 1.00 189.65 837 HIS B C 1
ATOM 7093 O O . HIS B 2 589 ? -4.464 8.519 -15.278 1.00 197.35 837 HIS B O 1
ATOM 7095 N N . VAL B 2 590 ? -2.479 7.771 -16.036 1.00 183.13 838 VAL B N 1
ATOM 7096 C CA . VAL B 2 590 ? -3.054 6.795 -16.951 1.00 163.60 838 VAL B CA 1
ATOM 7097 C C . VAL B 2 590 ? -2.030 5.707 -17.246 1.00 168.32 838 VAL B C 1
ATOM 7098 O O . VAL B 2 590 ? -0.879 5.999 -17.572 1.00 145.12 838 VAL B O 1
ATOM 7100 N N . ASP B 2 591 ? -2.453 4.452 -17.132 1.00 172.92 839 ASP B N 1
ATOM 7101 C CA . ASP B 2 591 ? -1.563 3.320 -17.367 1.00 132.22 839 ASP B CA 1
ATOM 7102 C C . ASP B 2 591 ? -1.195 3.197 -18.843 1.00 136.48 839 ASP B C 1
ATOM 7103 O O . ASP B 2 591 ? -1.654 2.288 -19.534 1.00 91.92 839 ASP B O 1
ATOM 7105 N N . SER B 2 592 ? -0.362 4.118 -19.317 1.00 152.56 840 SER B N 1
ATOM 7106 C CA . SER B 2 592 ? 0.082 4.117 -20.705 1.00 135.42 840 SER B CA 1
ATOM 7107 C C . SER B 2 592 ? 1.552 4.514 -20.795 1.00 124.69 840 SER B C 1
ATOM 7108 O O . SER B 2 592 ? 1.930 5.621 -20.413 1.00 121.27 840 SER B O 1
ATOM 7111 N N . ASN B 2 593 ? 2.375 3.603 -21.304 1.00 128.20 841 ASN B N 1
ATOM 7112 C CA . ASN B 2 593 ? 3.814 3.828 -21.379 1.00 134.56 841 ASN B CA 1
ATOM 7113 C C . ASN B 2 593 ? 4.204 4.642 -22.609 1.00 132.52 841 ASN B C 1
ATOM 7114 O O . ASN B 2 593 ? 5.259 5.273 -22.631 1.00 135.83 841 ASN B O 1
ATOM 7116 N N . ALA B 2 594 ? 3.347 4.626 -23.625 1.00 156.53 842 ALA B N 1
ATOM 7117 C CA . ALA B 2 594 ? 3.631 5.309 -24.885 1.00 182.12 842 ALA B CA 1
ATOM 7118 C C . ALA B 2 594 ? 3.735 6.821 -24.704 1.00 153.36 842 ALA B C 1
ATOM 7119 O O . ALA B 2 594 ? 4.636 7.459 -25.252 1.00 146.78 842 ALA B O 1
ATOM 7121 N N . THR B 2 595 ? 2.811 7.385 -23.932 1.00 145.43 843 THR B N 1
ATOM 7122 C CA . THR B 2 595 ? 2.777 8.824 -23.696 1.00 138.86 843 THR B CA 1
ATOM 7123 C C . THR B 2 595 ? 4.034 9.305 -22.980 1.00 128.57 843 THR B C 1
ATOM 7124 O O . THR B 2 595 ? 4.637 10.305 -23.369 1.00 111.68 843 THR B O 1
ATOM 7128 N N . VAL B 2 596 ? 4.424 8.584 -21.934 1.00 142.60 844 VAL B N 1
ATOM 7129 C CA . VAL B 2 596 ? 5.586 8.953 -21.136 1.00 119.35 844 VAL B CA 1
ATOM 7130 C C . VAL B 2 596 ? 6.871 8.728 -21.927 1.00 95.20 844 VAL B C 1
ATOM 7131 O O . VAL B 2 596 ? 7.824 9.499 -21.810 1.00 99.04 844 VAL B O 1
ATOM 7135 N N . ASP B 2 597 ? 6.890 7.670 -22.732 1.00 99.06 845 ASP B N 1
ATOM 7136 C CA . ASP B 2 597 ? 8.049 7.367 -23.565 1.00 115.08 845 ASP B CA 1
ATOM 7137 C C . ASP B 2 597 ? 8.270 8.462 -24.601 1.00 132.20 845 ASP B C 1
ATOM 7138 O O . ASP B 2 597 ? 9.385 8.960 -24.760 1.00 130.13 845 ASP B O 1
ATOM 7140 N N . ARG B 2 598 ? 7.201 8.833 -25.298 1.00 146.44 846 ARG B N 1
ATOM 7141 C CA . ARG B 2 598 ? 7.268 9.889 -26.303 1.00 134.32 846 ARG B CA 1
ATOM 7142 C C . ARG B 2 598 ? 7.643 11.223 -25.664 1.00 132.69 846 ARG B C 1
ATOM 7143 O O . ARG B 2 598 ? 8.514 11.938 -26.164 1.00 113.66 846 ARG B O 1
ATOM 7145 N N . LEU B 2 599 ? 6.982 11.545 -24.555 1.00 134.73 847 LEU B N 1
ATOM 7146 C CA . LEU B 2 599 ? 7.251 12.778 -23.822 1.00 101.01 847 LEU B CA 1
ATOM 7147 C C . LEU B 2 599 ? 8.714 12.857 -23.401 1.00 101.78 847 LEU B C 1
ATOM 7148 O O . LEU B 2 599 ? 9.329 13.921 -23.460 1.00 105.98 847 LEU B O 1
ATOM 7153 N N . TRP B 2 600 ? 9.267 11.724 -22.982 1.00 120.32 848 TRP B N 1
ATOM 7154 C CA . TRP B 2 600 ? 10.672 11.659 -22.603 1.00 110.14 848 TRP B CA 1
ATOM 7155 C C . TRP B 2 600 ? 11.561 11.853 -23.826 1.00 127.77 848 TRP B C 1
ATOM 7156 O O . TRP B 2 600 ? 12.584 12.536 -23.757 1.00 144.47 848 TRP B O 1
ATOM 7167 N N . PHE B 2 601 ? 11.163 11.249 -24.944 1.00 138.31 849 PHE B N 1
ATOM 7168 C CA . PHE B 2 601 ? 11.889 11.394 -26.203 1.00 155.02 849 PHE B CA 1
ATOM 7169 C C . PHE B 2 601 ? 11.942 12.854 -26.639 1.00 125.33 849 PHE B C 1
ATOM 7170 O O . PHE B 2 601 ? 12.897 13.287 -27.284 1.00 94.80 849 PHE B O 1
ATOM 7178 N N . LEU B 2 602 ? 10.907 13.607 -26.282 1.00 118.24 850 LEU B N 1
ATOM 7179 C CA . LEU B 2 602 ? 10.822 15.017 -26.644 1.00 144.56 850 LEU B CA 1
ATOM 7180 C C . LEU B 2 602 ? 11.611 15.902 -25.683 1.00 130.12 850 LEU B C 1
ATOM 7181 O O . LEU B 2 602 ? 12.313 16.820 -26.106 1.00 114.25 850 LEU B O 1
ATOM 7186 N N . LEU B 2 603 ? 11.490 15.623 -24.389 1.00 118.98 851 LEU B N 1
ATOM 7187 C CA . LEU B 2 603 ? 12.166 16.421 -23.371 1.00 90.06 851 LEU B CA 1
ATOM 7188 C C . LEU B 2 603 ? 13.670 16.164 -23.362 1.00 109.82 851 LEU B C 1
ATOM 7189 O O . LEU B 2 603 ? 14.442 16.985 -22.868 1.00 144.62 851 LEU B O 1
ATOM 7194 N N . ASN B 2 604 ? 14.082 15.026 -23.911 1.00 108.98 852 ASN B N 1
ATOM 7195 C CA . ASN B 2 604 ? 15.500 14.687 -23.979 1.00 120.68 852 ASN B CA 1
ATOM 7196 C C . ASN B 2 604 ? 16.129 15.197 -25.272 1.00 130.67 852 ASN B C 1
ATOM 7197 O O . ASN B 2 604 ? 17.306 14.953 -25.538 1.00 130.71 852 ASN B O 1
ATOM 7199 N N . GLU B 2 605 ? 15.340 15.906 -26.073 1.00 132.23 853 GLU B N 1
ATOM 7200 C CA . GLU B 2 605 ? 15.824 16.455 -27.335 1.00 148.65 853 GLU B CA 1
ATOM 7201 C C . GLU B 2 605 ? 16.478 17.817 -27.125 1.00 153.88 853 GLU B C 1
ATOM 7202 O O . GLU B 2 605 ? 17.041 18.396 -28.053 1.00 153.21 853 GLU B O 1
ATOM 7204 N N . LEU B 2 606 ? 16.396 18.323 -25.899 1.00 155.10 854 LEU B N 1
ATOM 7205 C CA . LEU B 2 606 ? 16.996 19.606 -25.553 1.00 142.87 854 LEU B CA 1
ATOM 7206 C C . LEU B 2 606 ? 17.822 19.491 -24.276 1.00 145.07 854 LEU B C 1
ATOM 7207 O O . LEU B 2 606 ? 18.222 18.395 -23.882 1.00 142.66 854 LEU B O 1
ATOM 7212 N N . GLY B 2 607 ? 18.076 20.627 -23.635 1.00 148.60 855 GLY B N 1
ATOM 7213 C CA . GLY B 2 607 ? 18.813 20.649 -22.385 1.00 156.36 855 GLY B CA 1
ATOM 7214 C C . GLY B 2 607 ? 17.895 20.651 -21.179 1.00 170.53 855 GLY B C 1
ATOM 7215 O O . GLY B 2 607 ? 18.135 21.360 -20.202 1.00 194.94 855 GLY B O 1
ATOM 7224 N N . ILE B 2 609 ? 16.622 18.018 -18.728 1.00 152.24 857 ILE B N 1
ATOM 7225 C CA . ILE B 2 609 ? 16.663 16.673 -18.168 1.00 175.93 857 ILE B CA 1
ATOM 7226 C C . ILE B 2 609 ? 15.802 16.585 -16.910 1.00 169.12 857 ILE B C 1
ATOM 7227 O O . ILE B 2 609 ? 15.218 15.541 -16.619 1.00 174.24 857 ILE B O 1
ATOM 7232 N N . GLU B 2 610 ? 15.723 17.689 -16.173 1.00 156.40 858 GLU B N 1
ATOM 7233 C CA . GLU B 2 610 ? 14.993 17.724 -14.909 1.00 174.18 858 GLU B CA 1
ATOM 7234 C C . GLU B 2 610 ? 13.495 17.487 -15.095 1.00 173.88 858 GLU B C 1
ATOM 7235 O O . GLU B 2 610 ? 12.850 16.857 -14.256 1.00 189.35 858 GLU B O 1
ATOM 7237 N N . PHE B 2 611 ? 12.948 17.993 -16.196 1.00 165.18 859 PHE B N 1
ATOM 7238 C CA . PHE B 2 611 ? 11.523 17.851 -16.473 1.00 186.25 859 PHE B CA 1
ATOM 7239 C C . PHE B 2 611 ? 11.166 16.400 -16.782 1.00 181.29 859 PHE B C 1
ATOM 7240 O O . PHE B 2 611 ? 10.166 15.879 -16.287 1.00 191.43 859 PHE B O 1
ATOM 7248 N N . ALA B 2 612 ? 11.991 15.754 -17.600 1.00 152.92 860 ALA B N 1
ATOM 7249 C CA . ALA B 2 612 ? 11.814 14.340 -17.902 1.00 163.68 860 ALA B CA 1
ATOM 7250 C C . ALA B 2 612 ? 12.024 13.511 -16.641 1.00 158.65 860 ALA B C 1
ATOM 7251 O O . ALA B 2 612 ? 11.390 12.470 -16.451 1.00 154.01 860 ALA B O 1
ATOM 7253 N N . GLU B 2 613 ? 12.916 13.991 -15.779 1.00 159.62 861 GLU B N 1
ATOM 7254 C CA . GLU B 2 613 ? 13.194 13.337 -14.507 1.00 168.15 861 GLU B CA 1
ATOM 7255 C C . GLU B 2 613 ? 11.951 13.319 -13.628 1.00 170.03 861 GLU B C 1
ATOM 7256 O O . GLU B 2 613 ? 11.521 12.261 -13.170 1.00 175.68 861 GLU B O 1
ATOM 7258 N N . ASP B 2 614 ? 11.376 14.497 -13.404 1.00 162.71 862 ASP B N 1
ATOM 7259 C CA . ASP B 2 614 ? 10.158 14.618 -12.612 1.00 154.32 862 ASP B CA 1
ATOM 7260 C C . ASP B 2 614 ? 9.010 13.857 -13.266 1.00 158.15 862 ASP B C 1
ATOM 7261 O O . ASP B 2 614 ? 8.138 13.322 -12.580 1.00 178.35 862 ASP B O 1
ATOM 7263 N N . THR B 2 615 ? 9.023 13.808 -14.595 1.00 142.54 863 THR B N 1
ATOM 7264 C CA . THR B 2 615 ? 7.997 13.101 -15.354 1.00 153.46 863 THR B CA 1
ATOM 7265 C C . THR B 2 615 ? 8.015 11.602 -15.073 1.00 165.17 863 THR B C 1
ATOM 7266 O O . THR B 2 615 ? 7.011 11.029 -14.646 1.00 164.25 863 THR B O 1
ATOM 7270 N N . THR B 2 616 ? 9.158 10.969 -15.317 1.00 165.40 864 THR B N 1
ATOM 7271 C CA . THR B 2 616 ? 9.283 9.530 -15.111 1.00 167.81 864 THR B CA 1
ATOM 7272 C C . THR B 2 616 ? 9.190 9.170 -13.631 1.00 150.76 864 THR B C 1
ATOM 7273 O O . THR B 2 616 ? 8.726 8.085 -13.277 1.00 149.22 864 THR B O 1
ATOM 7277 N N . GLU B 2 617 ? 9.629 10.083 -12.769 1.00 136.63 865 GLU B N 1
ATOM 7278 C CA . GLU B 2 617 ? 9.550 9.866 -11.328 1.00 126.96 865 GLU B CA 1
ATOM 7279 C C . GLU B 2 617 ? 8.098 9.842 -10.865 1.00 138.07 865 GLU B C 1
ATOM 7280 O O . GLU B 2 617 ? 7.673 8.918 -10.165 1.00 146.71 865 GLU B O 1
ATOM 7282 N N . THR B 2 618 ? 7.335 10.857 -11.262 1.00 147.27 866 THR B N 1
ATOM 7283 C CA . THR B 2 618 ? 5.932 10.934 -10.876 1.00 151.84 866 THR B CA 1
ATOM 7284 C C . THR B 2 618 ? 5.127 9.862 -11.603 1.00 162.43 866 THR B C 1
ATOM 7285 O O . THR B 2 618 ? 4.024 9.520 -11.183 1.00 190.21 866 THR B O 1
ATOM 7289 N N . TYR B 2 619 ? 5.682 9.330 -12.690 1.00 168.56 867 TYR B N 1
ATOM 7290 C CA . TYR B 2 619 ? 5.058 8.204 -13.375 1.00 173.76 867 TYR B CA 1
ATOM 7291 C C . TYR B 2 619 ? 5.305 6.924 -12.589 1.00 157.07 867 TYR B C 1
ATOM 7292 O O . TYR B 2 619 ? 4.472 6.018 -12.579 1.00 110.93 867 TYR B O 1
ATOM 7301 N N . GLY B 2 620 ? 6.461 6.853 -11.936 1.00 148.78 868 GLY B N 1
ATOM 7302 C CA . GLY B 2 620 ? 6.741 5.769 -11.015 1.00 110.33 868 GLY B CA 1
ATOM 7303 C C . GLY B 2 620 ? 5.811 5.869 -9.823 1.00 115.65 868 GLY B C 1
ATOM 7304 O O . GLY B 2 620 ? 5.379 4.858 -9.266 1.00 131.03 868 GLY B O 1
ATOM 7305 N N . ASP B 2 621 ? 5.499 7.104 -9.438 1.00 153.18 869 ASP B N 1
ATOM 7306 C CA . ASP B 2 621 ? 4.539 7.360 -8.371 1.00 179.06 869 ASP B CA 1
ATOM 7307 C C . ASP B 2 621 ? 3.129 6.975 -8.813 1.00 194.72 869 ASP B C 1
ATOM 7308 O O . ASP B 2 621 ? 2.295 6.587 -7.995 1.00 210.74 869 ASP B O 1
ATOM 7313 N N . ILE B 2 622 ? 2.870 7.093 -10.112 1.00 186.59 870 ILE B N 1
ATOM 7314 C CA . ILE B 2 622 ? 1.597 6.676 -10.689 1.00 165.10 870 ILE B CA 1
ATOM 7315 C C . ILE B 2 622 ? 1.470 5.163 -10.600 1.00 189.96 870 ILE B C 1
ATOM 7316 O O . ILE B 2 622 ? 0.429 4.634 -10.205 1.00 209.72 870 ILE B O 1
ATOM 7321 N N . LEU B 2 623 ? 2.545 4.471 -10.961 1.00 184.93 871 LEU B N 1
ATOM 7322 C CA . LEU B 2 623 ? 2.537 3.017 -11.030 1.00 194.85 871 LEU B CA 1
ATOM 7323 C C . LEU B 2 623 ? 2.894 2.391 -9.682 1.00 180.77 871 LEU B C 1
ATOM 7324 O O . LEU B 2 623 ? 3.316 1.236 -9.613 1.00 131.56 871 LEU B O 1
ATOM 7329 N N . ALA B 2 624 ? 2.728 3.162 -8.611 1.00 188.15 872 ALA B N 1
ATOM 7330 C CA . ALA B 2 624 ? 2.828 2.619 -7.262 1.00 152.42 872 ALA B CA 1
ATOM 7331 C C . ALA B 2 624 ? 1.695 1.622 -7.051 1.00 162.47 872 ALA B C 1
ATOM 7332 O O . ALA B 2 624 ? 1.930 0.470 -6.687 1.00 186.34 872 ALA B O 1
ATOM 7334 N N . ARG B 2 625 ? 0.473 2.086 -7.306 1.00 163.35 873 ARG B N 1
ATOM 7335 C CA . ARG B 2 625 ? -0.727 1.250 -7.302 1.00 208.92 873 ARG B CA 1
ATOM 7336 C C . ARG B 2 625 ? -0.853 0.403 -6.040 1.00 239.40 873 ARG B C 1
ATOM 7337 O O . ARG B 2 625 ? -0.751 0.919 -4.930 1.00 213.98 873 ARG B O 1
ATOM 7345 N N . ASP B 2 626 ? -1.083 -0.897 -6.209 1.00 271.83 874 ASP B N 1
ATOM 7346 C CA . ASP B 2 626 ? -1.245 -1.776 -5.054 1.00 268.17 874 ASP B CA 1
ATOM 7347 C C . ASP B 2 626 ? -0.161 -2.869 -5.025 1.00 269.93 874 ASP B C 1
ATOM 7348 O O . ASP B 2 626 ? 0.477 -3.069 -3.986 1.00 267.12 874 ASP B O 1
ATOM 7353 N N . SER B 2 627 ? 0.066 -3.544 -6.157 1.00 280.35 875 SER B N 1
ATOM 7354 C CA . SER B 2 627 ? 1.111 -4.574 -6.267 1.00 276.76 875 SER B CA 1
ATOM 7355 C C . SER B 2 627 ? 1.215 -5.186 -7.661 1.00 270.93 875 SER B C 1
ATOM 7356 O O . SER B 2 627 ? 1.131 -6.400 -7.813 1.00 266.52 875 SER B O 1
ATOM 7359 N N . HIS B 2 628 ? 1.381 -4.350 -8.680 1.00 265.21 876 HIS B N 1
ATOM 7360 C CA . HIS B 2 628 ? 1.561 -4.857 -10.042 1.00 253.42 876 HIS B CA 1
ATOM 7361 C C . HIS B 2 628 ? 2.498 -3.984 -10.850 1.00 238.91 876 HIS B C 1
ATOM 7362 O O . HIS B 2 628 ? 2.846 -2.882 -10.426 1.00 235.02 876 HIS B O 1
ATOM 7369 N N . ARG B 2 629 ? 2.901 -4.518 -12.003 1.00 239.76 877 ARG B N 1
ATOM 7370 C CA . ARG B 2 629 ? 3.806 -3.874 -12.951 1.00 215.74 877 ARG B CA 1
ATOM 7371 C C . ARG B 2 629 ? 5.249 -3.921 -12.458 1.00 197.56 877 ARG B C 1
ATOM 7372 O O . ARG B 2 629 ? 6.170 -4.056 -13.264 1.00 201.27 877 ARG B O 1
ATOM 7374 N N . TYR B 2 630 ? 5.414 -3.815 -11.137 1.00 184.15 878 TYR B N 1
ATOM 7375 C CA . TYR B 2 630 ? 6.702 -3.855 -10.436 1.00 157.30 878 TYR B CA 1
ATOM 7376 C C . TYR B 2 630 ? 7.912 -3.368 -11.244 1.00 141.92 878 TYR B C 1
ATOM 7377 O O . TYR B 2 630 ? 8.310 -2.204 -11.160 1.00 193.64 878 TYR B O 1
ATOM 7386 N N . GLY B 2 631 ? 8.482 -4.280 -12.029 1.00 156.28 879 GLY B N 1
ATOM 7387 C CA . GLY B 2 631 ? 9.741 -4.055 -12.720 1.00 185.11 879 GLY B CA 1
ATOM 7388 C C . GLY B 2 631 ? 9.684 -3.040 -13.839 1.00 181.85 879 GLY B C 1
ATOM 7389 O O . GLY B 2 631 ? 10.702 -2.439 -14.208 1.00 192.78 879 GLY B O 1
ATOM 7390 N N . GLU B 2 632 ? 8.496 -2.885 -14.410 1.00 166.80 880 GLU B N 1
ATOM 7391 C CA . GLU B 2 632 ? 8.235 -1.786 -15.317 1.00 181.93 880 GLU B CA 1
ATOM 7392 C C . GLU B 2 632 ? 8.368 -0.514 -14.504 1.00 182.54 880 GLU B C 1
ATOM 7393 O O . GLU B 2 632 ? 9.176 0.360 -14.817 1.00 157.03 880 GLU B O 1
ATOM 7395 N N . ALA B 2 633 ? 7.554 -0.424 -13.456 1.00 203.53 881 ALA B N 1
ATOM 7396 C CA . ALA B 2 633 ? 7.588 0.702 -12.531 1.00 202.90 881 ALA B CA 1
ATOM 7397 C C . ALA B 2 633 ? 8.986 0.890 -11.953 1.00 196.04 881 ALA B C 1
ATOM 7398 O O . ALA B 2 633 ? 9.480 2.012 -11.867 1.00 170.76 881 ALA B O 1
ATOM 7408 N N . TRP B 2 635 ? 11.656 0.166 -13.345 1.00 154.09 883 TRP B N 1
ATOM 7409 C CA . TRP B 2 635 ? 12.508 0.699 -14.402 1.00 133.94 883 TRP B CA 1
ATOM 7410 C C . TRP B 2 635 ? 12.216 2.188 -14.599 1.00 129.16 883 TRP B C 1
ATOM 7411 O O . TRP B 2 635 ? 13.113 2.963 -14.929 1.00 127.16 883 TRP B O 1
ATOM 7422 N N . TYR B 2 636 ? 10.965 2.589 -14.386 1.00 147.42 884 TYR B N 1
ATOM 7423 C CA . TYR B 2 636 ? 10.599 4.004 -14.464 1.00 187.23 884 TYR B CA 1
ATOM 7424 C C . TYR B 2 636 ? 11.040 4.743 -13.203 1.00 190.51 884 TYR B C 1
ATOM 7425 O O . TYR B 2 636 ? 10.913 5.965 -13.105 1.00 187.63 884 TYR B O 1
ATOM 7434 N N . TYR B 2 637 ? 11.554 3.983 -12.241 1.00 179.60 885 TYR B N 1
ATOM 7435 C CA . TYR B 2 637 ? 12.223 4.535 -11.072 1.00 168.81 885 TYR B CA 1
ATOM 7436 C C . TYR B 2 637 ? 13.722 4.594 -11.346 1.00 173.43 885 TYR B C 1
ATOM 7437 O O . TYR B 2 637 ? 14.411 5.520 -10.921 1.00 191.21 885 TYR B O 1
ATOM 7446 N N . ALA B 2 638 ? 14.214 3.587 -12.063 1.00 171.21 886 ALA B N 1
ATOM 7447 C CA . ALA B 2 638 ? 15.630 3.473 -12.388 1.00 173.67 886 ALA B CA 1
ATOM 7448 C C . ALA B 2 638 ? 16.075 4.615 -13.289 1.00 156.56 886 ALA B C 1
ATOM 7449 O O . ALA B 2 638 ? 17.079 5.275 -13.022 1.00 175.71 886 ALA B O 1
ATOM 7451 N N . LEU B 2 639 ? 15.321 4.839 -14.359 1.00 143.30 887 LEU B N 1
ATOM 7452 C CA . LEU B 2 639 ? 15.606 5.928 -15.283 1.00 163.52 887 LEU B CA 1
ATOM 7453 C C . LEU B 2 639 ? 15.467 7.265 -14.563 1.00 157.65 887 LEU B C 1
ATOM 7454 O O . LEU B 2 639 ? 14.693 7.387 -13.610 1.00 155.03 887 LEU B O 1
ATOM 7459 N N . ALA B 2 640 ? 16.238 8.250 -15.017 1.00 127.19 888 ALA B N 1
ATOM 7460 C CA . ALA B 2 640 ? 16.215 9.605 -14.471 1.00 176.91 888 ALA B CA 1
ATOM 7461 C C . ALA B 2 640 ? 16.607 9.636 -12.997 1.00 187.64 888 ALA B C 1
ATOM 7462 O O . ALA B 2 640 ? 15.874 10.168 -12.161 1.00 209.22 888 ALA B O 1
ATOM 7464 N N . HIS B 2 641 ? 17.768 9.060 -12.697 1.00 159.23 889 HIS B N 1
ATOM 7465 C CA . HIS B 2 641 ? 18.359 9.098 -11.360 1.00 183.25 889 HIS B CA 1
ATOM 7466 C C . HIS B 2 641 ? 17.436 8.542 -10.280 1.00 183.83 889 HIS B C 1
ATOM 7467 O O . HIS B 2 641 ? 16.750 7.540 -10.490 1.00 195.70 889 HIS B O 1
ATOM 7474 N N . ARG B 2 642 ? 17.428 9.214 -9.131 1.00 186.13 890 ARG B N 1
ATOM 7475 C CA . ARG B 2 642 ? 16.711 8.759 -7.940 1.00 197.45 890 ARG B CA 1
ATOM 7476 C C . ARG B 2 642 ? 17.023 7.300 -7.607 1.00 191.84 890 ARG B C 1
ATOM 7477 O O . ARG B 2 642 ? 16.114 6.473 -7.544 1.00 169.56 890 ARG B O 1
ATOM 7479 N N . PRO B 2 643 ? 18.309 6.981 -7.379 1.00 182.82 891 PRO B N 1
ATOM 7480 C CA . PRO B 2 643 ? 18.700 5.583 -7.172 1.00 157.36 891 PRO B CA 1
ATOM 7481 C C . PRO B 2 643 ? 18.265 5.040 -5.814 1.00 144.83 891 PRO B C 1
ATOM 7482 O O . PRO B 2 643 ? 18.112 3.829 -5.657 1.00 171.02 891 PRO B O 1
ATOM 7486 N N . ASN B 2 644 ? 18.073 5.933 -4.848 1.00 151.00 892 ASN B N 1
ATOM 7487 C CA . ASN B 2 644 ? 17.627 5.538 -3.518 1.00 142.05 892 ASN B CA 1
ATOM 7488 C C . ASN B 2 644 ? 16.203 4.996 -3.573 1.00 141.44 892 ASN B C 1
ATOM 7489 O O . ASN B 2 644 ? 15.841 4.093 -2.818 1.00 187.07 892 ASN B O 1
ATOM 7491 N N . LYS B 2 645 ? 15.401 5.553 -4.474 1.00 131.14 893 LYS B N 1
ATOM 7492 C CA . LYS B 2 645 ? 14.034 5.091 -4.674 1.00 159.20 893 LYS B CA 1
ATOM 7493 C C . LYS B 2 645 ? 14.030 3.715 -5.331 1.00 178.24 893 LYS B C 1
ATOM 7494 O O . LYS B 2 645 ? 13.192 2.868 -5.018 1.00 162.13 893 LYS B O 1
ATOM 7496 N N . VAL B 2 646 ? 14.973 3.501 -6.243 1.00 179.16 894 VAL B N 1
ATOM 7497 C CA . VAL B 2 646 ? 15.115 2.216 -6.916 1.00 151.35 894 VAL B CA 1
ATOM 7498 C C . VAL B 2 646 ? 15.530 1.159 -5.905 1.00 138.00 894 VAL B C 1
ATOM 7499 O O . VAL B 2 646 ? 15.031 0.035 -5.923 1.00 128.22 894 VAL B O 1
ATOM 7503 N N . ARG B 2 647 ? 16.453 1.533 -5.024 1.00 165.70 895 ARG B N 1
ATOM 7504 C CA . ARG B 2 647 ? 16.908 0.643 -3.965 1.00 135.73 895 ARG B CA 1
ATOM 7505 C C . ARG B 2 647 ? 15.787 0.400 -2.962 1.00 142.25 895 ARG B C 1
ATOM 7506 O O . ARG B 2 647 ? 15.754 -0.630 -2.291 1.00 185.61 895 ARG B O 1
ATOM 7508 N N . GLU B 2 648 ? 14.870 1.358 -2.865 1.00 146.87 896 GLU B N 1
ATOM 7509 C CA . GLU B 2 648 ? 13.710 1.222 -1.994 1.00 153.90 896 GLU B CA 1
ATOM 7510 C C . GLU B 2 648 ? 12.732 0.201 -2.567 1.00 169.36 896 GLU B C 1
ATOM 7511 O O . GLU B 2 648 ? 12.215 -0.648 -1.841 1.00 197.39 896 GLU B O 1
ATOM 7513 N N . VAL B 2 649 ? 12.485 0.291 -3.871 1.00 165.49 897 VAL B N 1
ATOM 7514 C CA . VAL B 2 649 ? 11.613 -0.660 -4.555 1.00 172.57 897 VAL B CA 1
ATOM 7515 C C . VAL B 2 649 ? 12.227 -2.054 -4.490 1.00 164.99 897 VAL B C 1
ATOM 7516 O O . VAL B 2 649 ? 11.527 -3.045 -4.268 1.00 133.75 897 VAL B O 1
ATOM 7528 N N . ASN B 2 651 ? 14.236 -3.094 -2.138 1.00 168.68 899 ASN B N 1
ATOM 7529 C CA . ASN B 2 651 ? 14.097 -3.500 -0.744 1.00 157.85 899 ASN B CA 1
ATOM 7530 C C . ASN B 2 651 ? 12.702 -4.044 -0.460 1.00 166.67 899 ASN B C 1
ATOM 7531 O O . ASN B 2 651 ? 12.554 -5.053 0.225 1.00 174.96 899 ASN B O 1
ATOM 7533 N N . LEU B 2 652 ? 11.684 -3.373 -0.990 1.00 175.32 900 LEU B N 1
ATOM 7534 C CA . LEU B 2 652 ? 10.305 -3.816 -0.816 1.00 163.31 900 LEU B CA 1
ATOM 7535 C C . LEU B 2 652 ? 10.072 -5.155 -1.509 1.00 135.58 900 LEU B C 1
ATOM 7536 O O . LEU B 2 652 ? 9.349 -6.012 -1.000 1.00 151.56 900 LEU B O 1
ATOM 7541 N N . LEU B 2 653 ? 10.696 -5.326 -2.670 1.00 128.70 901 LEU B N 1
ATOM 7542 C CA . LEU B 2 653 ? 10.551 -6.550 -3.448 1.00 142.98 901 LEU B CA 1
ATOM 7543 C C . LEU B 2 653 ? 11.170 -7.745 -2.728 1.00 147.20 901 LEU B C 1
ATOM 7544 O O . LEU B 2 653 ? 10.519 -8.777 -2.548 1.00 145.01 901 LEU B O 1
ATOM 7549 N N . THR B 2 654 ? 12.425 -7.602 -2.311 1.00 142.13 902 THR B N 1
ATOM 7550 C CA . THR B 2 654 ? 13.106 -8.686 -1.610 1.00 126.18 902 THR B CA 1
ATOM 7551 C C . THR B 2 654 ? 12.466 -8.927 -0.243 1.00 131.37 902 THR B C 1
ATOM 7552 O O . THR B 2 654 ? 12.484 -10.049 0.265 1.00 148.90 902 THR B O 1
ATOM 7556 N N . SER B 2 655 ? 11.890 -7.880 0.342 1.00 127.67 903 SER B N 1
ATOM 7557 C CA . SER B 2 655 ? 11.152 -8.024 1.591 1.00 142.38 903 SER B CA 1
ATOM 7558 C C . SER B 2 655 ? 9.933 -8.905 1.358 1.00 144.91 903 SER B C 1
ATOM 7559 O O . SER B 2 655 ? 9.663 -9.824 2.130 1.00 133.55 903 SER B O 1
ATOM 7562 N N . TYR B 2 656 ? 9.207 -8.621 0.280 1.00 162.46 904 TYR B N 1
ATOM 7563 C CA . TYR B 2 656 ? 8.057 -9.431 -0.104 1.00 158.97 904 TYR B CA 1
ATOM 7564 C C . TYR B 2 656 ? 8.480 -10.858 -0.433 1.00 161.06 904 TYR B C 1
ATOM 7565 O O . TYR B 2 656 ? 7.688 -11.792 -0.308 1.00 184.62 904 TYR B O 1
ATOM 7574 N N . SER B 2 657 ? 9.731 -11.024 -0.853 1.00 155.72 905 SER B N 1
ATOM 7575 C CA . SER B 2 657 ? 10.268 -12.356 -1.101 1.00 144.43 905 SER B CA 1
ATOM 7576 C C . SER B 2 657 ? 10.500 -13.087 0.217 1.00 125.26 905 SER B C 1
ATOM 7577 O O . SER B 2 657 ? 10.255 -14.288 0.323 1.00 108.07 905 SER B O 1
ATOM 7580 N N . LEU B 2 658 ? 10.967 -12.353 1.223 1.00 137.21 906 LEU B N 1
ATOM 7581 C CA . LEU B 2 658 ? 11.280 -12.951 2.518 1.00 124.48 906 LEU B CA 1
ATOM 7582 C C . LEU B 2 658 ? 10.030 -13.264 3.335 1.00 123.99 906 LEU B C 1
ATOM 7583 O O . LEU B 2 658 ? 10.014 -14.222 4.108 1.00 111.60 906 LEU B O 1
ATOM 7588 N N . ILE B 2 659 ? 8.990 -12.453 3.168 1.00 135.91 907 ILE B N 1
ATOM 7589 C CA . ILE B 2 659 ? 7.746 -12.650 3.905 1.00 154.82 907 ILE B CA 1
ATOM 7590 C C . ILE B 2 659 ? 7.087 -13.963 3.494 1.00 155.12 907 ILE B C 1
ATOM 7591 O O . ILE B 2 659 ? 6.689 -14.761 4.343 1.00 140.84 907 ILE B O 1
ATOM 7596 N N . GLN B 2 660 ? 6.979 -14.184 2.188 1.00 165.08 908 GLN B N 1
ATOM 7597 C CA . GLN B 2 660 ? 6.375 -15.404 1.666 1.00 148.40 908 GLN B CA 1
ATOM 7598 C C . GLN B 2 660 ? 7.289 -16.606 1.881 1.00 110.90 908 GLN B C 1
ATOM 7599 O O . GLN B 2 660 ? 8.489 -16.541 1.616 1.00 108.84 908 GLN B O 1
ATOM 7601 N N . PRO B 2 665 ? 10.728 -18.767 -1.451 1.00 108.71 913 PRO B N 1
ATOM 7602 C CA . PRO B 2 665 ? 10.501 -17.337 -1.680 1.00 140.36 913 PRO B CA 1
ATOM 7603 C C . PRO B 2 665 ? 10.288 -16.998 -3.155 1.00 177.84 913 PRO B C 1
ATOM 7604 O O . PRO B 2 665 ? 11.211 -16.509 -3.805 1.00 184.59 913 PRO B O 1
ATOM 7608 N N . PRO B 2 666 ? 9.079 -17.259 -3.677 1.00 200.02 914 PRO B N 1
ATOM 7609 C CA . PRO B 2 666 ? 8.749 -16.984 -5.081 1.00 216.71 914 PRO B CA 1
ATOM 7610 C C . PRO B 2 666 ? 8.706 -15.492 -5.400 1.00 214.42 914 PRO B C 1
ATOM 7611 O O . PRO B 2 666 ? 9.334 -15.059 -6.368 1.00 202.70 914 PRO B O 1
ATOM 7615 N N . ALA B 2 667 ? 7.970 -14.731 -4.592 1.00 196.83 915 ALA B N 1
ATOM 7616 C CA . ALA B 2 667 ? 7.798 -13.292 -4.785 1.00 143.11 915 ALA B CA 1
ATOM 7617 C C . ALA B 2 667 ? 7.256 -12.972 -6.175 1.00 166.16 915 ALA B C 1
ATOM 7618 O O . ALA B 2 667 ? 6.069 -13.150 -6.446 1.00 194.27 915 ALA B O 1
ATOM 7620 N N . ASN B 2 668 ? 8.137 -12.496 -7.048 1.00 153.78 916 ASN B N 1
ATOM 7621 C CA . ASN B 2 668 ? 7.766 -12.163 -8.417 1.00 172.46 916 ASN B CA 1
ATOM 7622 C C . ASN B 2 668 ? 7.707 -13.428 -9.268 1.00 206.71 916 ASN B C 1
ATOM 7623 O O . ASN B 2 668 ? 8.741 -13.962 -9.669 1.00 203.75 916 ASN B O 1
ATOM 7628 N N . ASP B 2 669 ? 6.497 -13.907 -9.541 1.00 213.31 917 ASP B N 1
ATOM 7629 C CA . ASP B 2 669 ? 6.327 -15.166 -10.260 1.00 162.99 917 ASP B CA 1
ATOM 7630 C C . ASP B 2 669 ? 5.206 -15.115 -11.298 1.00 184.56 917 ASP B C 1
ATOM 7631 O O . ASP B 2 669 ? 4.347 -14.233 -11.260 1.00 185.60 917 ASP B O 1
ATOM 7633 N N . LEU B 2 670 ? 5.235 -16.078 -12.217 1.00 179.58 918 LEU B N 1
ATOM 7634 C CA . LEU B 2 670 ? 4.225 -16.236 -13.265 1.00 187.29 918 LEU B CA 1
ATOM 7635 C C . LEU B 2 670 ? 4.085 -14.983 -14.131 1.00 170.96 918 LEU B C 1
ATOM 7636 O O . LEU B 2 670 ? 5.035 -14.576 -14.798 1.00 156.99 918 LEU B O 1
ATOM 7641 N N . ASP B 2 671 ? 2.901 -14.376 -14.116 1.00 188.16 919 ASP B N 1
ATOM 7642 C CA . ASP B 2 671 ? 2.611 -13.216 -14.954 1.00 214.64 919 ASP B CA 1
ATOM 7643 C C . ASP B 2 671 ? 3.533 -12.049 -14.626 1.00 206.98 919 ASP B C 1
ATOM 7644 O O . ASP B 2 671 ? 3.839 -11.223 -15.488 1.00 211.15 919 ASP B O 1
ATOM 7646 N N . ASP B 2 672 ? 3.982 -11.999 -13.377 1.00 213.29 920 ASP B N 1
ATOM 7647 C CA . ASP B 2 672 ? 4.881 -10.949 -12.918 1.00 222.08 920 ASP B CA 1
ATOM 7648 C C . ASP B 2 672 ? 6.215 -10.987 -13.661 1.00 210.83 920 ASP B C 1
ATOM 7649 O O . ASP B 2 672 ? 6.950 -10.000 -13.678 1.00 198.62 920 ASP B O 1
ATOM 7651 N N . TYR B 2 673 ? 6.522 -12.127 -14.274 1.00 215.42 921 TYR B N 1
ATOM 7652 C CA . TYR B 2 673 ? 7.727 -12.243 -15.086 1.00 206.43 921 TYR B CA 1
ATOM 7653 C C . TYR B 2 673 ? 7.654 -11.278 -16.265 1.00 222.42 921 TYR B C 1
ATOM 7654 O O . TYR B 2 673 ? 8.669 -10.728 -16.689 1.00 228.03 921 TYR B O 1
ATOM 7656 N N . LEU B 2 674 ? 6.445 -11.065 -16.781 1.00 223.20 922 LEU B N 1
ATOM 7657 C CA . LEU B 2 674 ? 6.239 -10.109 -17.864 1.00 188.38 922 LEU B CA 1
ATOM 7658 C C . LEU B 2 674 ? 6.598 -8.703 -17.391 1.00 180.59 922 LEU B C 1
ATOM 7659 O O . LEU B 2 674 ? 7.024 -7.866 -18.184 1.00 164.44 922 LEU B O 1
ATOM 7664 N N . TYR B 2 675 ? 6.431 -8.447 -16.096 1.00 186.89 923 TYR B N 1
ATOM 7665 C CA . TYR B 2 675 ? 6.784 -7.144 -15.544 1.00 182.77 923 TYR B CA 1
ATOM 7666 C C . TYR B 2 675 ? 8.296 -6.960 -15.571 1.00 173.52 923 TYR B C 1
ATOM 7667 O O . TYR B 2 675 ? 8.791 -5.836 -15.631 1.00 146.61 923 TYR B O 1
ATOM 7676 N N . LYS B 2 676 ? 9.027 -8.070 -15.537 1.00 196.38 924 LYS B N 1
ATOM 7677 C CA . LYS B 2 676 ? 10.476 -8.023 -15.677 1.00 171.71 924 LYS B CA 1
ATOM 7678 C C . LYS B 2 676 ? 10.885 -8.469 -17.076 1.00 177.42 924 LYS B C 1
ATOM 7679 O O . LYS B 2 676 ? 11.219 -7.641 -17.925 1.00 187.62 924 LYS B O 1
ATOM 7681 N N . LEU B 2 677 ? 10.867 -9.783 -17.295 1.00 181.95 925 LEU B N 1
ATOM 7682 C CA . LEU B 2 677 ? 11.193 -10.393 -18.586 1.00 185.40 925 LEU B CA 1
ATOM 7683 C C . LEU B 2 677 ? 12.631 -10.091 -19.016 1.00 150.77 925 LEU B C 1
ATOM 7684 O O . LEU B 2 677 ? 13.022 -10.358 -20.152 1.00 155.20 925 LEU B O 1
ATOM 7689 N N . LEU B 2 678 ? 13.419 -9.545 -18.096 1.00 122.31 926 LEU B N 1
ATOM 7690 C CA . LEU B 2 678 ? 14.823 -9.272 -18.361 1.00 147.45 926 LEU B CA 1
ATOM 7691 C C . LEU B 2 678 ? 15.658 -10.448 -17.871 1.00 181.13 926 LEU B C 1
ATOM 7692 O O . LEU B 2 678 ? 16.559 -10.283 -17.047 1.00 181.62 926 LEU B O 1
ATOM 7697 N N . ASN B 2 679 ? 15.341 -11.635 -18.381 1.00 188.39 927 ASN B N 1
ATOM 7698 C CA . ASN B 2 679 ? 15.996 -12.870 -17.961 1.00 164.50 927 ASN B CA 1
ATOM 7699 C C . ASN B 2 679 ? 17.496 -12.831 -18.225 1.00 197.15 927 ASN B C 1
ATOM 7700 O O . ASN B 2 679 ? 18.292 -13.278 -17.399 1.00 230.28 927 ASN B O 1
ATOM 7702 N N . ASP B 2 680 ? 17.877 -12.297 -19.380 1.00 196.34 928 ASP B N 1
ATOM 7703 C CA . ASP B 2 680 ? 19.285 -12.154 -19.723 1.00 214.74 928 ASP B CA 1
ATOM 7704 C C . ASP B 2 680 ? 19.889 -10.963 -18.988 1.00 199.49 928 ASP B C 1
ATOM 7705 O O . ASP B 2 680 ? 19.268 -9.906 -18.887 1.00 169.08 928 ASP B O 1
ATOM 7710 N N . ARG B 2 681 ? 21.099 -11.142 -18.470 1.00 217.04 929 ARG B N 1
ATOM 7711 C CA . ARG B 2 681 ? 21.772 -10.084 -17.726 1.00 202.25 929 ARG B CA 1
ATOM 7712 C C . ARG B 2 681 ? 22.727 -9.303 -18.621 1.00 204.02 929 ARG B C 1
ATOM 7713 O O . ARG B 2 681 ? 23.176 -8.214 -18.265 1.00 211.34 929 ARG B O 1
ATOM 7715 N N . LYS B 2 682 ? 23.033 -9.865 -19.786 1.00 199.74 930 LYS B N 1
ATOM 7716 C CA . LYS B 2 682 ? 23.963 -9.237 -20.717 1.00 203.19 930 LYS B CA 1
ATOM 7717 C C . LYS B 2 682 ? 23.237 -8.637 -21.917 1.00 195.95 930 LYS B C 1
ATOM 7718 O O . LYS B 2 682 ? 23.480 -7.490 -22.289 1.00 196.35 930 LYS B O 1
ATOM 7720 N N . ASN B 2 683 ? 22.346 -9.420 -22.518 1.00 202.00 931 ASN B N 1
ATOM 7721 C CA . ASN B 2 683 ? 21.614 -8.988 -23.704 1.00 216.20 931 ASN B CA 1
ATOM 7722 C C . ASN B 2 683 ? 20.665 -7.835 -23.390 1.00 196.85 931 ASN B C 1
ATOM 7723 O O . ASN B 2 683 ? 20.583 -6.862 -24.144 1.00 177.29 931 ASN B O 1
ATOM 7728 N N . THR B 2 684 ? 19.953 -7.951 -22.273 1.00 182.46 932 THR B N 1
ATOM 7729 C CA . THR B 2 684 ? 18.999 -6.931 -21.853 1.00 161.75 932 THR B CA 1
ATOM 7730 C C . THR B 2 684 ? 19.678 -5.585 -21.627 1.00 184.94 932 THR B C 1
ATOM 7731 O O . THR B 2 684 ? 19.238 -4.565 -22.157 1.00 190.96 932 THR B O 1
ATOM 7735 N N . LEU B 2 685 ? 20.750 -5.589 -20.841 1.00 205.80 933 LEU B N 1
ATOM 7736 C CA . LEU B 2 685 ? 21.490 -4.366 -20.552 1.00 213.60 933 LEU B CA 1
ATOM 7737 C C . LEU B 2 685 ? 22.119 -3.789 -21.816 1.00 208.37 933 LEU B C 1
ATOM 7738 O O . LEU B 2 685 ? 22.291 -2.578 -21.935 1.00 187.52 933 LEU B O 1
ATOM 7743 N N . GLU B 2 686 ? 22.457 -4.663 -22.759 1.00 218.60 934 GLU B N 1
ATOM 7744 C CA . GLU B 2 686 ? 23.038 -4.230 -24.024 1.00 218.95 934 GLU B CA 1
ATOM 7745 C C . GLU B 2 686 ? 21.978 -3.603 -24.923 1.00 216.47 934 GLU B C 1
ATOM 7746 O O . GLU B 2 686 ? 22.287 -2.764 -25.769 1.00 203.45 934 GLU B O 1
ATOM 7748 N N . GLN B 2 687 ? 20.728 -4.013 -24.734 1.00 221.65 935 GLN B N 1
ATOM 7749 C CA . GLN B 2 687 ? 19.628 -3.503 -25.546 1.00 212.83 935 GLN B CA 1
ATOM 7750 C C . GLN B 2 687 ? 18.877 -2.374 -24.843 1.00 191.93 935 GLN B C 1
ATOM 7751 O O . GLN B 2 687 ? 17.949 -1.793 -25.405 1.00 180.49 935 GLN B O 1
ATOM 7753 N N . CYS B 2 688 ? 19.284 -2.066 -23.615 1.00 176.91 936 CYS B N 1
ATOM 7754 C CA . CYS B 2 688 ? 18.623 -1.031 -22.828 1.00 150.38 936 CYS B CA 1
ATOM 7755 C C . CYS B 2 688 ? 19.520 0.189 -22.645 1.00 160.79 936 CYS B C 1
ATOM 7756 O O . CYS B 2 688 ? 19.035 1.315 -22.532 1.00 174.81 936 CYS B O 1
ATOM 7759 N N . ALA B 2 689 ? 20.829 -0.039 -22.620 1.00 175.81 937 ALA B N 1
ATOM 7760 C CA . ALA B 2 689 ? 21.790 1.046 -22.455 1.00 194.86 937 ALA B CA 1
ATOM 7761 C C . ALA B 2 689 ? 22.036 1.769 -23.776 1.00 204.26 937 ALA B C 1
ATOM 7762 O O . ALA B 2 689 ? 22.842 2.698 -23.844 1.00 194.84 937 ALA B O 1
ATOM 7764 N N . SER B 2 690 ? 21.340 1.336 -24.822 1.00 210.02 938 SER B N 1
ATOM 7765 C CA . SER B 2 690 ? 21.442 1.970 -26.130 1.00 213.94 938 SER B CA 1
ATOM 7766 C C . SER B 2 690 ? 20.899 3.395 -26.077 1.00 213.09 938 SER B C 1
ATOM 7767 O O . SER B 2 690 ? 21.406 4.289 -26.754 1.00 229.39 938 SER B O 1
ATOM 7770 N N . GLN B 2 691 ? 19.865 3.597 -25.266 1.00 208.08 939 GLN B N 1
ATOM 7771 C CA . GLN B 2 691 ? 19.298 4.924 -25.064 1.00 199.59 939 GLN B CA 1
ATOM 7772 C C . GLN B 2 691 ? 20.207 5.749 -24.159 1.00 182.44 939 GLN B C 1
ATOM 7773 O O . GLN B 2 691 ? 20.831 6.713 -24.602 1.00 179.18 939 GLN B O 1
ATOM 7775 N N . ASP B 2 692 ? 20.275 5.362 -22.889 1.00 166.48 940 ASP B N 1
ATOM 7776 C CA . ASP B 2 692 ? 21.165 6.011 -21.933 1.00 167.74 940 ASP B CA 1
ATOM 7777 C C . ASP B 2 692 ? 22.109 4.994 -21.305 1.00 185.55 940 ASP B C 1
ATOM 7778 O O . ASP B 2 692 ? 21.693 4.172 -20.491 1.00 195.49 940 ASP B O 1
ATOM 7791 N N . GLU B 2 694 ? 25.060 5.563 -19.334 1.00 199.92 942 GLU B N 1
ATOM 7792 C CA . GLU B 2 694 ? 25.436 5.904 -17.963 1.00 209.67 942 GLU B CA 1
ATOM 7793 C C . GLU B 2 694 ? 24.278 5.790 -16.972 1.00 195.86 942 GLU B C 1
ATOM 7794 O O . GLU B 2 694 ? 24.486 5.840 -15.760 1.00 200.90 942 GLU B O 1
ATOM 7796 N N . ALA B 2 695 ? 23.062 5.640 -17.486 1.00 177.31 943 ALA B N 1
ATOM 7797 C CA . ALA B 2 695 ? 21.891 5.489 -16.633 1.00 191.21 943 ALA B CA 1
ATOM 7798 C C . ALA B 2 695 ? 21.462 4.027 -16.542 1.00 184.21 943 ALA B C 1
ATOM 7799 O O . ALA B 2 695 ? 21.420 3.449 -15.456 1.00 163.80 943 ALA B O 1
ATOM 7801 N N . ALA B 2 696 ? 21.154 3.434 -17.692 1.00 187.01 944 ALA B N 1
ATOM 7802 C CA . ALA B 2 696 ? 20.626 2.074 -17.739 1.00 166.27 944 ALA B CA 1
ATOM 7803 C C . ALA B 2 696 ? 21.653 1.031 -17.303 1.00 144.71 944 ALA B C 1
ATOM 7804 O O . ALA B 2 696 ? 21.287 -0.007 -16.754 1.00 133.60 944 ALA B O 1
ATOM 7806 N N . GLU B 2 697 ? 22.932 1.298 -17.548 1.00 152.65 945 GLU B N 1
ATOM 7807 C CA . GLU B 2 697 ? 23.974 0.348 -17.168 1.00 149.89 945 GLU B CA 1
ATOM 7808 C C . GLU B 2 697 ? 24.209 0.364 -15.661 1.00 143.07 945 GLU B C 1
ATOM 7809 O O . GLU B 2 697 ? 24.248 -0.687 -15.019 1.00 161.07 945 GLU B O 1
ATOM 7811 N N . LEU B 2 698 ? 24.361 1.560 -15.101 1.00 138.71 946 LEU B N 1
ATOM 7812 C CA . LEU B 2 698 ? 24.627 1.710 -13.675 1.00 158.52 946 LEU B CA 1
ATOM 7813 C C . LEU B 2 698 ? 23.421 1.305 -12.832 1.00 156.57 946 LEU B C 1
ATOM 7814 O O . LEU B 2 698 ? 23.566 0.610 -11.827 1.00 179.52 946 LEU B O 1
ATOM 7819 N N . LEU B 2 699 ? 22.233 1.739 -13.243 1.00 141.17 947 LEU B N 1
ATOM 7820 C CA . LEU B 2 699 ? 21.012 1.385 -12.526 1.00 157.41 947 LEU B CA 1
ATOM 7821 C C . LEU B 2 699 ? 20.623 -0.063 -12.808 1.00 130.53 947 LEU B C 1
ATOM 7822 O O . LEU B 2 699 ? 19.891 -0.681 -12.035 1.00 83.46 947 LEU B O 1
ATOM 7827 N N . GLY B 2 700 ? 21.117 -0.597 -13.920 1.00 128.05 948 GLY B N 1
ATOM 7828 C CA . GLY B 2 700 ? 20.877 -1.984 -14.271 1.00 132.98 948 GLY B CA 1
ATOM 7829 C C . GLY B 2 700 ? 21.839 -2.923 -13.572 1.00 140.42 948 GLY B C 1
ATOM 7830 O O . GLY B 2 700 ? 21.610 -4.131 -13.507 1.00 129.67 948 GLY B O 1
ATOM 7831 N N . LYS B 2 701 ? 22.922 -2.360 -13.044 1.00 134.44 949 LYS B N 1
ATOM 7832 C CA . LYS B 2 701 ? 23.909 -3.138 -12.303 1.00 105.70 949 LYS B CA 1
ATOM 7833 C C . LYS B 2 701 ? 23.478 -3.319 -10.850 1.00 99.21 949 LYS B C 1
ATOM 7834 O O . LYS B 2 701 ? 24.201 -3.908 -10.046 1.00 113.95 949 LYS B O 1
ATOM 7844 N N . LEU B 2 703 ? 20.492 -4.684 -10.271 1.00 109.81 951 LEU B N 1
ATOM 7845 C CA . LEU B 2 703 ? 19.474 -5.724 -10.388 1.00 92.95 951 LEU B CA 1
ATOM 7846 C C . LEU B 2 703 ? 20.043 -7.129 -10.217 1.00 134.17 951 LEU B C 1
ATOM 7847 O O . LEU B 2 703 ? 19.290 -8.096 -10.114 1.00 169.39 951 LEU B O 1
ATOM 7852 N N . SER B 2 704 ? 21.368 -7.238 -10.188 1.00 143.89 952 SER B N 1
ATOM 7853 C CA . SER B 2 704 ? 22.036 -8.535 -10.104 1.00 154.86 952 SER B CA 1
ATOM 7854 C C . SER B 2 704 ? 21.664 -9.298 -8.835 1.00 134.59 952 SER B C 1
ATOM 7855 O O . SER B 2 704 ? 21.437 -10.512 -8.872 1.00 139.34 952 SER B O 1
ATOM 7858 N N . GLY B 2 705 ? 21.600 -8.577 -7.720 1.00 105.39 953 GLY B N 1
ATOM 7859 C CA . GLY B 2 705 ? 21.301 -9.168 -6.428 1.00 112.32 953 GLY B CA 1
ATOM 7860 C C . GLY B 2 705 ? 20.010 -9.961 -6.381 1.00 131.18 953 GLY B C 1
ATOM 7861 O O . GLY B 2 705 ? 20.029 -11.177 -6.182 1.00 147.36 953 GLY B O 1
ATOM 7862 N N . TYR B 2 706 ? 18.888 -9.274 -6.571 1.00 113.87 954 TYR B N 1
ATOM 7863 C CA . TYR B 2 706 ? 17.581 -9.921 -6.528 1.00 116.62 954 TYR B CA 1
ATOM 7864 C C . TYR B 2 706 ? 17.420 -10.950 -7.643 1.00 140.41 954 TYR B C 1
ATOM 7865 O O . TYR B 2 706 ? 16.700 -11.934 -7.485 1.00 166.18 954 TYR B O 1
ATOM 7874 N N . ALA B 2 707 ? 18.084 -10.716 -8.770 1.00 154.73 955 ALA B N 1
ATOM 7875 C CA . ALA B 2 707 ? 18.010 -11.636 -9.899 1.00 168.42 955 ALA B CA 1
ATOM 7876 C C . ALA B 2 707 ? 18.613 -12.986 -9.533 1.00 166.11 955 ALA B C 1
ATOM 7877 O O . ALA B 2 707 ? 17.969 -14.027 -9.682 1.00 172.34 955 ALA B O 1
ATOM 7879 N N . SER B 2 708 ? 19.849 -12.964 -9.046 1.00 163.50 956 SER B N 1
ATOM 7880 C CA . SER B 2 708 ? 20.533 -14.196 -8.675 1.00 173.62 956 SER B CA 1
ATOM 7881 C C . SER B 2 708 ? 19.924 -14.811 -7.415 1.00 145.00 956 SER B C 1
ATOM 7882 O O . SER B 2 708 ? 19.993 -16.025 -7.215 1.00 132.80 956 SER B O 1
ATOM 7885 N N . LEU B 2 709 ? 19.328 -13.974 -6.568 1.00 126.44 957 LEU B N 1
ATOM 7886 C CA . LEU B 2 709 ? 18.633 -14.460 -5.378 1.00 109.78 957 LEU B CA 1
ATOM 7887 C C . LEU B 2 709 ? 17.398 -15.267 -5.768 1.00 121.27 957 LEU B C 1
ATOM 7888 O O . LEU B 2 709 ? 17.191 -16.380 -5.283 1.00 142.77 957 LEU B O 1
ATOM 7893 N N . ARG B 2 710 ? 16.583 -14.694 -6.649 1.00 118.90 958 ARG B N 1
ATOM 7894 C CA . ARG B 2 710 ? 15.398 -15.370 -7.159 1.00 122.23 958 ARG B CA 1
ATOM 7895 C C . ARG B 2 710 ? 15.801 -16.604 -7.956 1.00 170.68 958 ARG B C 1
ATOM 7896 O O . ARG B 2 710 ? 15.069 -17.593 -8.002 1.00 191.92 958 ARG B O 1
ATOM 7898 N N . GLN B 2 711 ? 16.971 -16.534 -8.584 1.00 173.14 959 GLN B N 1
ATOM 7899 C CA . GLN B 2 711 ? 17.533 -17.684 -9.279 1.00 156.32 959 GLN B CA 1
ATOM 7900 C C . GLN B 2 711 ? 17.812 -18.807 -8.285 1.00 129.97 959 GLN B C 1
ATOM 7901 O O . GLN B 2 711 ? 17.506 -19.970 -8.546 1.00 140.61 959 GLN B O 1
ATOM 7903 N N . PHE B 2 712 ? 18.388 -18.446 -7.141 1.00 109.76 960 PHE B N 1
ATOM 7904 C CA . PHE B 2 712 ? 18.665 -19.411 -6.082 1.00 120.32 960 PHE B CA 1
ATOM 7905 C C . PHE B 2 712 ? 17.375 -20.002 -5.526 1.00 113.27 960 PHE B C 1
ATOM 7906 O O . PHE B 2 712 ? 17.312 -21.192 -5.214 1.00 116.97 960 PHE B O 1
ATOM 7914 N N . TYR B 2 713 ? 16.350 -19.165 -5.401 1.00 127.09 961 TYR B N 1
ATOM 7915 C CA . TYR B 2 713 ? 15.047 -19.618 -4.928 1.00 121.17 961 TYR B CA 1
ATOM 7916 C C . TYR B 2 713 ? 14.410 -20.570 -5.935 1.00 114.19 961 TYR B C 1
ATOM 7917 O O . TYR B 2 713 ? 13.655 -21.469 -5.564 1.00 143.60 961 TYR B O 1
ATOM 7926 N N . ASP B 2 714 ? 14.723 -20.365 -7.210 1.00 104.38 962 ASP B N 1
ATOM 7927 C CA . ASP B 2 714 ? 14.159 -21.176 -8.282 1.00 147.74 962 ASP B CA 1
ATOM 7928 C C . ASP B 2 714 ? 14.880 -22.515 -8.417 1.00 159.09 962 ASP B C 1
ATOM 7929 O O . ASP B 2 714 ? 14.271 -23.521 -8.781 1.00 158.63 962 ASP B O 1
ATOM 7931 N N . ILE B 2 715 ? 16.178 -22.521 -8.127 1.00 146.59 963 ILE B N 1
ATOM 7932 C CA . ILE B 2 715 ? 16.978 -23.737 -8.227 1.00 142.41 963 ILE B CA 1
ATOM 7933 C C . ILE B 2 715 ? 16.534 -24.764 -7.191 1.00 137.29 963 ILE B C 1
ATOM 7934 O O . ILE B 2 715 ? 16.244 -25.912 -7.528 1.00 114.89 963 ILE B O 1
ATOM 7939 N N . ARG B 2 716 ? 16.480 -24.346 -5.930 1.00 132.44 964 ARG B N 1
ATOM 7940 C CA . ARG B 2 716 ? 16.076 -25.235 -4.847 1.00 111.35 964 ARG B CA 1
ATOM 7941 C C . ARG B 2 716 ? 14.587 -25.556 -4.922 1.00 113.24 964 ARG B C 1
ATOM 7942 O O . ARG B 2 716 ? 13.827 -24.868 -5.603 1.00 109.12 964 ARG B O 1
ATOM 7944 N N . PRO B 2 723 ? 25.442 -31.540 -14.262 1.00 227.36 971 PRO B N 1
ATOM 7945 C CA . PRO B 2 723 ? 24.302 -31.315 -13.372 1.00 209.54 971 PRO B CA 1
ATOM 7946 C C . PRO B 2 723 ? 24.019 -32.503 -12.454 1.00 225.84 971 PRO B C 1
ATOM 7947 O O . PRO B 2 723 ? 23.604 -33.563 -12.923 1.00 264.89 971 PRO B O 1
ATOM 7951 N N . HIS B 2 724 ? 24.245 -32.317 -11.157 1.00 186.66 972 HIS B N 1
ATOM 7952 C CA . HIS B 2 724 ? 24.011 -33.370 -10.175 1.00 159.73 972 HIS B CA 1
ATOM 7953 C C . HIS B 2 724 ? 23.830 -32.790 -8.774 1.00 164.83 972 HIS B C 1
ATOM 7954 O O . HIS B 2 724 ? 22.845 -32.103 -8.502 1.00 172.66 972 HIS B O 1
ATOM 7956 N N . ALA B 2 725 ? 24.782 -33.071 -7.890 1.00 175.96 973 ALA B N 1
ATOM 7957 C CA . ALA B 2 725 ? 24.720 -32.585 -6.516 1.00 170.43 973 ALA B CA 1
ATOM 7958 C C . ALA B 2 725 ? 25.573 -31.333 -6.335 1.00 174.03 973 ALA B C 1
ATOM 7959 O O . ALA B 2 725 ? 25.317 -30.519 -5.448 1.00 171.26 973 ALA B O 1
ATOM 7961 N N . THR B 2 726 ? 26.587 -31.187 -7.182 1.00 176.15 974 THR B N 1
ATOM 7962 C CA . THR B 2 726 ? 27.484 -30.034 -7.126 1.00 178.78 974 THR B CA 1
ATOM 7963 C C . THR B 2 726 ? 26.836 -28.693 -7.526 1.00 188.43 974 THR B C 1
ATOM 7964 O O . THR B 2 726 ? 27.176 -27.660 -6.942 1.00 196.28 974 THR B O 1
ATOM 7968 N N . PRO B 2 727 ? 25.911 -28.684 -8.514 1.00 202.23 975 PRO B N 1
ATOM 7969 C CA . PRO B 2 727 ? 25.307 -27.376 -8.799 1.00 229.02 975 PRO B CA 1
ATOM 7970 C C . PRO B 2 727 ? 24.436 -26.851 -7.659 1.00 220.88 975 PRO B C 1
ATOM 7971 O O . PRO B 2 727 ? 24.117 -25.663 -7.632 1.00 211.06 975 PRO B O 1
ATOM 7975 N N . LEU B 2 728 ? 24.055 -27.729 -6.737 1.00 212.02 976 LEU B N 1
ATOM 7976 C CA . LEU B 2 728 ? 23.349 -27.310 -5.534 1.00 202.37 976 LEU B CA 1
ATOM 7977 C C . LEU B 2 728 ? 24.301 -26.523 -4.641 1.00 175.98 976 LEU B C 1
ATOM 7978 O O . LEU B 2 728 ? 23.923 -25.516 -4.040 1.00 172.86 976 LEU B O 1
ATOM 7983 N N . SER B 2 729 ? 25.543 -26.992 -4.568 1.00 174.44 977 SER B N 1
ATOM 7984 C CA . SER B 2 729 ? 26.582 -26.308 -3.810 1.00 180.34 977 SER B CA 1
ATOM 7985 C C . SER B 2 729 ? 26.961 -25.000 -4.495 1.00 177.13 977 SER B C 1
ATOM 7986 O O . SER B 2 729 ? 27.331 -24.028 -3.836 1.00 183.68 977 SER B O 1
ATOM 7989 N N . ARG B 2 730 ? 26.870 -24.985 -5.821 1.00 166.29 978 ARG B N 1
ATOM 7990 C CA . ARG B 2 730 ? 27.126 -23.772 -6.589 1.00 171.53 978 ARG B CA 1
ATOM 7991 C C . ARG B 2 730 ? 26.037 -22.738 -6.319 1.00 173.48 978 ARG B C 1
ATOM 7992 O O . ARG B 2 730 ? 26.317 -21.547 -6.169 1.00 195.80 978 ARG B O 1
ATOM 7994 N N . ARG B 2 731 ? 24.795 -23.207 -6.257 1.00 142.70 979 ARG B N 1
ATOM 7995 C CA . ARG B 2 731 ? 23.656 -22.346 -5.968 1.00 152.67 979 ARG B CA 1
ATOM 7996 C C . ARG B 2 731 ? 23.746 -21.795 -4.550 1.00 161.45 979 ARG B C 1
ATOM 7997 O O . ARG B 2 731 ? 23.442 -20.627 -4.307 1.00 163.92 979 ARG B O 1
ATOM 7999 N N . LYS B 2 732 ? 24.165 -22.646 -3.618 1.00 155.03 980 LYS B N 1
ATOM 8000 C CA . LYS B 2 732 ? 24.350 -22.232 -2.233 1.00 147.47 980 LYS B CA 1
ATOM 8001 C C . LYS B 2 732 ? 25.466 -21.199 -2.129 1.00 161.54 980 LYS B C 1
ATOM 8002 O O . LYS B 2 732 ? 25.368 -20.238 -1.364 1.00 173.66 980 LYS B O 1
ATOM 8004 N N . GLN B 2 733 ? 26.526 -21.404 -2.906 1.00 168.94 981 GLN B N 1
ATOM 8005 C CA . GLN B 2 733 ? 27.648 -20.474 -2.939 1.00 170.99 981 GLN B CA 1
ATOM 8006 C C . GLN B 2 733 ? 27.204 -19.119 -3.478 1.00 163.22 981 GLN B C 1
ATOM 8007 O O . GLN B 2 733 ? 27.601 -18.074 -2.960 1.00 178.37 981 GLN B O 1
ATOM 8009 N N . ALA B 2 734 ? 26.377 -19.148 -4.518 1.00 141.85 982 ALA B N 1
ATOM 8010 C CA . ALA B 2 734 ? 25.832 -17.926 -5.096 1.00 151.24 982 ALA B CA 1
ATOM 8011 C C . ALA B 2 734 ? 24.954 -17.199 -4.082 1.00 164.00 982 ALA B C 1
ATOM 8012 O O . ALA B 2 734 ? 25.039 -15.980 -3.936 1.00 178.95 982 ALA B O 1
ATOM 8014 N N . ALA B 2 735 ? 24.119 -17.961 -3.380 1.00 145.21 983 ALA B N 1
ATOM 8015 C CA . ALA B 2 735 ? 23.229 -17.404 -2.367 1.00 134.83 983 ALA B CA 1
ATOM 8016 C C . ALA B 2 735 ? 24.018 -16.721 -1.256 1.00 149.88 983 ALA B C 1
ATOM 8017 O O . ALA B 2 735 ? 23.730 -15.580 -0.890 1.00 152.83 983 ALA B O 1
ATOM 8019 N N . THR B 2 736 ? 25.014 -17.424 -0.726 1.00 169.14 984 THR B N 1
ATOM 8020 C CA . THR B 2 736 ? 25.869 -16.873 0.319 1.00 171.15 984 THR B CA 1
ATOM 8021 C C . THR B 2 736 ? 26.613 -15.642 -0.184 1.00 170.06 984 THR B C 1
ATOM 8022 O O . THR B 2 736 ? 26.847 -14.698 0.571 1.00 170.05 984 THR B O 1
ATOM 8026 N N . ALA B 2 737 ? 26.978 -15.657 -1.463 1.00 174.20 985 ALA B N 1
ATOM 8027 C CA . ALA B 2 737 ? 27.654 -14.522 -2.079 1.00 178.68 985 ALA B CA 1
ATOM 8028 C C . ALA B 2 737 ? 26.746 -13.296 -2.099 1.00 175.61 985 ALA B C 1
ATOM 8029 O O . ALA B 2 737 ? 27.178 -12.191 -1.777 1.00 193.90 985 ALA B O 1
ATOM 8031 N N . LEU B 2 738 ? 25.487 -13.501 -2.474 1.00 155.70 986 LEU B N 1
ATOM 8032 C CA . LEU B 2 738 ? 24.512 -12.415 -2.535 1.00 131.68 986 LEU B CA 1
ATOM 8033 C C . LEU B 2 738 ? 24.200 -11.859 -1.152 1.00 124.69 986 LEU B C 1
ATOM 8034 O O . LEU B 2 738 ? 24.171 -10.641 -0.953 1.00 133.70 986 LEU B O 1
ATOM 8039 N N . ILE B 2 739 ? 23.959 -12.760 -0.203 1.00 140.92 987 ILE B N 1
ATOM 8040 C CA . ILE B 2 739 ? 23.694 -12.373 1.176 1.00 164.45 987 ILE B CA 1
ATOM 8041 C C . ILE B 2 739 ? 24.874 -11.572 1.711 1.00 164.27 987 ILE B C 1
ATOM 8042 O O . ILE B 2 739 ? 24.695 -10.571 2.405 1.00 153.23 987 ILE B O 1
ATOM 8047 N N . SER B 2 740 ? 26.080 -12.008 1.363 1.00 166.94 988 SER B N 1
ATOM 8048 C CA . SER B 2 740 ? 27.297 -11.309 1.759 1.00 162.20 988 SER B CA 1
ATOM 8049 C C . SER B 2 740 ? 27.380 -9.929 1.111 1.00 132.41 988 SER B C 1
ATOM 8050 O O . SER B 2 740 ? 27.876 -8.980 1.719 1.00 119.73 988 SER B O 1
ATOM 8053 N N . VAL B 2 741 ? 26.899 -9.828 -0.124 1.00 134.51 989 VAL B N 1
ATOM 8054 C CA . VAL B 2 741 ? 26.884 -8.557 -0.839 1.00 134.29 989 VAL B CA 1
ATOM 8055 C C . VAL B 2 741 ? 25.958 -7.578 -0.129 1.00 156.65 989 VAL B C 1
ATOM 8056 O O . VAL B 2 741 ? 26.306 -6.412 0.067 1.00 175.95 989 VAL B O 1
ATOM 8060 N N . ILE B 2 742 ? 24.785 -8.057 0.273 1.00 158.48 990 ILE B N 1
ATOM 8061 C CA . ILE B 2 742 ? 23.834 -7.209 0.982 1.00 139.47 990 ILE B CA 1
ATOM 8062 C C . ILE B 2 742 ? 24.104 -7.230 2.485 1.00 106.55 990 ILE B C 1
ATOM 8063 O O . ILE B 2 742 ? 23.277 -6.779 3.278 1.00 79.56 990 ILE B O 1
ATOM 8068 N N . ALA B 2 743 ? 25.264 -7.753 2.872 1.00 113.60 991 ALA B N 1
ATOM 8069 C CA . ALA B 2 743 ? 25.695 -7.717 4.266 1.00 102.14 991 ALA B CA 1
ATOM 8070 C C . ALA B 2 743 ? 26.794 -6.679 4.458 1.00 108.12 991 ALA B C 1
ATOM 8071 O O . ALA B 2 743 ? 27.148 -6.335 5.586 1.00 108.97 991 ALA B O 1
ATOM 8073 N N . SER B 2 744 ? 27.330 -6.184 3.347 1.00 123.05 992 SER B N 1
ATOM 8074 C CA . SER B 2 744 ? 28.420 -5.215 3.382 1.00 119.44 992 SER B CA 1
ATOM 8075 C C . SER B 2 744 ? 27.928 -3.826 3.772 1.00 123.39 992 SER B C 1
ATOM 8076 O O . SER B 2 744 ? 28.680 -3.027 4.330 1.00 126.01 992 SER B O 1
ATOM 8079 N N . SER B 2 745 ? 26.662 -3.544 3.481 1.00 135.36 993 SER B N 1
ATOM 8080 C CA . SER B 2 745 ? 26.085 -2.230 3.753 1.00 129.44 993 SER B CA 1
ATOM 8081 C C . SER B 2 745 ? 25.722 -2.059 5.226 1.00 128.07 993 SER B C 1
ATOM 8082 O O . SER B 2 745 ? 24.595 -1.688 5.556 1.00 107.10 993 SER B O 1
ATOM 8085 N N . ASP B 2 746 ? 26.684 -2.326 6.105 1.00 125.62 994 ASP B N 1
ATOM 8086 C CA . ASP B 2 746 ? 26.474 -2.201 7.542 1.00 131.92 994 ASP B CA 1
ATOM 8087 C C . ASP B 2 746 ? 27.806 -2.127 8.281 1.00 153.77 994 ASP B C 1
ATOM 8088 O O . ASP B 2 746 ? 28.690 -2.958 8.069 1.00 90.24 994 ASP B O 1
ATOM 8090 N N . ASP B 2 747 ? 27.944 -1.128 9.146 1.00 208.98 995 ASP B N 1
ATOM 8091 C CA . ASP B 2 747 ? 29.165 -0.949 9.923 1.00 188.57 995 ASP B CA 1
ATOM 8092 C C . ASP B 2 747 ? 28.891 -0.164 11.202 1.00 150.83 995 ASP B C 1
ATOM 8093 O O . ASP B 2 747 ? 29.737 -0.096 12.093 1.00 106.31 995 ASP B O 1
ATOM 8095 N N . GLU B 2 764 ? 18.899 -3.717 4.100 1.00 129.62 1012 GLU B N 1
ATOM 8096 C CA . GLU B 2 764 ? 19.924 -4.054 5.081 1.00 132.53 1012 GLU B CA 1
ATOM 8097 C C . GLU B 2 764 ? 19.298 -4.567 6.374 1.00 135.54 1012 GLU B C 1
ATOM 8098 O O . GLU B 2 764 ? 19.940 -5.281 7.145 1.00 124.67 1012 GLU B O 1
ATOM 8100 N N . ASP B 2 765 ? 18.042 -4.199 6.604 1.00 144.46 1013 ASP B N 1
ATOM 8101 C CA . ASP B 2 765 ? 17.327 -4.623 7.802 1.00 148.85 1013 ASP B CA 1
ATOM 8102 C C . ASP B 2 765 ? 16.736 -6.018 7.621 1.00 171.99 1013 ASP B C 1
ATOM 8103 O O . ASP B 2 765 ? 16.441 -6.711 8.595 1.00 164.62 1013 ASP B O 1
ATOM 8105 N N . PHE B 2 766 ? 16.568 -6.422 6.367 1.00 173.09 1014 PHE B N 1
ATOM 8106 C CA . PHE B 2 766 ? 16.005 -7.727 6.042 1.00 134.07 1014 PHE B CA 1
ATOM 8107 C C . PHE B 2 766 ? 17.095 -8.790 5.939 1.00 143.49 1014 PHE B C 1
ATOM 8108 O O . PHE B 2 766 ? 16.816 -9.955 5.654 1.00 130.48 1014 PHE B O 1
ATOM 8116 N N . LEU B 2 767 ? 18.334 -8.377 6.179 1.00 166.22 1015 LEU B N 1
ATOM 8117 C CA . LEU B 2 767 ? 19.494 -9.249 6.021 1.00 146.07 1015 LEU B CA 1
ATOM 8118 C C . LEU B 2 767 ? 19.498 -10.431 6.988 1.00 117.71 1015 LEU B C 1
ATOM 8119 O O . LEU B 2 767 ? 19.825 -11.553 6.602 1.00 112.68 1015 LEU B O 1
ATOM 8124 N N . LEU B 2 768 ? 19.135 -10.171 8.241 1.00 141.45 1016 LEU B N 1
ATOM 8125 C CA . LEU B 2 768 ? 19.231 -11.171 9.302 1.00 135.61 1016 LEU B CA 1
ATOM 8126 C C . LEU B 2 768 ? 18.375 -12.405 9.014 1.00 125.69 1016 LEU B C 1
ATOM 8127 O O . LEU B 2 768 ? 18.778 -13.530 9.313 1.00 122.39 1016 LEU B O 1
ATOM 8132 N N . ALA B 2 769 ? 17.201 -12.193 8.428 1.00 124.44 1017 ALA B N 1
ATOM 8133 C CA . ALA B 2 769 ? 16.301 -13.293 8.093 1.00 96.59 1017 ALA B CA 1
ATOM 8134 C C . ALA B 2 769 ? 16.898 -14.174 6.997 1.00 104.13 1017 ALA B C 1
ATOM 8135 O O . ALA B 2 769 ? 16.870 -15.402 7.090 1.00 117.61 1017 ALA B O 1
ATOM 8137 N N . LEU B 2 770 ? 17.429 -13.532 5.959 1.00 118.86 1018 LEU B N 1
ATOM 8138 C CA . LEU B 2 770 ? 18.123 -14.225 4.876 1.00 126.27 1018 LEU B CA 1
ATOM 8139 C C . LEU B 2 770 ? 19.273 -15.065 5.411 1.00 112.62 1018 LEU B C 1
ATOM 8140 O O . LEU B 2 770 ? 19.356 -16.275 5.167 1.00 109.99 1018 LEU B O 1
ATOM 8145 N N . LEU B 2 771 ? 20.156 -14.397 6.146 1.00 123.91 1019 LEU B N 1
ATOM 8146 C CA . LEU B 2 771 ? 21.321 -15.031 6.744 1.00 125.99 1019 LEU B CA 1
ATOM 8147 C C . LEU B 2 771 ? 20.905 -16.169 7.667 1.00 136.64 1019 LEU B C 1
ATOM 8148 O O . LEU B 2 771 ? 21.651 -17.125 7.846 1.00 147.44 1019 LEU B O 1
ATOM 8153 N N . GLY B 2 772 ? 19.708 -16.062 8.239 1.00 150.19 1020 GLY B N 1
ATOM 8154 C CA . GLY B 2 772 ? 19.166 -17.104 9.093 1.00 159.09 1020 GLY B CA 1
ATOM 8155 C C . GLY B 2 772 ? 18.657 -18.314 8.330 1.00 139.18 1020 GLY B C 1
ATOM 8156 O O . GLY B 2 772 ? 18.834 -19.454 8.763 1.00 151.35 1020 GLY B O 1
ATOM 8157 N N . GLU B 2 773 ? 18.015 -18.069 7.192 1.00 109.26 1021 GLU B N 1
ATOM 8158 C CA . GLU B 2 773 ? 17.545 -19.157 6.341 1.00 116.35 1021 GLU B CA 1
ATOM 8159 C C . GLU B 2 773 ? 18.734 -19.930 5.784 1.00 135.04 1021 GLU B C 1
ATOM 8160 O O . GLU B 2 773 ? 18.775 -21.166 5.843 1.00 168.79 1021 GLU B O 1
ATOM 8166 N N . ALA B 2 774 ? 19.706 -19.194 5.251 1.00 106.61 1022 ALA B N 1
ATOM 8167 C CA . ALA B 2 774 ? 20.942 -19.803 4.774 1.00 101.64 1022 ALA B CA 1
ATOM 8168 C C . ALA B 2 774 ? 21.648 -20.515 5.923 1.00 125.91 1022 ALA B C 1
ATOM 8169 O O . ALA B 2 774 ? 22.258 -21.566 5.736 1.00 159.56 1022 ALA B O 1
ATOM 8171 N N . LEU B 2 775 ? 21.545 -19.927 7.112 1.00 144.95 1023 LEU B N 1
ATOM 8172 C CA . LEU B 2 775 ? 22.099 -20.503 8.333 1.00 179.39 1023 LEU B CA 1
ATOM 8173 C C . LEU B 2 775 ? 21.541 -21.898 8.574 1.00 178.12 1023 LEU B C 1
ATOM 8174 O O . LEU B 2 775 ? 22.290 -22.841 8.833 1.00 181.79 1023 LEU B O 1
ATOM 8179 N N . VAL B 2 776 ? 20.220 -22.021 8.492 1.00 181.19 1024 VAL B N 1
ATOM 8180 C CA . VAL B 2 776 ? 19.569 -23.310 8.685 1.00 216.14 1024 VAL B CA 1
ATOM 8181 C C . VAL B 2 776 ? 19.951 -24.260 7.552 1.00 207.86 1024 VAL B C 1
ATOM 8182 O O . VAL B 2 776 ? 20.075 -25.468 7.761 1.00 207.87 1024 VAL B O 1
ATOM 8186 N N . PHE B 2 777 ? 20.155 -23.713 6.357 1.00 198.13 1025 PHE B N 1
ATOM 8187 C CA . PHE B 2 777 ? 20.475 -24.548 5.200 1.00 172.30 1025 PHE B CA 1
ATOM 8188 C C . PHE B 2 777 ? 21.873 -25.169 5.264 1.00 173.62 1025 PHE B C 1
ATOM 8189 O O . PHE B 2 777 ? 22.054 -26.324 4.876 1.00 178.71 1025 PHE B O 1
ATOM 8197 N N . VAL B 2 778 ? 22.854 -24.408 5.742 1.00 177.74 1026 VAL B N 1
ATOM 8198 C CA . VAL B 2 778 ? 24.246 -24.860 5.730 1.00 170.93 1026 VAL B CA 1
ATOM 8199 C C . VAL B 2 778 ? 24.445 -26.110 6.586 1.00 182.61 1026 VAL B C 1
ATOM 8200 O O . VAL B 2 778 ? 24.665 -27.199 6.057 1.00 220.11 1026 VAL B O 1
ATOM 8204 N N . SER B 2 779 ? 24.366 -25.954 7.904 1.00 167.56 1027 SER B N 1
ATOM 8205 C CA . SER B 2 779 ? 24.601 -27.072 8.811 1.00 177.08 1027 SER B CA 1
ATOM 8206 C C . SER B 2 779 ? 23.970 -26.836 10.179 1.00 165.64 1027 SER B C 1
ATOM 8207 O O . SER B 2 779 ? 24.088 -25.753 10.752 1.00 182.12 1027 SER B O 1
ATOM 8210 N N . ASP B 2 780 ? 23.301 -27.861 10.696 1.00 158.64 1028 ASP B N 1
ATOM 8211 C CA . ASP B 2 780 ? 22.663 -27.784 12.004 1.00 170.60 1028 ASP B CA 1
ATOM 8212 C C . ASP B 2 780 ? 22.569 -29.167 12.642 1.00 219.49 1028 ASP B C 1
ATOM 8213 O O . ASP B 2 780 ? 21.538 -29.832 12.542 1.00 232.90 1028 ASP B O 1
ATOM 8215 N N . PRO B 2 781 ? 23.653 -29.604 13.301 1.00 234.09 1029 PRO B N 1
ATOM 8216 C CA . PRO B 2 781 ? 23.699 -30.918 13.951 1.00 269.08 1029 PRO B CA 1
ATOM 8217 C C . PRO B 2 781 ? 22.821 -30.987 15.197 1.00 280.96 1029 PRO B C 1
ATOM 8218 O O . PRO B 2 781 ? 21.957 -31.860 15.271 1.00 286.07 1029 PRO B O 1
ATOM 8222 N N . THR B 2 797 ? 33.691 -24.161 -1.207 1.00 211.06 1045 THR B N 1
ATOM 8223 C CA . THR B 2 797 ? 33.233 -23.674 0.089 1.00 188.59 1045 THR B CA 1
ATOM 8224 C C . THR B 2 797 ? 34.373 -23.017 0.861 1.00 185.77 1045 THR B C 1
ATOM 8225 O O . THR B 2 797 ? 35.145 -22.240 0.297 1.00 185.46 1045 THR B O 1
ATOM 8229 N N . LEU B 2 798 ? 34.460 -23.329 2.153 1.00 184.89 1046 LEU B N 1
ATOM 8230 C CA . LEU B 2 798 ? 35.510 -22.818 3.038 1.00 184.87 1046 LEU B CA 1
ATOM 8231 C C . LEU B 2 798 ? 35.520 -21.292 3.139 1.00 165.11 1046 LEU B C 1
ATOM 8232 O O . LEU B 2 798 ? 35.323 -20.737 4.220 1.00 148.80 1046 LEU B O 1
ATOM 8237 N N . ASP B 2 799 ? 35.761 -20.621 2.017 1.00 173.73 1047 ASP B N 1
ATOM 8238 C CA . ASP B 2 799 ? 35.797 -19.162 1.983 1.00 158.33 1047 ASP B CA 1
ATOM 8239 C C . ASP B 2 799 ? 34.448 -18.565 2.373 1.00 144.83 1047 ASP B C 1
ATOM 8240 O O . ASP B 2 799 ? 34.382 -17.625 3.168 1.00 129.86 1047 ASP B O 1
ATOM 8242 N N . GLN B 2 800 ? 33.379 -19.124 1.813 1.00 150.64 1048 GLN B N 1
ATOM 8243 C CA . GLN B 2 800 ? 32.023 -18.660 2.094 1.00 143.86 1048 GLN B CA 1
ATOM 8244 C C . GLN B 2 800 ? 31.702 -18.760 3.581 1.00 127.27 1048 GLN B C 1
ATOM 8245 O O . GLN B 2 800 ? 30.971 -17.932 4.123 1.00 116.28 1048 GLN B O 1
ATOM 8247 N N . ILE B 2 801 ? 32.254 -19.778 4.234 1.00 133.07 1049 ILE B N 1
ATOM 8248 C CA . ILE B 2 801 ? 32.093 -19.955 5.671 1.00 110.62 1049 ILE B CA 1
ATOM 8249 C C . ILE B 2 801 ? 32.716 -18.777 6.411 1.00 110.40 1049 ILE B C 1
ATOM 8250 O O . ILE B 2 801 ? 32.119 -18.219 7.334 1.00 121.68 1049 ILE B O 1
ATOM 8255 N N . ASP B 2 802 ? 33.920 -18.400 5.991 1.00 125.90 1050 ASP B N 1
ATOM 8256 C CA . ASP B 2 802 ? 34.633 -17.284 6.598 1.00 135.20 1050 ASP B CA 1
ATOM 8257 C C . ASP B 2 802 ? 33.900 -15.967 6.363 1.00 141.58 1050 ASP B C 1
ATOM 8258 O O . ASP B 2 802 ? 33.894 -15.088 7.226 1.00 112.14 1050 ASP B O 1
ATOM 8260 N N . VAL B 2 803 ? 33.280 -15.837 5.194 1.00 160.43 1051 VAL B N 1
ATOM 8261 C CA . VAL B 2 803 ? 32.548 -14.620 4.859 1.00 137.52 1051 VAL B CA 1
ATOM 8262 C C . VAL B 2 803 ? 31.270 -14.517 5.690 1.00 99.39 1051 VAL B C 1
ATOM 8263 O O . VAL B 2 803 ? 30.927 -13.441 6.178 1.00 85.07 1051 VAL B O 1
ATOM 8267 N N . LEU B 2 804 ? 30.570 -15.638 5.848 1.00 97.56 1052 LEU B N 1
ATOM 8268 C CA . LEU B 2 804 ? 29.365 -15.676 6.673 1.00 93.52 1052 LEU B CA 1
ATOM 8269 C C . LEU B 2 804 ? 29.703 -15.382 8.129 1.00 111.61 1052 LEU B C 1
ATOM 8270 O O . LEU B 2 804 ? 28.968 -14.676 8.823 1.00 120.82 1052 LEU B O 1
ATOM 8275 N N . LEU B 2 805 ? 30.824 -15.932 8.583 1.00 113.48 1053 LEU B N 1
ATOM 8276 C CA . LEU B 2 805 ? 31.296 -15.715 9.943 1.00 92.62 1053 LEU B CA 1
ATOM 8277 C C . LEU B 2 805 ? 31.649 -14.246 10.156 1.00 115.84 1053 LEU B C 1
ATOM 8278 O O . LEU B 2 805 ? 31.374 -13.673 11.213 1.00 132.98 1053 LEU B O 1
ATOM 8283 N N . LYS B 2 806 ? 32.250 -13.640 9.136 1.00 107.82 1054 LYS B N 1
ATOM 8284 C CA . LYS B 2 806 ? 32.575 -12.219 9.171 1.00 92.30 1054 LYS B CA 1
ATOM 8285 C C . LYS B 2 806 ? 31.301 -11.380 9.177 1.00 99.47 1054 LYS B C 1
ATOM 8286 O O . LYS B 2 806 ? 31.266 -10.293 9.752 1.00 104.90 1054 LYS B O 1
ATOM 8288 N N . ALA B 2 807 ? 30.258 -11.895 8.533 1.00 121.15 1055 ALA B N 1
ATOM 8289 C CA . ALA B 2 807 ? 28.971 -11.211 8.485 1.00 131.62 1055 ALA B CA 1
ATOM 8290 C C . ALA B 2 807 ? 28.301 -11.234 9.854 1.00 129.53 1055 ALA B C 1
ATOM 8291 O O . ALA B 2 807 ? 27.745 -10.231 10.299 1.00 157.83 1055 ALA B O 1
ATOM 8293 N N . ILE B 2 808 ? 28.358 -12.387 10.515 1.00 114.35 1056 ILE B N 1
ATOM 8294 C CA . ILE B 2 808 ? 27.819 -12.525 11.863 1.00 130.45 1056 ILE B CA 1
ATOM 8295 C C . ILE B 2 808 ? 28.599 -11.629 12.818 1.00 147.47 1056 ILE B C 1
ATOM 8296 O O . ILE B 2 808 ? 28.021 -10.987 13.697 1.00 139.51 1056 ILE B O 1
ATOM 8301 N N . GLU B 2 809 ? 29.915 -11.585 12.633 1.00 146.16 1057 GLU B N 1
ATOM 8302 C CA . GLU B 2 809 ? 30.776 -10.732 13.445 1.00 148.31 1057 GLU B CA 1
ATOM 8303 C C . GLU B 2 809 ? 30.441 -9.257 13.243 1.00 147.38 1057 GLU B C 1
ATOM 8304 O O . GLU B 2 809 ? 30.491 -8.464 14.184 1.00 125.48 1057 GLU B O 1
ATOM 8306 N N . ASP B 2 810 ? 30.098 -8.898 12.011 1.00 157.22 1058 ASP B N 1
ATOM 8307 C CA . ASP B 2 810 ? 29.778 -7.516 11.674 1.00 155.27 1058 ASP B CA 1
ATOM 8308 C C . ASP B 2 810 ? 28.316 -7.195 11.964 1.00 145.83 1058 ASP B C 1
ATOM 8309 O O . ASP B 2 810 ? 27.865 -6.071 11.746 1.00 131.07 1058 ASP B O 1
ATOM 8311 N N . LEU B 2 811 ? 27.579 -8.186 12.455 1.00 136.77 1059 LEU B N 1
ATOM 8312 C CA . LEU B 2 811 ? 26.169 -8.008 12.782 1.00 125.79 1059 LEU B CA 1
ATOM 8313 C C . LEU B 2 811 ? 25.953 -8.101 14.290 1.00 131.76 1059 LEU B C 1
ATOM 8314 O O . LEU B 2 811 ? 24.970 -7.584 14.823 1.00 109.34 1059 LEU B O 1
ATOM 8319 N N . GLN B 2 812 ? 26.886 -8.754 14.974 1.00 132.93 1060 GLN B N 1
ATOM 8320 C CA . GLN B 2 812 ? 26.793 -8.940 16.416 1.00 139.55 1060 GLN B CA 1
ATOM 8321 C C . GLN B 2 812 ? 27.411 -7.755 17.157 1.00 136.64 1060 GLN B C 1
ATOM 8322 O O . GLN B 2 812 ? 27.463 -7.736 18.387 1.00 138.81 1060 GLN B O 1
ATOM 8328 N N . ALA B 2 813 ? 27.873 -6.763 16.402 1.00 128.23 1061 ALA B N 1
ATOM 8329 C CA . ALA B 2 813 ? 28.514 -5.594 16.991 1.00 156.77 1061 ALA B CA 1
ATOM 8330 C C . ALA B 2 813 ? 28.062 -4.297 16.323 1.00 158.39 1061 ALA B C 1
ATOM 8331 O O . ALA B 2 813 ? 28.803 -3.315 16.296 1.00 153.39 1061 ALA B O 1
ATOM 8333 N N . VAL B 2 814 ? 26.845 -4.298 15.787 1.00 162.96 1062 VAL B N 1
ATOM 8334 C CA . VAL B 2 814 ? 26.296 -3.108 15.148 1.00 148.84 1062 VAL B CA 1
ATOM 8335 C C . VAL B 2 814 ? 25.886 -2.086 16.200 1.00 134.65 1062 VAL B C 1
ATOM 8336 O O . VAL B 2 814 ? 26.511 -1.034 16.338 1.00 146.76 1062 VAL B O 1
ATOM 8340 N N . GLY B 2 815 ? 24.829 -2.406 16.939 1.00 119.78 1063 GLY B N 1
ATOM 8341 C CA . GLY B 2 815 ? 24.298 -1.511 17.949 1.00 122.53 1063 GLY B CA 1
ATOM 8342 C C . GLY B 2 815 ? 22.834 -1.779 18.234 1.00 125.51 1063 GLY B C 1
ATOM 8343 O O . GLY B 2 815 ? 22.333 -2.873 17.974 1.00 144.97 1063 GLY B O 1
ATOM 8344 N N . SER B 2 816 ? 22.144 -0.777 18.768 1.00 130.41 1064 SER B N 1
ATOM 8345 C CA . SER B 2 816 ? 20.731 -0.917 19.100 1.00 136.33 1064 SER B CA 1
ATOM 8346 C C . SER B 2 816 ? 19.844 -0.471 17.942 1.00 121.78 1064 SER B C 1
ATOM 8347 O O . SER B 2 816 ? 18.651 -0.775 17.909 1.00 93.65 1064 SER B O 1
ATOM 8350 N N . ARG B 2 817 ? 20.433 0.248 16.992 1.00 140.66 1065 ARG B N 1
ATOM 8351 C CA . ARG B 2 817 ? 19.687 0.778 15.856 1.00 153.87 1065 ARG B CA 1
ATOM 8352 C C . ARG B 2 817 ? 19.323 -0.300 14.839 1.00 182.09 1065 ARG B C 1
ATOM 8353 O O . ARG B 2 817 ? 18.146 -0.531 14.563 1.00 182.07 1065 ARG B O 1
ATOM 8361 N N . VAL B 2 818 ? 20.337 -0.956 14.283 1.00 186.18 1066 VAL B N 1
ATOM 8362 C CA . VAL B 2 818 ? 20.121 -1.893 13.187 1.00 176.38 1066 VAL B CA 1
ATOM 8363 C C . VAL B 2 818 ? 20.159 -3.342 13.671 1.00 159.73 1066 VAL B C 1
ATOM 8364 O O . VAL B 2 818 ? 20.830 -4.186 13.077 1.00 178.22 1066 VAL B O 1
ATOM 8368 N N . TYR B 2 819 ? 19.439 -3.625 14.751 1.00 146.74 1067 TYR B N 1
ATOM 8369 C CA . TYR B 2 819 ? 19.291 -4.996 15.227 1.00 137.82 1067 TYR B CA 1
ATOM 8370 C C . TYR B 2 819 ? 17.862 -5.241 15.695 1.00 121.35 1067 TYR B C 1
ATOM 8371 O O . TYR B 2 819 ? 17.305 -6.317 15.479 1.00 147.00 1067 TYR B O 1
ATOM 8380 N N . ASN B 2 820 ? 17.277 -4.237 16.341 1.00 102.15 1068 ASN B N 1
ATOM 8381 C CA . ASN B 2 820 ? 15.896 -4.324 16.797 1.00 105.51 1068 ASN B CA 1
ATOM 8382 C C . ASN B 2 820 ? 14.951 -4.400 15.604 1.00 128.11 1068 ASN B C 1
ATOM 8383 O O . ASN B 2 820 ? 13.960 -5.127 15.631 1.00 124.89 1068 ASN B O 1
ATOM 8385 N N . ALA B 2 821 ? 15.272 -3.647 14.557 1.00 142.18 1069 ALA B N 1
ATOM 8386 C CA . ALA B 2 821 ? 14.470 -3.637 13.340 1.00 160.86 1069 ALA B CA 1
ATOM 8387 C C . ALA B 2 821 ? 14.626 -4.948 12.577 1.00 166.15 1069 ALA B C 1
ATOM 8388 O O . ALA B 2 821 ? 13.671 -5.448 11.982 1.00 190.55 1069 ALA B O 1
ATOM 8390 N N . CYS B 2 822 ? 15.836 -5.498 12.597 1.00 153.58 1070 CYS B N 1
ATOM 8391 C CA . CYS B 2 822 ? 16.116 -6.761 11.924 1.00 137.60 1070 CYS B CA 1
ATOM 8392 C C . CYS B 2 822 ? 15.398 -7.915 12.614 1.00 122.85 1070 CYS B C 1
ATOM 8393 O O . CYS B 2 822 ? 14.822 -8.783 11.958 1.00 94.97 1070 CYS B O 1
ATOM 8396 N N . ASP B 2 823 ? 15.436 -7.915 13.943 1.00 136.16 1071 ASP B N 1
ATOM 8397 C CA . ASP B 2 823 ? 14.766 -8.944 14.730 1.00 141.46 1071 ASP B CA 1
ATOM 8398 C C . ASP B 2 823 ? 13.252 -8.812 14.612 1.00 148.69 1071 ASP B C 1
ATOM 8399 O O . ASP B 2 823 ? 12.537 -9.812 14.531 1.00 155.48 1071 ASP B O 1
ATOM 8401 N N . GLU B 2 824 ? 12.771 -7.572 14.603 1.00 156.24 1072 GLU B N 1
ATOM 8402 C CA . GLU B 2 824 ? 11.348 -7.304 14.434 1.00 157.08 1072 GLU B CA 1
ATOM 8403 C C . GLU B 2 824 ? 10.879 -7.791 13.069 1.00 149.72 1072 GLU B C 1
ATOM 8404 O O . GLU B 2 824 ? 9.783 -8.334 12.937 1.00 151.28 1072 GLU B O 1
ATOM 8406 N N . PHE B 2 825 ? 11.718 -7.593 12.058 1.00 150.53 1073 PHE B N 1
ATOM 8407 C CA . PHE B 2 825 ? 11.420 -8.069 10.714 1.00 156.75 1073 PHE B CA 1
ATOM 8408 C C . PHE B 2 825 ? 11.415 -9.593 10.678 1.00 154.53 1073 PHE B C 1
ATOM 8409 O O . PHE B 2 825 ? 10.580 -10.202 10.011 1.00 156.01 1073 PHE B O 1
ATOM 8417 N N . LEU B 2 826 ? 12.350 -10.200 11.403 1.00 138.79 1074 LEU B N 1
ATOM 8418 C CA . LEU B 2 826 ? 12.444 -11.654 11.474 1.00 143.61 1074 LEU B CA 1
ATOM 8419 C C . LEU B 2 826 ? 11.194 -12.231 12.130 1.00 142.94 1074 LEU B C 1
ATOM 8420 O O . LEU B 2 826 ? 10.732 -13.312 11.765 1.00 141.07 1074 LEU B O 1
ATOM 8425 N N . GLN B 2 827 ? 10.650 -11.502 13.099 1.00 158.54 1075 GLN B N 1
ATOM 8426 C CA . GLN B 2 827 ? 9.423 -11.916 13.769 1.00 158.79 1075 GLN B CA 1
ATOM 8427 C C . GLN B 2 827 ? 8.224 -11.773 12.837 1.00 164.80 1075 GLN B C 1
ATOM 8428 O O . GLN B 2 827 ? 7.210 -12.452 13.004 1.00 162.16 1075 GLN B O 1
ATOM 8430 N N . LEU B 2 828 ? 8.347 -10.886 11.854 1.00 164.10 1076 LEU B N 1
ATOM 8431 C CA . LEU B 2 828 ? 7.284 -10.661 10.881 1.00 154.35 1076 LEU B CA 1
ATOM 8432 C C . LEU B 2 828 ? 7.470 -11.538 9.646 1.00 138.09 1076 LEU B C 1
ATOM 8433 O O . LEU B 2 828 ? 6.706 -11.442 8.685 1.00 168.39 1076 LEU B O 1
ATOM 8438 N N . VAL B 2 829 ? 8.489 -12.391 9.678 1.00 118.15 1077 VAL B N 1
ATOM 8439 C CA . VAL B 2 829 ? 8.778 -13.287 8.564 1.00 157.82 1077 VAL B CA 1
ATOM 8440 C C . VAL B 2 829 ? 8.227 -14.681 8.844 1.00 163.03 1077 VAL B C 1
ATOM 8441 O O . VAL B 2 829 ? 7.648 -15.319 7.962 1.00 158.03 1077 VAL B O 1
ATOM 8445 N N . LEU B 2 830 ? 8.398 -15.142 10.080 1.00 154.73 1078 LEU B N 1
ATOM 8446 C CA . LEU B 2 830 ? 7.975 -16.484 10.470 1.00 155.20 1078 LEU B CA 1
ATOM 8447 C C . LEU B 2 830 ? 6.468 -16.672 10.321 1.00 161.79 1078 LEU B C 1
ATOM 8448 O O . LEU B 2 830 ? 5.989 -17.791 10.135 1.00 183.70 1078 LEU B O 1
ATOM 8453 N N . ALA B 2 831 ? 5.725 -15.573 10.403 1.00 144.27 1079 ALA B N 1
ATOM 8454 C CA . ALA B 2 831 ? 4.283 -15.609 10.194 1.00 158.73 1079 ALA B CA 1
ATOM 8455 C C . ALA B 2 831 ? 3.962 -15.447 8.712 1.00 185.70 1079 ALA B C 1
ATOM 8456 O O . ALA B 2 831 ? 4.024 -14.342 8.172 1.00 186.52 1079 ALA B O 1
ATOM 8458 N N . SER B 2 832 ? 3.624 -16.554 8.060 1.00 197.40 1080 SER B N 1
ATOM 8459 C CA . SER B 2 832 ? 3.335 -16.542 6.630 1.00 208.47 1080 SER B CA 1
ATOM 8460 C C . SER B 2 832 ? 1.876 -16.192 6.358 1.00 240.15 1080 SER B C 1
ATOM 8461 O O . SER B 2 832 ? 0.988 -17.032 6.505 1.00 247.36 1080 SER B O 1
ATOM 8464 N N . ALA B 2 833 ? 1.636 -14.947 5.959 1.00 239.41 1081 ALA B N 1
ATOM 8465 C CA . ALA B 2 833 ? 0.287 -14.490 5.640 1.00 220.44 1081 ALA B CA 1
ATOM 8466 C C . ALA B 2 833 ? 0.021 -14.439 4.127 1.00 225.40 1081 ALA B C 1
ATOM 8467 O O . ALA B 2 833 ? -1.010 -14.935 3.674 1.00 214.13 1081 ALA B O 1
ATOM 8469 N N . PRO B 2 834 ? 0.937 -13.845 3.334 1.00 226.56 1082 PRO B N 1
ATOM 8470 C CA . PRO B 2 834 ? 0.657 -13.878 1.896 1.00 218.63 1082 PRO B CA 1
ATOM 8471 C C . PRO B 2 834 ? 1.278 -15.090 1.206 1.00 217.20 1082 PRO B C 1
ATOM 8472 O O . PRO B 2 834 ? 1.779 -14.971 0.088 1.00 201.56 1082 PRO B O 1
ATOM 8476 N N . GLY B 2 835 ? 1.243 -16.240 1.871 1.00 216.44 1083 GLY B N 1
ATOM 8477 C CA . GLY B 2 835 ? 1.805 -17.458 1.317 1.00 163.92 1083 GLY B CA 1
ATOM 8478 C C . GLY B 2 835 ? 2.006 -18.548 2.350 1.00 132.24 1083 GLY B C 1
ATOM 8479 O O . GLY B 2 835 ? 1.608 -19.695 2.143 1.00 89.56 1083 GLY B O 1
ATOM 8480 N N . GLY B 2 864 ? 12.694 -28.027 2.157 1.00 196.13 1112 GLY B N 1
ATOM 8481 C CA . GLY B 2 864 ? 13.773 -27.058 2.198 1.00 168.77 1112 GLY B CA 1
ATOM 8482 C C . GLY B 2 864 ? 13.497 -25.893 3.127 1.00 171.43 1112 GLY B C 1
ATOM 8483 O O . GLY B 2 864 ? 14.031 -25.830 4.234 1.00 197.41 1112 GLY B O 1
ATOM 8484 N N . SER B 2 865 ? 12.657 -24.967 2.675 1.00 185.20 1113 SER B N 1
ATOM 8485 C CA . SER B 2 865 ? 12.315 -23.789 3.464 1.00 203.99 1113 SER B CA 1
ATOM 8486 C C . SER B 2 865 ? 11.332 -24.134 4.578 1.00 210.54 1113 SER B C 1
ATOM 8487 O O . SER B 2 865 ? 11.179 -23.379 5.539 1.00 217.70 1113 SER B O 1
ATOM 8490 N N . SER B 2 866 ? 10.664 -25.276 4.441 1.00 225.70 1114 SER B N 1
ATOM 8491 C CA . SER B 2 866 ? 9.711 -25.733 5.446 1.00 239.16 1114 SER B CA 1
ATOM 8492 C C . SER B 2 866 ? 10.429 -26.113 6.735 1.00 235.37 1114 SER B C 1
ATOM 8493 O O . SER B 2 866 ? 9.983 -25.770 7.831 1.00 232.85 1114 SER B O 1
ATOM 8496 N N . LEU B 2 867 ? 11.543 -26.825 6.595 1.00 235.86 1115 LEU B N 1
ATOM 8497 C CA . LEU B 2 867 ? 12.353 -27.215 7.743 1.00 229.98 1115 LEU B CA 1
ATOM 8498 C C . LEU B 2 867 ? 12.977 -25.986 8.394 1.00 219.15 1115 LEU B C 1
ATOM 8499 O O . LEU B 2 867 ? 13.167 -25.944 9.610 1.00 207.19 1115 LEU B O 1
ATOM 8504 N N . VAL B 2 868 ? 13.290 -24.988 7.573 1.00 217.51 1116 VAL B N 1
ATOM 8505 C CA . VAL B 2 868 ? 13.843 -23.732 8.062 1.00 214.10 1116 VAL B CA 1
ATOM 8506 C C . VAL B 2 868 ? 12.807 -23.007 8.910 1.00 223.73 1116 VAL B C 1
ATOM 8507 O O . VAL B 2 868 ? 13.087 -22.600 10.037 1.00 237.20 1116 VAL B O 1
ATOM 8511 N N . ALA B 2 869 ? 11.607 -22.854 8.358 1.00 232.34 1117 ALA B N 1
ATOM 8512 C CA . ALA B 2 869 ? 10.523 -22.163 9.045 1.00 239.29 1117 ALA B CA 1
ATOM 8513 C C . ALA B 2 869 ? 10.116 -22.897 10.318 1.00 233.31 1117 ALA B C 1
ATOM 8514 O O . ALA B 2 869 ? 9.755 -22.271 11.314 1.00 230.78 1117 ALA B O 1
ATOM 8516 N N . SER B 2 870 ? 10.179 -24.225 10.282 1.00 223.71 1118 SER B N 1
ATOM 8517 C CA . SER B 2 870 ? 9.825 -25.034 11.443 1.00 222.20 1118 SER B CA 1
ATOM 8518 C C . SER B 2 870 ? 10.889 -24.917 12.530 1.00 229.81 1118 SER B C 1
ATOM 8519 O O . SER B 2 870 ? 10.572 -24.865 13.718 1.00 234.15 1118 SER B O 1
ATOM 8522 N N . GLN B 2 871 ? 12.152 -24.878 12.115 1.00 229.27 1119 GLN B N 1
ATOM 8523 C CA . GLN B 2 871 ? 13.261 -24.750 13.054 1.00 216.77 1119 GLN B CA 1
ATOM 8524 C C . GLN B 2 871 ? 13.267 -23.370 13.701 1.00 213.93 1119 GLN B C 1
ATOM 8525 O O . GLN B 2 871 ? 13.595 -23.229 14.879 1.00 199.05 1119 GLN B O 1
ATOM 8527 N N . LEU B 2 872 ? 12.903 -22.354 12.925 1.00 236.61 1120 LEU B N 1
ATOM 8528 C CA . LEU B 2 872 ? 12.855 -20.986 13.428 1.00 239.10 1120 LEU B CA 1
ATOM 8529 C C . LEU B 2 872 ? 11.632 -20.767 14.314 1.00 223.14 1120 LEU B C 1
ATOM 8530 O O . LEU B 2 872 ? 11.683 -20.003 15.277 1.00 215.86 1120 LEU B O 1
ATOM 8535 N N . GLN B 2 873 ? 10.534 -21.441 13.983 1.00 214.58 1121 GLN B N 1
ATOM 8536 C CA . GLN B 2 873 ? 9.317 -21.352 14.782 1.00 188.69 1121 GLN B CA 1
ATOM 8537 C C . GLN B 2 873 ? 9.504 -22.068 16.115 1.00 161.35 1121 GLN B C 1
ATOM 8538 O O . GLN B 2 873 ? 8.825 -21.765 17.095 1.00 127.87 1121 GLN B O 1
ATOM 8540 N N . ARG B 2 874 ? 10.428 -23.022 16.140 1.00 156.52 1122 ARG B N 1
ATOM 8541 C CA . ARG B 2 874 ? 10.748 -23.750 17.361 1.00 186.63 1122 ARG B CA 1
ATOM 8542 C C . ARG B 2 874 ? 11.902 -23.077 18.096 1.00 189.43 1122 ARG B C 1
ATOM 8543 O O . ARG B 2 874 ? 12.239 -23.451 19.220 1.00 183.69 1122 ARG B O 1
ATOM 8545 N N . SER B 2 875 ? 12.502 -22.081 17.453 1.00 204.92 1123 SER B N 1
ATOM 8546 C CA . SER B 2 875 ? 13.632 -21.362 18.030 1.00 211.21 1123 SER B CA 1
ATOM 8547 C C . SER B 2 875 ? 13.172 -20.150 18.832 1.00 206.70 1123 SER B C 1
ATOM 8548 O O . SER B 2 875 ? 13.806 -19.771 19.817 1.00 217.59 1123 SER B O 1
ATOM 8551 N N . LEU B 2 876 ? 12.068 -19.544 18.407 1.00 188.58 1124 LEU B N 1
ATOM 8552 C CA . LEU B 2 876 ? 11.561 -18.342 19.060 1.00 166.26 1124 LEU B CA 1
ATOM 8553 C C . LEU B 2 876 ? 10.326 -18.640 19.905 1.00 176.38 1124 LEU B C 1
ATOM 8554 O O . LEU B 2 876 ? 9.686 -17.725 20.424 1.00 192.79 1124 LEU B O 1
ATOM 8559 N N . SER B 2 877 ? 9.997 -19.921 20.036 1.00 172.57 1125 SER B N 1
ATOM 8560 C CA . SER B 2 877 ? 8.857 -20.340 20.844 1.00 173.86 1125 SER B CA 1
ATOM 8561 C C . SER B 2 877 ? 9.104 -20.032 22.317 1.00 194.58 1125 SER B C 1
ATOM 8562 O O . SER B 2 877 ? 10.197 -20.264 22.834 1.00 212.33 1125 SER B O 1
ATOM 8565 N N . GLY B 2 878 ? 8.085 -19.507 22.989 1.00 186.07 1126 GLY B N 1
ATOM 8566 C CA . GLY B 2 878 ? 8.210 -19.133 24.386 1.00 190.12 1126 GLY B CA 1
ATOM 8567 C C . GLY B 2 878 ? 7.138 -19.721 25.282 1.00 168.84 1126 GLY B C 1
ATOM 8568 O O . GLY B 2 878 ? 6.167 -20.309 24.805 1.00 139.56 1126 GLY B O 1
ATOM 8569 N N . THR B 2 879 ? 7.317 -19.558 26.589 1.00 181.33 1127 THR B N 1
ATOM 8570 C CA . THR B 2 879 ? 6.361 -20.066 27.566 1.00 183.27 1127 THR B CA 1
ATOM 8571 C C . THR B 2 879 ? 5.638 -18.919 28.263 1.00 183.98 1127 THR B C 1
ATOM 8572 O O . THR B 2 879 ? 6.259 -18.107 28.949 1.00 177.23 1127 THR B O 1
ATOM 8576 N N . GLY B 2 880 ? 4.323 -18.857 28.084 1.00 188.44 1128 GLY B N 1
ATOM 8577 C CA . GLY B 2 880 ? 3.520 -17.812 28.692 1.00 195.10 1128 GLY B CA 1
ATOM 8578 C C . GLY B 2 880 ? 2.102 -17.755 28.159 1.00 195.97 1128 GLY B C 1
ATOM 8579 O O . GLY B 2 880 ? 1.225 -17.144 28.769 1.00 182.26 1128 GLY B O 1
ATOM 8580 N N . GLY B 2 905 ? 16.549 -15.032 18.272 1.00 120.84 1153 GLY B N 1
ATOM 8581 C CA . GLY B 2 905 ? 17.414 -14.483 17.244 1.00 145.50 1153 GLY B CA 1
ATOM 8582 C C . GLY B 2 905 ? 18.880 -14.789 17.474 1.00 171.42 1153 GLY B C 1
ATOM 8583 O O . GLY B 2 905 ? 19.619 -15.080 16.533 1.00 159.75 1153 GLY B O 1
ATOM 8584 N N . GLU B 2 906 ? 19.302 -14.724 18.733 1.00 177.15 1154 GLU B N 1
ATOM 8585 C CA . GLU B 2 906 ? 20.690 -14.992 19.094 1.00 154.58 1154 GLU B CA 1
ATOM 8586 C C . GLU B 2 906 ? 20.992 -16.486 19.046 1.00 170.20 1154 GLU B C 1
ATOM 8587 O O . GLU B 2 906 ? 22.117 -16.893 18.751 1.00 176.15 1154 GLU B O 1
ATOM 8589 N N . ASP B 2 907 ? 19.980 -17.298 19.338 1.00 182.38 1155 ASP B N 1
ATOM 8590 C CA . ASP B 2 907 ? 20.121 -18.749 19.302 1.00 174.04 1155 ASP B CA 1
ATOM 8591 C C . ASP B 2 907 ? 20.434 -19.221 17.887 1.00 163.14 1155 ASP B C 1
ATOM 8592 O O . ASP B 2 907 ? 21.144 -20.210 17.691 1.00 158.28 1155 ASP B O 1
ATOM 8594 N N . ILE B 2 908 ? 19.897 -18.502 16.906 1.00 159.94 1156 ILE B N 1
ATOM 8595 C CA . ILE B 2 908 ? 20.153 -18.802 15.505 1.00 144.61 1156 ILE B CA 1
ATOM 8596 C C . ILE B 2 908 ? 21.637 -18.604 15.217 1.00 142.34 1156 ILE B C 1
ATOM 8597 O O . ILE B 2 908 ? 22.274 -19.448 14.591 1.00 152.34 1156 ILE B O 1
ATOM 8610 N N . ARG B 2 910 ? 24.012 -18.638 17.403 1.00 150.55 1158 ARG B N 1
ATOM 8611 C CA . ARG B 2 910 ? 24.729 -19.662 18.155 1.00 157.96 1158 ARG B CA 1
ATOM 8612 C C . ARG B 2 910 ? 24.786 -20.948 17.339 1.00 162.04 1158 ARG B C 1
ATOM 8613 O O . ARG B 2 910 ? 25.819 -21.624 17.283 1.00 148.62 1158 ARG B O 1
ATOM 8615 N N . ARG B 2 911 ? 23.667 -21.272 16.697 1.00 153.34 1159 ARG B N 1
ATOM 8616 C CA . ARG B 2 911 ? 23.594 -22.426 15.810 1.00 138.06 1159 ARG B CA 1
ATOM 8617 C C . ARG B 2 911 ? 24.489 -22.224 14.591 1.00 131.93 1159 ARG B C 1
ATOM 8618 O O . ARG B 2 911 ? 24.958 -23.189 13.989 1.00 131.76 1159 ARG B O 1
ATOM 8620 N N . LEU B 2 912 ? 24.718 -20.964 14.230 1.00 142.14 1160 LEU B N 1
ATOM 8621 C CA . LEU B 2 912 ? 25.625 -20.637 13.136 1.00 128.27 1160 LEU B CA 1
ATOM 8622 C C . LEU B 2 912 ? 27.055 -20.928 13.550 1.00 131.03 1160 LEU B C 1
ATOM 8623 O O . LEU B 2 912 ? 27.827 -21.500 12.785 1.00 97.87 1160 LEU B O 1
ATOM 8628 N N . ARG B 2 913 ? 27.408 -20.510 14.760 1.00 162.36 1161 ARG B N 1
ATOM 8629 C CA . ARG B 2 913 ? 28.757 -20.712 15.265 1.00 175.59 1161 ARG B CA 1
ATOM 8630 C C . ARG B 2 913 ? 29.053 -22.200 15.409 1.00 151.27 1161 ARG B C 1
ATOM 8631 O O . ARG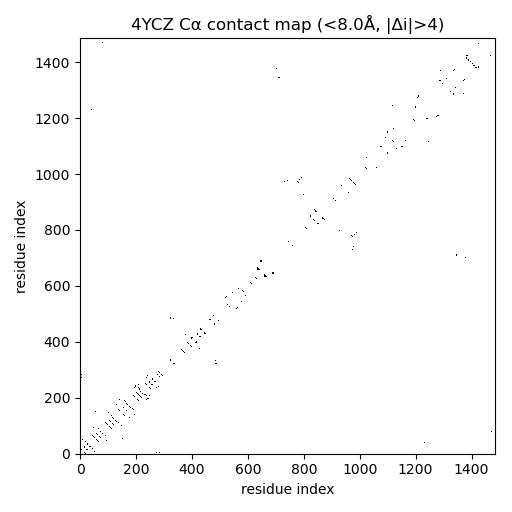 B 2 913 ? 30.064 -22.689 14.904 1.00 148.56 1161 ARG B O 1
ATOM 8639 N N . LEU B 2 914 ? 28.158 -22.914 16.086 1.00 125.35 1162 LEU B N 1
ATOM 8640 C CA . LEU B 2 914 ? 28.304 -24.354 16.277 1.00 142.83 1162 LEU B CA 1
ATOM 8641 C C . LEU B 2 914 ? 28.353 -25.078 14.930 1.00 143.87 1162 LEU B C 1
ATOM 8642 O O . LEU B 2 914 ? 29.265 -25.868 14.664 1.00 143.39 1162 LEU B O 1
ATOM 8647 N N . GLY B 2 915 ? 27.370 -24.788 14.083 1.00 152.35 1163 GLY B N 1
ATOM 8648 C CA . GLY B 2 915 ? 27.250 -25.426 12.784 1.00 161.51 1163 GLY B CA 1
ATOM 8649 C C . GLY B 2 915 ? 28.426 -25.211 11.851 1.00 148.59 1163 GLY B C 1
ATOM 8650 O O . GLY B 2 915 ? 28.905 -26.155 11.225 1.00 146.42 1163 GLY B O 1
ATOM 8651 N N . LEU B 2 916 ? 28.888 -23.969 11.750 1.00 141.97 1164 LEU B N 1
ATOM 8652 C CA . LEU B 2 916 ? 30.019 -23.646 10.886 1.00 143.35 1164 LEU B CA 1
ATOM 8653 C C . LEU B 2 916 ? 31.328 -24.140 11.486 1.00 121.59 1164 LEU B C 1
ATOM 8654 O O . LEU B 2 916 ? 32.284 -24.408 10.760 1.00 112.50 1164 LEU B O 1
ATOM 8659 N N . ALA B 2 917 ? 31.375 -24.251 12.809 1.00 104.42 1165 ALA B N 1
ATOM 8660 C CA . ALA B 2 917 ? 32.538 -24.838 13.460 1.00 120.02 1165 ALA B CA 1
ATOM 8661 C C . ALA B 2 917 ? 32.592 -26.328 13.137 1.00 148.17 1165 ALA B C 1
ATOM 8662 O O . ALA B 2 917 ? 33.671 -26.912 13.025 1.00 166.41 1165 ALA B O 1
ATOM 8664 N N . LYS B 2 918 ? 31.418 -26.935 12.982 1.00 148.78 1166 LYS B N 1
ATOM 8665 C CA . LYS B 2 918 ? 31.332 -28.329 12.561 1.00 124.14 1166 LYS B CA 1
ATOM 8666 C C . LYS B 2 918 ? 31.734 -28.474 11.097 1.00 132.22 1166 LYS B C 1
ATOM 8667 O O . LYS B 2 918 ? 32.473 -29.391 10.727 1.00 166.17 1166 LYS B O 1
ATOM 8669 N N . ASP B 2 919 ? 31.244 -27.555 10.269 1.00 121.87 1167 ASP B N 1
ATOM 8670 C CA . ASP B 2 919 ? 31.552 -27.552 8.845 1.00 129.79 1167 ASP B CA 1
ATOM 8671 C C . ASP B 2 919 ? 33.038 -27.302 8.613 1.00 134.68 1167 ASP B C 1
ATOM 8672 O O . ASP B 2 919 ? 33.588 -27.691 7.586 1.00 124.74 1167 ASP B O 1
ATOM 8674 N N . LEU B 2 920 ? 33.682 -26.648 9.574 1.00 130.55 1168 LEU B N 1
ATOM 8675 C CA . LEU B 2 920 ? 35.119 -26.427 9.506 1.00 150.76 1168 LEU B CA 1
ATOM 8676 C C . LEU B 2 920 ? 35.841 -27.642 10.075 1.00 158.47 1168 LEU B C 1
ATOM 8677 O O . LEU B 2 920 ? 36.966 -27.948 9.687 1.00 167.79 1168 LEU B O 1
ATOM 8682 N N . ALA B 2 921 ? 35.182 -28.339 10.995 1.00 148.75 1169 ALA B N 1
ATOM 8683 C CA . ALA B 2 921 ? 35.732 -29.572 11.544 1.00 147.46 1169 ALA B CA 1
ATOM 8684 C C . ALA B 2 921 ? 35.720 -30.671 10.486 1.00 162.19 1169 ALA B C 1
ATOM 8685 O O . ALA B 2 921 ? 36.468 -31.644 10.579 1.00 191.23 1169 ALA B O 1
ATOM 8687 N N . GLY B 2 922 ? 34.870 -30.505 9.477 1.00 185.15 1170 GLY B N 1
ATOM 8688 C CA . GLY B 2 922 ? 34.754 -31.485 8.412 1.00 205.94 1170 GLY B CA 1
ATOM 8689 C C . GLY B 2 922 ? 35.382 -31.092 7.086 1.00 200.68 1170 GLY B C 1
ATOM 8690 O O . GLY B 2 922 ? 36.252 -31.795 6.572 1.00 174.84 1170 GLY B O 1
ATOM 8691 N N . LEU B 2 923 ? 34.944 -29.965 6.531 1.00 204.99 1171 LEU B N 1
ATOM 8692 C CA . LEU B 2 923 ? 35.357 -29.555 5.189 1.00 199.49 1171 LEU B CA 1
ATOM 8693 C C . LEU B 2 923 ? 36.795 -29.042 5.129 1.00 193.22 1171 LEU B C 1
ATOM 8694 O O . LEU B 2 923 ? 37.510 -29.303 4.161 1.00 192.45 1171 LEU B O 1
ATOM 8699 N N . TRP B 2 924 ? 37.214 -28.312 6.159 1.00 195.04 1172 TRP B N 1
ATOM 8700 C CA . TRP B 2 924 ? 38.544 -27.704 6.179 1.00 206.84 1172 TRP B CA 1
ATOM 8701 C C . TRP B 2 924 ? 39.650 -28.755 6.210 1.00 188.53 1172 TRP B C 1
ATOM 8702 O O . TRP B 2 924 ? 40.771 -28.502 5.767 1.00 172.51 1172 TRP B O 1
ATOM 8713 N N . LEU B 2 925 ? 39.330 -29.935 6.730 1.00 174.23 1173 LEU B N 1
ATOM 8714 C CA . LEU B 2 925 ? 40.280 -31.040 6.747 1.00 165.14 1173 LEU B CA 1
ATOM 8715 C C . LEU B 2 925 ? 40.167 -31.852 5.460 1.00 159.15 1173 LEU B C 1
ATOM 8716 O O . LEU B 2 925 ? 39.732 -33.004 5.475 1.00 168.52 1173 LEU B O 1
ATOM 8721 N N . ALA B 2 926 ? 40.558 -31.239 4.347 1.00 153.96 1174 ALA B N 1
ATOM 8722 C CA . ALA B 2 926 ? 40.488 -31.889 3.044 1.00 139.51 1174 ALA B CA 1
ATOM 8723 C C . ALA B 2 926 ? 41.846 -31.860 2.352 1.00 142.98 1174 ALA B C 1
ATOM 8724 O O . ALA B 2 926 ? 41.969 -31.406 1.215 1.00 117.25 1174 ALA B O 1
ATOM 8726 N N . GLU B 2 927 ? 42.863 -32.346 3.055 1.00 157.25 1175 GLU B N 1
ATOM 8727 C CA . GLU B 2 927 ? 44.217 -32.411 2.522 1.00 153.22 1175 GLU B CA 1
ATOM 8728 C C . GLU B 2 927 ? 44.315 -33.453 1.412 1.00 158.32 1175 GLU B C 1
ATOM 8729 O O . GLU B 2 927 ? 43.519 -34.390 1.357 1.00 155.20 1175 GLU B O 1
ATOM 8735 N N . ALA B 2 928 ? 45.293 -33.283 0.528 1.00 141.59 1176 ALA B N 1
ATOM 8736 C CA . ALA B 2 928 ? 45.495 -34.216 -0.576 1.00 119.52 1176 ALA B CA 1
ATOM 8737 C C . ALA B 2 928 ? 46.958 -34.633 -0.676 1.00 135.88 1176 ALA B C 1
ATOM 8738 O O . ALA B 2 928 ? 47.308 -35.777 -0.389 1.00 162.62 1176 ALA B O 1
ATOM 8740 N N . MET C 3 26 ? 62.015 -50.609 18.580 1.00 269.48 968 MET C N 1
ATOM 8741 C CA . MET C 3 26 ? 62.087 -51.143 17.225 1.00 255.47 968 MET C CA 1
ATOM 8742 C C . MET C 3 26 ? 60.909 -52.070 16.943 1.00 242.03 968 MET C C 1
ATOM 8743 O O . MET C 3 26 ? 60.483 -52.219 15.798 1.00 227.06 968 MET C O 1
ATOM 8745 N N . LEU C 3 27 ? 60.389 -52.691 17.997 1.00 239.78 969 LEU C N 1
ATOM 8746 C CA . LEU C 3 27 ? 59.259 -53.604 17.871 1.00 238.28 969 LEU C CA 1
ATOM 8747 C C . LEU C 3 27 ? 57.959 -52.845 17.625 1.00 245.62 969 LEU C C 1
ATOM 8748 O O . LEU C 3 27 ? 57.087 -53.314 16.891 1.00 240.93 969 LEU C O 1
ATOM 8753 N N . SER C 3 28 ? 57.842 -51.670 18.239 1.00 252.84 970 SER C N 1
ATOM 8754 C CA . SER C 3 28 ? 56.636 -50.851 18.142 1.00 260.07 970 SER C CA 1
ATOM 8755 C C . SER C 3 28 ? 56.290 -50.508 16.696 1.00 260.40 970 SER C C 1
ATOM 8756 O O . SER C 3 28 ? 55.117 -50.384 16.344 1.00 257.92 970 SER C O 1
ATOM 8759 N N . ARG C 3 29 ? 57.316 -50.355 15.865 1.00 266.59 971 ARG C N 1
ATOM 8760 C CA . ARG C 3 29 ? 57.118 -50.084 14.447 1.00 259.51 971 ARG C CA 1
ATOM 8761 C C . ARG C 3 29 ? 56.379 -51.242 13.784 1.00 257.30 971 ARG C C 1
ATOM 8762 O O . ARG C 3 29 ? 55.428 -51.035 13.030 1.00 249.60 971 ARG C O 1
ATOM 8764 N N . LEU C 3 30 ? 56.819 -52.461 14.081 1.00 260.18 972 LEU C N 1
ATOM 8765 C CA . LEU C 3 30 ? 56.192 -53.656 13.529 1.00 242.08 972 LEU C CA 1
ATOM 8766 C C . LEU C 3 30 ? 54.802 -53.878 14.115 1.00 238.91 972 LEU C C 1
ATOM 8767 O O . LEU C 3 30 ? 53.918 -54.396 13.437 1.00 219.93 972 LEU C O 1
ATOM 8772 N N . PHE C 3 31 ? 54.612 -53.491 15.373 1.00 248.42 973 PHE C N 1
ATOM 8773 C CA . PHE C 3 31 ? 53.299 -53.593 16.003 1.00 240.78 973 PHE C CA 1
ATOM 8774 C C . PHE C 3 31 ? 52.298 -52.680 15.303 1.00 219.24 973 PHE C C 1
ATOM 8775 O O . PHE C 3 31 ? 51.218 -53.116 14.896 1.00 173.52 973 PHE C O 1
ATOM 8783 N N . THR C 3 32 ? 52.670 -51.412 15.159 1.00 247.09 974 THR C N 1
ATOM 8784 C CA . THR C 3 32 ? 51.806 -50.423 14.524 1.00 253.09 974 THR C CA 1
ATOM 8785 C C . THR C 3 32 ? 51.608 -50.723 13.043 1.00 239.05 974 THR C C 1
ATOM 8786 O O . THR C 3 32 ? 50.577 -50.379 12.466 1.00 225.20 974 THR C O 1
ATOM 8790 N N . ALA C 3 33 ? 52.598 -51.364 12.430 1.00 243.96 975 ALA C N 1
ATOM 8791 C CA . ALA C 3 33 ? 52.478 -51.780 11.039 1.00 237.49 975 ALA C CA 1
ATOM 8792 C C . ALA C 3 33 ? 51.540 -52.977 10.927 1.00 230.76 975 ALA C C 1
ATOM 8793 O O . ALA C 3 33 ? 50.875 -53.165 9.908 1.00 196.52 975 ALA C O 1
ATOM 8795 N N . ALA C 3 34 ? 51.487 -53.779 11.986 1.00 246.95 976 ALA C N 1
ATOM 8796 C CA . ALA C 3 34 ? 50.647 -54.970 12.005 1.00 249.17 976 ALA C CA 1
ATOM 8797 C C . ALA C 3 34 ? 49.239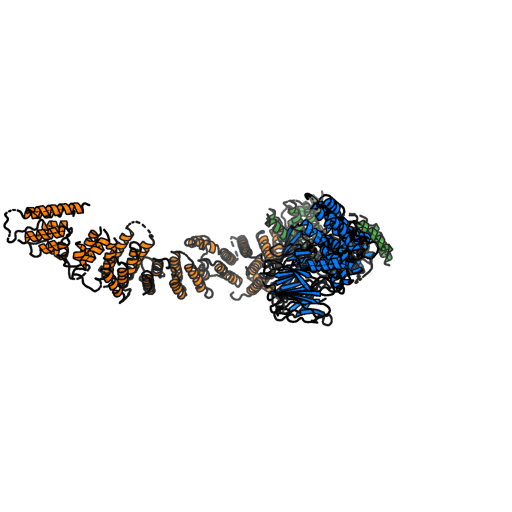 -54.652 12.497 1.00 236.87 976 ALA C C 1
ATOM 8798 O O . ALA C 3 34 ? 48.353 -55.506 12.445 1.00 233.13 976 ALA C O 1
ATOM 8800 N N . THR C 3 35 ? 49.039 -53.430 12.983 1.00 231.18 977 THR C N 1
ATOM 8801 C CA . THR C 3 35 ? 47.708 -52.992 13.396 1.00 224.97 977 THR C CA 1
ATOM 8802 C C . THR C 3 35 ? 46.747 -53.045 12.213 1.00 219.96 977 THR C C 1
ATOM 8803 O O . THR C 3 35 ? 45.651 -53.596 12.324 1.00 225.27 977 THR C O 1
ATOM 8807 N N . SER C 3 36 ? 47.180 -52.483 11.085 1.00 209.09 978 SER C N 1
ATOM 8808 C CA . SER C 3 36 ? 46.410 -52.484 9.838 1.00 219.52 978 SER C CA 1
ATOM 8809 C C . SER C 3 36 ? 44.967 -52.044 10.060 1.00 228.50 978 SER C C 1
ATOM 8810 O O . SER C 3 36 ? 44.037 -52.839 9.919 1.00 209.06 978 SER C O 1
ATOM 8813 N N . ILE C 3 37 ? 44.787 -50.774 10.405 1.00 246.20 979 ILE C N 1
ATOM 8814 C CA . ILE C 3 37 ? 43.479 -50.273 10.805 1.00 242.77 979 ILE C CA 1
ATOM 8815 C C . ILE C 3 37 ? 42.522 -50.123 9.626 1.00 238.84 979 ILE C C 1
ATOM 8816 O O . ILE C 3 37 ? 42.694 -49.259 8.765 1.00 240.28 979 ILE C O 1
ATOM 8821 N N . SER C 3 38 ? 41.520 -50.996 9.595 1.00 220.82 980 SER C N 1
ATOM 8822 C CA . SER C 3 38 ? 40.347 -50.820 8.749 1.00 226.06 980 SER C CA 1
ATOM 8823 C C . SER C 3 38 ? 39.164 -50.653 9.693 1.00 232.84 980 SER C C 1
ATOM 8824 O O . SER C 3 38 ? 39.365 -50.401 10.876 1.00 243.40 980 SER C O 1
ATOM 8827 N N . HIS C 3 39 ? 37.941 -50.791 9.191 1.00 221.41 981 HIS C N 1
ATOM 8828 C CA . HIS C 3 39 ? 36.764 -50.712 10.056 1.00 220.05 981 HIS C CA 1
ATOM 8829 C C . HIS C 3 39 ? 36.838 -51.790 11.136 1.00 229.75 981 HIS C C 1
ATOM 8830 O O . HIS C 3 39 ? 36.305 -52.887 10.967 1.00 235.96 981 HIS C O 1
ATOM 8832 N N . PHE C 3 40 ? 37.499 -51.468 12.246 1.00 228.28 982 PHE C N 1
ATOM 8833 C CA . PHE C 3 40 ? 37.862 -52.481 13.235 1.00 219.50 982 PHE C CA 1
ATOM 8834 C C . PHE C 3 40 ? 36.847 -52.648 14.371 1.00 216.77 982 PHE C C 1
ATOM 8835 O O . PHE C 3 40 ? 36.274 -53.727 14.533 1.00 231.41 982 PHE C O 1
ATOM 8843 N N . GLU C 3 41 ? 36.630 -51.587 15.146 1.00 205.51 983 GLU C N 1
ATOM 8844 C CA . GLU C 3 41 ? 35.879 -51.657 16.400 1.00 195.67 983 GLU C CA 1
ATOM 8845 C C . GLU C 3 41 ? 36.417 -52.760 17.317 1.00 183.07 983 GLU C C 1
ATOM 8846 O O . GLU C 3 41 ? 35.686 -53.298 18.148 1.00 189.66 983 GLU C O 1
ATOM 8848 N N . GLU C 3 42 ? 37.700 -53.082 17.168 1.00 183.09 984 GLU C N 1
ATOM 8849 C CA . GLU C 3 42 ? 38.308 -54.187 17.902 1.00 214.98 984 GLU C CA 1
ATOM 8850 C C . GLU C 3 42 ? 39.702 -53.841 18.420 1.00 219.42 984 GLU C C 1
ATOM 8851 O O . GLU C 3 42 ? 40.135 -54.364 19.446 1.00 238.72 984 GLU C O 1
ATOM 8853 N N . ALA C 3 43 ? 40.406 -52.967 17.708 1.00 212.96 985 ALA C N 1
ATOM 8854 C CA . ALA C 3 43 ? 41.734 -52.535 18.135 1.00 221.88 985 ALA C CA 1
ATOM 8855 C C . ALA C 3 43 ? 41.636 -51.689 19.400 1.00 209.00 985 ALA C C 1
ATOM 8856 O O . ALA C 3 43 ? 42.609 -51.549 20.139 1.00 186.86 985 ALA C O 1
ATOM 8858 N N . HIS C 3 44 ? 40.455 -51.125 19.639 1.00 202.41 986 HIS C N 1
ATOM 8859 C CA . HIS C 3 44 ? 40.191 -50.386 20.867 1.00 176.63 986 HIS C CA 1
ATOM 8860 C C . HIS C 3 44 ? 40.288 -51.323 22.066 1.00 207.77 986 HIS C C 1
ATOM 8861 O O . HIS C 3 44 ? 40.755 -50.934 23.139 1.00 187.41 986 HIS C O 1
ATOM 8863 N N . SER C 3 45 ? 39.845 -52.562 21.871 1.00 227.75 987 SER C N 1
ATOM 8864 C CA . SER C 3 45 ? 39.964 -53.587 22.900 1.00 190.93 987 SER C CA 1
ATOM 8865 C C . SER C 3 45 ? 41.435 -53.893 23.150 1.00 187.20 987 SER C C 1
ATOM 8866 O O . SER C 3 45 ? 41.842 -54.159 24.281 1.00 193.08 987 SER C O 1
ATOM 8869 N N . ALA C 3 46 ? 42.229 -53.842 22.085 1.00 188.18 988 ALA C N 1
ATOM 8870 C CA . ALA C 3 46 ? 43.668 -54.046 22.189 1.00 197.20 988 ALA C CA 1
ATOM 8871 C C . ALA C 3 46 ? 44.325 -52.858 22.883 1.00 189.53 988 ALA C C 1
ATOM 8872 O O . ALA C 3 46 ? 45.414 -52.979 23.444 1.00 181.63 988 ALA C O 1
ATOM 8874 N N . LEU C 3 47 ? 43.656 -51.710 22.841 1.00 179.94 989 LEU C N 1
ATOM 8875 C CA . LEU C 3 47 ? 44.154 -50.511 23.505 1.00 167.68 989 LEU C CA 1
ATOM 8876 C C . LEU C 3 47 ? 43.836 -50.540 24.996 1.00 149.53 989 LEU C C 1
ATOM 8877 O O . LEU C 3 47 ? 44.648 -50.115 25.818 1.00 145.26 989 LEU C O 1
ATOM 8882 N N . LEU C 3 48 ? 42.655 -51.043 25.346 1.00 153.30 990 LEU C N 1
ATOM 8883 C CA . LEU C 3 48 ? 42.260 -51.120 26.749 1.00 177.58 990 LEU C CA 1
ATOM 8884 C C . LEU C 3 48 ? 42.844 -52.361 27.421 1.00 183.80 990 LEU C C 1
ATOM 8885 O O . LEU C 3 48 ? 42.838 -52.472 28.647 1.00 191.69 990 LEU C O 1
ATOM 8890 N N . SER C 3 49 ? 43.345 -53.293 26.616 1.00 159.14 991 SER C N 1
ATOM 8891 C CA . SER C 3 49 ? 43.979 -54.494 27.150 1.00 167.29 991 SER C CA 1
ATOM 8892 C C . SER C 3 49 ? 45.411 -54.199 27.583 1.00 157.07 991 SER C C 1
ATOM 8893 O O . SER C 3 49 ? 45.896 -54.747 28.572 1.00 184.53 991 SER C O 1
ATOM 8896 N N . MET C 3 50 ? 46.081 -53.330 26.833 1.00 145.79 992 MET C N 1
ATOM 8897 C CA . MET C 3 50 ? 47.458 -52.957 27.135 1.00 147.31 992 MET C CA 1
ATOM 8898 C C . MET C 3 50 ? 47.529 -52.096 28.391 1.00 159.26 992 MET C C 1
ATOM 8899 O O . MET C 3 50 ? 47.828 -52.591 29.478 1.00 145.68 992 MET C O 1
ATOM 8901 N N . MET C 3 55 ? 50.702 -52.437 28.797 1.00 224.01 997 MET C N 1
ATOM 8902 C CA . MET C 3 55 ? 51.387 -51.678 29.836 1.00 218.31 997 MET C CA 1
ATOM 8903 C C . MET C 3 55 ? 51.642 -50.243 29.389 1.00 188.91 997 MET C C 1
ATOM 8904 O O . MET C 3 55 ? 51.286 -49.292 30.086 1.00 185.02 997 MET C O 1
ATOM 8906 N N . GLN C 3 56 ? 52.260 -50.093 28.222 1.00 189.62 998 GLN C N 1
ATOM 8907 C CA . GLN C 3 56 ? 52.560 -48.773 27.679 1.00 199.69 998 GLN C CA 1
ATOM 8908 C C . GLN C 3 56 ? 51.986 -48.608 26.277 1.00 194.28 998 GLN C C 1
ATOM 8909 O O . GLN C 3 56 ? 52.356 -49.333 25.353 1.00 184.07 998 GLN C O 1
ATOM 8915 N N . LYS C 3 57 ? 51.081 -47.647 26.127 1.00 179.51 999 LYS C N 1
ATOM 8916 C CA . LYS C 3 57 ? 50.460 -47.370 24.838 1.00 140.40 999 LYS C CA 1
ATOM 8917 C C . LYS C 3 57 ? 51.194 -46.247 24.112 1.00 150.40 999 LYS C C 1
ATOM 8918 O O . LYS C 3 57 ? 50.571 -45.370 23.515 1.00 148.21 999 LYS C O 1
ATOM 8924 N N . SER C 3 58 ? 52.522 -46.282 24.170 1.00 178.65 1000 SER C N 1
ATOM 8925 C CA . SER C 3 58 ? 53.347 -45.267 23.528 1.00 183.64 1000 SER C CA 1
ATOM 8926 C C . SER C 3 58 ? 53.412 -45.490 22.021 1.00 174.08 1000 SER C C 1
ATOM 8927 O O . SER C 3 58 ? 53.805 -44.599 21.270 1.00 176.64 1000 SER C O 1
ATOM 8930 N N . TYR C 3 59 ? 53.026 -46.685 21.583 1.00 171.10 1001 TYR C N 1
ATOM 8931 C CA . TYR C 3 59 ? 53.039 -47.022 20.165 1.00 184.13 1001 TYR C CA 1
ATOM 8932 C C . TYR C 3 59 ? 51.827 -46.429 19.455 1.00 169.00 1001 TYR C C 1
ATOM 8933 O O . TYR C 3 59 ? 51.802 -46.326 18.228 1.00 153.83 1001 TYR C O 1
ATOM 8942 N N . LEU C 3 60 ? 50.826 -46.044 20.239 1.00 163.18 1002 LEU C N 1
ATOM 8943 C CA . LEU C 3 60 ? 49.618 -45.420 19.710 1.00 149.04 1002 LEU C CA 1
ATOM 8944 C C . LEU C 3 60 ? 49.980 -44.187 18.889 1.00 160.65 1002 LEU C C 1
ATOM 8945 O O . LEU C 3 60 ? 49.495 -44.009 17.762 1.00 152.53 1002 LEU C O 1
ATOM 8950 N N . ARG C 3 61 ? 50.855 -43.357 19.454 1.00 172.74 1003 ARG C N 1
ATOM 8951 C CA . ARG C 3 61 ? 51.354 -42.163 18.779 1.00 155.44 1003 ARG C CA 1
ATOM 8952 C C . ARG C 3 61 ? 51.865 -42.473 17.375 1.00 150.45 1003 ARG C C 1
ATOM 8953 O O . ARG C 3 61 ? 51.749 -41.651 16.464 1.00 132.63 1003 ARG C O 1
ATOM 8955 N N . ARG C 3 62 ? 52.418 -43.668 17.205 1.00 170.58 1004 ARG C N 1
ATOM 8956 C CA . ARG C 3 62 ? 52.926 -44.090 15.911 1.00 174.94 1004 ARG C CA 1
ATOM 8957 C C . ARG C 3 62 ? 51.785 -44.397 14.943 1.00 190.46 1004 ARG C C 1
ATOM 8958 O O . ARG C 3 62 ? 51.761 -43.875 13.823 1.00 203.41 1004 ARG C O 1
ATOM 8960 N N . LEU C 3 63 ? 50.828 -45.221 15.374 1.00 184.11 1005 LEU C N 1
ATOM 8961 C CA . LEU C 3 63 ? 49.752 -45.628 14.469 1.00 176.11 1005 LEU C CA 1
ATOM 8962 C C . LEU C 3 63 ? 48.921 -44.410 14.074 1.00 171.27 1005 LEU C C 1
ATOM 8963 O O . LEU C 3 63 ? 48.565 -44.237 12.901 1.00 164.63 1005 LEU C O 1
ATOM 8968 N N . VAL C 3 64 ? 48.647 -43.552 15.053 1.00 167.39 1006 VAL C N 1
ATOM 8969 C CA . VAL C 3 64 ? 47.974 -42.284 14.794 1.00 156.25 1006 VAL C CA 1
ATOM 8970 C C . VAL C 3 64 ? 48.740 -41.483 13.751 1.00 151.70 1006 VAL C C 1
ATOM 8971 O O . VAL C 3 64 ? 48.140 -40.912 12.831 1.00 157.63 1006 VAL C O 1
ATOM 8975 N N . GLU C 3 65 ? 50.065 -41.465 13.887 1.00 153.56 1007 GLU C N 1
ATOM 8976 C CA . GLU C 3 65 ? 50.908 -40.742 12.948 1.00 136.66 1007 GLU C CA 1
ATOM 8977 C C . GLU C 3 65 ? 50.703 -41.309 11.548 1.00 151.11 1007 GLU C C 1
ATOM 8978 O O . GLU C 3 65 ? 50.584 -40.555 10.574 1.00 162.89 1007 GLU C O 1
ATOM 8980 N N . LYS C 3 66 ? 50.627 -42.637 11.462 1.00 166.38 1008 LYS C N 1
ATOM 8981 C CA . LYS C 3 66 ? 50.352 -43.298 10.194 1.00 178.08 1008 LYS C CA 1
ATOM 8982 C C . LYS C 3 66 ? 48.970 -42.897 9.716 1.00 174.68 1008 LYS C C 1
ATOM 8983 O O . LYS C 3 66 ? 48.774 -42.577 8.542 1.00 179.23 1008 LYS C O 1
ATOM 8989 N N . MET C 3 67 ? 48.025 -42.877 10.652 1.00 161.38 1009 MET C N 1
ATOM 8990 C CA . MET C 3 67 ? 46.657 -42.481 10.355 1.00 162.16 1009 MET C CA 1
ATOM 8991 C C . MET C 3 67 ? 46.601 -41.020 9.934 1.00 185.88 1009 MET C C 1
ATOM 8992 O O . MET C 3 67 ? 45.622 -40.571 9.335 1.00 200.20 1009 MET C O 1
ATOM 8994 N N . CYS C 3 68 ? 47.657 -40.279 10.255 1.00 188.80 1010 CYS C N 1
ATOM 8995 C CA . CYS C 3 68 ? 47.730 -38.876 9.888 1.00 181.70 1010 CYS C CA 1
ATOM 8996 C C . CYS C 3 68 ? 48.500 -38.723 8.583 1.00 182.74 1010 CYS C C 1
ATOM 8997 O O . CYS C 3 68 ? 48.327 -37.741 7.860 1.00 167.98 1010 CYS C O 1
ATOM 9000 N N . GLU C 3 69 ? 49.353 -39.701 8.294 1.00 186.36 1011 GLU C N 1
ATOM 9001 C CA . GLU C 3 69 ? 50.130 -39.707 7.060 1.00 182.22 1011 GLU C CA 1
ATOM 9002 C C . GLU C 3 69 ? 49.261 -40.134 5.882 1.00 194.75 1011 GLU C C 1
ATOM 9003 O O . GLU C 3 69 ? 49.457 -39.686 4.754 1.00 192.53 1011 GLU C O 1
ATOM 9005 N N . THR C 3 70 ? 48.294 -41.003 6.160 1.00 195.14 1012 THR C N 1
ATOM 9006 C CA . THR C 3 70 ? 47.354 -41.471 5.148 1.00 183.25 1012 THR C CA 1
ATOM 9007 C C . THR C 3 70 ? 46.175 -40.510 5.018 1.00 162.60 1012 THR C C 1
ATOM 9008 O O . THR C 3 70 ? 46.324 -39.303 5.214 1.00 165.98 1012 THR C O 1
ATOM 9012 N N . GLY C 3 71 ? 45.006 -41.048 4.685 1.00 138.91 1013 GLY C N 1
ATOM 9013 C CA . GLY C 3 71 ? 43.791 -40.253 4.658 1.00 151.84 1013 GLY C CA 1
ATOM 9014 C C . GLY C 3 71 ? 43.436 -39.792 6.059 1.00 180.87 1013 GLY C C 1
ATOM 9015 O O . GLY C 3 71 ? 43.482 -40.577 7.007 1.00 176.75 1013 GLY C O 1
ATOM 9016 N N . GLN C 3 72 ? 43.083 -38.518 6.197 1.00 201.75 1014 GLN C N 1
ATOM 9017 C CA . GLN C 3 72 ? 42.871 -37.933 7.518 1.00 195.06 1014 GLN C CA 1
ATOM 9018 C C . GLN C 3 72 ? 41.390 -37.675 7.826 1.00 217.23 1014 GLN C C 1
ATOM 9019 O O . GLN C 3 72 ? 40.529 -37.864 6.960 1.00 219.18 1014 GLN C O 1
ATOM 9025 N N . SER C 3 73 ? 41.133 -37.264 9.074 1.00 235.09 1015 SER C N 1
ATOM 9026 C CA . SER C 3 73 ? 39.800 -37.051 9.668 1.00 222.19 1015 SER C CA 1
ATOM 9027 C C . SER C 3 73 ? 39.125 -38.358 10.098 1.00 210.79 1015 SER C C 1
ATOM 9028 O O . SER C 3 73 ? 38.141 -38.341 10.834 1.00 211.60 1015 SER C O 1
ATOM 9031 N N . SER C 3 74 ? 39.656 -39.489 9.646 1.00 181.96 1016 SER C N 1
ATOM 9032 C CA . SER C 3 74 ? 39.050 -40.792 9.928 1.00 146.11 1016 SER C CA 1
ATOM 9033 C C . SER C 3 74 ? 39.018 -41.102 11.426 1.00 165.81 1016 SER C C 1
ATOM 9034 O O . SER C 3 74 ? 38.116 -41.781 11.910 1.00 166.75 1016 SER C O 1
ATOM 9037 N N . GLU C 3 75 ? 40.017 -40.609 12.152 1.00 176.97 1017 GLU C N 1
ATOM 9038 C CA . GLU C 3 75 ? 40.113 -40.842 13.587 1.00 171.59 1017 GLU C CA 1
ATOM 9039 C C . GLU C 3 75 ? 39.202 -39.892 14.358 1.00 162.81 1017 GLU C C 1
ATOM 9040 O O . GLU C 3 75 ? 38.926 -40.114 15.535 1.00 186.44 1017 GLU C O 1
ATOM 9042 N N . LEU C 3 76 ? 38.753 -38.826 13.700 1.00 152.43 1018 LEU C N 1
ATOM 9043 C CA . LEU C 3 76 ? 37.738 -37.949 14.275 1.00 166.00 1018 LEU C CA 1
ATOM 9044 C C . LEU C 3 76 ? 36.451 -38.745 14.375 1.00 169.54 1018 LEU C C 1
ATOM 9045 O O . LEU C 3 76 ? 35.747 -38.721 15.388 1.00 148.25 1018 LEU C O 1
ATOM 9050 N N . ILE C 3 77 ? 36.187 -39.471 13.294 1.00 180.38 1019 ILE C N 1
ATOM 9051 C CA . ILE C 3 77 ? 34.963 -40.233 13.093 1.00 182.00 1019 ILE C CA 1
ATOM 9052 C C . ILE C 3 77 ? 34.795 -41.350 14.113 1.00 176.01 1019 ILE C C 1
ATOM 9053 O O . ILE C 3 77 ? 33.690 -41.587 14.599 1.00 180.29 1019 ILE C O 1
ATOM 9058 N N . THR C 3 78 ? 35.884 -42.045 14.426 1.00 175.94 1020 THR C N 1
ATOM 9059 C CA . THR C 3 78 ? 35.804 -43.191 15.322 1.00 165.63 1020 THR C CA 1
ATOM 9060 C C . THR C 3 78 ? 36.550 -42.944 16.633 1.00 176.06 1020 THR C C 1
ATOM 9061 O O . THR C 3 78 ? 37.740 -42.630 16.640 1.00 180.07 1020 THR C O 1
ATOM 9065 N N . LEU C 3 79 ? 35.836 -43.082 17.744 1.00 184.56 1021 LEU C N 1
ATOM 9066 C CA . LEU C 3 79 ? 36.418 -42.835 19.057 1.00 214.63 1021 LEU C CA 1
ATOM 9067 C C . LEU C 3 79 ? 35.893 -43.834 20.081 1.00 216.68 1021 LEU C C 1
ATOM 9068 O O . LEU C 3 79 ? 34.688 -43.903 20.324 1.00 227.89 1021 LEU C O 1
ATOM 9073 N N . PRO C 3 80 ? 36.801 -44.621 20.676 1.00 192.76 1022 PRO C N 1
ATOM 9074 C CA . PRO C 3 80 ? 36.451 -45.628 21.685 1.00 207.44 1022 PRO C CA 1
ATOM 9075 C C . PRO C 3 80 ? 35.850 -45.021 22.951 1.00 212.13 1022 PRO C C 1
ATOM 9076 O O . PRO C 3 80 ? 34.667 -45.220 23.225 1.00 227.93 1022 PRO C O 1
ATOM 9080 N N . PHE C 3 81 ? 36.663 -44.293 23.710 1.00 192.84 1023 PHE C N 1
ATOM 9081 C CA . PHE C 3 81 ? 36.206 -43.670 24.948 1.00 216.25 1023 PHE C CA 1
ATOM 9082 C C . PHE C 3 81 ? 36.949 -42.362 25.197 1.00 224.70 1023 PHE C C 1
ATOM 9083 O O . PHE C 3 81 ? 38.045 -42.156 24.678 1.00 219.09 1023 PHE C O 1
ATOM 9085 N N . SER C 3 82 ? 36.347 -41.481 25.992 1.00 220.22 1024 SER C N 1
ATOM 9086 C CA . SER C 3 82 ? 36.945 -40.184 26.292 1.00 168.83 1024 SER C CA 1
ATOM 9087 C C . SER C 3 82 ? 38.231 -40.339 27.099 1.00 164.45 1024 SER C C 1
ATOM 9088 O O . SER C 3 82 ? 39.205 -39.617 26.877 1.00 162.45 1024 SER C O 1
ATOM 9091 N N . GLY C 3 83 ? 38.225 -41.283 28.035 1.00 141.72 1025 GLY C N 1
ATOM 9092 C CA . GLY C 3 83 ? 39.395 -41.564 28.846 1.00 142.40 1025 GLY C CA 1
ATOM 9093 C C . GLY C 3 83 ? 40.565 -42.052 28.014 1.00 184.16 1025 GLY C C 1
ATOM 9094 O O . GLY C 3 83 ? 41.724 -41.792 28.337 1.00 191.54 1025 GLY C O 1
ATOM 9095 N N . LEU C 3 84 ? 40.254 -42.765 26.937 1.00 195.48 1026 LEU C N 1
ATOM 9096 C CA . LEU C 3 84 ? 41.270 -43.230 26.003 1.00 183.75 1026 LEU C CA 1
ATOM 9097 C C . LEU C 3 84 ? 41.592 -42.132 24.994 1.00 184.87 1026 LEU C C 1
ATOM 9098 O O . LEU C 3 84 ? 42.703 -42.061 24.469 1.00 187.17 1026 LEU C O 1
ATOM 9103 N N . GLN C 3 85 ? 40.612 -41.271 24.737 1.00 176.58 1027 GLN C N 1
ATOM 9104 C CA . GLN C 3 85 ? 40.788 -40.168 23.800 1.00 157.51 1027 GLN C CA 1
ATOM 9105 C C . GLN C 3 85 ? 41.698 -39.096 24.392 1.00 147.80 1027 GLN C C 1
ATOM 9106 O O . GLN C 3 85 ? 42.279 -38.292 23.665 1.00 145.36 1027 GLN C O 1
ATOM 9112 N N . THR C 3 86 ? 41.819 -39.088 25.716 1.00 142.76 1028 THR C N 1
ATOM 9113 C CA . THR C 3 86 ? 42.718 -38.162 26.394 1.00 138.50 1028 THR C CA 1
ATOM 9114 C C . THR C 3 86 ? 44.163 -38.434 25.985 1.00 127.89 1028 THR C C 1
ATOM 9115 O O . THR C 3 86 ? 44.942 -37.507 25.742 1.00 136.88 1028 THR C O 1
ATOM 9119 N N . LYS C 3 87 ? 44.506 -39.716 25.902 1.00 127.09 1029 LYS C N 1
ATOM 9120 C CA . LYS C 3 87 ? 45.851 -40.139 25.528 1.00 129.99 1029 LYS C CA 1
ATOM 9121 C C . LYS C 3 87 ? 46.216 -39.668 24.124 1.00 119.05 1029 LYS C C 1
ATOM 9122 O O . LYS C 3 87 ? 47.255 -39.039 23.926 1.00 120.64 1029 LYS C O 1
ATOM 9124 N N . VAL C 3 88 ? 45.356 -39.968 23.155 1.00 129.24 1030 VAL C N 1
ATOM 9125 C CA . VAL C 3 88 ? 45.608 -39.585 21.771 1.00 145.96 1030 VAL C CA 1
ATOM 9126 C C . VAL C 3 88 ? 45.555 -38.064 21.638 1.00 151.68 1030 VAL C C 1
ATOM 9127 O O . VAL C 3 88 ? 46.208 -37.491 20.768 1.00 158.07 1030 VAL C O 1
ATOM 9131 N N . ASP C 3 89 ? 44.794 -37.414 22.515 1.00 157.02 1031 ASP C N 1
ATOM 9132 C CA . ASP C 3 89 ? 44.721 -35.957 22.529 1.00 164.03 1031 ASP C CA 1
ATOM 9133 C C . ASP C 3 89 ? 46.076 -35.377 22.916 1.00 143.84 1031 ASP C C 1
ATOM 9134 O O . ASP C 3 89 ? 46.607 -34.506 22.229 1.00 118.90 1031 ASP C O 1
ATOM 9139 N N . ASP C 3 90 ? 46.637 -35.871 24.016 1.00 159.08 1032 ASP C N 1
ATOM 9140 C CA . ASP C 3 90 ? 47.962 -35.436 24.448 1.00 158.15 1032 ASP C CA 1
ATOM 9141 C C . ASP C 3 90 ? 49.021 -35.818 23.418 1.00 129.54 1032 ASP C C 1
ATOM 9142 O O . ASP C 3 90 ? 50.051 -35.154 23.296 1.00 125.72 1032 ASP C O 1
ATOM 9147 N N . ILE C 3 91 ? 48.754 -36.888 22.675 1.00 125.81 1033 ILE C N 1
ATOM 9148 C CA . ILE C 3 91 ? 49.664 -37.349 21.635 1.00 147.71 1033 ILE C CA 1
ATOM 9149 C C . ILE C 3 91 ? 49.716 -36.359 20.476 1.00 138.50 1033 ILE C C 1
ATOM 9150 O O . ILE C 3 91 ? 50.796 -35.936 20.064 1.00 144.70 1033 ILE C O 1
ATOM 9155 N N . LEU C 3 92 ? 48.550 -35.988 19.953 1.00 136.33 1034 LEU C N 1
ATOM 9156 C CA . LEU C 3 92 ? 48.495 -35.054 18.835 1.00 125.81 1034 LEU C CA 1
ATOM 9157 C C . LEU C 3 92 ? 48.935 -33.662 19.277 1.00 137.32 1034 LEU C C 1
ATOM 9158 O O . LEU C 3 92 ? 49.528 -32.919 18.497 1.00 140.21 1034 LEU C O 1
ATOM 9163 N N . VAL C 3 93 ? 48.654 -33.319 20.531 1.00 152.64 1035 VAL C N 1
ATOM 9164 C CA . VAL C 3 93 ? 49.101 -32.048 21.092 1.00 134.30 1035 VAL C CA 1
ATOM 9165 C C . VAL C 3 93 ? 50.625 -32.027 21.147 1.00 125.21 1035 VAL C C 1
ATOM 9166 O O . VAL C 3 93 ? 51.255 -31.017 20.826 1.00 81.70 1035 VAL C O 1
ATOM 9170 N N . GLU C 3 94 ? 51.214 -33.154 21.535 1.00 147.51 1036 GLU C N 1
ATOM 9171 C CA . GLU C 3 94 ? 52.667 -33.288 21.564 1.00 110.53 1036 GLU C CA 1
ATOM 9172 C C . GLU C 3 94 ? 53.243 -33.268 20.151 1.00 131.79 1036 GLU C C 1
ATOM 9173 O O . GLU C 3 94 ? 54.435 -33.023 19.960 1.00 97.74 1036 GLU C O 1
ATOM 9175 N N . LYS C 3 95 ? 52.391 -33.530 19.165 1.00 164.34 1037 LYS C N 1
ATOM 9176 C CA . LYS C 3 95 ? 52.797 -33.489 17.765 1.00 167.75 1037 LYS C CA 1
ATOM 9177 C C . LYS C 3 95 ? 52.591 -32.093 17.185 1.00 160.94 1037 LYS C C 1
ATOM 9178 O O . LYS C 3 95 ? 53.004 -31.810 16.060 1.00 170.60 1037 LYS C O 1
ATOM 9180 N N . CYS C 3 96 ? 51.948 -31.224 17.960 1.00 143.33 1038 CYS C N 1
ATOM 9181 C CA . CYS C 3 96 ? 51.707 -29.848 17.539 1.00 146.90 1038 CYS C CA 1
ATOM 9182 C C . CYS C 3 96 ? 52.811 -28.918 18.030 1.00 144.91 1038 CYS C C 1
ATOM 9183 O O . CYS C 3 96 ? 53.051 -27.862 17.445 1.00 169.58 1038 CYS C O 1
ATOM 9186 N N . ARG C 3 97 ? 53.481 -29.318 19.107 1.00 131.11 1039 ARG C N 1
ATOM 9187 C CA . ARG C 3 97 ? 54.531 -28.501 19.706 1.00 130.57 1039 ARG C CA 1
ATOM 9188 C C . ARG C 3 97 ? 55.836 -28.584 18.919 1.00 162.81 1039 ARG C C 1
ATOM 9189 O O . ARG C 3 97 ? 56.801 -27.886 19.229 1.00 175.62 1039 ARG C O 1
ATOM 9197 N N . ALA C 3 98 ? 55.860 -29.439 17.902 1.00 173.45 1040 ALA C N 1
ATOM 9198 C CA . ALA C 3 98 ? 57.051 -29.617 17.080 1.00 180.04 1040 ALA C CA 1
ATOM 9199 C C . ALA C 3 98 ? 57.214 -28.470 16.086 1.00 199.16 1040 ALA C C 1
ATOM 9200 O O . ALA C 3 98 ? 58.255 -28.347 15.438 1.00 206.54 1040 ALA C O 1
ATOM 9202 N N . THR C 3 99 ? 56.178 -27.640 15.977 1.00 190.87 1041 THR C N 1
ATOM 9203 C CA . THR C 3 99 ? 56.151 -26.506 15.051 1.00 182.85 1041 THR C CA 1
ATOM 9204 C C . THR C 3 99 ? 56.449 -26.943 13.618 1.00 214.33 1041 THR C C 1
ATOM 9205 O O . THR C 3 99 ? 57.106 -26.227 12.864 1.00 190.37 1041 THR C O 1
ATOM 9209 N N . ARG C 3 100 ? 55.957 -28.122 13.251 1.00 240.97 1042 ARG C N 1
ATOM 9210 C CA . ARG C 3 100 ? 56.186 -28.672 11.921 1.00 230.85 1042 ARG C CA 1
ATOM 9211 C C . ARG C 3 100 ? 55.401 -27.903 10.865 1.00 229.29 1042 ARG C C 1
ATOM 9212 O O . ARG C 3 100 ? 54.243 -27.546 11.080 1.00 244.95 1042 ARG C O 1
ATOM 9214 N N . VAL C 3 106 ? 53.413 -22.141 7.668 1.00 196.49 1048 VAL C N 1
ATOM 9215 C CA . VAL C 3 106 ? 53.990 -23.422 7.268 1.00 205.97 1048 VAL C CA 1
ATOM 9216 C C . VAL C 3 106 ? 52.897 -24.462 7.059 1.00 218.39 1048 VAL C C 1
ATOM 9217 O O . VAL C 3 106 ? 51.717 -24.166 7.233 1.00 221.94 1048 VAL C O 1
ATOM 9221 N N . PRO C 3 107 ? 53.279 -25.685 6.665 1.00 234.73 1049 PRO C N 1
ATOM 9222 C CA . PRO C 3 107 ? 52.225 -26.699 6.696 1.00 248.57 1049 PRO C CA 1
ATOM 9223 C C . PRO C 3 107 ? 52.052 -27.335 8.084 1.00 255.16 1049 PRO C C 1
ATOM 9224 O O . PRO C 3 107 ? 52.641 -28.381 8.355 1.00 254.14 1049 PRO C O 1
ATOM 9228 N N . TYR C 3 108 ? 51.233 -26.721 8.938 1.00 261.70 1050 TYR C N 1
ATOM 9229 C CA . TYR C 3 108 ? 51.062 -27.179 10.320 1.00 259.05 1050 TYR C CA 1
ATOM 9230 C C . TYR C 3 108 ? 50.268 -28.491 10.418 1.00 225.63 1050 TYR C C 1
ATOM 9231 O O . TYR C 3 108 ? 50.490 -29.276 11.343 1.00 214.74 1050 TYR C O 1
ATOM 9240 N N . HIS C 3 109 ? 49.371 -28.739 9.464 1.00 202.90 1051 HIS C N 1
ATOM 9241 C CA . HIS C 3 109 ? 48.661 -30.020 9.365 1.00 141.98 1051 HIS C CA 1
ATOM 9242 C C . HIS C 3 109 ? 47.884 -30.450 10.631 1.00 138.42 1051 HIS C C 1
ATOM 9243 O O . HIS C 3 109 ? 46.687 -30.151 10.797 1.00 149.66 1051 HIS C O 1
ATOM 9245 N N . GLN C 3 110 ? 48.575 -31.180 11.502 1.00 141.10 1052 GLN C N 1
ATOM 9246 C CA . GLN C 3 110 ? 47.946 -31.842 12.638 1.00 137.62 1052 GLN C CA 1
ATOM 9247 C C . GLN C 3 110 ? 47.176 -30.877 13.524 1.00 138.38 1052 GLN C C 1
ATOM 9248 O O . GLN C 3 110 ? 46.119 -31.230 14.040 1.00 120.16 1052 GLN C O 1
ATOM 9250 N N . ILE C 3 111 ? 47.707 -29.672 13.709 1.00 156.81 1053 ILE C N 1
ATOM 9251 C CA . ILE C 3 111 ? 47.061 -28.688 14.572 1.00 159.92 1053 ILE C CA 1
ATOM 9252 C C . ILE C 3 111 ? 45.636 -28.433 14.086 1.00 156.22 1053 ILE C C 1
ATOM 9253 O O . ILE C 3 111 ? 44.707 -28.353 14.893 1.00 151.05 1053 ILE C O 1
ATOM 9258 N N . LEU C 3 112 ? 45.456 -28.350 12.769 1.00 155.99 1054 LEU C N 1
ATOM 9259 C CA . LEU C 3 112 ? 44.121 -28.161 12.212 1.00 159.42 1054 LEU C CA 1
ATOM 9260 C C . LEU C 3 112 ? 43.252 -29.333 12.636 1.00 168.12 1054 LEU C C 1
ATOM 9261 O O . LEU C 3 112 ? 42.150 -29.152 13.161 1.00 154.66 1054 LEU C O 1
ATOM 9266 N N . TYR C 3 113 ? 43.779 -30.535 12.421 1.00 164.10 1055 TYR C N 1
ATOM 9267 C CA . TYR C 3 113 ? 43.128 -31.752 12.881 1.00 132.84 1055 TYR C CA 1
ATOM 9268 C C . TYR C 3 113 ? 42.889 -31.665 14.381 1.00 141.93 1055 TYR C C 1
ATOM 9269 O O . TYR C 3 113 ? 41.814 -32.015 14.872 1.00 127.62 1055 TYR C O 1
ATOM 9278 N N . ALA C 3 114 ? 43.899 -31.181 15.101 1.00 140.05 1056 ALA C N 1
ATOM 9279 C CA . ALA C 3 114 ? 43.841 -31.112 16.554 1.00 131.99 1056 ALA C CA 1
ATOM 9280 C C . ALA C 3 114 ? 42.726 -30.175 16.992 1.00 146.46 1056 ALA C C 1
ATOM 9281 O O . ALA C 3 114 ? 42.227 -30.269 18.113 1.00 148.46 1056 ALA C O 1
ATOM 9283 N N . TRP C 3 115 ? 42.336 -29.273 16.096 1.00 159.14 1057 TRP C N 1
ATOM 9284 C CA . TRP C 3 115 ? 41.202 -28.401 16.355 1.00 165.75 1057 TRP C CA 1
ATOM 9285 C C . TRP C 3 115 ? 39.906 -29.178 16.148 1.00 180.32 1057 TRP C C 1
ATOM 9286 O O . TRP C 3 115 ? 39.004 -29.131 16.985 1.00 189.91 1057 TRP C O 1
ATOM 9297 N N . ARG C 3 116 ? 39.836 -29.903 15.034 1.00 171.05 1058 ARG C N 1
ATOM 9298 C CA . ARG C 3 116 ? 38.648 -30.667 14.652 1.00 155.52 1058 ARG C CA 1
ATOM 9299 C C . ARG C 3 116 ? 38.165 -31.608 15.752 1.00 146.62 1058 ARG C C 1
ATOM 9300 O O . ARG C 3 116 ? 36.987 -31.604 16.108 1.00 129.30 1058 ARG C O 1
ATOM 9302 N N . ILE C 3 117 ? 39.075 -32.420 16.280 1.00 133.95 1059 ILE C N 1
ATOM 9303 C CA . ILE C 3 117 ? 38.739 -33.310 17.383 1.00 156.37 1059 ILE C CA 1
ATOM 9304 C C . ILE C 3 117 ? 38.299 -32.469 18.575 1.00 152.88 1059 ILE C C 1
ATOM 9305 O O . ILE C 3 117 ? 37.288 -32.765 19.220 1.00 158.68 1059 ILE C O 1
ATOM 9310 N N . ASN C 3 118 ? 39.033 -31.389 18.834 1.00 154.75 1060 ASN C N 1
ATOM 9311 C CA . ASN C 3 118 ? 38.712 -30.494 19.937 1.00 176.12 1060 ASN C CA 1
ATOM 9312 C C . ASN C 3 118 ? 37.502 -29.626 19.612 1.00 186.00 1060 ASN C C 1
ATOM 9313 O O . ASN C 3 118 ? 37.148 -28.734 20.380 1.00 191.33 1060 ASN C O 1
ATOM 9318 N N . HIS C 3 119 ? 36.873 -29.882 18.469 1.00 191.96 1061 HIS C N 1
ATOM 9319 C CA . HIS C 3 119 ? 35.578 -29.283 18.186 1.00 202.35 1061 HIS C CA 1
ATOM 9320 C C . HIS C 3 119 ? 34.465 -30.162 18.744 1.00 187.29 1061 HIS C C 1
ATOM 9321 O O . HIS C 3 119 ? 33.428 -29.657 19.178 1.00 206.05 1061 HIS C O 1
ATOM 9328 N N . ASN C 3 120 ? 34.679 -31.476 18.722 1.00 148.06 1062 ASN C N 1
ATOM 9329 C CA . ASN C 3 120 ? 33.678 -32.409 19.230 1.00 159.93 1062 ASN C CA 1
ATOM 9330 C C . ASN C 3 120 ? 33.461 -32.163 20.717 1.00 178.36 1062 ASN C C 1
ATOM 9331 O O . ASN C 3 120 ? 32.332 -31.997 21.177 1.00 126.75 1062 ASN C O 1
ATOM 9336 N N . ASP C 3 121 ? 34.563 -32.138 21.456 1.00 214.26 1063 ASP C N 1
ATOM 9337 C CA . ASP C 3 121 ? 34.553 -31.770 22.865 1.00 223.87 1063 ASP C CA 1
ATOM 9338 C C . ASP C 3 121 ? 35.729 -30.837 23.124 1.00 209.59 1063 ASP C C 1
ATOM 9339 O O . ASP C 3 121 ? 36.641 -30.758 22.303 1.00 203.21 1063 ASP C O 1
ATOM 9344 N N . TYR C 3 122 ? 35.704 -30.135 24.254 1.00 199.24 1064 TYR C N 1
ATOM 9345 C CA . TYR C 3 122 ? 36.736 -29.153 24.595 1.00 182.00 1064 TYR C CA 1
ATOM 9346 C C . TYR C 3 122 ? 36.876 -28.066 23.532 1.00 170.80 1064 TYR C C 1
ATOM 9347 O O . TYR C 3 122 ? 37.931 -27.934 22.912 1.00 165.03 1064 TYR C O 1
ATOM 9356 N N . ARG C 3 123 ? 35.816 -27.290 23.326 1.00 171.55 1065 ARG C N 1
ATOM 9357 C CA . ARG C 3 123 ? 35.848 -26.191 22.365 1.00 149.70 1065 ARG C CA 1
ATOM 9358 C C . ARG C 3 123 ? 36.860 -25.131 22.787 1.00 114.98 1065 ARG C C 1
ATOM 9359 O O . ARG C 3 123 ? 37.557 -24.542 21.949 1.00 88.08 1065 ARG C O 1
ATOM 9367 N N . GLY C 3 124 ? 36.932 -24.897 24.094 1.00 93.12 1066 GLY C N 1
ATOM 9368 C CA . GLY C 3 124 ? 37.885 -23.963 24.659 1.00 88.69 1066 GLY C CA 1
ATOM 9369 C C . GLY C 3 124 ? 39.307 -24.300 24.268 1.00 144.22 1066 GLY C C 1
ATOM 9370 O O . GLY C 3 124 ? 40.051 -23.434 23.816 1.00 193.73 1066 GLY C O 1
ATOM 9371 N N . GLY C 3 125 ? 39.678 -25.567 24.428 1.00 146.94 1067 GLY C N 1
ATOM 9372 C CA . GLY C 3 125 ? 40.998 -26.035 24.047 1.00 154.63 1067 GLY C CA 1
ATOM 9373 C C . GLY C 3 125 ? 41.283 -25.861 22.567 1.00 155.49 1067 GLY C C 1
ATOM 9374 O O . GLY C 3 125 ? 42.421 -25.609 22.170 1.00 172.79 1067 GLY C O 1
ATOM 9375 N N . ALA C 3 126 ? 40.243 -25.999 21.750 1.00 134.81 1068 ALA C N 1
ATOM 9376 C CA . ALA C 3 126 ? 40.362 -25.782 20.314 1.00 143.07 1068 ALA C CA 1
ATOM 9377 C C . ALA C 3 126 ? 40.697 -24.324 20.029 1.00 128.89 1068 ALA C C 1
ATOM 9378 O O . ALA C 3 126 ? 41.594 -24.023 19.235 1.00 117.29 1068 ALA C O 1
ATOM 9380 N N . ALA C 3 127 ? 39.973 -23.422 20.686 1.00 117.78 1069 ALA C N 1
ATOM 9381 C CA . ALA C 3 127 ? 40.227 -21.992 20.542 1.00 157.19 1069 ALA C CA 1
ATOM 9382 C C . ALA C 3 127 ? 41.640 -21.636 21.005 1.00 181.95 1069 ALA C C 1
ATOM 9383 O O . ALA C 3 127 ? 42.337 -20.852 20.358 1.00 210.37 1069 ALA C O 1
ATOM 9385 N N . ILE C 3 128 ? 42.054 -22.224 22.124 1.00 182.70 1070 ILE C N 1
ATOM 9386 C CA . ILE C 3 128 ? 43.376 -21.979 22.691 1.00 174.29 1070 ILE C CA 1
ATOM 9387 C C . ILE C 3 128 ? 44.467 -22.435 21.733 1.00 178.41 1070 ILE C C 1
ATOM 9388 O O . ILE C 3 128 ? 45.435 -21.714 21.492 1.00 167.93 1070 ILE C O 1
ATOM 9393 N N . LEU C 3 129 ? 44.309 -23.638 21.194 1.00 176.26 1071 LEU C N 1
ATOM 9394 C CA . LEU C 3 129 ? 45.300 -24.193 20.285 1.00 174.49 1071 LEU C CA 1
ATOM 9395 C C . LEU C 3 129 ? 45.345 -23.390 18.990 1.00 167.04 1071 LEU C C 1
ATOM 9396 O O . LEU C 3 129 ? 46.403 -23.241 18.380 1.00 185.37 1071 LEU C O 1
ATOM 9401 N N . LEU C 3 130 ? 44.194 -22.863 18.580 1.00 152.63 1072 LEU C N 1
ATOM 9402 C CA . LEU C 3 130 ? 44.130 -22.014 17.395 1.00 152.00 1072 LEU C CA 1
ATOM 9403 C C . LEU C 3 130 ? 44.799 -20.665 17.668 1.00 156.65 1072 LEU C C 1
ATOM 9404 O O . LEU C 3 130 ? 45.302 -20.009 16.751 1.00 141.35 1072 LEU C O 1
ATOM 9409 N N . ASP C 3 131 ? 44.807 -20.260 18.935 1.00 174.90 1073 ASP C N 1
ATOM 9410 C CA . ASP C 3 131 ? 45.447 -19.011 19.342 1.00 148.17 1073 ASP C CA 1
ATOM 9411 C C . ASP C 3 131 ? 46.961 -19.175 19.347 1.00 149.56 1073 ASP C C 1
ATOM 9412 O O . ASP C 3 131 ? 47.690 -18.343 18.801 1.00 166.39 1073 ASP C O 1
ATOM 9414 N N . ARG C 3 132 ? 47.421 -20.249 19.983 1.00 146.30 1074 ARG C N 1
ATOM 9415 C CA . ARG C 3 132 ? 48.804 -20.699 19.874 1.00 160.89 1074 ARG C CA 1
ATOM 9416 C C . ARG C 3 132 ? 49.230 -20.751 18.408 1.00 151.00 1074 ARG C C 1
ATOM 9417 O O . ARG C 3 132 ? 50.339 -20.349 18.051 1.00 172.22 1074 ARG C O 1
ATOM 9425 N N . LEU C 3 133 ? 48.325 -21.233 17.563 1.00 122.66 1075 LEU C N 1
ATOM 9426 C CA . LEU C 3 133 ? 48.568 -21.322 16.129 1.00 145.65 1075 LEU C CA 1
ATOM 9427 C C . LEU C 3 133 ? 48.793 -19.934 15.530 1.00 170.38 1075 LEU C C 1
ATOM 9428 O O . LEU C 3 133 ? 49.771 -19.712 14.816 1.00 174.43 1075 LEU C O 1
ATOM 9433 N N . GLN C 3 134 ? 47.892 -19.003 15.829 1.00 179.96 1076 GLN C N 1
ATOM 9434 C CA . GLN C 3 134 ? 48.029 -17.631 15.343 1.00 164.99 1076 GLN C CA 1
ATOM 9435 C C . GLN C 3 134 ? 49.337 -16.995 15.811 1.00 172.74 1076 GLN C C 1
ATOM 9436 O O . GLN C 3 134 ? 49.949 -16.208 15.087 1.00 182.78 1076 GLN C O 1
ATOM 9438 N N . LYS C 3 135 ? 49.760 -17.340 17.024 1.00 173.25 1077 LYS C N 1
ATOM 9439 C CA . LYS C 3 135 ? 51.012 -16.829 17.573 1.00 152.79 1077 LYS C CA 1
ATOM 9440 C C . LYS C 3 135 ? 52.215 -17.429 16.853 1.00 164.85 1077 LYS C C 1
ATOM 9441 O O . LYS C 3 135 ? 53.248 -16.775 16.708 1.00 160.41 1077 LYS C O 1
ATOM 9447 N N . LEU C 3 136 ? 52.082 -18.676 16.410 1.00 180.99 1078 LEU C N 1
ATOM 9448 C CA . LEU C 3 136 ? 53.152 -19.326 15.659 1.00 187.07 1078 LEU C CA 1
ATOM 9449 C C . LEU C 3 136 ? 53.267 -18.734 14.258 1.00 190.79 1078 LEU C C 1
ATOM 9450 O O . LEU C 3 136 ? 54.370 -18.509 13.756 1.00 183.59 1078 LEU C O 1
ATOM 9455 N N . ARG C 3 137 ? 52.122 -18.480 13.633 1.00 191.80 1079 ARG C N 1
ATOM 9456 C CA . ARG C 3 137 ? 52.095 -17.932 12.281 1.00 195.68 1079 ARG C CA 1
ATOM 9457 C C . ARG C 3 137 ? 52.519 -16.467 12.258 1.00 210.92 1079 ARG C C 1
ATOM 9458 O O . ARG C 3 137 ? 53.065 -15.988 11.264 1.00 212.88 1079 ARG C O 1
ATOM 9460 N N . ARG C 3 138 ? 52.263 -15.758 13.355 1.00 210.87 1080 ARG C N 1
ATOM 9461 C CA . ARG C 3 138 ? 52.618 -14.345 13.448 1.00 186.69 1080 ARG C CA 1
ATOM 9462 C C . ARG C 3 138 ? 54.120 -14.152 13.642 1.00 182.94 1080 ARG C C 1
ATOM 9463 O O . ARG C 3 138 ? 54.655 -13.073 13.385 1.00 169.08 1080 ARG C O 1
ATOM 9465 N N . ALA C 3 139 ? 54.795 -15.201 14.100 1.00 189.79 1081 ALA C N 1
ATOM 9466 C CA . ALA C 3 139 ? 56.235 -15.145 14.326 1.00 193.49 1081 ALA C CA 1
ATOM 9467 C C . ALA C 3 139 ? 56.994 -15.791 13.171 1.00 182.18 1081 ALA C C 1
ATOM 9468 O O . ALA C 3 139 ? 58.136 -16.223 13.330 1.00 169.24 1081 ALA C O 1
ATOM 9470 N N . GLY C 3 140 ? 56.350 -15.855 12.010 1.00 172.29 1082 GLY C N 1
ATOM 9471 C CA . GLY C 3 140 ? 56.957 -16.448 10.833 1.00 159.57 1082 GLY C CA 1
ATOM 9472 C C . GLY C 3 140 ? 56.395 -15.909 9.532 1.00 176.77 1082 GLY C C 1
ATOM 9473 O O . GLY C 3 140 ? 56.028 -14.738 9.441 1.00 161.35 1082 GLY C O 1
ATOM 9474 N N . ALA C 3 155 ? 48.306 -14.086 1.818 1.00 208.94 1097 ALA C N 1
ATOM 9475 C CA . ALA C 3 155 ? 49.132 -14.990 2.608 1.00 209.87 1097 ALA C CA 1
ATOM 9476 C C . ALA C 3 155 ? 48.823 -14.853 4.095 1.00 239.76 1097 ALA C C 1
ATOM 9477 O O . ALA C 3 155 ? 48.139 -15.696 4.677 1.00 237.61 1097 ALA C O 1
ATOM 9479 N N . LEU C 3 156 ? 49.330 -13.786 4.705 1.00 255.04 1098 LEU C N 1
ATOM 9480 C CA . LEU C 3 156 ? 49.108 -13.539 6.125 1.00 256.66 1098 LEU C CA 1
ATOM 9481 C C . LEU C 3 156 ? 47.656 -13.181 6.414 1.00 235.35 1098 LEU C C 1
ATOM 9482 O O . LEU C 3 156 ? 47.125 -13.529 7.465 1.00 202.12 1098 LEU C O 1
ATOM 9487 N N . ASP C 3 157 ? 47.017 -12.486 5.479 1.00 237.13 1099 ASP C N 1
ATOM 9488 C CA . ASP C 3 157 ? 45.634 -12.059 5.657 1.00 219.34 1099 ASP C CA 1
ATOM 9489 C C . ASP C 3 157 ? 44.685 -13.252 5.746 1.00 234.40 1099 ASP C C 1
ATOM 9490 O O . ASP C 3 157 ? 43.952 -13.402 6.725 1.00 221.91 1099 ASP C O 1
ATOM 9492 N N . THR C 3 158 ? 44.720 -14.103 4.725 1.00 253.50 1100 THR C N 1
ATOM 9493 C CA . THR C 3 158 ? 43.813 -15.244 4.625 1.00 237.93 1100 THR C CA 1
ATOM 9494 C C . THR C 3 158 ? 43.970 -16.235 5.777 1.00 220.63 1100 THR C C 1
ATOM 9495 O O . THR C 3 158 ? 43.063 -17.018 6.057 1.00 222.28 1100 THR C O 1
ATOM 9497 N N . GLN C 3 159 ? 45.120 -16.200 6.442 1.00 215.32 1101 GLN C N 1
ATOM 9498 C CA . GLN C 3 159 ? 45.383 -17.104 7.555 1.00 226.03 1101 GLN C CA 1
ATOM 9499 C C . GLN C 3 159 ? 45.011 -16.468 8.892 1.00 208.91 1101 GLN C C 1
ATOM 9500 O O . GLN C 3 159 ? 44.269 -17.054 9.681 1.00 207.72 1101 GLN C O 1
ATOM 9502 N N . VAL C 3 160 ? 45.528 -15.268 9.136 1.00 183.93 1102 VAL C N 1
ATOM 9503 C CA . VAL C 3 160 ? 45.308 -14.570 10.398 1.00 169.06 1102 VAL C CA 1
ATOM 9504 C C . VAL C 3 160 ? 43.841 -14.191 10.579 1.00 157.78 1102 VAL C C 1
ATOM 9505 O O . VAL C 3 160 ? 43.256 -14.448 11.634 1.00 159.45 1102 VAL C O 1
ATOM 9509 N N . THR C 3 161 ? 43.248 -13.583 9.555 1.00 151.81 1103 THR C N 1
ATOM 9510 C CA . THR C 3 161 ? 41.857 -13.146 9.637 1.00 163.21 1103 THR C CA 1
ATOM 9511 C C . THR C 3 161 ? 40.920 -14.328 9.866 1.00 151.78 1103 THR C C 1
ATOM 9512 O O . THR C 3 161 ? 40.000 -14.250 10.679 1.00 122.68 1103 THR C O 1
ATOM 9516 N N . ARG C 3 162 ? 41.166 -15.423 9.153 1.00 163.32 1104 ARG C N 1
ATOM 9517 C CA . ARG C 3 162 ? 40.356 -16.628 9.298 1.00 181.48 1104 ARG C CA 1
ATOM 9518 C C . ARG C 3 162 ? 40.555 -17.257 10.674 1.00 182.49 1104 ARG C C 1
ATOM 9519 O O . ARG C 3 162 ? 39.616 -17.794 11.263 1.00 178.80 1104 ARG C O 1
ATOM 9521 N N . GLN C 3 163 ? 41.783 -17.186 11.180 1.00 171.18 1105 GLN C N 1
ATOM 9522 C CA . GLN C 3 163 ? 42.102 -17.728 12.496 1.00 150.23 1105 GLN C CA 1
ATOM 9523 C C . GLN C 3 163 ? 41.366 -16.963 13.591 1.00 152.78 1105 GLN C C 1
ATOM 9524 O O . GLN C 3 163 ? 40.823 -17.561 14.519 1.00 128.97 1105 GLN C O 1
ATOM 9526 N N . TYR C 3 164 ? 41.350 -15.639 13.475 1.00 151.65 1106 TYR C N 1
ATOM 9527 C CA . TYR C 3 164 ? 40.649 -14.799 14.441 1.00 143.63 1106 TYR C CA 1
ATOM 9528 C C . TYR C 3 164 ? 39.137 -14.963 14.325 1.00 143.46 1106 TYR C C 1
ATOM 9529 O O . TYR C 3 164 ? 38.426 -14.946 15.331 1.00 125.13 1106 TYR C O 1
ATOM 9538 N N . LEU C 3 165 ? 38.649 -15.118 13.098 1.00 151.59 1107 LEU C N 1
ATOM 9539 C CA . LEU C 3 165 ? 37.224 -15.339 12.869 1.00 151.01 1107 LEU C CA 1
ATOM 9540 C C . LEU C 3 165 ? 36.774 -16.645 13.512 1.00 153.85 1107 LEU C C 1
ATOM 9541 O O . LEU C 3 165 ? 35.746 -16.695 14.187 1.00 136.83 1107 LEU C O 1
ATOM 9546 N N . LEU C 3 166 ? 37.550 -17.704 13.308 1.00 160.41 1108 LEU C N 1
ATOM 9547 C CA . LEU C 3 166 ? 37.241 -18.985 13.927 1.00 157.94 1108 LEU C CA 1
ATOM 9548 C C . LEU C 3 166 ? 37.417 -18.887 15.440 1.00 166.80 1108 LEU C C 1
ATOM 9549 O O . LEU C 3 166 ? 36.769 -19.608 16.201 1.00 180.40 1108 LEU C O 1
ATOM 9554 N N . LEU C 3 167 ? 38.291 -17.981 15.869 1.00 136.92 1109 LEU C N 1
ATOM 9555 C CA . LEU C 3 167 ? 38.531 -17.761 17.289 1.00 150.18 1109 LEU C CA 1
ATOM 9556 C C . LEU C 3 167 ? 37.312 -17.137 17.962 1.00 158.57 1109 LEU C C 1
ATOM 9557 O O . LEU C 3 167 ? 36.960 -17.511 19.080 1.00 172.00 1109 LEU C O 1
ATOM 9562 N N . ILE C 3 168 ? 36.669 -16.187 17.287 1.00 136.19 1110 ILE C N 1
ATOM 9563 C CA . ILE C 3 168 ? 35.467 -15.571 17.838 1.00 146.27 1110 ILE C CA 1
ATOM 9564 C C . ILE C 3 168 ? 34.286 -16.519 17.654 1.00 139.93 1110 ILE C C 1
ATOM 9565 O O . ILE C 3 168 ? 33.303 -16.455 18.397 1.00 121.01 1110 ILE C O 1
ATOM 9570 N N . ASN C 3 169 ? 34.393 -17.406 16.667 1.00 160.95 1111 ASN C N 1
ATOM 9571 C CA . ASN C 3 169 ? 33.387 -18.440 16.459 1.00 159.28 1111 ASN C CA 1
ATOM 9572 C C . ASN C 3 169 ? 33.363 -19.380 17.657 1.00 166.14 1111 ASN C C 1
ATOM 9573 O O . ASN C 3 169 ? 32.303 -19.671 18.212 1.00 175.08 1111 ASN C O 1
ATOM 9575 N N . ALA C 3 170 ? 34.544 -19.841 18.058 1.00 147.76 1112 ALA C N 1
ATOM 9576 C CA . ALA C 3 170 ? 34.675 -20.695 19.232 1.00 99.85 1112 ALA C CA 1
ATOM 9577 C C . ALA C 3 170 ? 34.447 -19.891 20.508 1.00 95.45 1112 ALA C C 1
ATOM 9578 O O . ALA C 3 170 ? 34.124 -20.450 21.556 1.00 53.00 1112 ALA C O 1
ATOM 9580 N N . LEU C 3 171 ? 34.619 -18.577 20.410 1.00 131.62 1113 LEU C N 1
ATOM 9581 C CA . LEU C 3 171 ? 34.405 -17.686 21.544 1.00 168.23 1113 LEU C CA 1
ATOM 9582 C C . LEU C 3 171 ? 32.922 -17.612 21.884 1.00 148.60 1113 LEU C C 1
ATOM 9583 O O . LEU C 3 171 ? 32.538 -17.670 23.051 1.00 163.78 1113 LEU C O 1
ATOM 9588 N N . SER C 3 172 ? 32.094 -17.482 20.852 1.00 131.19 1114 SER C N 1
ATOM 9589 C CA . SER C 3 172 ? 30.649 -17.422 21.039 1.00 158.39 1114 SER C CA 1
ATOM 9590 C C . SER C 3 172 ? 30.049 -18.820 21.172 1.00 181.14 1114 SER C C 1
ATOM 9591 O O . SER C 3 172 ? 28.953 -18.983 21.708 1.00 188.47 1114 SER C O 1
ATOM 9594 N N . CYS C 3 173 ? 30.769 -19.825 20.679 1.00 166.22 1115 CYS C N 1
ATOM 9595 C CA . CYS C 3 173 ? 30.366 -21.216 20.867 1.00 94.43 1115 CYS C CA 1
ATOM 9596 C C . CYS C 3 173 ? 30.400 -21.576 22.346 1.00 93.72 1115 CYS C C 1
ATOM 9597 O O . CYS C 3 173 ? 29.560 -22.331 22.836 1.00 90.18 1115 CYS C O 1
ATOM 9600 N N . VAL C 3 174 ? 31.383 -21.025 23.049 1.00 94.66 1116 VAL C N 1
ATOM 9601 C CA . VAL C 3 174 ? 31.567 -21.295 24.467 1.00 115.36 1116 VAL C CA 1
ATOM 9602 C C . VAL C 3 174 ? 30.854 -20.239 25.306 1.00 124.12 1116 VAL C C 1
ATOM 9603 O O . VAL C 3 174 ? 31.040 -19.041 25.089 1.00 143.83 1116 VAL C O 1
ATOM 9607 N N . PRO C 3 175 ? 30.028 -20.684 26.265 1.00 125.13 1117 PRO C N 1
ATOM 9608 C CA . PRO C 3 175 ? 29.324 -19.790 27.192 1.00 134.72 1117 PRO C CA 1
ATOM 9609 C C . PRO C 3 175 ? 30.289 -18.964 28.043 1.00 146.20 1117 PRO C C 1
ATOM 9610 O O . PRO C 3 175 ? 31.455 -19.340 28.166 1.00 141.40 1117 PRO C O 1
ATOM 9614 N N . PRO C 3 176 ? 29.810 -17.846 28.618 1.00 146.29 1118 PRO C N 1
ATOM 9615 C CA . PRO C 3 176 ? 30.632 -16.976 29.470 1.00 120.54 1118 PRO C CA 1
ATOM 9616 C C . PRO C 3 176 ? 31.283 -17.703 30.646 1.00 110.53 1118 PRO C C 1
ATOM 9617 O O . PRO C 3 176 ? 30.922 -18.844 30.942 1.00 143.76 1118 PRO C O 1
ATOM 9621 N N . GLN C 3 177 ? 32.233 -17.035 31.298 1.00 123.07 1119 GLN C N 1
ATOM 9622 C CA . GLN C 3 177 ? 32.983 -17.599 32.421 1.00 156.96 1119 GLN C CA 1
ATOM 9623 C C . GLN C 3 177 ? 33.718 -18.877 32.024 1.00 140.11 1119 GLN C C 1
ATOM 9624 O O . GLN C 3 177 ? 33.913 -19.772 32.847 1.00 149.00 1119 GLN C O 1
ATOM 9630 N N . GLU C 3 178 ? 34.126 -18.954 30.762 1.00 115.15 1120 GLU C N 1
ATOM 9631 C CA . GLU C 3 178 ? 34.844 -20.119 30.261 1.00 124.97 1120 GLU C CA 1
ATOM 9632 C C . GLU C 3 178 ? 35.743 -19.741 29.089 1.00 137.20 1120 GLU C C 1
ATOM 9633 O O . GLU C 3 178 ? 36.133 -20.593 28.291 1.00 165.56 1120 GLU C O 1
ATOM 9635 N N . ALA C 3 179 ? 36.067 -18.455 28.993 1.00 116.42 1121 ALA C N 1
ATOM 9636 C CA . ALA C 3 179 ? 36.970 -17.965 27.959 1.00 103.74 1121 ALA C CA 1
ATOM 9637 C C . ALA C 3 179 ? 38.408 -17.984 28.461 1.00 91.31 1121 ALA C C 1
ATOM 9638 O O . ALA C 3 179 ? 39.294 -17.368 27.867 1.00 78.94 1121 ALA C O 1
ATOM 9640 N N . TYR C 3 180 ? 38.627 -18.695 29.563 1.00 103.34 1122 TYR C N 1
ATOM 9641 C CA . TYR C 3 180 ? 39.948 -18.810 30.171 1.00 123.68 1122 TYR C CA 1
ATOM 9642 C C . TYR C 3 180 ? 40.936 -19.497 29.236 1.00 128.24 1122 TYR C C 1
ATOM 9643 O O . TYR C 3 180 ? 40.691 -20.607 28.762 1.00 164.91 1122 TYR C O 1
ATOM 9652 N N . ILE C 3 181 ? 42.053 -18.826 28.973 1.00 136.82 1123 ILE C N 1
ATOM 9653 C CA . ILE C 3 181 ? 43.061 -19.335 28.052 1.00 117.03 1123 ILE C CA 1
ATOM 9654 C C . ILE C 3 181 ? 44.447 -19.268 28.686 1.00 105.56 1123 ILE C C 1
ATOM 9655 O O . ILE C 3 181 ? 44.829 -18.245 29.255 1.00 133.03 1123 ILE C O 1
ATOM 9660 N N . LEU C 3 182 ? 45.196 -20.363 28.587 1.00 91.99 1124 LEU C N 1
ATOM 9661 C CA . LEU C 3 182 ? 46.561 -20.407 29.097 1.00 131.67 1124 LEU C CA 1
ATOM 9662 C C . LEU C 3 182 ? 47.491 -19.552 28.244 1.00 139.03 1124 LEU C C 1
ATOM 9663 O O . LEU C 3 182 ? 47.937 -18.489 28.676 1.00 156.07 1124 LEU C O 1
ATOM 9668 N N . GLU C 3 183 ? 47.774 -20.029 27.033 1.00 140.61 1125 GLU C N 1
ATOM 9669 C CA . GLU C 3 183 ? 48.651 -19.339 26.088 1.00 174.91 1125 GLU C CA 1
ATOM 9670 C C . GLU C 3 183 ? 50.023 -19.053 26.693 1.00 202.38 1125 GLU C C 1
ATOM 9671 O O . GLU C 3 183 ? 50.317 -17.923 27.083 1.00 211.13 1125 GLU C O 1
ATOM 9673 N N . ASP C 3 184 ? 50.858 -20.085 26.767 1.00 200.03 1126 ASP C N 1
ATOM 9674 C CA . ASP C 3 184 ? 52.194 -19.951 27.336 1.00 171.26 1126 ASP C CA 1
ATOM 9675 C C . ASP C 3 184 ? 53.101 -19.128 26.425 1.00 152.77 1126 ASP C C 1
ATOM 9676 O O . ASP C 3 184 ? 54.003 -18.434 26.895 1.00 139.20 1126 ASP C O 1
ATOM 9681 N N . ASP C 3 207 ? 64.136 -5.109 41.002 1.00 185.62 1149 ASP C N 1
ATOM 9682 C CA . ASP C 3 207 ? 64.541 -6.105 41.987 1.00 169.15 1149 ASP C CA 1
ATOM 9683 C C . ASP C 3 207 ? 64.664 -5.485 43.375 1.00 195.05 1149 ASP C C 1
ATOM 9684 O O . ASP C 3 207 ? 64.201 -4.367 43.605 1.00 165.03 1149 ASP C O 1
ATOM 9686 N N . ASP C 3 208 ? 65.288 -6.226 44.289 1.00 229.62 1150 ASP C N 1
ATOM 9687 C CA . ASP C 3 208 ? 65.492 -5.787 45.669 1.00 227.85 1150 ASP C CA 1
ATOM 9688 C C . ASP C 3 208 ? 64.176 -5.425 46.354 1.00 213.55 1150 ASP C C 1
ATOM 9689 O O . ASP C 3 208 ? 64.136 -4.553 47.222 1.00 201.44 1150 ASP C O 1
ATOM 9691 N N . LEU C 3 209 ? 63.104 -6.103 45.959 1.00 217.86 1151 LEU C N 1
ATOM 9692 C CA . LEU C 3 209 ? 61.787 -5.862 46.534 1.00 208.62 1151 LEU C CA 1
ATOM 9693 C C . LEU C 3 209 ? 61.421 -6.976 47.508 1.00 209.29 1151 LEU C C 1
ATOM 9694 O O . LEU C 3 209 ? 60.776 -6.735 48.528 1.00 193.25 1151 LEU C O 1
ATOM 9699 N N . GLU C 3 210 ? 61.843 -8.195 47.186 1.00 225.49 1152 GLU C N 1
ATOM 9700 C CA . GLU C 3 210 ? 61.587 -9.350 48.037 1.00 215.54 1152 GLU C CA 1
ATOM 9701 C C . GLU C 3 210 ? 62.382 -9.257 49.336 1.00 196.01 1152 GLU C C 1
ATOM 9702 O O . GLU C 3 210 ? 61.971 -9.790 50.368 1.00 206.14 1152 GLU C O 1
ATOM 9704 N N . ALA C 3 211 ? 63.524 -8.581 49.274 1.00 171.97 1153 ALA C N 1
ATOM 9705 C CA . ALA C 3 211 ? 64.339 -8.347 50.459 1.00 190.75 1153 ALA C CA 1
ATOM 9706 C C . ALA C 3 211 ? 63.579 -7.466 51.442 1.00 214.48 1153 ALA C C 1
ATOM 9707 O O . ALA C 3 211 ? 63.621 -7.685 52.653 1.00 226.34 1153 ALA C O 1
ATOM 9709 N N . ASP C 3 212 ? 62.882 -6.469 50.906 1.00 207.22 1154 ASP C N 1
ATOM 9710 C CA . ASP C 3 212 ? 62.037 -5.601 51.716 1.00 211.12 1154 ASP C CA 1
ATOM 9711 C C . ASP C 3 212 ? 60.856 -6.390 52.267 1.00 197.66 1154 ASP C C 1
ATOM 9712 O O . ASP C 3 212 ? 60.413 -6.157 53.392 1.00 188.80 1154 ASP C O 1
ATOM 9714 N N . ILE C 3 213 ? 60.355 -7.326 51.466 1.00 196.36 1155 ILE C N 1
ATOM 9715 C CA . ILE C 3 213 ? 59.262 -8.197 51.881 1.00 202.62 1155 ILE C CA 1
ATOM 9716 C C . ILE C 3 213 ? 59.667 -8.996 53.112 1.00 222.21 1155 ILE C C 1
ATOM 9717 O O . ILE C 3 213 ? 58.944 -9.025 54.107 1.00 217.90 1155 ILE C O 1
ATOM 9722 N N . ASP C 3 214 ? 60.831 -9.635 53.041 1.00 233.43 1156 ASP C N 1
ATOM 9723 C CA . ASP C 3 214 ? 61.325 -10.459 54.139 1.00 237.09 1156 ASP C CA 1
ATOM 9724 C C . ASP C 3 214 ? 61.683 -9.619 55.363 1.00 222.23 1156 ASP C C 1
ATOM 9725 O O . ASP C 3 214 ? 61.394 -10.006 56.497 1.00 233.49 1156 ASP C O 1
ATOM 9727 N N . GLU C 3 215 ? 62.314 -8.472 55.128 1.00 203.70 1157 GLU C N 1
ATOM 9728 C CA . GLU C 3 215 ? 62.732 -7.589 56.212 1.00 207.26 1157 GLU C CA 1
ATOM 9729 C C . GLU C 3 215 ? 61.533 -7.056 56.990 1.00 198.17 1157 GLU C C 1
ATOM 9730 O O . GLU C 3 215 ? 61.517 -7.079 58.221 1.00 204.49 1157 GLU C O 1
ATOM 9732 N N . LEU C 3 216 ? 60.528 -6.579 56.262 1.00 193.05 1158 LEU C N 1
ATOM 9733 C CA . LEU C 3 216 ? 59.325 -6.040 56.884 1.00 205.43 1158 LEU C CA 1
ATOM 9734 C C . LEU C 3 216 ? 58.463 -7.159 57.462 1.00 184.35 1158 LEU C C 1
ATOM 9735 O O . LEU C 3 216 ? 57.684 -6.936 58.390 1.00 194.48 1158 LEU C O 1
ATOM 9740 N N . GLU C 3 217 ? 58.607 -8.361 56.911 1.00 167.38 1159 GLU C N 1
ATOM 9741 C CA . GLU C 3 217 ? 57.967 -9.539 57.483 1.00 211.18 1159 GLU C CA 1
ATOM 9742 C C . GLU C 3 217 ? 58.548 -9.803 58.864 1.00 235.27 1159 GLU C C 1
ATOM 9743 O O . GLU C 3 217 ? 57.818 -10.063 59.820 1.00 249.51 1159 GLU C O 1
ATOM 9749 N N . LYS C 3 218 ? 59.871 -9.723 58.958 1.00 243.68 1160 LYS C N 1
ATOM 9750 C CA . LYS C 3 218 ? 60.563 -9.901 60.228 1.00 255.36 1160 LYS C CA 1
ATOM 9751 C C . LYS C 3 218 ? 60.332 -8.703 61.143 1.00 238.18 1160 LYS C C 1
ATOM 9752 O O . LYS C 3 218 ? 60.564 -8.778 62.348 1.00 231.95 1160 LYS C O 1
ATOM 9754 N N . LYS C 3 219 ? 59.875 -7.597 60.564 1.00 217.51 1161 LYS C N 1
ATOM 9755 C CA . LYS C 3 219 ? 59.592 -6.392 61.334 1.00 211.28 1161 LYS C CA 1
ATOM 9756 C C . LYS C 3 219 ? 58.199 -6.447 61.955 1.00 209.24 1161 LYS C C 1
ATOM 9757 O O . LYS C 3 219 ? 57.974 -5.912 63.041 1.00 209.47 1161 LYS C O 1
ATOM 9759 N N . LEU C 3 220 ? 57.269 -7.098 61.263 1.00 213.27 1162 LEU C N 1
ATOM 9760 C CA . LEU C 3 220 ? 55.892 -7.190 61.737 1.00 226.31 1162 LEU C CA 1
ATOM 9761 C C . LEU C 3 220 ? 55.661 -8.434 62.592 1.00 234.70 1162 LEU C C 1
ATOM 9762 O O . LEU C 3 220 ? 54.710 -8.490 63.372 1.00 241.85 1162 LEU C O 1
ATOM 9767 N N . ASP C 3 221 ? 56.530 -9.430 62.446 1.00 235.39 1163 ASP C N 1
ATOM 9768 C CA . ASP C 3 221 ? 56.417 -10.655 63.231 1.00 237.47 1163 ASP C CA 1
ATOM 9769 C C . ASP C 3 221 ? 56.892 -10.433 64.664 1.00 250.70 1163 ASP C C 1
ATOM 9770 O O . ASP C 3 221 ? 56.527 -11.181 65.572 1.00 253.68 1163 ASP C O 1
ATOM 9775 N N . VAL C 3 222 ? 57.709 -9.404 64.859 1.00 252.19 1164 VAL C N 1
ATOM 9776 C CA . VAL C 3 222 ? 58.146 -9.018 66.194 1.00 251.28 1164 VAL C CA 1
ATOM 9777 C C . VAL C 3 222 ? 57.064 -8.141 66.818 1.00 254.77 1164 VAL C C 1
ATOM 9778 O O . VAL C 3 222 ? 56.904 -8.097 68.039 1.00 264.60 1164 VAL C O 1
ATOM 9782 N N . GLU C 3 223 ? 56.311 -7.456 65.963 1.00 248.92 1165 GLU C N 1
ATOM 9783 C CA . GLU C 3 223 ? 55.211 -6.609 66.410 1.00 255.00 1165 GLU C CA 1
ATOM 9784 C C . GLU C 3 223 ? 54.062 -7.454 66.952 1.00 252.41 1165 GLU C C 1
ATOM 9785 O O . GLU C 3 223 ? 53.541 -7.187 68.035 1.00 246.95 1165 GLU C O 1
ATOM 9791 N N . GLY C 3 224 ? 53.672 -8.472 66.193 1.00 246.17 1166 GLY C N 1
ATOM 9792 C CA . GLY C 3 224 ? 52.587 -9.349 66.591 1.00 240.25 1166 GLY C CA 1
ATOM 9793 C C . GLY C 3 224 ? 52.994 -10.375 67.631 1.00 262.80 1166 GLY C C 1
ATOM 9794 O O . GLY C 3 224 ? 53.431 -11.475 67.293 1.00 278.47 1166 GLY C O 1
ATOM 9795 N N . GLU C 3 238 ? 46.198 -24.507 68.402 1.00 250.34 1180 GLU C N 1
ATOM 9796 C CA . GLU C 3 238 ? 46.576 -25.425 67.334 1.00 233.27 1180 GLU C CA 1
ATOM 9797 C C . GLU C 3 238 ? 47.108 -24.666 66.123 1.00 233.00 1180 GLU C C 1
ATOM 9798 O O . GLU C 3 238 ? 47.601 -25.267 65.168 1.00 219.58 1180 GLU C O 1
ATOM 9800 N N . ASP C 3 239 ? 47.004 -23.341 66.168 1.00 227.32 1181 ASP C N 1
ATOM 9801 C CA . ASP C 3 239 ? 47.484 -22.496 65.081 1.00 203.55 1181 ASP C CA 1
ATOM 9802 C C . ASP C 3 239 ? 49.007 -22.506 65.016 1.00 215.59 1181 ASP C C 1
ATOM 9803 O O . ASP C 3 239 ? 49.593 -22.334 63.947 1.00 200.93 1181 ASP C O 1
ATOM 9805 N N . ALA C 3 240 ? 49.641 -22.712 66.167 1.00 233.43 1182 ALA C N 1
ATOM 9806 C CA . ALA C 3 240 ? 51.096 -22.764 66.249 1.00 240.73 1182 ALA C CA 1
ATOM 9807 C C . ALA C 3 240 ? 51.642 -23.947 65.456 1.00 232.61 1182 ALA C C 1
ATOM 9808 O O . ALA C 3 240 ? 52.750 -23.890 64.922 1.00 234.26 1182 ALA C O 1
ATOM 9810 N N . ALA C 3 241 ? 50.858 -25.018 65.385 1.00 212.81 1183 ALA C N 1
ATOM 9811 C CA . ALA C 3 241 ? 51.226 -26.184 64.592 1.00 198.84 1183 ALA C CA 1
ATOM 9812 C C . ALA C 3 241 ? 51.140 -25.851 63.107 1.00 196.44 1183 ALA C C 1
ATOM 9813 O O . ALA C 3 241 ? 51.947 -26.322 62.305 1.00 196.41 1183 ALA C O 1
ATOM 9815 N N . LEU C 3 242 ? 50.154 -25.033 62.751 1.00 191.80 1184 LEU C N 1
ATOM 9816 C CA . LEU C 3 242 ? 49.991 -24.578 61.376 1.00 193.79 1184 LEU C CA 1
ATOM 9817 C C . LEU C 3 242 ? 51.134 -23.647 60.986 1.00 179.46 1184 LEU C C 1
ATOM 9818 O O . LEU C 3 242 ? 51.543 -23.603 59.827 1.00 157.85 1184 LEU C O 1
ATOM 9823 N N . ILE C 3 243 ? 51.643 -22.904 61.965 1.00 204.27 1185 ILE C N 1
ATOM 9824 C CA . ILE C 3 243 ? 52.769 -22.006 61.739 1.00 231.46 1185 ILE C CA 1
ATOM 9825 C C . ILE C 3 243 ? 54.053 -22.817 61.602 1.00 215.45 1185 ILE C C 1
ATOM 9826 O O . ILE C 3 243 ? 54.922 -22.488 60.794 1.00 211.63 1185 ILE C O 1
ATOM 9831 N N . GLU C 3 244 ? 54.166 -23.879 62.393 1.00 211.15 1186 GLU C N 1
ATOM 9832 C CA . GLU C 3 244 ? 55.315 -24.776 62.314 1.00 204.16 1186 GLU C CA 1
ATOM 9833 C C . GLU C 3 244 ? 55.358 -25.457 60.951 1.00 203.98 1186 GLU C C 1
ATOM 9834 O O . GLU C 3 244 ? 56.413 -25.538 60.314 1.00 202.21 1186 GLU C O 1
ATOM 9836 N N . LYS C 3 245 ? 54.201 -25.943 60.511 1.00 206.19 1187 LYS C N 1
ATOM 9837 C CA . LYS C 3 245 ? 54.073 -26.538 59.188 1.00 197.56 1187 LYS C CA 1
ATOM 9838 C C . LYS C 3 245 ? 54.432 -25.511 58.123 1.00 201.04 1187 LYS C C 1
ATOM 9839 O O . LYS C 3 245 ? 55.199 -25.798 57.208 1.00 194.96 1187 LYS C O 1
ATOM 9841 N N . MET C 3 246 ? 53.882 -24.308 58.264 1.00 193.57 1188 MET C N 1
ATOM 9842 C CA . MET C 3 246 ? 54.156 -23.208 57.344 1.00 196.69 1188 MET C CA 1
ATOM 9843 C C . MET C 3 246 ? 55.655 -22.942 57.236 1.00 192.94 1188 MET C C 1
ATOM 9844 O O . MET C 3 246 ? 56.163 -22.619 56.162 1.00 187.95 1188 MET C O 1
ATOM 9849 N N . LYS C 3 247 ? 56.355 -23.088 58.356 1.00 187.45 1189 LYS C N 1
ATOM 9850 C CA . LYS C 3 247 ? 57.801 -22.914 58.391 1.00 191.34 1189 LYS C CA 1
ATOM 9851 C C . LYS C 3 247 ? 58.499 -24.072 57.688 1.00 213.49 1189 LYS C C 1
ATOM 9852 O O . LYS C 3 247 ? 59.520 -23.882 57.028 1.00 226.02 1189 LYS C O 1
ATOM 9854 N N . ARG C 3 248 ? 57.944 -25.272 57.836 1.00 212.47 1190 ARG C N 1
ATOM 9855 C CA . ARG C 3 248 ? 58.497 -26.452 57.176 1.00 208.70 1190 ARG C CA 1
ATOM 9856 C C . ARG C 3 248 ? 58.411 -26.317 55.657 1.00 218.45 1190 ARG C C 1
ATOM 9857 O O . ARG C 3 248 ? 59.372 -26.606 54.942 1.00 231.36 1190 ARG C O 1
ATOM 9859 N N . PHE C 3 249 ? 57.256 -25.872 55.171 1.00 215.36 1191 PHE C N 1
ATOM 9860 C CA . PHE C 3 249 ? 57.062 -25.655 53.743 1.00 220.72 1191 PHE C CA 1
ATOM 9861 C C . PHE C 3 249 ? 57.812 -24.408 53.283 1.00 217.64 1191 PHE C C 1
ATOM 9862 O O . PHE C 3 249 ? 58.094 -24.246 52.096 1.00 208.65 1191 PHE C O 1
ATOM 9870 N N . SER C 3 250 ? 58.132 -23.529 54.229 1.00 196.03 1192 SER C N 1
ATOM 9871 C CA . SER C 3 250 ? 58.964 -22.368 53.936 1.00 177.13 1192 SER C CA 1
ATOM 9872 C C . SER C 3 250 ? 60.403 -22.815 53.709 1.00 208.54 1192 SER C C 1
ATOM 9873 O O . SER C 3 250 ? 61.129 -22.227 52.907 1.00 216.09 1192 SER C O 1
ATOM 9876 N N . THR C 3 251 ? 60.809 -23.860 54.424 1.00 229.89 1193 THR C N 1
ATOM 9877 C CA . THR C 3 251 ? 62.131 -24.446 54.243 1.00 234.99 1193 THR C CA 1
ATOM 9878 C C . THR C 3 251 ? 62.144 -25.346 53.013 1.00 247.88 1193 THR C C 1
ATOM 9879 O O . THR C 3 251 ? 63.196 -25.593 52.424 1.00 251.99 1193 THR C O 1
ATOM 9883 N N . ARG C 3 252 ? 60.968 -25.833 52.632 1.00 254.07 1194 ARG C N 1
ATOM 9884 C CA . ARG C 3 252 ? 60.834 -26.677 51.451 1.00 235.23 1194 ARG C CA 1
ATOM 9885 C C . ARG C 3 252 ? 60.976 -25.855 50.173 1.00 228.39 1194 ARG C C 1
ATOM 9886 O O . ARG C 3 252 ? 61.255 -26.395 49.103 1.00 217.05 1194 ARG C O 1
ATOM 9888 N N . ASN C 3 253 ? 60.781 -24.545 50.293 1.00 218.85 1195 ASN C N 1
ATOM 9889 C CA . ASN C 3 253 ? 60.897 -23.645 49.152 1.00 217.33 1195 ASN C CA 1
ATOM 9890 C C . ASN C 3 253 ? 62.344 -23.213 48.938 1.00 217.94 1195 ASN C C 1
ATOM 9891 O O . ASN C 3 253 ? 63.263 -23.768 49.540 1.00 214.29 1195 ASN C O 1
ATOM 9893 N N . GLY C 3 254 ? 62.539 -22.220 48.077 1.00 207.97 1196 GLY C N 1
ATOM 9894 C CA . GLY C 3 254 ? 63.868 -21.716 47.782 1.00 194.64 1196 GLY C CA 1
ATOM 9895 C C . GLY C 3 254 ? 63.871 -20.280 47.297 1.00 182.48 1196 GLY C C 1
ATOM 9896 O O . GLY C 3 254 ? 63.663 -20.014 46.113 1.00 150.48 1196 GLY C O 1
ATOM 9897 N N . ALA C 3 259 ? 55.085 -20.032 32.834 1.00 124.71 1201 ALA C N 1
ATOM 9898 C CA . ALA C 3 259 ? 54.675 -18.785 32.197 1.00 189.17 1201 ALA C CA 1
ATOM 9899 C C . ALA C 3 259 ? 53.309 -18.934 31.536 1.00 180.04 1201 ALA C C 1
ATOM 9900 O O . ALA C 3 259 ? 53.169 -19.626 30.527 1.00 176.99 1201 ALA C O 1
ATOM 9902 N N . ARG C 3 260 ? 52.304 -18.282 32.112 1.00 167.08 1202 ARG C N 1
ATOM 9903 C CA . ARG C 3 260 ? 50.945 -18.354 31.590 1.00 163.96 1202 ARG C CA 1
ATOM 9904 C C . ARG C 3 260 ? 50.409 -16.962 31.271 1.00 185.78 1202 ARG C C 1
ATOM 9905 O O . ARG C 3 260 ? 50.844 -15.970 31.856 1.00 195.07 1202 ARG C O 1
ATOM 9913 N N . ARG C 3 261 ? 49.462 -16.896 30.340 1.00 182.49 1203 ARG C N 1
ATOM 9914 C CA . ARG C 3 261 ? 48.814 -15.636 29.993 1.00 150.85 1203 ARG C CA 1
ATOM 9915 C C . ARG C 3 261 ? 47.320 -15.717 30.287 1.00 138.09 1203 ARG C C 1
ATOM 9916 O O . ARG C 3 261 ? 46.828 -16.745 30.752 1.00 149.14 1203 ARG C O 1
ATOM 9918 N N . LEU C 3 262 ? 46.602 -14.632 30.015 1.00 109.32 1204 LEU C N 1
ATOM 9919 C CA . LEU C 3 262 ? 45.168 -14.584 30.278 1.00 107.12 1204 LEU C CA 1
ATOM 9920 C C . LEU C 3 262 ? 44.399 -13.953 29.122 1.00 85.79 1204 LEU C C 1
ATOM 9921 O O . LEU C 3 262 ? 44.001 -12.791 29.192 1.00 95.93 1204 LEU C O 1
ATOM 9926 N N . LEU C 3 263 ? 44.191 -14.725 28.060 1.00 96.80 1205 LEU C N 1
ATOM 9927 C CA . LEU C 3 263 ? 43.409 -14.258 26.922 1.00 67.24 1205 LEU C CA 1
ATOM 9928 C C . LEU C 3 263 ? 41.921 -14.296 27.254 1.00 61.14 1205 LEU C C 1
ATOM 9929 O O . LEU C 3 263 ? 41.361 -15.360 27.517 1.00 87.02 1205 LEU C O 1
ATOM 9934 N N . MET C 3 264 ? 41.289 -13.127 27.243 1.00 78.82 1206 MET C N 1
ATOM 9935 C CA . MET C 3 264 ? 39.882 -13.008 27.608 1.00 93.74 1206 MET C CA 1
ATOM 9936 C C . MET C 3 264 ? 38.996 -12.814 26.383 1.00 107.50 1206 MET C C 1
ATOM 9937 O O . MET C 3 264 ? 39.458 -12.920 25.247 1.00 97.59 1206 MET C O 1
ATOM 9942 N N . LEU C 3 265 ? 37.719 -12.532 26.625 1.00 100.14 1207 LEU C N 1
ATOM 9943 C CA . LEU C 3 265 ? 36.774 -12.237 25.554 1.00 115.99 1207 LEU C CA 1
ATOM 9944 C C . LEU C 3 265 ? 37.172 -10.955 24.833 1.00 111.24 1207 LEU C C 1
ATOM 9945 O O . LEU C 3 265 ? 37.641 -10.980 23.690 1.00 64.39 1207 LEU C O 1
ATOM 9950 N N . ALA C 3 266 ? 36.992 -9.833 25.524 1.00 122.78 1208 ALA C N 1
ATOM 9951 C CA . ALA C 3 266 ? 37.277 -8.517 24.967 1.00 131.35 1208 ALA C CA 1
ATOM 9952 C C . ALA C 3 266 ? 38.768 -8.319 24.709 1.00 118.31 1208 ALA C C 1
ATOM 9953 O O . ALA C 3 266 ? 39.159 -7.392 24.006 1.00 156.16 1208 ALA C O 1
ATOM 9955 N N . ASP C 3 267 ? 39.595 -9.186 25.284 1.00 78.14 1209 ASP C N 1
ATOM 9956 C CA . ASP C 3 267 ? 41.036 -9.121 25.070 1.00 75.40 1209 ASP C CA 1
ATOM 9957 C C . ASP C 3 267 ? 41.377 -9.419 23.614 1.00 102.58 1209 ASP C C 1
ATOM 9958 O O . ASP C 3 267 ? 41.982 -8.595 22.926 1.00 90.72 1209 ASP C O 1
ATOM 9960 N N . LEU C 3 268 ? 40.981 -10.599 23.147 1.00 120.39 1210 LEU C N 1
ATOM 9961 C CA . LEU C 3 268 ? 41.216 -10.981 21.761 1.00 126.82 1210 LEU C CA 1
ATOM 9962 C C . LEU C 3 268 ? 40.241 -10.258 20.836 1.00 108.64 1210 LEU C C 1
ATOM 9963 O O . LEU C 3 268 ? 40.545 -10.024 19.664 1.00 124.16 1210 LEU C O 1
ATOM 9968 N N . ARG C 3 269 ? 39.074 -9.903 21.367 1.00 87.84 1211 ARG C N 1
ATOM 9969 C CA . ARG C 3 269 ? 38.093 -9.144 20.596 1.00 130.23 1211 ARG C CA 1
ATOM 9970 C C . ARG C 3 269 ? 38.641 -7.765 20.242 1.00 118.28 1211 ARG C C 1
ATOM 9971 O O . ARG C 3 269 ? 38.322 -7.211 19.190 1.00 125.24 1211 ARG C O 1
ATOM 9973 N N . LYS C 3 270 ? 39.467 -7.216 21.128 1.00 117.68 1212 LYS C N 1
ATOM 9974 C CA . LYS C 3 270 ? 40.116 -5.934 20.880 1.00 120.59 1212 LYS C CA 1
ATOM 9975 C C . LYS C 3 270 ? 41.409 -6.140 20.102 1.00 120.03 1212 LYS C C 1
ATOM 9976 O O . LYS C 3 270 ? 41.814 -5.284 19.317 1.00 119.63 1212 LYS C O 1
ATOM 9982 N N . GLN C 3 271 ? 42.055 -7.280 20.332 1.00 125.11 1213 GLN C N 1
ATOM 9983 C CA . GLN C 3 271 ? 43.301 -7.608 19.649 1.00 134.98 1213 GLN C CA 1
ATOM 9984 C C . GLN C 3 271 ? 43.083 -7.734 18.145 1.00 138.30 1213 GLN C C 1
ATOM 9985 O O . GLN C 3 271 ? 43.916 -7.299 17.347 1.00 142.76 1213 GLN C O 1
ATOM 9987 N N . TYR C 3 272 ? 41.957 -8.329 17.764 1.00 119.97 1214 TYR C N 1
ATOM 9988 C CA . TYR C 3 272 ? 41.618 -8.483 16.354 1.00 113.59 1214 TYR C CA 1
ATOM 9989 C C . TYR C 3 272 ? 41.353 -7.125 15.713 1.00 148.32 1214 TYR C C 1
ATOM 9990 O O . TYR C 3 272 ? 41.761 -6.875 14.578 1.00 153.17 1214 TYR C O 1
ATOM 9999 N N . GLN C 3 273 ? 40.673 -6.250 16.448 1.00 167.49 1215 GLN C N 1
ATOM 10000 C CA . GLN C 3 273 ? 40.387 -4.904 15.967 1.00 150.98 1215 GLN C CA 1
ATOM 10001 C C . GLN C 3 273 ? 41.673 -4.098 15.822 1.00 132.43 1215 GLN C C 1
ATOM 10002 O O . GLN C 3 273 ? 41.792 -3.254 14.934 1.00 143.99 1215 GLN C O 1
ATOM 10004 N N . GLN C 3 274 ? 42.634 -4.366 16.701 1.00 134.91 1216 GLN C N 1
ATOM 10005 C CA . GLN C 3 274 ? 43.927 -3.696 16.656 1.00 154.32 1216 GLN C CA 1
ATOM 10006 C C . GLN C 3 274 ? 44.746 -4.199 15.474 1.00 156.44 1216 GLN C C 1
ATOM 10007 O O . GLN C 3 274 ? 45.482 -3.437 14.846 1.00 181.48 1216 GLN C O 1
ATOM 10009 N N . GLU C 3 275 ? 44.615 -5.489 15.178 1.00 124.73 1217 GLU C N 1
ATOM 10010 C CA . GLU C 3 275 ? 45.297 -6.084 14.035 1.00 117.80 1217 GLU C CA 1
ATOM 10011 C C . GLU C 3 275 ? 44.725 -5.539 12.730 1.00 139.76 1217 GLU C C 1
ATOM 10012 O O . GLU C 3 275 ? 45.465 -5.236 11.793 1.00 164.82 1217 GLU C O 1
ATOM 10014 N N . LEU C 3 276 ? 43.401 -5.416 12.679 1.00 135.67 1218 LEU C N 1
ATOM 10015 C CA . LEU C 3 276 ? 42.727 -4.861 11.511 1.00 151.98 1218 LEU C CA 1
ATOM 10016 C C . LEU C 3 276 ? 43.051 -3.380 11.351 1.00 166.52 1218 LEU C C 1
ATOM 10017 O O . LEU C 3 276 ? 43.135 -2.872 10.234 1.00 135.54 1218 LEU C O 1
ATOM 10022 N N . ASP C 3 277 ? 43.227 -2.693 12.475 1.00 188.47 1219 ASP C N 1
ATOM 10023 C CA . ASP C 3 277 ? 43.586 -1.280 12.458 1.00 191.90 1219 ASP C CA 1
ATOM 10024 C C . ASP C 3 277 ? 45.015 -1.101 11.958 1.00 185.70 1219 ASP C C 1
ATOM 10025 O O . ASP C 3 277 ? 45.318 -0.147 11.241 1.00 205.53 1219 ASP C O 1
ATOM 10027 N N . ARG C 3 278 ? 45.888 -2.026 12.343 1.00 182.35 1220 ARG C N 1
ATOM 10028 C CA . ARG C 3 278 ? 47.276 -2.001 11.899 1.00 179.37 1220 ARG C CA 1
ATOM 10029 C C . ARG C 3 278 ? 47.370 -2.372 10.423 1.00 177.09 1220 ARG C C 1
ATOM 10030 O O . ARG C 3 278 ? 48.275 -1.928 9.717 1.00 191.55 1220 ARG C O 1
ATOM 10032 N N . ILE C 3 279 ? 46.428 -3.190 9.965 1.00 177.10 1221 ILE C N 1
ATOM 10033 C CA . ILE C 3 279 ? 46.384 -3.600 8.568 1.00 185.54 1221 ILE C CA 1
ATOM 10034 C C . ILE C 3 279 ? 45.801 -2.484 7.709 1.00 164.86 1221 ILE C C 1
ATOM 10035 O O . ILE C 3 279 ? 46.124 -2.363 6.527 1.00 150.88 1221 ILE C O 1
ATOM 10037 N N . VAL C 3 280 ? 44.940 -1.670 8.312 1.00 166.54 1222 VAL C N 1
ATOM 10038 C CA . VAL C 3 280 ? 44.306 -0.565 7.604 1.00 204.46 1222 VAL C CA 1
ATOM 10039 C C . VAL C 3 280 ? 45.228 0.648 7.581 1.00 202.86 1222 VAL C C 1
ATOM 10040 O O . VAL C 3 280 ? 45.022 1.582 6.805 1.00 170.07 1222 VAL C O 1
ATOM 10042 N N . ALA C 3 281 ? 46.244 0.629 8.438 1.00 200.81 1223 ALA C N 1
ATOM 10043 C CA . ALA C 3 281 ? 47.205 1.723 8.511 1.00 162.26 1223 ALA C CA 1
ATOM 10044 C C . ALA C 3 281 ? 48.326 1.529 7.495 1.00 162.22 1223 ALA C C 1
ATOM 10045 O O . ALA C 3 281 ? 49.200 2.385 7.351 1.00 183.52 1223 ALA C O 1
ATOM 10047 N N . ILE C 3 282 ? 48.295 0.400 6.795 1.00 167.69 1224 ILE C N 1
ATOM 10048 C CA . ILE C 3 282 ? 49.304 0.091 5.791 1.00 166.44 1224 ILE C CA 1
ATOM 10049 C C . ILE C 3 282 ? 49.088 0.943 4.547 1.00 162.98 1224 ILE C C 1
ATOM 10050 O O . ILE C 3 282 ? 48.274 0.608 3.687 1.00 161.36 1224 ILE C O 1
#

Secondary structure (DSSP, 8-state):
-----EEE-SSSS-EEE--SSSEEEEEEEETTEEEEEEEEE--SS-EEE--B--GGG-SEEEEEESSSEEEEEEESSSSEEEEEEEE--SS-EEEEEEPPGGG-S-EEEEETTS---EEE--SSS-EEE-----TT----EEEE--S---S---EEEE--TTS--EEEEEETTTTEEEE--------SSPP-EEEE--S-SSSEEEEEE----EEEEEESSS------------EEEEEEETTTTEEEEEESSSSEEEEEE-SSS-EEE--------BTTTBB--------B------S-SHHHHHHHHHHHHTT-S------STTS-TT-HHHHHHHTTSSSSTT-HHHHHHHHHHTTTTTTSTT---HHHHHHHSSS--HHHHHHHHHSSGGGHHHHHHHTT---HHHHHHHHHH----S--TTHHHHHHHSSSSSS--SHHHHHHHHHHHHTSSS-S-S-HHHHHHHTTSS-S--S----HHHHHHHHS----STHHHHHHHHHHHHHHHHSSS-SHHHHHHHT--SSHHHHHHHHHHHHHHHHH---SSHHHHHHHHTTT--TTHHHHHHHHHHHH---THHHHHHTTT--THHHHTTHHHHGGG----HHHHHHHHHHHH-------HHHHTHHHHHHHHHHH------SSHHHHHHHHHHHHHH--S-HHHHHHHHHHHHTTTTTS---S----HHHHHHHHHHH--/-HHHHHHHHHTTTT--------HHHHHHHHHHHHHHHTT---HHHHHHHHHHHHHHHHHHH--HHHHHHHHHHHHHHHH--HHHHHHHHHSS-----SHHHHHTTS--SS--TTSHHHHHHH--HHHHHHHHHT-----------HHHHHHHHHHHHTS---HHHHHHHHHHHHHHHHHH--HHHHHHHHHHHHHHT-HHHHTT--SSHHHHHH----HHHHHHHHHTTTTSS----------TTTSS--HHHHHHHHHSS-THHHHHHHHHTTTS----SSSSSHHHHHHHHHHTT------SS-----HHHHHHHT--------HHHHHHHHTT--SS-HHHHHHHHHHHTT---HHHHHHHHHHHHHTTSSS-STT---TTTSSS-HHHHHH--HHHHHHHH----S-TTHHHHH----SSHHHHHHTTT---HHHHH--HHHHHHHHHHHH---SHHHHHHHHHHHHHHHHTTSS----SHHHHHHHHHHHH-----HHHHHHHHHHHTTTTS-SHHHHHHHHHHHTTSS-S---HHHHHHHHHTTS---------HHHHHHHHHHHHTS----/-HHHHHHHHH--SS-SSHHHHHHH----TTHHHHHHHHHHSS-SHHHH--S-HHHHHHHHHHHHHTTTT-----THHHHHHHHHHHS-HHHHHHHHHHHHHHHHT--HHHHHHHHHHHHHHHHHHSPSS----------HHHHHHHHHHHTTT--HHHHHHHHHHHHHH--------HHHHHHHHHHHHHHHHT-

Foldseek 3Di:
DAWQAWDAEQQRFKIWTFGFVQKTWIWGDDDPDTHTDDIDGDDDGGWADKDFAQLLVATWIWIWGQCQKIWIWHADPNRIDTDDIDHDANGGFHYKEFEDVVVAGKIWTFWFQWWIKIWHQDPFHIDIATGTGDHRGFNEKEFDDDQDADRNHHKMKTFWQVQFIFIWDQDPVVRHIDGDDGDDRPDDGGWQYKYWFPADAQWIWIWIFFQQWIFIWTGHVDGTGGDIDNPDPGWHDWEFELQLRKIWTDDPPLDIWIWHDDPVGDIDTPNHWHWYQHNLQWTFTPPPGGTHHDFDDDPDCPVVVVLLVVQLVVAQDPLGDQDQVVSPPDDVLSVLLVCLQPFCPPPNLVSVLVVCVVVLVVVCPPCDVVSLVSCLLHSDNVVSLVVCVVDVPCLSVQSVVQQVQVDPVSVCSVVLSQDQSDDDPSSLVSQQNRVDSPPSGLLVSLVVVVVVCVVDPDDDPDDLVNCSNNCNPPNADDDDRPCSVVVVCVVPPHHPDCPSVNLSVLSNVLSNVSSVVDQLSSLLSLCPHDDDSSSSNVSLSSLLNVLLVADDDCVGPVSNPSSNDDLQSNQSSNLSSLSNVALVSCVSVLVSVNQAVVLVVSVVVCQLCVVPLVVLLVSLVSVVVDCHHVSPVLLSNLSNCLVVLLVQQEPDDPVCNVSSLVSLVVCCVVDHPDPSNNVSSLVSLVSNVNRDVSPGSHDDDVCVVVVVVVVVD/DLVVLLVVLVVVLVVAEAQPDAVVLLVLLLVLLLVLQVVPVLVNLVSLVVNLVVLVVVVVVHVLSLLLSLLLVLLSLCLPVNLVVLVVCVQPDNVDHLVVVLVVQLDDPADDPCRLLNLLLLLVNLCSLVSVLPRVHPPVHDCPDPNVLSVVLSVLLVPPCVVVVVSLVVLVVVVVVVVVPPVSSVSSVLSSVLSNQDPVNLVVSPPALSSSLSSHPDLVVLVVSLVSRVVDPHDDDDSSSCSCSSHPNVQSVLSVSSSGHDLCSVVSVSVCVVRNDDVPPGDLVVSLCSLLVVVVPPCHDQDPDCCVDPQSNLSSLCSVNCSVCCLVVLVVVLVVVLDPDPVVLVNVLVRVVVDDAVSNLVSLCVVLVSVPPDDALLLVVVSCQPNDPLVVVVVSCVQVLCCLQAVQRQDDVSCVSPVPLDLPVSLVVVCVVHVRSNVSSVCVLVNLCNVLVVVCVPVVVVVVSLLSLLVSLLVCLVPACNLQSLSSLLLSLVVQFFCVPVSLVSSVVSVVSLVPRDDPSPVSSVVSNVSRLDRDVHVVVVSSVVVCVVPDDVCRPVSCSSVVTSVVVCVPVVPPDD/DVLVVVLVVCPDDPPLPVVVVVVVDPDPPSVLVNVVVQQVPDDPVVLVDDDDPVSVVVVLVSLVVVQVVLCVCSRSLVVSLSSCVVPVLLVSLQSLVLVLVSVVVPVNCVNNVVSLVVNVVSVVVDDPPRNWYWNWDPVVVVVVVVVVVVVVVDVVVCVVVVVVVVVVVDPITDGQGNVNSVVVSVVVVVVVVVD